Protein AF-A0A6B0T595-F1 (afdb_monomer_lite)

Foldseek 3Di:
DALVVLQVPWDWDAQADQKIWTWHHDPPQWIKIFIDRNPRTQFIDIDHPCLLAVVVDDPVVVQLVVLQVRCVSNVHDSVSRSRRSVVVSVVSSCVVPDDDDDDDDAPDFPFGWDWDFFDDADADADPLVVLLVVLLVVLVVLLVQLFFAEEQAAPPSCNLLSNQVSLVVDPFFEEEADADLLLVLVLCPDPSHDNQADELDDQFAFPDNQCNVCVSVVHQRPPDNDGQGLWNLNVDPPPDPLNLQQVVVCLFQNNVVSCVLSVVVCDCRRWPNDPPDPDPDDPHTHRSSVVVLVCLVVGRHYYYYPLCFLVVSCLPGLFYEYEPCQDFAKRKDWFDLVQLVVLLVLLCVQLVPPVDLLNQVSVLLSVLSVQVSVVLVVQDDKLQVTDQRAGDQGVQLVVPVVDDLLQSLLLSLLVVQVVLLLCCSLCVVPDPCSRYRNGPLLSLQSNCVNPNSHNNQSSQLSSQLDDDDQAQSPPRDSPQDQPDPDDPPDPDPSNPSVRGWTAHPVPRDTPRPDTSGDPPRAGWLKHKMWDGDDPPDPPDGITIMIMTGDDLSSGHQRSNYYYYPDLADQVLVCLNNVHPGYHYHNPRHHDFLAAFEEEQNDQDEPCLCVDPDPVCNNVVVLVLVQLLQVLVQVLQPPQDPPAAQEEEEEAPVCVVVCSHDADPSYDYDYQVRCFPAADQSHQEYAYAHWYFDDLVVLLSSLSSSQGPHPFDQWDFAPDPPPDPPPDDFDQKDWASEDPVVSMTIITGDGGTDGSSSSRRCSSIQSSVSSRVCSNVRSPHPHYGYYYHSYSDRHPDHHNHYHHSVVSSVLSVDAQQPLADPLLVVLLVVVLCCQVPPDPDPVLPVQWDDDNWKIKHFLVSSQVVCVVPPHNDDSVSSVVSVVLCVQLPQWDWDPPDDTIIIMGTPVSSVLVVLLRVLSSVDDPSLVVVLVVLRDPRNRYPVSSVVSSVSSVD

Structure (mmCIF, N/CA/C/O backbone):
data_AF-A0A6B0T595-F1
#
_entry.id   AF-A0A6B0T595-F1
#
loop_
_atom_site.group_PDB
_atom_site.id
_atom_site.type_symbol
_atom_site.label_atom_id
_atom_site.label_alt_id
_atom_site.label_comp_id
_atom_site.label_asym_id
_atom_site.label_entity_id
_atom_site.label_seq_id
_atom_site.pdbx_PDB_ins_code
_atom_site.Cartn_x
_atom_site.Cartn_y
_atom_site.Cartn_z
_atom_site.occupancy
_atom_site.B_iso_or_equiv
_atom_site.auth_seq_id
_atom_site.auth_comp_id
_atom_site.auth_asym_id
_atom_site.auth_atom_id
_atom_site.pdbx_PDB_model_num
ATOM 1 N N . MET A 1 1 ? -25.347 29.745 12.164 1.00 51.00 1 MET A N 1
ATOM 2 C CA . MET A 1 1 ? -25.761 29.968 10.752 1.00 51.00 1 MET A CA 1
ATOM 3 C C . MET A 1 1 ? -25.065 31.209 10.193 1.00 51.00 1 MET A C 1
ATOM 5 O O . MET A 1 1 ? -25.137 32.244 10.839 1.00 51.00 1 MET A O 1
ATOM 9 N N . THR A 1 2 ? -24.388 31.135 9.039 1.00 48.22 2 THR A N 1
ATOM 10 C CA . THR A 1 2 ? -23.777 32.312 8.370 1.00 48.22 2 THR A CA 1
ATOM 11 C C . THR A 1 2 ? -24.829 33.069 7.542 1.00 48.22 2 THR A C 1
ATOM 13 O O . THR A 1 2 ? -25.918 32.545 7.323 1.00 48.22 2 THR A O 1
ATOM 16 N N . VAL A 1 3 ? -24.529 34.269 7.026 1.00 51.59 3 VAL A N 1
ATOM 17 C CA . VAL A 1 3 ? -25.402 34.987 6.061 1.00 51.59 3 VAL A CA 1
ATOM 18 C C . VAL A 1 3 ? -25.776 34.094 4.861 1.00 51.59 3 VAL A C 1
ATOM 20 O O . VAL A 1 3 ? -26.894 34.148 4.356 1.00 51.59 3 VAL A O 1
ATOM 23 N N . GLN A 1 4 ? -24.886 33.178 4.454 1.00 51.94 4 GLN A N 1
ATOM 24 C CA . GLN A 1 4 ? -25.178 32.177 3.418 1.00 51.94 4 GLN A CA 1
ATOM 25 C C . GLN A 1 4 ? -26.262 31.160 3.821 1.00 51.94 4 GLN A C 1
ATOM 27 O O . GLN A 1 4 ? -26.927 30.617 2.942 1.00 51.94 4 GLN A O 1
ATOM 32 N N . SER A 1 5 ? -26.471 30.901 5.116 1.00 55.91 5 SER A N 1
ATOM 33 C CA . SER A 1 5 ? -27.521 29.992 5.594 1.00 55.91 5 SER A CA 1
ATOM 34 C C . SER A 1 5 ? -28.921 30.574 5.367 1.00 55.91 5 SER A C 1
ATOM 36 O O . SER A 1 5 ? -29.772 29.869 4.837 1.00 55.91 5 SER A O 1
ATOM 38 N N . PHE A 1 6 ? -29.130 31.865 5.652 1.00 57.22 6 PHE A N 1
ATOM 39 C CA . PHE A 1 6 ? -30.407 32.552 5.393 1.00 57.22 6 PHE A CA 1
ATOM 40 C C . PHE A 1 6 ? -30.661 32.824 3.902 1.00 57.22 6 PHE A C 1
ATOM 42 O O . PHE A 1 6 ? -31.807 33.002 3.501 1.00 57.22 6 PHE A O 1
ATOM 49 N N . LYS A 1 7 ? -29.615 32.819 3.055 1.00 57.31 7 LYS A N 1
ATOM 50 C CA . LYS A 1 7 ? -29.792 32.831 1.589 1.00 57.31 7 LYS A CA 1
ATOM 51 C C . LYS A 1 7 ? -30.386 31.519 1.076 1.00 57.31 7 LYS A C 1
ATOM 53 O O . LYS A 1 7 ? -31.097 31.530 0.079 1.00 57.31 7 LYS A O 1
ATOM 58 N N . LYS A 1 8 ? -30.040 30.394 1.711 1.00 52.75 8 LYS A N 1
ATOM 59 C CA . LYS A 1 8 ? -30.459 29.057 1.270 1.00 52.75 8 LYS A CA 1
ATOM 60 C C . LYS A 1 8 ? -31.790 28.628 1.894 1.00 52.75 8 LYS A C 1
ATOM 62 O O . LYS A 1 8 ? -32.553 27.940 1.228 1.00 52.75 8 LYS A O 1
ATOM 67 N N . TYR A 1 9 ? -32.065 29.062 3.125 1.00 60.66 9 TYR A N 1
ATOM 68 C CA . TYR A 1 9 ? -33.283 28.736 3.867 1.00 60.66 9 TYR A CA 1
ATOM 69 C C . TYR A 1 9 ? -33.770 29.980 4.636 1.00 60.66 9 TYR A C 1
ATOM 71 O O . TYR A 1 9 ? -33.203 30.288 5.690 1.00 60.66 9 TYR A O 1
ATOM 79 N N . PRO A 1 10 ? -34.754 30.743 4.117 1.00 75.56 10 PRO A N 1
ATOM 80 C CA . PRO A 1 10 ? -35.392 31.800 4.895 1.00 75.56 10 PRO A CA 1
ATOM 81 C C . PRO A 1 10 ? -36.123 31.174 6.087 1.00 75.56 10 PRO A C 1
ATOM 83 O O . PRO A 1 10 ? -36.713 30.103 5.958 1.00 75.56 10 PRO A O 1
ATOM 86 N N . TYR A 1 11 ? -36.053 31.821 7.246 1.00 80.38 11 TYR A N 1
ATOM 87 C CA . TYR A 1 11 ? -36.735 31.350 8.449 1.00 80.38 11 TYR A CA 1
ATOM 88 C C . TYR A 1 11 ? -38.027 32.124 8.654 1.00 80.38 11 TYR A C 1
ATOM 90 O O . TYR A 1 11 ? -37.981 33.350 8.643 1.00 80.38 11 TYR A O 1
ATOM 98 N N . GLU A 1 12 ? -39.142 31.432 8.863 1.00 88.25 12 GLU A N 1
ATOM 99 C CA . GLU A 1 12 ? -40.448 32.033 9.123 1.00 88.25 12 GLU A CA 1
ATOM 100 C C . GLU A 1 12 ? -40.947 31.640 10.517 1.00 88.25 12 GLU A C 1
ATOM 102 O O . GLU A 1 12 ? -40.890 30.470 10.888 1.00 88.25 12 GLU A O 1
ATOM 107 N N . CYS A 1 13 ? -41.432 32.616 11.282 1.00 86.44 13 CYS A N 1
ATOM 108 C CA . CYS A 1 13 ? -41.999 32.422 12.615 1.00 86.44 13 CYS A CA 1
ATOM 109 C C . CYS A 1 13 ? -43.312 33.200 12.752 1.00 86.44 13 CYS A C 1
ATOM 111 O O . CYS A 1 13 ? -43.397 34.361 12.346 1.00 86.44 13 CYS A O 1
ATOM 113 N N . GLU A 1 14 ? -44.337 32.583 13.335 1.00 88.38 14 GLU A N 1
ATOM 114 C CA . GLU A 1 14 ? -45.603 33.255 13.633 1.00 88.38 14 GLU A CA 1
ATOM 115 C C . GLU A 1 14 ? -45.449 34.203 14.835 1.00 88.38 14 GLU A C 1
ATOM 117 O O . GLU A 1 14 ? -44.957 33.818 15.893 1.00 88.38 14 GLU A O 1
ATOM 122 N N . ILE A 1 15 ? -45.896 35.455 14.688 1.00 87.62 15 ILE A N 1
ATOM 123 C CA . ILE A 1 15 ? -45.865 36.457 15.765 1.00 87.62 15 ILE A CA 1
ATOM 124 C C . ILE A 1 15 ? -47.198 36.473 16.512 1.00 87.62 15 ILE A C 1
ATOM 126 O O . ILE A 1 15 ? -47.230 36.314 17.731 1.00 87.62 15 ILE A O 1
ATOM 130 N N . ALA A 1 16 ? -48.295 36.743 15.797 1.00 83.81 16 ALA A N 1
ATOM 131 C CA . ALA A 1 16 ? -49.631 36.871 16.376 1.00 83.81 16 ALA A CA 1
ATOM 132 C C . ALA A 1 16 ? -50.710 36.901 15.285 1.00 83.81 16 ALA A C 1
ATOM 134 O O . ALA A 1 16 ? -50.650 37.715 14.363 1.00 83.81 16 ALA A O 1
ATOM 135 N N . GLY A 1 17 ? -51.758 36.087 15.436 1.00 85.69 17 GLY A N 1
ATOM 136 C CA . GLY A 1 17 ? -52.891 36.081 14.508 1.00 85.69 17 GLY A CA 1
ATOM 137 C C . GLY A 1 17 ? -52.472 35.673 13.096 1.00 85.69 17 GLY A C 1
ATOM 138 O O . GLY A 1 17 ? -52.005 34.561 12.901 1.00 85.69 17 GLY A O 1
ATOM 139 N N . ASP A 1 18 ? -52.662 36.564 12.123 1.00 88.50 18 ASP A N 1
ATOM 140 C CA . ASP A 1 18 ? -52.257 36.377 10.725 1.00 88.50 18 ASP A CA 1
ATOM 141 C C . ASP A 1 18 ? -50.871 36.969 10.406 1.00 88.50 18 ASP A C 1
ATOM 143 O O . ASP A 1 18 ? -50.536 37.113 9.233 1.00 88.50 18 ASP A O 1
ATOM 147 N N . LEU A 1 19 ? -50.078 37.338 11.422 1.00 90.62 19 LEU A N 1
ATOM 148 C CA . LEU A 1 19 ? -48.755 37.939 11.245 1.00 90.62 19 LEU A CA 1
ATOM 149 C C . LEU A 1 19 ? -47.623 36.920 11.380 1.00 90.62 19 LEU A C 1
ATOM 151 O O . LEU A 1 19 ? -47.498 36.277 12.427 1.00 90.62 19 LEU A O 1
ATOM 155 N N . SER A 1 20 ? -46.737 36.874 10.385 1.00 91.62 20 SER A N 1
ATOM 156 C CA . SER A 1 20 ? -45.489 36.103 10.425 1.00 91.62 20 SER A CA 1
ATOM 157 C C . SER A 1 20 ? -44.264 36.977 10.147 1.00 91.62 20 SER A C 1
ATOM 159 O O . SER A 1 20 ? -44.332 38.016 9.486 1.00 91.62 20 SER A O 1
ATOM 161 N N . LEU A 1 21 ? -43.125 36.580 10.708 1.00 90.56 21 LEU A N 1
ATOM 162 C CA . LEU A 1 21 ? -41.826 37.209 10.525 1.00 90.56 21 LEU A CA 1
ATOM 163 C C . LEU A 1 21 ? -40.929 36.289 9.719 1.00 90.56 21 LEU A C 1
ATOM 165 O O . LEU A 1 21 ? -40.647 35.176 10.151 1.00 90.56 21 LEU A O 1
ATOM 169 N N . VAL A 1 22 ? -40.419 36.789 8.602 1.00 89.38 22 VAL A N 1
ATOM 170 C CA . VAL A 1 22 ? -39.466 36.074 7.762 1.00 89.38 22 VAL A CA 1
ATOM 171 C C . VAL A 1 22 ? -38.094 36.728 7.867 1.00 89.38 22 VAL A C 1
ATOM 173 O O . VAL A 1 22 ? -37.942 37.917 7.590 1.00 89.38 22 VAL A O 1
ATOM 176 N N . VAL A 1 23 ? -37.079 35.946 8.226 1.00 85.81 23 VAL A N 1
ATOM 177 C CA . VAL A 1 23 ? -35.669 36.347 8.203 1.00 85.81 23 VAL A CA 1
ATOM 178 C C . VAL A 1 23 ? -34.999 35.726 6.986 1.00 85.81 23 VAL A C 1
ATOM 180 O O . VAL A 1 23 ? -34.885 34.505 6.871 1.00 85.81 23 VAL A O 1
ATOM 183 N N . SER A 1 24 ? -34.530 36.567 6.071 1.00 84.50 24 SER A N 1
ATOM 184 C CA . SER A 1 24 ? -33.809 36.157 4.861 1.00 84.50 24 SER A CA 1
ATOM 185 C C . SER A 1 24 ? -32.484 36.913 4.735 1.00 84.50 24 SER A C 1
ATOM 187 O O . SER A 1 24 ? -32.229 37.842 5.494 1.00 84.50 24 SER A O 1
ATOM 189 N N . ALA A 1 25 ? -31.604 36.523 3.811 1.00 79.81 25 ALA A N 1
ATOM 190 C CA . ALA A 1 25 ? -30.371 37.271 3.543 1.00 79.81 25 ALA A CA 1
ATOM 191 C C . ALA A 1 25 ? -30.395 37.912 2.156 1.00 79.81 25 ALA A C 1
ATOM 193 O O . ALA A 1 25 ? -30.759 37.271 1.167 1.00 79.81 25 ALA A O 1
ATOM 194 N N . LYS A 1 26 ? -29.934 39.164 2.076 1.00 72.12 26 LYS A N 1
ATOM 195 C CA . LYS A 1 26 ? -29.730 39.866 0.804 1.00 72.12 26 LYS A CA 1
ATOM 196 C C . LYS A 1 26 ? -28.305 39.644 0.301 1.00 72.12 26 LYS A C 1
ATOM 198 O O . LYS A 1 26 ? -27.451 39.103 1.001 1.00 72.12 26 LYS A O 1
ATOM 203 N N . ASN A 1 27 ? -28.045 39.980 -0.963 1.00 54.00 27 ASN A N 1
ATOM 204 C CA . ASN A 1 27 ? -26.836 39.526 -1.644 1.00 54.00 27 ASN A CA 1
ATOM 205 C C . ASN A 1 27 ? -25.503 40.001 -1.037 1.00 54.00 27 ASN A C 1
ATOM 207 O O . ASN A 1 27 ? -24.529 39.261 -1.191 1.00 54.00 27 ASN A O 1
ATOM 211 N N . ASP A 1 28 ? -25.507 41.075 -0.243 1.00 52.75 28 ASP A N 1
ATOM 212 C CA . ASP A 1 28 ? -24.316 41.718 0.315 1.00 52.75 28 ASP A CA 1
ATOM 213 C C . ASP A 1 28 ? -24.390 41.858 1.847 1.00 52.75 28 ASP A C 1
ATOM 215 O O . ASP A 1 28 ? -24.692 42.917 2.373 1.00 52.75 28 ASP A O 1
ATOM 219 N N . ALA A 1 29 ? -24.084 40.769 2.554 1.00 51.56 29 ALA A N 1
ATOM 220 C CA . ALA A 1 29 ? -23.838 40.705 4.002 1.00 51.56 29 ALA A CA 1
ATOM 221 C C . ALA A 1 29 ? -24.995 41.031 4.974 1.00 51.56 29 ALA A C 1
ATOM 223 O O . ALA A 1 29 ? -24.894 40.580 6.104 1.00 51.56 29 ALA A O 1
ATOM 224 N N . ASP A 1 30 ? -26.098 41.663 4.571 1.00 68.00 30 ASP A N 1
ATOM 225 C CA . ASP A 1 30 ? -27.187 42.025 5.499 1.00 68.00 30 ASP A CA 1
ATOM 226 C C . ASP A 1 30 ? -28.324 40.983 5.594 1.00 68.00 30 ASP A C 1
ATOM 228 O O . ASP A 1 30 ? -28.695 40.321 4.612 1.00 68.00 30 ASP A O 1
ATOM 232 N N . CYS A 1 31 ? -28.919 40.865 6.788 1.00 78.50 31 CYS A N 1
ATOM 233 C CA . CYS A 1 31 ? -30.159 40.121 7.025 1.00 78.50 31 CYS A CA 1
ATOM 234 C C . CYS A 1 31 ? -31.374 41.027 6.771 1.00 78.50 31 CYS A C 1
ATOM 236 O O . CYS A 1 31 ? -31.369 42.208 7.106 1.00 78.50 31 CYS A O 1
ATOM 238 N N . VAL A 1 32 ? -32.449 40.477 6.216 1.00 86.56 32 VAL A N 1
ATOM 239 C CA . VAL A 1 32 ? -33.714 41.176 5.973 1.00 86.56 32 VAL A CA 1
ATOM 240 C C . VAL A 1 32 ? -34.798 40.536 6.826 1.00 86.56 32 VAL A C 1
ATOM 242 O O . VAL A 1 32 ? -35.112 39.360 6.654 1.00 86.56 32 VAL A O 1
ATOM 245 N N . LEU A 1 33 ? -35.363 41.326 7.734 1.00 90.38 33 LEU A N 1
ATOM 246 C CA . LEU A 1 33 ? -36.571 41.015 8.488 1.00 90.38 33 LEU A CA 1
ATOM 247 C C . LEU A 1 33 ? -37.775 41.520 7.707 1.00 90.38 33 LEU A C 1
ATOM 249 O O . LEU A 1 33 ? -37.932 42.726 7.538 1.00 90.38 33 LEU A O 1
ATOM 253 N N . SER A 1 34 ? -38.634 40.621 7.256 1.00 92.31 34 SER A N 1
ATOM 254 C CA . SER A 1 34 ? -39.864 40.952 6.545 1.00 92.31 34 SER A CA 1
ATOM 255 C C . SER A 1 34 ? -41.062 40.501 7.372 1.00 92.31 34 SER A C 1
ATOM 257 O O . SER A 1 34 ? -41.147 39.344 7.766 1.00 92.31 34 SER A O 1
ATOM 259 N N . LEU A 1 35 ? -41.977 41.421 7.659 1.00 92.38 35 LEU A N 1
ATOM 260 C CA . LEU A 1 35 ? -43.228 41.143 8.352 1.00 92.38 35 LEU A CA 1
ATOM 261 C C . LEU A 1 35 ? -44.324 40.919 7.310 1.00 92.38 35 LEU A C 1
ATOM 263 O O . LEU A 1 35 ? -44.534 41.775 6.444 1.00 92.38 35 LEU A O 1
ATOM 267 N N . TYR A 1 36 ? -45.029 39.803 7.419 1.00 93.56 36 TYR A N 1
ATOM 268 C CA . TYR A 1 36 ? -46.137 39.421 6.555 1.00 93.56 36 TYR A CA 1
ATOM 269 C C . TYR A 1 36 ? -47.452 39.440 7.325 1.00 93.56 36 TYR A C 1
ATOM 271 O O . TYR A 1 36 ? -47.473 39.225 8.536 1.00 93.56 36 TYR A O 1
ATOM 279 N N . LYS A 1 37 ? -48.545 39.722 6.613 1.00 91.75 37 LYS A N 1
ATOM 280 C CA . LYS A 1 37 ? -49.920 39.561 7.079 1.00 91.75 37 LYS A CA 1
ATOM 281 C C . LYS A 1 37 ? -50.666 38.670 6.086 1.00 91.75 37 LYS A C 1
ATOM 283 O O . LYS A 1 37 ? -51.013 39.118 4.991 1.00 91.75 37 LYS A O 1
ATOM 288 N N . GLY A 1 38 ? -50.867 37.402 6.437 1.00 90.38 38 GLY A N 1
ATOM 289 C CA . GLY A 1 38 ? -51.130 36.357 5.446 1.00 90.38 38 GLY A CA 1
ATOM 290 C C . GLY A 1 38 ? -49.965 36.273 4.453 1.00 90.38 38 GLY A C 1
ATOM 291 O O . GLY A 1 38 ? -48.812 36.287 4.864 1.00 90.38 38 GLY A O 1
ATOM 292 N N . ASP A 1 39 ? -50.253 36.280 3.151 1.00 90.06 39 ASP A N 1
ATOM 293 C CA . ASP A 1 39 ? -49.220 36.220 2.102 1.00 90.06 39 ASP A CA 1
ATOM 294 C C . ASP A 1 39 ? -48.690 37.609 1.670 1.00 90.06 39 ASP A C 1
ATOM 296 O O . ASP A 1 39 ? -47.846 37.711 0.775 1.00 90.06 39 ASP A O 1
ATOM 300 N N . GLU A 1 40 ? -49.193 38.707 2.254 1.00 90.75 40 GLU A N 1
ATOM 301 C CA . GLU A 1 40 ? -48.798 40.074 1.887 1.00 90.75 40 GLU A CA 1
ATOM 302 C C . GLU A 1 40 ? -47.696 40.603 2.814 1.00 90.75 40 GLU A C 1
ATOM 304 O O . GLU A 1 40 ? -47.880 40.711 4.026 1.00 90.75 40 GLU A O 1
ATOM 309 N N . MET A 1 41 ? -46.549 40.985 2.244 1.00 93.56 41 MET A N 1
ATOM 310 C CA . MET A 1 41 ? -45.473 41.642 2.990 1.00 93.56 41 MET A CA 1
ATOM 311 C C . MET A 1 41 ? -45.892 43.071 3.360 1.00 93.56 41 MET A C 1
ATOM 313 O O . MET A 1 41 ? -46.027 43.930 2.488 1.00 93.56 41 MET A O 1
ATOM 317 N N . VAL A 1 42 ? -46.052 43.341 4.654 1.00 94.25 42 VAL A N 1
ATOM 318 C CA . VAL A 1 42 ? -46.541 44.629 5.176 1.00 94.25 42 VAL A CA 1
ATOM 319 C C . VAL A 1 42 ? -45.427 45.544 5.686 1.00 94.25 42 VAL A C 1
ATOM 321 O O . VAL A 1 42 ? -45.600 46.761 5.709 1.00 94.25 42 VAL A O 1
ATOM 324 N N . ALA A 1 43 ? -44.269 44.997 6.065 1.00 93.38 43 ALA A N 1
ATOM 325 C CA . ALA A 1 43 ? -43.085 45.783 6.412 1.00 93.38 43 ALA A CA 1
ATOM 326 C C . ALA A 1 43 ? -41.798 44.994 6.157 1.00 93.38 43 ALA A C 1
ATOM 328 O O . ALA A 1 43 ? -41.801 43.767 6.141 1.00 93.38 43 ALA A O 1
ATOM 329 N N . THR A 1 44 ? -40.680 45.695 5.975 1.00 92.75 44 THR A N 1
ATOM 330 C CA . THR A 1 44 ? -39.368 45.055 5.861 1.00 92.75 44 THR A CA 1
ATOM 331 C C . THR A 1 44 ? -38.270 45.949 6.418 1.00 92.75 44 THR A C 1
ATOM 333 O O . THR A 1 44 ? -38.344 47.174 6.307 1.00 92.75 44 THR A O 1
ATOM 336 N N . ARG A 1 45 ? -37.234 45.340 6.992 1.00 90.69 45 ARG A N 1
ATOM 337 C CA . ARG A 1 45 ? -36.103 46.038 7.594 1.00 90.69 45 ARG A CA 1
ATOM 338 C C . ARG A 1 45 ? -34.809 45.264 7.391 1.00 90.69 45 ARG A C 1
ATOM 340 O O . ARG A 1 45 ? -34.746 44.071 7.660 1.00 90.69 45 ARG A O 1
ATOM 347 N N . GLU A 1 46 ? -33.786 45.954 6.906 1.00 87.75 46 GLU A N 1
ATOM 348 C CA . GLU A 1 46 ? -32.426 45.417 6.835 1.00 87.75 46 GLU A CA 1
ATOM 349 C C . GLU A 1 46 ? -31.762 45.559 8.209 1.00 87.75 46 GLU A C 1
ATOM 351 O O . GLU A 1 46 ? -31.913 46.586 8.876 1.00 87.75 46 GLU A O 1
ATOM 356 N N . CYS A 1 47 ? -31.091 44.503 8.652 1.00 83.12 47 CYS A N 1
ATOM 357 C CA . CYS A 1 47 ? -30.439 44.393 9.947 1.00 83.12 47 CYS A CA 1
ATOM 358 C C . CYS A 1 47 ? -29.070 43.739 9.787 1.00 83.12 47 CYS A C 1
ATOM 360 O O . CYS A 1 47 ? -28.893 42.814 8.989 1.00 83.12 47 CYS A O 1
ATOM 362 N N . ASP A 1 48 ? -28.124 44.206 10.594 1.00 79.38 48 ASP A N 1
ATOM 363 C CA . ASP A 1 48 ? -26.792 43.622 10.674 1.00 79.38 48 ASP A CA 1
ATOM 364 C C . ASP A 1 48 ? -26.893 42.162 11.171 1.00 79.38 48 ASP A C 1
ATOM 366 O O . ASP A 1 48 ? -27.632 41.895 12.125 1.00 79.38 48 ASP A O 1
ATOM 370 N N . PRO A 1 49 ? -26.194 41.188 10.561 1.00 73.56 49 PRO A N 1
ATOM 371 C CA . PRO A 1 49 ? -26.172 39.809 11.042 1.00 73.56 49 PRO A CA 1
ATOM 372 C C . PRO A 1 49 ? -25.734 39.639 12.500 1.00 73.56 49 PRO A C 1
ATOM 374 O O . PRO A 1 49 ? -26.126 38.634 13.108 1.00 73.56 49 PRO A O 1
ATOM 377 N N . GLU A 1 50 ? -24.935 40.567 13.039 1.00 75.94 50 GLU A N 1
ATOM 378 C CA . GLU A 1 50 ? -24.508 40.595 14.446 1.00 75.94 50 GLU A CA 1
ATOM 379 C C . GLU A 1 50 ? -25.683 40.832 15.406 1.00 75.94 50 GLU A C 1
ATOM 381 O O . GLU A 1 50 ? -25.633 40.409 16.560 1.00 75.94 50 GLU A O 1
ATOM 386 N N . PHE A 1 51 ? -26.791 41.414 14.927 1.00 79.00 51 PHE A N 1
ATOM 387 C CA . PHE A 1 51 ? -28.027 41.570 15.704 1.00 79.00 51 PHE A CA 1
ATOM 388 C C . PHE A 1 51 ? -28.612 40.221 16.159 1.00 79.00 51 PHE A C 1
ATOM 390 O O . PHE A 1 51 ? -29.288 40.124 17.182 1.00 79.00 51 PHE A O 1
ATOM 397 N N . PHE A 1 52 ? -28.348 39.158 15.397 1.00 75.25 52 PHE A N 1
ATOM 398 C CA . PHE A 1 52 ? -28.785 37.797 15.710 1.00 75.25 52 PHE A CA 1
ATOM 399 C C . PHE A 1 52 ? -27.659 36.944 16.304 1.00 75.25 52 PHE A C 1
ATOM 401 O O . PHE A 1 52 ? -27.747 35.716 16.268 1.00 75.25 52 PHE A O 1
ATOM 408 N N . ASP A 1 53 ? -26.561 37.552 16.745 1.00 71.25 53 ASP A N 1
ATOM 409 C CA . ASP A 1 53 ? -25.483 36.835 17.416 1.00 71.25 53 ASP A CA 1
ATOM 410 C C . ASP A 1 53 ? -25.838 36.644 18.905 1.00 71.25 53 ASP A C 1
ATOM 412 O O . ASP A 1 53 ? -26.054 37.632 19.607 1.00 71.25 53 ASP A O 1
ATOM 416 N N . PRO A 1 54 ? -25.949 35.401 19.411 1.00 63.31 54 PRO A N 1
ATOM 417 C CA . PRO A 1 54 ? -26.214 35.169 20.830 1.00 63.31 54 PRO A CA 1
ATOM 418 C C . PRO A 1 54 ? -25.098 35.703 21.750 1.00 63.31 54 PRO A C 1
ATOM 420 O O . PRO A 1 54 ? -25.373 35.979 22.920 1.00 63.31 54 PRO A O 1
ATOM 423 N N . ASP A 1 55 ? -23.876 35.899 21.237 1.00 60.91 55 ASP A N 1
ATOM 424 C CA . ASP A 1 55 ? -22.709 36.319 22.023 1.00 60.91 55 ASP A CA 1
ATOM 425 C C . ASP A 1 55 ? -22.606 37.848 22.206 1.00 60.91 55 ASP A C 1
ATOM 427 O O . ASP A 1 55 ? -21.914 38.313 23.116 1.00 60.91 55 ASP A O 1
ATOM 431 N N . THR A 1 56 ? -23.309 38.658 21.400 1.00 61.69 56 THR A N 1
ATOM 432 C CA . THR A 1 56 ? -23.285 40.136 21.511 1.00 61.69 56 THR A CA 1
ATOM 433 C C . THR A 1 56 ? -24.180 40.679 22.637 1.00 61.69 56 THR A C 1
ATOM 435 O O . THR A 1 56 ? -24.103 41.862 22.979 1.00 61.69 56 THR A O 1
ATOM 438 N N . GLY A 1 57 ? -24.945 39.805 23.300 1.00 55.50 57 GLY A N 1
ATOM 439 C CA . GLY A 1 57 ? -25.763 40.114 24.473 1.00 55.50 57 GLY A CA 1
ATOM 440 C C . GLY A 1 57 ? -27.176 40.617 24.144 1.00 55.50 57 GLY A C 1
ATOM 441 O O . GLY A 1 57 ? -27.431 41.267 23.135 1.00 55.50 57 GLY A O 1
ATOM 442 N N . PHE A 1 58 ? -28.127 40.316 25.035 1.00 65.88 58 PHE A N 1
ATOM 443 C CA . PHE A 1 58 ? -29.547 40.657 24.877 1.00 65.88 58 PHE A CA 1
ATOM 444 C C . PHE A 1 58 ? -29.815 42.163 25.039 1.00 65.88 58 PHE A C 1
ATOM 446 O O . PHE A 1 58 ? -30.154 42.627 26.133 1.00 65.88 58 PHE A O 1
ATOM 453 N N . ASP A 1 59 ? -29.758 42.934 23.952 1.00 78.19 59 ASP A N 1
ATOM 454 C CA . ASP A 1 59 ? -30.273 44.306 23.962 1.00 78.19 59 ASP A CA 1
ATOM 455 C C . ASP A 1 59 ? -31.788 44.326 23.701 1.00 78.19 59 ASP A C 1
ATOM 457 O O . ASP A 1 59 ? -32.284 44.566 22.595 1.00 78.19 59 ASP A O 1
ATOM 461 N N . ARG A 1 60 ? -32.559 44.087 24.770 1.00 78.50 60 ARG A N 1
ATOM 462 C CA . ARG A 1 60 ? -34.029 44.183 24.737 1.00 78.50 60 ARG A CA 1
ATOM 463 C C . ARG A 1 60 ? -34.522 45.549 24.248 1.00 78.50 60 ARG A C 1
ATOM 465 O O . ARG A 1 60 ? -35.625 45.615 23.710 1.00 78.50 60 ARG A O 1
ATOM 472 N N . GLN A 1 61 ? -33.755 46.629 24.429 1.00 82.19 61 GLN A N 1
ATOM 473 C CA . GLN A 1 61 ? -34.163 47.955 23.962 1.00 82.19 61 GLN A CA 1
ATOM 474 C C . GLN A 1 61 ? -34.071 48.050 22.439 1.00 82.19 61 GLN A C 1
ATOM 476 O O . GLN A 1 61 ? -34.980 48.606 21.825 1.00 82.19 61 GLN A O 1
ATOM 481 N N . GLN A 1 62 ? -33.045 47.457 21.824 1.00 84.00 62 GLN A N 1
ATOM 482 C CA . GLN A 1 62 ? -32.926 47.398 20.365 1.00 84.00 62 GLN A CA 1
ATOM 483 C C . GLN A 1 62 ? -34.000 46.514 19.727 1.00 84.00 62 GLN A C 1
ATOM 485 O O . GLN A 1 62 ? -34.637 46.948 18.769 1.00 84.00 62 GLN A O 1
ATOM 490 N N . ILE A 1 63 ? -34.273 45.328 20.286 1.00 86.00 63 ILE A N 1
ATOM 491 C CA . ILE A 1 63 ? -35.350 44.444 19.794 1.00 86.00 63 ILE A CA 1
ATOM 492 C C . ILE A 1 63 ? -36.704 45.158 19.873 1.00 86.00 63 ILE A C 1
ATOM 494 O O . ILE A 1 63 ? -37.475 45.157 18.914 1.00 86.00 63 ILE A O 1
ATOM 498 N N . HIS A 1 64 ? -36.979 45.832 20.991 1.00 86.06 64 HIS A N 1
ATOM 499 C CA . HIS A 1 64 ? -38.220 46.576 21.173 1.00 86.06 64 HIS A CA 1
ATOM 500 C C . HIS A 1 64 ? -38.309 47.805 20.250 1.00 86.06 64 HIS A C 1
ATOM 502 O O . HIS A 1 64 ? -39.390 48.131 19.755 1.00 86.06 64 HIS A O 1
ATOM 508 N N . ALA A 1 65 ? -37.198 48.503 19.997 1.00 88.56 65 ALA A N 1
ATOM 509 C CA . ALA A 1 65 ? -37.154 49.616 19.050 1.00 88.56 65 ALA A CA 1
ATOM 510 C C . ALA A 1 65 ? -37.422 49.142 17.613 1.00 88.56 65 ALA A C 1
ATOM 512 O O . ALA A 1 65 ? -38.211 49.764 16.903 1.00 88.56 65 ALA A O 1
ATOM 513 N N . LEU A 1 66 ? -36.833 48.010 17.223 1.00 90.38 66 LEU A N 1
ATOM 514 C CA . LEU A 1 66 ? -37.013 47.393 15.912 1.00 90.38 66 LEU A CA 1
ATOM 515 C C . LEU A 1 66 ? -38.446 46.886 15.703 1.00 90.38 66 LEU A C 1
ATOM 517 O O . LEU A 1 66 ? -39.056 47.166 14.673 1.00 90.38 66 LEU A O 1
ATOM 521 N N . GLY A 1 67 ? -39.020 46.209 16.703 1.00 90.12 67 GLY A N 1
ATOM 522 C CA . GLY A 1 67 ? -40.416 45.767 16.664 1.00 90.12 67 GLY A CA 1
ATOM 523 C C . GLY A 1 67 ? -41.394 46.940 16.552 1.00 90.12 67 GLY A C 1
ATOM 524 O O . GLY A 1 67 ? -42.358 46.878 15.791 1.00 90.12 67 GLY A O 1
ATOM 525 N N . LYS A 1 68 ? -41.108 48.053 17.241 1.00 90.50 68 LYS A N 1
ATOM 526 C CA . LYS A 1 68 ? -41.884 49.297 17.136 1.00 90.50 68 LYS A CA 1
ATOM 527 C C . LYS A 1 68 ? -41.764 49.945 15.753 1.00 90.50 68 LYS A C 1
ATOM 529 O O . LYS A 1 68 ? -42.768 50.419 15.226 1.00 90.50 68 LYS A O 1
ATOM 534 N N . GLU A 1 69 ? -40.572 49.945 15.157 1.00 91.06 69 GLU A N 1
ATOM 535 C CA . GLU A 1 69 ? -40.355 50.435 13.790 1.00 91.06 69 GLU A CA 1
ATOM 536 C C . GLU A 1 69 ? -41.169 49.613 12.780 1.00 91.06 69 GLU A C 1
ATOM 538 O O . GLU A 1 69 ? -41.943 50.182 12.010 1.00 91.06 69 GLU A O 1
ATOM 543 N N . LEU A 1 70 ? -41.083 48.280 12.846 1.00 90.38 70 LEU A N 1
ATOM 544 C CA . LEU A 1 70 ? -41.842 47.379 11.973 1.00 90.38 70 LEU A CA 1
ATOM 545 C C . LEU A 1 70 ? -43.358 47.534 12.152 1.00 90.38 70 LEU A C 1
ATOM 547 O O . LEU A 1 70 ? -44.086 47.575 11.160 1.00 90.38 70 LEU A O 1
ATOM 551 N N . ALA A 1 71 ? -43.836 47.690 13.390 1.00 89.88 71 ALA A N 1
ATOM 552 C CA . ALA A 1 71 ? -45.250 47.930 13.674 1.00 89.88 71 ALA A CA 1
ATOM 553 C C . ALA A 1 71 ? -45.760 49.232 13.047 1.00 89.88 71 ALA A C 1
ATOM 555 O O . ALA A 1 71 ? -46.823 49.251 12.423 1.00 89.88 71 ALA A O 1
ATOM 556 N N . GLN A 1 72 ? -44.979 50.310 13.156 1.00 91.94 72 GLN A N 1
ATOM 557 C CA . GLN A 1 72 ? -45.314 51.595 12.547 1.00 91.94 72 GLN A CA 1
ATOM 558 C C . GLN A 1 72 ? -45.287 51.527 11.019 1.00 91.94 72 GLN A C 1
ATOM 560 O O . GLN A 1 72 ? -46.198 52.054 10.381 1.00 91.94 72 GLN A O 1
ATOM 565 N N . SER A 1 73 ? -44.295 50.849 10.432 1.00 90.12 73 SER A N 1
ATOM 566 C CA . SER A 1 73 ? -44.219 50.636 8.982 1.00 90.12 73 SER A CA 1
ATOM 567 C C . SER A 1 73 ? -45.395 49.817 8.446 1.00 90.12 73 SER A C 1
ATOM 569 O O . SER A 1 73 ? -45.902 50.134 7.374 1.00 90.12 73 SER A O 1
ATOM 571 N N . ALA A 1 74 ? -45.8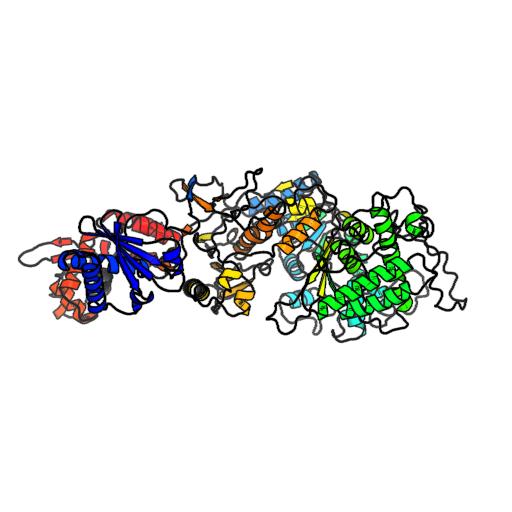63 48.822 9.203 1.00 87.94 74 ALA A N 1
ATOM 572 C CA . ALA A 1 74 ? -46.987 47.970 8.822 1.00 87.94 74 ALA A CA 1
ATOM 573 C C . ALA A 1 74 ? -48.371 48.563 9.160 1.00 87.94 74 ALA A C 1
ATOM 575 O O . ALA A 1 74 ? -49.393 48.006 8.760 1.00 87.94 74 ALA A O 1
ATOM 576 N N . GLY A 1 75 ? -48.438 49.669 9.914 1.00 90.25 75 GLY A N 1
ATOM 577 C CA . GLY A 1 75 ? -49.701 50.249 10.387 1.00 90.25 75 GLY A CA 1
ATOM 578 C C . GLY A 1 75 ? -50.441 49.376 11.413 1.00 90.25 75 GLY A C 1
ATOM 579 O O . GLY A 1 75 ? -51.671 49.402 11.469 1.00 90.25 75 GLY A O 1
ATOM 580 N N . ILE A 1 76 ? -49.705 48.592 12.206 1.00 87.88 76 ILE A N 1
ATOM 581 C CA . ILE A 1 76 ? -50.230 47.638 13.194 1.00 87.88 76 ILE A CA 1
ATOM 582 C C . ILE A 1 76 ? -49.998 48.187 14.611 1.00 87.88 76 ILE A C 1
ATOM 584 O O . ILE A 1 76 ? -49.041 48.919 14.861 1.00 87.88 76 ILE A O 1
ATOM 588 N N . GLY A 1 77 ? -50.891 47.864 15.553 1.00 87.44 77 GLY A N 1
ATOM 589 C CA . GLY A 1 77 ? -50.737 48.263 16.954 1.00 87.44 77 GLY A CA 1
ATOM 590 C C . GLY A 1 77 ? -49.449 47.704 17.568 1.00 87.44 77 GLY A C 1
ATOM 591 O O . GLY A 1 77 ? -49.188 46.508 17.468 1.00 87.44 77 GLY A O 1
ATOM 592 N N . GLU A 1 78 ? -48.657 48.562 18.220 1.00 87.38 78 GLU A N 1
ATOM 593 C CA . GLU A 1 78 ? -47.346 48.193 18.782 1.00 87.38 78 GLU A CA 1
ATOM 594 C C . GLU A 1 78 ? -47.443 47.011 19.765 1.00 87.38 78 GLU A C 1
ATOM 596 O O . GLU A 1 78 ? -46.628 46.094 19.700 1.00 87.38 78 GLU A O 1
ATOM 601 N N . GLU A 1 79 ? -48.473 46.987 20.619 1.00 81.94 79 GLU A N 1
ATOM 602 C CA . GLU A 1 79 ? -48.703 45.899 21.585 1.00 81.94 79 GLU A CA 1
ATOM 603 C C . GLU A 1 79 ? -48.906 44.537 20.904 1.00 81.94 79 GLU A C 1
ATOM 605 O O . GLU A 1 79 ? -48.433 43.527 21.412 1.00 81.94 79 GLU A O 1
ATOM 610 N N . THR A 1 80 ? -49.536 44.504 19.724 1.00 77.25 80 THR A N 1
ATOM 611 C CA . THR A 1 80 ? -49.820 43.263 18.983 1.00 77.25 80 THR A CA 1
ATOM 612 C C . THR A 1 80 ? -48.557 42.610 18.425 1.00 77.25 80 THR A C 1
ATOM 614 O O . THR A 1 80 ? -48.492 41.390 18.327 1.00 77.25 80 THR A O 1
ATOM 617 N N . ILE A 1 81 ? -47.551 43.407 18.056 1.00 81.00 81 ILE A N 1
ATOM 618 C CA . ILE A 1 81 ? -46.298 42.894 17.486 1.00 81.00 81 ILE A CA 1
ATOM 619 C C . ILE A 1 81 ? -45.289 42.587 18.584 1.00 81.00 81 ILE A C 1
ATOM 621 O O . ILE A 1 81 ? -44.631 41.557 18.525 1.00 81.00 81 ILE A O 1
ATOM 625 N N . LEU A 1 82 ? -45.155 43.446 19.595 1.00 82.19 82 LEU A N 1
ATOM 626 C CA . LEU A 1 82 ? -44.059 43.346 20.563 1.00 82.19 82 LEU A CA 1
ATOM 627 C C . LEU A 1 82 ? -44.097 42.071 21.421 1.00 82.19 82 LEU A C 1
ATOM 629 O O . LEU A 1 82 ? -43.028 41.571 21.785 1.00 82.19 82 LEU A O 1
ATOM 633 N N . GLU A 1 83 ? -45.293 41.542 21.706 1.00 73.44 83 GLU A N 1
ATOM 634 C CA . GLU A 1 83 ? -45.478 40.326 22.507 1.00 73.44 83 GLU A CA 1
ATOM 635 C C . GLU A 1 83 ? -44.930 39.077 21.790 1.00 73.44 83 GLU A C 1
ATOM 637 O O . GLU A 1 83 ? -44.198 38.300 22.401 1.00 73.44 83 GLU A O 1
ATOM 642 N N . GLY A 1 84 ? -45.177 38.933 20.481 1.00 78.25 84 GLY A N 1
ATOM 643 C CA . GLY A 1 84 ? -44.661 37.812 19.681 1.00 78.25 84 GLY A CA 1
ATOM 644 C C . GLY A 1 84 ? -43.292 38.069 19.038 1.00 78.25 84 GLY A C 1
ATOM 645 O O . GLY A 1 84 ? -42.483 37.155 18.915 1.00 78.25 84 GLY A O 1
ATOM 646 N N . PHE A 1 85 ? -42.971 39.318 18.685 1.00 85.06 85 PHE A N 1
ATOM 647 C CA . PHE A 1 85 ? -41.741 39.676 17.966 1.00 85.06 85 PHE A CA 1
ATOM 648 C C . PHE A 1 85 ? -40.490 39.398 18.797 1.00 85.06 85 PHE A C 1
ATOM 650 O O . PHE A 1 85 ? -39.509 38.869 18.284 1.00 85.06 85 PHE A O 1
ATOM 657 N N . SER A 1 86 ? -40.527 39.698 20.098 1.00 82.50 86 SER A N 1
ATOM 658 C CA . SER A 1 86 ? -39.402 39.390 20.987 1.00 82.50 86 SER A CA 1
ATOM 659 C C . SER A 1 86 ? -39.166 37.879 21.097 1.00 82.50 86 SER A C 1
ATOM 661 O O . SER A 1 86 ? -38.016 37.453 21.154 1.00 82.50 86 SER A O 1
ATOM 663 N N . GLY A 1 87 ? -40.240 37.079 21.088 1.00 80.12 87 GLY A N 1
ATOM 664 C CA . GLY A 1 87 ? -40.177 35.616 21.069 1.00 80.12 87 GLY A CA 1
ATOM 665 C C . GLY A 1 87 ? -39.637 35.069 19.748 1.00 80.12 87 GLY A C 1
ATOM 666 O O . GLY A 1 87 ? -38.742 34.233 19.767 1.00 80.12 87 GLY A O 1
ATOM 667 N N . ALA A 1 88 ? -40.086 35.610 18.614 1.00 82.56 88 ALA A N 1
ATOM 668 C CA . ALA A 1 88 ? -39.605 35.225 17.288 1.00 82.56 88 ALA A CA 1
ATOM 669 C C . ALA A 1 88 ? -38.108 35.528 17.105 1.00 82.56 88 ALA A C 1
ATOM 671 O O . ALA A 1 88 ? -37.351 34.685 16.629 1.00 82.56 88 ALA A O 1
ATOM 672 N N . ILE A 1 89 ? -37.641 36.706 17.541 1.00 83.19 89 ILE A N 1
ATOM 673 C CA . ILE A 1 89 ? -36.207 37.039 17.526 1.00 83.19 89 ILE A CA 1
ATOM 674 C C . ILE A 1 89 ? -35.424 36.114 18.467 1.00 83.19 89 ILE A C 1
ATOM 676 O O . ILE A 1 89 ? -34.337 35.664 18.101 1.00 83.19 89 ILE A O 1
ATOM 680 N N . PHE A 1 90 ? -35.986 35.778 19.634 1.00 76.50 90 PHE A N 1
ATOM 681 C CA . PHE A 1 90 ? -35.385 34.812 20.555 1.00 76.50 90 PHE A CA 1
ATOM 682 C C . PHE A 1 90 ? -35.265 33.429 19.916 1.00 76.50 90 PHE A C 1
ATOM 684 O O . PHE A 1 90 ? -34.236 32.789 20.066 1.00 76.50 90 PHE A O 1
ATOM 691 N N . GLU A 1 91 ? -36.273 32.977 19.176 1.00 76.00 91 GLU A N 1
ATOM 692 C CA . GLU A 1 91 ? -36.260 31.692 18.478 1.00 76.00 91 GLU A CA 1
ATOM 693 C C . GLU A 1 91 ? -35.212 31.669 17.352 1.00 76.00 91 GLU A C 1
ATOM 695 O O . GLU A 1 91 ? -34.418 30.733 17.264 1.00 76.00 91 GLU A O 1
ATOM 700 N N . VAL A 1 92 ? -35.108 32.749 16.567 1.00 73.75 92 VAL A N 1
ATOM 701 C CA . VAL A 1 92 ? -34.062 32.920 15.537 1.00 73.75 92 VAL A CA 1
ATOM 702 C C . VAL A 1 92 ? -32.659 32.881 16.161 1.00 73.75 92 VAL A C 1
ATOM 704 O O . VAL A 1 92 ? -31.744 32.257 15.616 1.00 73.75 92 VAL A O 1
ATOM 707 N N . GLN A 1 93 ? -32.474 33.540 17.309 1.00 71.06 93 GLN A N 1
ATOM 708 C CA . GLN A 1 93 ? -31.211 33.553 18.053 1.00 71.06 93 GLN A CA 1
ATOM 709 C C . GLN A 1 93 ? -30.932 32.205 18.740 1.00 71.06 93 GLN A C 1
ATOM 711 O O . GLN A 1 93 ? -29.795 31.736 18.726 1.00 71.06 93 GLN A O 1
ATOM 716 N N . ALA A 1 94 ? -31.955 31.531 19.272 1.00 63.84 94 ALA A N 1
ATOM 717 C CA . ALA A 1 94 ? -31.852 30.217 19.904 1.00 63.84 94 ALA A CA 1
ATOM 718 C C . ALA A 1 94 ? -31.463 29.139 18.888 1.00 63.84 94 ALA A C 1
ATOM 720 O O . ALA A 1 94 ? -30.570 28.342 19.164 1.00 63.84 94 ALA A O 1
ATOM 721 N N . MET A 1 95 ? -32.015 29.185 17.673 1.00 61.66 95 MET A N 1
ATOM 722 C CA . MET A 1 95 ? -31.581 28.323 16.569 1.00 61.66 95 MET A CA 1
ATOM 723 C C . MET A 1 95 ? -30.149 28.608 16.094 1.00 61.66 95 MET A C 1
ATOM 725 O O . MET A 1 95 ? -29.504 27.746 15.493 1.00 61.66 95 MET A O 1
ATOM 729 N N . ARG A 1 96 ? -29.608 29.802 16.370 1.00 60.25 96 ARG A N 1
ATOM 730 C CA . ARG A 1 96 ? -28.172 30.078 16.215 1.00 60.25 96 ARG A CA 1
ATOM 731 C C . ARG A 1 96 ? -27.332 29.591 17.403 1.00 60.25 96 ARG A C 1
ATOM 733 O O . ARG A 1 96 ? -26.147 29.344 17.185 1.00 60.25 96 ARG A O 1
ATOM 740 N N . GLY A 1 97 ? -27.920 29.467 18.597 1.00 46.75 97 GLY A N 1
ATOM 741 C CA . GLY A 1 97 ? -27.217 29.334 19.876 1.00 46.75 97 GLY A CA 1
ATOM 742 C C . GLY A 1 97 ? -27.228 27.962 20.567 1.00 46.75 97 GLY A C 1
ATOM 743 O O . GLY A 1 97 ? -26.244 27.675 21.236 1.00 46.75 97 GLY A O 1
ATOM 744 N N . PHE A 1 98 ? -28.246 27.096 20.439 1.00 36.69 98 PHE A N 1
ATOM 745 C CA . PHE A 1 98 ? -28.244 25.772 21.100 1.00 36.69 98 PHE A CA 1
ATOM 746 C C . PHE A 1 98 ? -29.154 24.724 20.419 1.00 36.69 98 PHE A C 1
ATOM 748 O O . PHE A 1 98 ? -30.266 25.062 20.012 1.00 36.69 98 PHE A O 1
ATOM 755 N N . PRO A 1 99 ? -28.735 23.439 20.360 1.00 44.22 99 PRO A N 1
ATOM 756 C CA . PRO A 1 99 ? -29.626 22.310 20.102 1.00 44.22 99 PRO A CA 1
ATOM 757 C C . PRO A 1 99 ? -30.477 22.049 21.358 1.00 44.22 99 PRO A C 1
ATOM 759 O O . PRO A 1 99 ? -29.944 21.916 22.459 1.00 44.22 99 PRO A O 1
ATOM 762 N N . GLY A 1 100 ? -31.802 22.005 21.220 1.00 25.58 100 GLY A N 1
ATOM 763 C CA . GLY A 1 100 ? -32.745 21.771 22.321 1.00 25.58 100 GLY A CA 1
ATOM 764 C C . GLY A 1 100 ? -33.851 20.771 21.946 1.00 25.58 100 GLY A C 1
ATOM 765 O O . GLY A 1 100 ? -34.042 20.513 20.764 1.00 25.58 100 GLY A O 1
ATOM 766 N N . PRO A 1 101 ? -34.550 20.169 22.927 1.00 31.02 101 PRO A N 1
ATOM 767 C CA . PRO A 1 101 ? -34.687 18.710 23.029 1.00 31.02 101 PRO A CA 1
ATOM 768 C C . PRO A 1 101 ? -36.089 18.127 22.737 1.00 31.02 101 PRO A C 1
ATOM 770 O O . PRO A 1 101 ? -37.092 18.832 22.783 1.00 31.02 101 PRO A O 1
ATOM 773 N N . ARG A 1 102 ? -36.111 16.782 22.626 1.00 26.73 102 ARG A N 1
ATOM 774 C CA . ARG A 1 102 ? -37.233 15.802 22.635 1.00 26.73 102 ARG A CA 1
ATOM 775 C C . ARG A 1 102 ? -37.823 15.364 21.289 1.00 26.73 102 ARG A C 1
ATOM 777 O O . ARG A 1 102 ? -38.919 15.758 20.917 1.00 26.73 102 ARG A O 1
ATOM 784 N N . LEU A 1 103 ? -37.141 14.415 20.653 1.00 24.83 103 LEU A N 1
ATOM 785 C CA . LEU A 1 103 ? -37.495 12.984 20.533 1.00 24.83 103 LEU A CA 1
ATOM 786 C C . LEU A 1 103 ? -36.636 12.419 19.394 1.00 24.83 103 LEU A C 1
ATOM 788 O O . LEU A 1 103 ? -36.575 13.016 18.324 1.00 24.83 103 LEU A O 1
ATOM 792 N N . ALA A 1 104 ? -35.951 11.301 19.642 1.00 31.81 104 ALA A N 1
ATOM 793 C CA . ALA A 1 104 ? -35.210 10.559 18.624 1.00 31.81 104 ALA A CA 1
ATOM 794 C C . ALA A 1 104 ? -36.089 10.366 17.370 1.00 31.81 104 ALA A C 1
ATOM 796 O O . ALA A 1 104 ? -37.241 9.944 17.484 1.00 31.81 104 ALA A O 1
ATOM 797 N N . PRO A 1 105 ? -35.567 10.738 16.193 1.00 28.89 105 PRO A N 1
ATOM 798 C CA . PRO A 1 105 ? -34.630 9.862 15.508 1.00 28.89 105 PRO A CA 1
ATOM 799 C C . PRO A 1 105 ? -33.333 10.583 15.130 1.00 28.89 105 PRO A C 1
ATOM 801 O O . PRO A 1 105 ? -33.331 11.776 14.855 1.00 28.89 105 PRO A O 1
ATOM 804 N N . ILE A 1 106 ? -32.239 9.820 15.162 1.00 33.34 106 ILE A N 1
ATOM 805 C CA . ILE A 1 106 ? -31.000 9.970 14.384 1.00 33.34 106 ILE A CA 1
ATOM 806 C C . ILE A 1 106 ? -30.797 11.382 13.807 1.00 33.34 106 ILE A C 1
ATOM 808 O O . ILE A 1 106 ? -31.365 11.751 12.782 1.00 33.34 106 ILE A O 1
ATOM 812 N N . ILE A 1 107 ? -29.956 12.131 14.520 1.00 32.88 107 ILE A N 1
ATOM 813 C CA . ILE A 1 107 ? -29.403 13.449 14.203 1.00 32.88 107 ILE A CA 1
ATOM 814 C C . ILE A 1 107 ? -29.265 13.649 12.687 1.00 32.88 107 ILE A C 1
ATOM 816 O O . ILE A 1 107 ? -28.666 12.830 11.990 1.00 32.88 107 ILE A O 1
ATOM 820 N N . GLU A 1 108 ? -29.807 14.770 12.200 1.00 31.53 108 GLU A N 1
ATOM 821 C CA . GLU A 1 108 ? -29.691 15.262 10.826 1.00 31.53 108 GLU A CA 1
ATOM 822 C C . GLU A 1 108 ? -28.215 15.423 10.426 1.00 31.53 108 GLU A C 1
ATOM 824 O O . GLU A 1 108 ? -27.590 16.480 10.544 1.00 31.53 108 GLU A O 1
ATOM 829 N N . HIS A 1 109 ? -27.629 14.334 9.946 1.00 37.16 109 HIS A N 1
ATOM 830 C CA . HIS A 1 109 ? -26.321 14.319 9.325 1.00 37.16 109 HIS A CA 1
ATOM 831 C C . HIS A 1 109 ? -26.467 14.728 7.858 1.00 37.16 109 HIS A C 1
ATOM 833 O O . HIS A 1 109 ? -27.422 14.364 7.177 1.00 37.16 109 HIS A O 1
ATOM 839 N N . LYS A 1 110 ? -25.469 15.443 7.326 1.00 42.09 110 LYS A N 1
ATOM 840 C CA . LYS A 1 110 ? -25.384 15.772 5.890 1.00 42.09 110 LYS A CA 1
ATOM 841 C C . LYS A 1 110 ? -25.379 14.538 4.963 1.00 42.09 110 LYS A C 1
ATOM 843 O O . LYS A 1 110 ? -25.498 14.729 3.761 1.00 42.09 110 LYS A O 1
ATOM 848 N N . HIS A 1 111 ? -25.282 13.334 5.533 1.00 48.16 111 HIS A N 1
ATOM 849 C CA . HIS A 1 111 ? -25.603 12.038 4.938 1.00 48.16 111 HIS A CA 1
ATOM 850 C C . HIS A 1 111 ? -26.317 11.199 6.018 1.00 48.16 111 HIS A C 1
ATOM 852 O O . HIS A 1 111 ? -25.671 10.874 7.017 1.00 48.16 111 HIS A O 1
ATOM 858 N N . PRO A 1 112 ? -27.625 10.909 5.914 1.00 56.06 112 PRO A N 1
ATOM 859 C CA . PRO A 1 112 ? -28.356 10.217 6.972 1.00 56.06 112 PRO A CA 1
ATOM 860 C C . PRO A 1 112 ? -27.878 8.765 7.093 1.00 56.06 112 PRO A C 1
ATOM 862 O O . PRO A 1 112 ? -27.931 8.000 6.131 1.00 56.06 112 PRO A O 1
ATOM 865 N N . VAL A 1 113 ? -27.424 8.377 8.286 1.00 69.81 113 VAL A N 1
ATOM 866 C CA . VAL A 1 113 ? -27.263 6.961 8.636 1.00 69.81 113 VAL A CA 1
ATOM 867 C C . VAL A 1 113 ? -28.663 6.364 8.679 1.00 69.81 113 VAL A C 1
ATOM 869 O O . VAL A 1 113 ? -29.518 6.831 9.430 1.00 69.81 113 VAL A O 1
ATOM 872 N N . ALA A 1 114 ? -28.919 5.367 7.841 1.00 82.56 114 ALA A N 1
ATOM 873 C CA . ALA A 1 114 ? -30.224 4.731 7.750 1.00 82.56 114 ALA A CA 1
ATOM 874 C C . ALA A 1 114 ? -30.200 3.391 8.486 1.00 82.56 114 ALA A C 1
ATOM 876 O O . ALA A 1 114 ? -29.243 2.627 8.356 1.00 82.56 114 ALA A O 1
ATOM 877 N N . SER A 1 115 ? -31.268 3.093 9.225 1.00 84.88 115 SER A N 1
ATOM 878 C CA . SER A 1 115 ? -31.497 1.742 9.739 1.00 84.88 115 SER A CA 1
ATOM 879 C C . SER A 1 115 ? -31.721 0.776 8.570 1.00 84.88 115 SER A C 1
ATOM 881 O O . SER A 1 115 ? -32.359 1.116 7.567 1.00 84.88 115 SER A O 1
ATOM 883 N N . CYS A 1 116 ? -31.173 -0.427 8.683 1.00 86.75 116 CYS A N 1
ATOM 884 C CA . CYS A 1 116 ? -31.375 -1.532 7.754 1.00 86.75 116 CYS A CA 1
ATOM 885 C C . CYS A 1 116 ? -31.450 -2.853 8.536 1.00 86.75 116 CYS A C 1
ATOM 887 O O . CYS A 1 116 ? -31.140 -2.869 9.719 1.00 86.75 116 CYS A O 1
ATOM 889 N N . PRO A 1 117 ? -31.821 -3.987 7.921 1.00 88.81 117 PRO A N 1
ATOM 890 C CA . PRO A 1 117 ? -31.636 -5.285 8.569 1.00 88.81 117 PRO A CA 1
ATOM 891 C C . PRO A 1 117 ? -30.159 -5.504 8.911 1.00 88.81 117 PRO A C 1
ATOM 893 O O . PRO A 1 117 ? -29.298 -5.148 8.090 1.00 88.81 117 PRO A O 1
ATOM 896 N N . ALA A 1 118 ? -29.876 -6.090 10.078 1.00 84.56 118 ALA A N 1
ATOM 897 C CA . ALA A 1 118 ? -28.516 -6.474 10.436 1.00 84.56 118 ALA A CA 1
ATOM 898 C C . ALA A 1 118 ? -27.938 -7.374 9.327 1.00 84.56 118 ALA A C 1
ATOM 900 O O . ALA A 1 118 ? -28.638 -8.269 8.828 1.00 84.56 118 ALA A O 1
ATOM 901 N N . PRO A 1 119 ? -26.709 -7.119 8.842 1.00 82.50 119 PRO A N 1
ATOM 902 C CA . PRO A 1 119 ? -26.061 -8.083 7.971 1.00 82.50 119 PRO A CA 1
ATOM 903 C C . PRO A 1 119 ? -25.931 -9.411 8.725 1.00 82.50 119 PRO A C 1
ATOM 905 O O . PRO A 1 119 ? -25.579 -9.430 9.893 1.00 82.50 119 PRO A O 1
ATOM 908 N N . GLY A 1 120 ? -26.239 -10.531 8.077 1.00 74.88 120 GLY A N 1
ATOM 909 C CA . GLY A 1 120 ? -25.901 -11.827 8.655 1.00 74.88 120 GLY A CA 1
ATOM 910 C C . GLY A 1 120 ? -24.391 -12.013 8.567 1.00 74.88 120 GLY A C 1
ATOM 911 O O . GLY A 1 120 ? -23.840 -11.911 7.471 1.00 74.88 120 GLY A O 1
ATOM 912 N N . TRP A 1 121 ? -23.728 -12.286 9.684 1.00 72.94 121 TRP A N 1
ATOM 913 C CA . TRP A 1 121 ? -22.347 -12.757 9.688 1.00 72.94 121 TRP A CA 1
ATOM 914 C C . TRP A 1 121 ? -22.193 -13.904 10.676 1.00 72.94 121 TRP A C 1
ATOM 916 O O . TRP A 1 121 ? -22.910 -13.997 11.671 1.00 72.94 121 TRP A O 1
ATOM 926 N N . THR A 1 122 ? -21.251 -14.785 10.369 1.00 75.06 122 THR A N 1
ATOM 927 C CA . THR A 1 122 ? -20.838 -15.863 11.263 1.00 75.06 122 THR A CA 1
ATOM 928 C C . THR A 1 122 ? -19.393 -15.573 11.620 1.00 75.06 122 THR A C 1
ATOM 930 O O . THR A 1 122 ? -18.584 -15.352 10.721 1.00 75.06 122 THR A O 1
ATOM 933 N N . VAL A 1 123 ? -19.107 -15.491 12.914 1.00 79.81 123 VAL A N 1
ATOM 934 C CA . VAL A 1 123 ? -17.740 -15.476 13.433 1.00 79.81 123 VAL A CA 1
ATOM 935 C C . VAL A 1 123 ? -17.484 -16.818 14.092 1.00 79.81 123 VAL A C 1
ATOM 937 O O . VAL A 1 123 ? -18.367 -17.352 14.768 1.00 79.81 123 VAL A O 1
ATOM 940 N N . THR A 1 124 ? -16.298 -17.364 13.865 1.00 81.12 124 THR A N 1
ATOM 941 C CA . THR A 1 124 ? -15.875 -18.626 14.467 1.00 81.12 124 THR A CA 1
ATOM 942 C C . THR A 1 124 ? -14.837 -18.323 15.548 1.00 81.12 124 THR A C 1
ATOM 944 O O . THR A 1 124 ? -13.894 -17.573 15.279 1.00 81.12 124 THR A O 1
ATOM 947 N N . PRO A 1 125 ? -14.973 -18.876 16.767 1.00 81.06 125 PRO A N 1
ATOM 948 C CA . PRO A 1 125 ? -13.913 -18.800 17.764 1.00 81.06 125 PRO A CA 1
ATOM 949 C C . PRO A 1 125 ? -12.627 -19.424 17.217 1.00 81.06 125 PRO A C 1
ATOM 951 O O . PRO A 1 125 ? -12.676 -20.483 16.588 1.00 81.06 125 PRO A O 1
ATOM 954 N N . LEU A 1 126 ? -11.479 -18.795 17.468 1.00 82.44 126 LEU A N 1
ATOM 955 C CA . LEU A 1 126 ? -10.198 -19.374 17.077 1.00 82.44 126 LEU A CA 1
ATOM 956 C C . LEU A 1 126 ? -9.786 -20.467 18.064 1.00 82.44 126 LEU A C 1
ATOM 958 O O . LEU A 1 126 ? -9.544 -20.191 19.236 1.00 82.44 126 LEU A O 1
ATOM 962 N N . ASP A 1 127 ? -9.628 -21.690 17.565 1.00 86.69 127 ASP A N 1
ATOM 963 C CA . ASP A 1 127 ? -8.746 -22.682 18.178 1.00 86.69 127 ASP A CA 1
ATOM 964 C C . ASP A 1 127 ? -7.431 -22.703 17.384 1.00 86.69 127 ASP A C 1
ATOM 966 O O . ASP A 1 127 ? -7.414 -23.243 16.273 1.00 86.69 127 ASP A O 1
ATOM 970 N N . PRO A 1 128 ? -6.339 -22.102 17.903 1.00 83.25 128 PRO A N 1
ATOM 971 C CA . PRO A 1 128 ? -5.094 -21.967 17.155 1.00 83.25 128 PRO A CA 1
ATOM 972 C C . PRO A 1 128 ? -4.544 -23.306 16.667 1.00 83.25 128 PRO A C 1
ATOM 974 O O . PRO A 1 128 ? -4.099 -23.391 15.531 1.00 83.25 128 PRO A O 1
ATOM 977 N N . ALA A 1 129 ? -4.624 -24.363 17.483 1.00 86.12 129 ALA A N 1
ATOM 978 C CA . ALA A 1 129 ? -4.074 -25.668 17.123 1.00 86.12 129 ALA A CA 1
ATOM 979 C C . ALA A 1 129 ? -4.818 -26.280 15.928 1.00 86.12 129 ALA A C 1
ATOM 981 O O . ALA A 1 129 ? -4.194 -26.631 14.930 1.00 86.12 129 ALA A O 1
ATOM 982 N N . THR A 1 130 ? -6.153 -26.328 15.997 1.00 88.75 130 THR A N 1
ATOM 983 C CA . THR A 1 130 ? -6.984 -26.812 14.885 1.00 88.75 130 THR A CA 1
ATOM 984 C C . THR A 1 130 ? -6.796 -25.949 13.636 1.00 88.75 130 THR A C 1
ATOM 986 O O . THR A 1 130 ? -6.704 -26.480 12.532 1.00 88.75 130 THR A O 1
ATOM 989 N N . LYS A 1 131 ? -6.697 -24.621 13.791 1.00 88.19 131 LYS A N 1
ATOM 990 C CA . LYS A 1 131 ? -6.515 -23.712 12.654 1.00 88.19 131 LYS A CA 1
ATOM 991 C C . LYS A 1 131 ? -5.148 -23.876 11.989 1.00 88.19 131 LYS A C 1
ATOM 993 O O . LYS A 1 131 ? -5.061 -23.806 10.769 1.00 88.19 131 LYS A O 1
ATOM 998 N N . TRP A 1 132 ? -4.086 -24.107 12.757 1.00 89.06 132 TRP A N 1
ATOM 999 C CA . TRP A 1 132 ? -2.758 -24.364 12.199 1.00 89.06 132 TRP A CA 1
ATOM 1000 C C . TRP A 1 132 ? -2.695 -25.700 11.462 1.00 89.06 132 TRP A C 1
ATOM 1002 O O . TRP A 1 132 ? -2.135 -25.737 10.373 1.00 89.06 132 TRP A O 1
ATOM 1012 N N . GLU A 1 133 ? -3.317 -26.758 11.994 1.00 89.56 133 GLU A N 1
ATOM 1013 C CA . GLU A 1 133 ? -3.440 -28.047 11.293 1.00 89.56 133 GLU A CA 1
ATOM 1014 C C . GLU A 1 133 ? -4.238 -27.912 9.984 1.00 89.56 133 GLU A C 1
ATOM 1016 O O . GLU A 1 133 ? -3.855 -28.472 8.958 1.00 89.56 133 GLU A O 1
ATOM 1021 N N . GLU A 1 134 ? -5.324 -27.131 9.993 1.00 92.25 134 GLU A N 1
ATOM 1022 C CA . GLU A 1 134 ? -6.103 -26.802 8.793 1.00 92.25 134 GLU A CA 1
ATOM 1023 C C . GLU A 1 134 ? -5.256 -26.051 7.755 1.00 92.25 134 GLU A C 1
ATOM 1025 O O . GLU A 1 134 ? -5.270 -26.419 6.583 1.00 92.25 134 GLU A O 1
ATOM 1030 N N . LEU A 1 135 ? -4.509 -25.021 8.171 1.00 91.62 135 LEU A N 1
ATOM 1031 C CA . LEU A 1 135 ? -3.649 -24.232 7.282 1.00 91.62 135 LEU A CA 1
ATOM 1032 C C . LEU A 1 135 ? -2.501 -25.063 6.699 1.00 91.62 135 LEU A C 1
ATOM 1034 O O . LEU A 1 135 ? -2.166 -24.900 5.529 1.00 91.62 135 LEU A O 1
ATOM 1038 N N . GLU A 1 136 ? -1.913 -25.962 7.489 1.00 91.12 136 GLU A N 1
ATOM 1039 C CA . GLU A 1 136 ? -0.898 -26.896 6.996 1.00 91.12 136 GLU A CA 1
ATOM 1040 C C . GLU A 1 136 ? -1.496 -27.864 5.961 1.00 91.12 136 GLU A C 1
ATOM 1042 O O . GLU A 1 136 ? -0.920 -28.032 4.891 1.00 91.12 136 GLU A O 1
ATOM 1047 N N . SER A 1 137 ? -2.689 -28.420 6.205 1.00 92.56 137 SER A N 1
ATOM 1048 C CA . SER A 1 137 ? -3.382 -29.276 5.225 1.00 92.56 137 SER A CA 1
ATOM 1049 C C . SER A 1 137 ? -3.804 -28.519 3.961 1.00 92.56 137 SER A C 1
ATOM 1051 O O . SER A 1 137 ? -3.813 -29.096 2.876 1.00 92.56 137 SER A O 1
ATOM 1053 N N . ARG A 1 138 ? -4.168 -27.237 4.083 1.00 93.69 138 ARG A N 1
ATOM 1054 C CA . ARG A 1 138 ? -4.546 -26.380 2.950 1.00 93.69 138 ARG A CA 1
ATOM 1055 C C . ARG A 1 138 ? -3.384 -26.174 1.983 1.00 93.69 138 ARG A C 1
ATOM 1057 O O . ARG A 1 138 ? -3.611 -26.019 0.788 1.00 93.69 138 ARG A O 1
ATOM 1064 N N . PHE A 1 139 ? -2.151 -26.172 2.487 1.00 93.94 139 PHE A N 1
ATOM 1065 C CA . PHE A 1 139 ? -0.964 -26.076 1.644 1.00 93.94 139 PHE A CA 1
ATOM 1066 C C . PHE A 1 139 ? -0.877 -27.250 0.661 1.00 93.94 139 PHE A C 1
ATOM 1068 O O . PHE A 1 139 ? -0.691 -27.025 -0.531 1.00 93.94 139 PHE A O 1
ATOM 1075 N N . ASP A 1 140 ? -1.100 -28.480 1.134 1.00 91.44 140 ASP A N 1
ATOM 1076 C CA . ASP A 1 140 ? -1.119 -29.673 0.277 1.00 91.44 140 ASP A CA 1
ATOM 1077 C C . ASP A 1 140 ? -2.250 -29.599 -0.765 1.00 91.44 140 ASP A C 1
ATOM 1079 O O . ASP A 1 140 ? -2.041 -29.884 -1.944 1.00 91.44 140 ASP A O 1
ATOM 1083 N N . ASP A 1 141 ? -3.439 -29.139 -0.358 1.00 92.75 141 ASP A N 1
ATOM 1084 C CA . ASP A 1 141 ? -4.569 -28.951 -1.275 1.00 92.75 141 ASP A CA 1
ATOM 1085 C C . ASP A 1 141 ? -4.284 -27.897 -2.360 1.00 92.75 141 ASP A C 1
ATOM 1087 O O . ASP A 1 141 ? -4.801 -28.004 -3.476 1.00 92.75 141 ASP A O 1
ATOM 1091 N N . TRP A 1 142 ? -3.508 -26.858 -2.038 1.00 94.25 142 TRP A N 1
ATOM 1092 C CA . TRP A 1 142 ? -3.089 -25.828 -2.989 1.00 94.25 142 TRP A CA 1
ATOM 1093 C C . TRP A 1 142 ? -2.122 -26.395 -4.036 1.00 94.25 142 TRP A C 1
ATOM 1095 O O . TRP A 1 142 ? -2.341 -26.185 -5.234 1.00 94.25 142 TRP A O 1
ATOM 1105 N N . LEU A 1 143 ? -1.124 -27.179 -3.608 1.00 91.44 143 LEU A N 1
ATOM 1106 C CA . LEU A 1 143 ? -0.184 -27.855 -4.512 1.00 91.44 143 LEU A CA 1
ATOM 1107 C C . LEU A 1 143 ? -0.912 -28.724 -5.552 1.00 91.44 143 LEU A C 1
ATOM 1109 O O . LEU A 1 143 ? -0.525 -28.762 -6.720 1.00 91.44 143 LEU A O 1
ATOM 1113 N N . ASP A 1 144 ? -2.009 -29.374 -5.156 1.00 90.06 144 ASP A N 1
ATOM 1114 C CA . ASP A 1 144 ? -2.818 -30.213 -6.045 1.00 90.06 144 ASP A CA 1
ATOM 1115 C C . ASP A 1 144 ? -3.647 -29.417 -7.077 1.00 90.06 144 ASP A C 1
ATOM 1117 O O . ASP A 1 144 ? -3.995 -29.952 -8.139 1.00 90.06 144 ASP A O 1
ATOM 1121 N N . ARG A 1 145 ? -4.006 -28.156 -6.792 1.00 88.62 145 ARG A N 1
ATOM 1122 C CA . ARG A 1 145 ? -4.846 -27.324 -7.682 1.00 88.62 145 ARG A CA 1
ATOM 1123 C C . ARG A 1 145 ? -4.068 -26.705 -8.823 1.00 88.62 145 ARG A C 1
ATOM 1125 O O . ARG A 1 145 ? -4.617 -26.604 -9.921 1.00 88.62 145 ARG A O 1
ATOM 1132 N N . ASN A 1 146 ? -2.814 -26.332 -8.568 1.00 84.56 146 ASN A N 1
ATOM 1133 C CA . ASN A 1 146 ? -1.928 -25.729 -9.559 1.00 84.56 146 ASN A CA 1
ATOM 1134 C C . ASN A 1 146 ? -2.516 -24.426 -10.156 1.00 84.56 146 ASN A C 1
ATOM 1136 O O . ASN A 1 146 ? -2.545 -24.243 -11.377 1.00 84.56 146 ASN A O 1
ATOM 1140 N N . ASP A 1 147 ? -3.032 -23.553 -9.282 1.00 89.62 147 ASP A N 1
ATOM 1141 C CA . ASP A 1 147 ? -3.679 -22.270 -9.585 1.00 89.62 147 ASP A CA 1
ATOM 1142 C C . ASP A 1 147 ? -3.107 -21.151 -8.687 1.00 89.62 147 ASP A C 1
ATOM 1144 O O . ASP A 1 147 ? -2.591 -21.409 -7.597 1.00 89.62 147 ASP A O 1
ATOM 1148 N N . LEU A 1 148 ? -3.262 -19.887 -9.111 1.00 94.12 148 LEU A N 1
ATOM 1149 C CA . LEU A 1 148 ? -2.958 -18.734 -8.255 1.00 94.12 148 LEU A CA 1
ATOM 1150 C C . LEU A 1 148 ? -3.952 -18.692 -7.095 1.00 94.12 148 LEU A C 1
ATOM 1152 O O . LEU A 1 148 ? -5.160 -18.532 -7.315 1.00 94.12 148 LEU A O 1
ATOM 1156 N N . GLU A 1 149 ? -3.435 -18.769 -5.873 1.00 94.38 149 GLU A N 1
ATOM 1157 C CA . GLU A 1 149 ? -4.247 -18.845 -4.662 1.00 94.38 149 GLU A CA 1
ATOM 1158 C C . GLU A 1 149 ? -3.954 -17.694 -3.698 1.00 94.38 149 GLU A C 1
ATOM 1160 O O . GLU A 1 149 ? -2.815 -17.252 -3.539 1.00 94.38 149 GLU A O 1
ATOM 1165 N N . ILE A 1 150 ? -5.008 -17.194 -3.055 1.00 92.50 150 ILE A N 1
ATOM 1166 C CA . ILE A 1 150 ? -4.943 -16.204 -1.984 1.00 92.50 150 ILE A CA 1
ATOM 1167 C C . ILE A 1 150 ? -5.509 -16.817 -0.706 1.00 92.50 150 ILE A C 1
ATOM 1169 O O . ILE A 1 150 ? -6.643 -17.299 -0.696 1.00 92.50 150 ILE A O 1
ATOM 1173 N N . TRP A 1 151 ? -4.761 -16.706 0.391 1.00 92.00 151 TRP A N 1
ATOM 1174 C CA . TRP A 1 151 ? -5.279 -16.960 1.735 1.00 92.00 151 TRP A CA 1
ATOM 1175 C C . TRP A 1 151 ? -5.662 -15.635 2.400 1.00 92.00 151 TRP A C 1
ATOM 1177 O O . TRP A 1 151 ? -4.800 -14.851 2.810 1.00 92.00 151 TRP A O 1
ATOM 1187 N N . GLU A 1 152 ? -6.969 -15.384 2.489 1.00 85.88 152 GLU A N 1
ATOM 1188 C CA . GLU A 1 152 ? -7.564 -14.182 3.084 1.00 85.88 152 GLU A CA 1
ATOM 1189 C C . GLU A 1 152 ? -7.800 -14.308 4.604 1.00 85.88 152 GLU A C 1
ATOM 1191 O O . GLU A 1 152 ? -8.448 -13.428 5.169 1.00 85.88 152 GLU A O 1
ATOM 1196 N N . ASP A 1 153 ? -7.282 -15.349 5.284 1.00 85.62 153 ASP A N 1
ATOM 1197 C CA . ASP A 1 153 ? -7.500 -15.508 6.732 1.00 85.62 153 ASP A CA 1
ATOM 1198 C C . ASP A 1 153 ? -7.069 -14.250 7.501 1.00 85.62 153 ASP A C 1
ATOM 1200 O O . ASP A 1 153 ? -6.105 -13.574 7.129 1.00 85.62 153 ASP A O 1
ATOM 1204 N N . ASP A 1 154 ? -7.726 -13.967 8.627 1.00 78.31 154 ASP A N 1
ATOM 1205 C CA . ASP A 1 154 ? -7.411 -12.788 9.436 1.00 78.31 154 ASP A CA 1
ATOM 1206 C C . ASP A 1 154 ? -5.920 -12.771 9.856 1.00 78.31 154 ASP A C 1
ATOM 1208 O O . ASP A 1 154 ? -5.336 -13.822 10.163 1.00 78.31 154 ASP A O 1
ATOM 1212 N N . PRO A 1 155 ? -5.240 -11.609 9.874 1.00 76.44 155 PRO A N 1
ATOM 1213 C CA . PRO A 1 155 ? -3.855 -11.541 10.321 1.00 76.44 155 PRO A CA 1
ATOM 1214 C C . PRO A 1 155 ? -3.707 -12.017 11.772 1.00 76.44 155 PRO A C 1
ATOM 1216 O O . PRO A 1 155 ? -4.456 -11.636 12.666 1.00 76.44 155 PRO A O 1
ATOM 1219 N N . GLY A 1 156 ? -2.680 -12.828 12.033 1.00 75.25 156 GLY A N 1
ATOM 1220 C CA . GLY A 1 156 ? -2.456 -13.450 13.350 1.00 75.25 156 GLY A CA 1
ATOM 1221 C C . GLY A 1 156 ? -2.963 -14.883 13.456 1.00 75.25 156 GLY A C 1
ATOM 1222 O O . GLY A 1 156 ? -2.700 -15.543 14.448 1.00 75.25 156 GLY A O 1
ATOM 1223 N N . THR A 1 157 ? -3.589 -15.412 12.412 1.00 81.50 157 THR A N 1
ATOM 1224 C CA . THR A 1 157 ? -3.973 -16.831 12.324 1.00 81.50 157 THR A CA 1
ATOM 1225 C C . THR A 1 157 ? -2.807 -17.809 12.196 1.00 81.50 157 THR A C 1
ATOM 1227 O O . THR A 1 157 ? -3.014 -19.004 12.356 1.00 81.50 157 THR A O 1
ATOM 1230 N N . GLY A 1 158 ? -1.587 -17.331 11.935 1.00 83.75 158 GLY A N 1
ATOM 1231 C CA . GLY A 1 158 ? -0.409 -18.185 11.750 1.00 83.75 158 GLY A CA 1
ATOM 1232 C C . GLY A 1 158 ? -0.151 -18.619 10.304 1.00 83.75 158 GLY A C 1
ATOM 1233 O O . GLY A 1 158 ? 0.666 -19.506 10.104 1.00 83.75 158 GLY A O 1
ATOM 1234 N N . LYS A 1 159 ? -0.788 -17.988 9.300 1.00 88.69 159 LYS A N 1
ATOM 1235 C CA . LYS A 1 159 ? -0.604 -18.301 7.865 1.00 88.69 159 LYS A CA 1
ATOM 1236 C C . LYS A 1 159 ? 0.860 -18.465 7.454 1.00 88.69 159 LYS A C 1
ATOM 1238 O O . LYS A 1 159 ? 1.213 -19.503 6.910 1.00 88.69 159 LYS A O 1
ATOM 1243 N N . THR A 1 160 ? 1.699 -17.467 7.736 1.00 90.12 160 THR A N 1
ATOM 1244 C CA . THR A 1 160 ? 3.124 -17.463 7.372 1.00 90.12 160 THR A CA 1
ATOM 1245 C C . THR A 1 160 ? 3.859 -18.660 7.977 1.00 90.12 160 THR A C 1
ATOM 1247 O O . THR A 1 160 ? 4.526 -19.404 7.261 1.00 90.12 160 THR A O 1
ATOM 1250 N N . THR A 1 161 ? 3.680 -18.901 9.279 1.00 89.56 161 THR A N 1
ATOM 1251 C CA . THR A 1 161 ? 4.325 -20.001 10.006 1.00 89.56 161 THR A CA 1
ATOM 1252 C C . THR A 1 161 ? 3.814 -21.374 9.554 1.00 89.56 161 THR A C 1
ATOM 1254 O O . THR A 1 161 ? 4.618 -22.272 9.319 1.00 89.56 161 THR A O 1
ATOM 1257 N N . SER A 1 162 ? 2.499 -21.548 9.387 1.00 91.75 162 SER A N 1
ATOM 1258 C CA . SER A 1 162 ? 1.893 -22.803 8.916 1.00 91.75 162 SER A CA 1
ATOM 1259 C C . SER A 1 162 ? 2.292 -23.126 7.477 1.00 91.75 162 SER A C 1
ATOM 1261 O O . SER A 1 162 ? 2.696 -24.251 7.203 1.00 91.75 162 SER A O 1
ATOM 1263 N N . ALA A 1 163 ? 2.272 -22.142 6.572 1.00 92.94 163 ALA A N 1
ATOM 1264 C CA . ALA A 1 163 ? 2.722 -22.334 5.194 1.00 92.94 163 ALA A CA 1
ATOM 1265 C C . ALA A 1 163 ? 4.211 -22.711 5.138 1.00 92.94 163 ALA A C 1
ATOM 1267 O O . ALA A 1 163 ? 4.588 -23.616 4.404 1.00 92.94 163 ALA A O 1
ATOM 1268 N N . ALA A 1 164 ? 5.058 -22.076 5.956 1.00 92.62 164 ALA A N 1
ATOM 1269 C CA . ALA A 1 164 ? 6.483 -22.396 6.016 1.00 92.62 164 ALA A CA 1
ATOM 1270 C C . ALA A 1 164 ? 6.774 -23.800 6.576 1.00 92.62 164 ALA A C 1
ATOM 1272 O O . ALA A 1 164 ? 7.687 -24.476 6.091 1.00 92.62 164 ALA A O 1
ATOM 1273 N N . LYS A 1 165 ? 6.006 -24.245 7.580 1.00 91.94 165 LYS A N 1
ATOM 1274 C CA . LYS A 1 165 ? 6.081 -25.610 8.125 1.00 91.94 165 LYS A CA 1
ATOM 1275 C C . LYS A 1 165 ? 5.622 -26.649 7.113 1.00 91.94 165 LYS A C 1
ATOM 1277 O O . LYS A 1 165 ? 6.325 -27.636 6.912 1.00 91.94 165 LYS A O 1
ATOM 1282 N N . ALA A 1 166 ? 4.480 -26.419 6.471 1.00 92.38 166 ALA A N 1
ATOM 1283 C CA . ALA A 1 166 ? 3.961 -27.308 5.440 1.00 92.38 166 ALA A CA 1
ATOM 1284 C C . ALA A 1 166 ? 4.937 -27.416 4.260 1.00 92.38 166 ALA A C 1
ATOM 1286 O O . ALA A 1 166 ? 5.301 -28.523 3.874 1.00 92.38 166 ALA A O 1
ATOM 1287 N N . ALA A 1 167 ? 5.474 -26.284 3.795 1.00 91.62 167 ALA A N 1
ATOM 1288 C CA . ALA A 1 167 ? 6.524 -26.232 2.781 1.00 91.62 167 ALA A CA 1
ATOM 1289 C C . ALA A 1 167 ? 7.751 -27.079 3.155 1.00 91.62 167 ALA A C 1
ATOM 1291 O O . ALA A 1 167 ? 8.177 -27.907 2.361 1.00 91.62 167 ALA A O 1
ATOM 1292 N N . SER A 1 168 ? 8.273 -26.946 4.379 1.00 89.94 168 SER A N 1
ATOM 1293 C CA . SER A 1 168 ? 9.444 -27.717 4.835 1.00 89.94 168 SER A CA 1
ATOM 1294 C C . SER A 1 168 ? 9.180 -29.220 4.987 1.00 89.94 168 SER A C 1
ATOM 1296 O O . SER A 1 168 ? 10.108 -30.024 4.894 1.00 89.94 168 SER A O 1
ATOM 1298 N N . ASN A 1 169 ? 7.923 -29.608 5.218 1.00 89.44 169 ASN A N 1
ATOM 1299 C CA . ASN A 1 169 ? 7.504 -31.009 5.245 1.00 89.44 169 ASN A CA 1
ATOM 1300 C C . ASN A 1 169 ? 7.220 -31.575 3.845 1.00 89.44 169 ASN A C 1
ATOM 1302 O O . ASN A 1 169 ? 7.092 -32.794 3.705 1.00 89.44 169 ASN A O 1
ATOM 1306 N N . SER A 1 170 ? 7.108 -30.713 2.834 1.00 87.44 170 SER A N 1
ATOM 1307 C CA . SER A 1 170 ? 6.936 -31.105 1.440 1.00 87.44 170 SER A CA 1
ATOM 1308 C C . SER A 1 170 ? 8.286 -31.442 0.796 1.00 87.44 170 SER A C 1
ATOM 1310 O O . SER A 1 170 ? 9.335 -30.970 1.227 1.00 87.44 170 SER A O 1
ATOM 1312 N N . ASP A 1 171 ? 8.267 -32.252 -0.264 1.00 89.25 171 ASP A N 1
ATOM 1313 C CA . ASP A 1 171 ? 9.466 -32.517 -1.076 1.00 89.25 171 ASP A CA 1
ATOM 1314 C C . ASP A 1 171 ? 9.756 -31.372 -2.077 1.00 89.25 171 ASP A C 1
ATOM 1316 O O . ASP A 1 171 ? 10.681 -31.487 -2.885 1.00 89.25 171 ASP A O 1
ATOM 1320 N N . HIS A 1 172 ? 8.972 -30.285 -2.041 1.00 91.50 172 HIS A N 1
ATOM 1321 C CA . HIS A 1 172 ? 9.039 -29.194 -3.005 1.00 91.50 172 HIS A CA 1
ATOM 1322 C C . HIS A 1 172 ? 10.056 -28.123 -2.625 1.00 91.50 172 HIS A C 1
ATOM 1324 O O . HIS A 1 172 ? 10.188 -27.746 -1.461 1.00 91.50 172 HIS A O 1
ATOM 1330 N N . SER A 1 173 ? 10.750 -27.576 -3.624 1.00 94.62 173 SER A N 1
ATOM 1331 C CA . SER A 1 173 ? 11.590 -26.399 -3.407 1.00 94.62 173 SER A CA 1
ATOM 1332 C C . SER A 1 173 ? 10.728 -25.136 -3.303 1.00 94.62 173 SER A C 1
ATOM 1334 O O . SER A 1 173 ? 9.851 -24.895 -4.130 1.00 94.62 173 SER A O 1
ATOM 1336 N N . VAL A 1 174 ? 10.971 -24.306 -2.285 1.00 95.94 174 VAL A N 1
ATOM 1337 C CA . VAL A 1 174 ? 10.133 -23.141 -1.966 1.00 95.94 174 VAL A CA 1
ATOM 1338 C C . VAL A 1 174 ? 10.946 -21.855 -1.841 1.00 95.94 174 VAL A C 1
ATOM 1340 O O . VAL A 1 174 ? 11.991 -21.816 -1.184 1.00 95.94 174 VAL A O 1
ATOM 1343 N N . VAL A 1 175 ? 10.407 -20.769 -2.402 1.00 96.62 175 VAL A N 1
ATOM 1344 C CA . VAL A 1 175 ? 10.856 -19.396 -2.138 1.00 96.62 175 VAL A CA 1
ATOM 1345 C C . VAL A 1 175 ? 9.772 -18.613 -1.414 1.00 96.62 175 VAL A C 1
ATOM 1347 O O . VAL A 1 175 ? 8.653 -18.462 -1.902 1.00 96.62 175 VAL A O 1
ATOM 1350 N N . PHE A 1 176 ? 10.140 -18.047 -0.272 1.00 96.19 176 PHE A N 1
ATOM 1351 C CA . PHE A 1 176 ? 9.311 -17.156 0.523 1.00 96.19 176 PHE A CA 1
ATOM 1352 C C . PHE A 1 176 ? 9.720 -15.697 0.283 1.00 96.19 176 PHE A C 1
ATOM 1354 O O . PHE A 1 176 ? 10.878 -15.327 0.492 1.00 96.19 176 PHE A O 1
ATOM 1361 N N . TYR A 1 177 ? 8.783 -14.846 -0.132 1.00 94.69 177 TYR A N 1
ATOM 1362 C CA . TYR A 1 177 ? 9.017 -13.428 -0.402 1.00 94.69 177 TYR A CA 1
ATOM 1363 C C . TYR A 1 177 ? 8.343 -12.557 0.658 1.00 94.69 177 TYR A C 1
ATOM 1365 O O . TYR A 1 177 ? 7.120 -12.506 0.748 1.00 94.69 177 TYR A O 1
ATOM 1373 N N . LEU A 1 178 ? 9.148 -11.810 1.410 1.00 91.81 178 LEU A N 1
ATOM 1374 C CA . LEU A 1 178 ? 8.708 -10.900 2.468 1.00 91.81 178 LEU A CA 1
ATOM 1375 C C . LEU A 1 178 ? 8.960 -9.428 2.086 1.00 91.81 178 LEU A C 1
ATOM 1377 O O . LEU A 1 178 ? 9.807 -9.144 1.234 1.00 91.81 178 LEU A O 1
ATOM 1381 N N . PRO A 1 179 ? 8.292 -8.447 2.716 1.00 86.81 179 PRO A N 1
ATOM 1382 C CA . PRO A 1 179 ? 8.440 -7.040 2.330 1.00 86.81 179 PRO A CA 1
ATOM 1383 C C . PRO A 1 179 ? 9.864 -6.491 2.502 1.00 86.81 179 PRO A C 1
ATOM 1385 O O . PRO A 1 179 ? 10.361 -5.737 1.663 1.00 86.81 179 PRO A O 1
ATOM 1388 N N . THR A 1 180 ? 10.546 -6.863 3.592 1.00 87.69 180 THR A N 1
ATOM 1389 C CA . THR A 1 180 ? 11.868 -6.321 3.936 1.00 87.69 180 THR A CA 1
ATOM 1390 C C . THR A 1 180 ? 12.822 -7.377 4.492 1.00 87.69 180 THR A C 1
ATOM 1392 O O . THR A 1 180 ? 12.415 -8.428 4.987 1.00 87.69 180 THR A O 1
ATOM 1395 N N . HIS A 1 181 ? 14.127 -7.074 4.479 1.00 90.19 181 HIS A N 1
ATOM 1396 C CA . HIS A 1 181 ? 15.134 -7.940 5.105 1.00 90.19 181 HIS A CA 1
ATOM 1397 C C . HIS A 1 181 ? 14.954 -8.056 6.623 1.00 90.19 181 HIS A C 1
ATOM 1399 O O . HIS A 1 181 ? 15.411 -9.039 7.200 1.00 90.19 181 HIS A O 1
ATOM 1405 N N . ARG A 1 182 ? 14.290 -7.080 7.259 1.00 88.00 182 ARG A N 1
ATOM 1406 C CA . ARG A 1 182 ? 13.890 -7.169 8.664 1.00 88.00 182 ARG A CA 1
ATOM 1407 C C . ARG A 1 182 ? 12.850 -8.269 8.857 1.00 88.00 182 ARG A C 1
ATOM 1409 O O . ARG A 1 182 ? 13.081 -9.135 9.687 1.00 88.00 182 ARG A O 1
ATOM 1416 N N . ASN A 1 183 ? 11.803 -8.300 8.032 1.00 87.44 183 ASN A N 1
ATOM 1417 C CA . ASN A 1 183 ? 10.788 -9.355 8.099 1.00 87.44 183 ASN A CA 1
ATOM 1418 C C . ASN A 1 183 ? 11.386 -10.740 7.817 1.00 87.44 183 ASN A C 1
ATOM 1420 O O . ASN A 1 183 ? 11.048 -11.696 8.498 1.00 87.44 183 ASN A O 1
ATOM 1424 N N . CYS A 1 184 ? 12.339 -10.848 6.880 1.00 91.56 184 CYS A N 1
ATOM 1425 C CA . CYS A 1 184 ? 13.074 -12.103 6.665 1.00 91.56 184 CYS A CA 1
ATOM 1426 C C . CYS A 1 184 ? 13.826 -12.563 7.920 1.00 91.56 184 CYS A C 1
ATOM 1428 O O . CYS A 1 184 ? 13.890 -13.753 8.200 1.00 91.56 184 CYS A O 1
ATOM 1430 N N . GLN A 1 185 ? 14.442 -11.633 8.653 1.00 89.88 185 GLN A N 1
ATOM 1431 C CA . GLN A 1 185 ? 15.187 -11.967 9.863 1.00 89.88 185 GLN A CA 1
ATOM 1432 C C . GLN A 1 185 ? 14.252 -12.334 11.018 1.00 89.88 185 GLN A C 1
ATOM 1434 O O . GLN A 1 185 ? 14.569 -13.263 11.747 1.00 89.88 185 GLN A O 1
ATOM 1439 N N . GLU A 1 186 ? 13.122 -11.635 11.158 1.00 86.75 186 GLU A N 1
ATOM 1440 C CA . GLU A 1 186 ? 12.061 -11.973 12.115 1.00 86.75 186 GLU A CA 1
ATOM 1441 C C . GLU A 1 186 ? 11.537 -13.391 11.842 1.00 86.75 186 GLU A C 1
ATOM 1443 O O . GLU A 1 186 ? 11.570 -14.219 12.743 1.00 86.75 186 GLU A O 1
ATOM 1448 N N . PHE A 1 187 ? 11.218 -13.710 10.583 1.00 90.31 187 PHE A N 1
ATOM 1449 C CA . PHE A 1 187 ? 10.839 -15.057 10.141 1.00 90.31 187 PHE A CA 1
ATOM 1450 C C . PHE A 1 187 ? 11.894 -16.118 10.503 1.00 90.31 187 PHE A C 1
ATOM 1452 O O . PHE A 1 187 ? 11.569 -17.175 11.022 1.00 90.31 187 PHE A O 1
ATOM 1459 N N . LEU A 1 188 ? 13.184 -15.842 10.288 1.00 90.94 188 LEU A N 1
ATOM 1460 C CA . LEU A 1 188 ? 14.274 -16.783 10.599 1.00 90.94 188 LEU A CA 1
ATOM 1461 C C . LEU A 1 188 ? 14.633 -16.899 12.089 1.00 90.94 188 LEU A C 1
ATOM 1463 O O . LEU A 1 188 ? 15.490 -17.722 12.438 1.00 90.94 188 LEU A O 1
ATOM 1467 N N . ASP A 1 189 ? 14.099 -16.016 12.930 1.00 86.56 189 ASP A N 1
ATOM 1468 C CA . ASP A 1 189 ? 14.299 -16.019 14.379 1.00 86.56 189 ASP A CA 1
ATOM 1469 C C . ASP A 1 189 ? 13.067 -16.575 15.126 1.00 86.56 189 ASP A C 1
ATOM 1471 O O . ASP A 1 189 ? 13.150 -16.747 16.342 1.00 86.56 189 ASP A O 1
ATOM 1475 N N . GLU A 1 190 ? 11.961 -16.877 14.432 1.00 84.88 190 GLU A N 1
ATOM 1476 C CA . GLU A 1 190 ? 10.814 -17.599 14.996 1.00 84.88 190 GLU A CA 1
ATOM 1477 C C . GLU A 1 190 ? 11.194 -19.056 15.313 1.00 84.88 190 GLU A C 1
ATOM 1479 O O . GLU A 1 190 ? 11.698 -19.782 14.454 1.00 84.88 190 GLU A O 1
ATOM 1484 N N . ASP A 1 191 ? 10.936 -19.496 16.549 1.00 82.12 191 ASP A N 1
ATOM 1485 C CA . ASP A 1 191 ? 11.297 -20.841 17.027 1.00 82.12 191 ASP A CA 1
ATOM 1486 C C . ASP A 1 191 ? 10.525 -21.947 16.282 1.00 82.12 191 ASP A C 1
ATOM 1488 O O . ASP A 1 191 ? 10.983 -23.088 16.178 1.00 82.12 191 ASP A O 1
ATOM 1492 N N . GLU A 1 192 ? 9.342 -21.615 15.765 1.00 83.75 192 GLU A N 1
ATOM 1493 C CA . GLU A 1 192 ? 8.479 -22.505 15.000 1.00 83.75 192 GLU A CA 1
ATOM 1494 C C . GLU A 1 192 ? 8.910 -22.689 13.539 1.00 83.75 192 GLU A C 1
ATOM 1496 O O . GLU A 1 192 ? 8.410 -23.611 12.885 1.00 83.75 192 GLU A O 1
ATOM 1501 N N . ILE A 1 193 ? 9.798 -21.833 13.023 1.00 87.31 193 ILE A N 1
ATOM 1502 C CA . ILE A 1 193 ? 10.241 -21.873 11.630 1.00 87.31 193 ILE A CA 1
ATOM 1503 C C . ILE A 1 193 ? 11.403 -22.868 11.468 1.00 87.31 193 ILE A C 1
ATOM 1505 O O . ILE A 1 193 ? 12.382 -22.831 12.221 1.00 87.31 193 ILE A O 1
ATOM 1509 N N . PRO A 1 194 ? 11.335 -23.770 10.473 1.00 85.50 194 PRO A N 1
ATOM 1510 C CA . PRO A 1 194 ? 12.422 -24.689 10.158 1.00 85.50 194 PRO A CA 1
ATOM 1511 C C . PRO A 1 194 ? 13.763 -23.980 9.905 1.00 85.50 194 PRO A C 1
ATOM 1513 O O . PRO A 1 194 ? 13.858 -22.956 9.233 1.00 85.50 194 PRO A O 1
ATOM 1516 N N . SER A 1 195 ? 14.841 -24.538 10.460 1.00 86.31 195 SER A N 1
ATOM 1517 C CA . SER A 1 195 ? 16.173 -23.906 10.440 1.00 86.31 195 SER A CA 1
ATOM 1518 C C . SER A 1 195 ? 16.920 -23.965 9.097 1.00 86.31 195 SER A C 1
ATOM 1520 O O . SER A 1 195 ? 18.038 -23.458 9.001 1.00 86.31 195 SER A O 1
ATOM 1522 N N . ASP A 1 196 ? 16.348 -24.610 8.084 1.00 89.06 196 ASP A N 1
ATOM 1523 C CA . ASP A 1 196 ? 16.945 -24.866 6.771 1.00 89.06 196 ASP A CA 1
ATOM 1524 C C . ASP A 1 196 ? 16.648 -23.781 5.721 1.00 89.06 196 ASP A C 1
ATOM 1526 O O . ASP A 1 196 ? 17.208 -23.828 4.626 1.00 89.06 196 ASP A O 1
ATOM 1530 N N . TYR A 1 197 ? 15.851 -22.764 6.063 1.00 93.88 197 TYR A N 1
ATOM 1531 C CA . TYR A 1 197 ? 15.637 -21.601 5.202 1.00 93.88 197 TYR A CA 1
ATOM 1532 C C . TYR A 1 197 ? 16.912 -20.766 5.038 1.00 93.88 197 TYR A C 1
ATOM 1534 O O . TYR A 1 197 ? 17.486 -20.233 5.995 1.00 93.88 197 TYR A O 1
ATOM 1542 N N . TYR A 1 198 ? 17.325 -20.582 3.787 1.00 94.81 198 TYR A N 1
ATOM 1543 C CA . TYR A 1 198 ? 18.448 -19.733 3.418 1.00 94.81 198 TYR A CA 1
ATOM 1544 C C . TYR A 1 198 ? 18.002 -18.289 3.162 1.00 94.81 198 TYR A C 1
ATOM 1546 O O . TYR A 1 198 ? 17.112 -18.033 2.352 1.00 94.81 198 TYR A O 1
ATOM 1554 N N . HIS A 1 199 ? 18.654 -17.314 3.805 1.00 95.12 199 HIS A N 1
ATOM 1555 C CA . HIS A 1 199 ? 18.372 -15.894 3.566 1.00 95.12 199 HIS A CA 1
ATOM 1556 C C . HIS A 1 199 ? 19.091 -15.384 2.317 1.00 95.12 199 HIS A C 1
ATOM 1558 O O . HIS A 1 199 ? 20.281 -15.072 2.383 1.00 95.12 199 HIS A O 1
ATOM 1564 N N . LEU A 1 200 ? 18.366 -15.195 1.213 1.00 95.50 200 LEU A N 1
ATOM 1565 C CA . LEU A 1 200 ? 18.906 -14.507 0.040 1.00 95.50 200 LEU A CA 1
ATOM 1566 C C . LEU A 1 200 ? 18.912 -12.988 0.282 1.00 95.50 200 LEU A C 1
ATOM 1568 O O . LEU A 1 200 ? 17.863 -12.339 0.385 1.00 95.50 200 LEU A O 1
ATOM 1572 N N . LYS A 1 201 ? 20.111 -12.408 0.387 1.00 94.50 201 LYS A N 1
ATOM 1573 C CA . LYS A 1 201 ? 20.345 -11.041 0.875 1.00 94.50 201 LYS A CA 1
ATOM 1574 C C . LYS A 1 201 ? 20.636 -10.043 -0.244 1.00 94.50 201 LYS A C 1
ATOM 1576 O O . LYS A 1 201 ? 21.209 -10.369 -1.282 1.00 94.50 201 LYS A O 1
ATOM 1581 N N . GLY A 1 202 ? 20.283 -8.778 -0.016 1.00 91.81 202 GLY A N 1
ATOM 1582 C CA . GLY A 1 202 ? 20.725 -7.648 -0.839 1.00 91.81 202 GLY A CA 1
ATOM 1583 C C . GLY A 1 202 ? 22.231 -7.395 -0.720 1.00 91.81 202 GLY A C 1
ATOM 1584 O O . GLY A 1 202 ? 22.834 -7.696 0.309 1.00 91.81 202 GLY A O 1
ATOM 1585 N N . ALA A 1 203 ? 22.832 -6.787 -1.743 1.00 90.94 203 ALA A N 1
ATOM 1586 C CA . ALA A 1 203 ? 24.274 -6.531 -1.812 1.00 90.94 203 ALA A CA 1
ATOM 1587 C C . ALA A 1 203 ? 24.812 -5.681 -0.643 1.00 90.94 203 ALA A C 1
ATOM 1589 O O . ALA A 1 203 ? 25.889 -5.960 -0.121 1.00 90.94 203 ALA A O 1
ATOM 1590 N N . GLY A 1 204 ? 24.042 -4.694 -0.180 1.00 91.19 204 GLY A N 1
ATOM 1591 C CA . GLY A 1 204 ? 24.397 -3.856 0.973 1.00 91.19 204 GLY A CA 1
ATOM 1592 C C . GLY A 1 204 ? 23.976 -4.408 2.341 1.00 91.19 204 GLY A C 1
ATOM 1593 O O . GLY A 1 204 ? 24.058 -3.688 3.337 1.00 91.19 204 GLY A O 1
ATOM 1594 N N . GLN A 1 205 ? 23.448 -5.635 2.429 1.00 94.31 205 GLN A N 1
ATOM 1595 C CA . GLN A 1 205 ? 23.071 -6.213 3.724 1.00 94.31 205 GLN A CA 1
ATOM 1596 C C . GLN A 1 205 ? 24.277 -6.826 4.443 1.00 94.31 205 GLN A C 1
ATOM 1598 O O . GLN A 1 205 ? 25.178 -7.327 3.774 1.00 94.31 205 GLN A O 1
ATOM 1603 N N . PRO A 1 206 ? 24.289 -6.839 5.791 1.00 93.81 206 PRO A N 1
ATOM 1604 C CA . PRO A 1 206 ? 25.305 -7.540 6.560 1.00 93.81 206 PRO A CA 1
ATOM 1605 C C . PRO A 1 206 ? 25.441 -9.011 6.166 1.00 93.81 206 PRO A C 1
ATOM 1607 O O . PRO A 1 206 ? 24.466 -9.777 6.143 1.00 93.81 206 PRO A O 1
ATOM 1610 N N . ARG A 1 207 ? 26.686 -9.418 5.934 1.00 90.44 207 ARG A N 1
ATOM 1611 C CA . ARG A 1 207 ? 27.063 -10.781 5.570 1.00 90.44 207 ARG A CA 1
ATOM 1612 C C . ARG A 1 207 ? 26.693 -11.785 6.657 1.00 90.44 207 ARG A C 1
ATOM 1614 O O . ARG A 1 207 ? 25.991 -12.762 6.398 1.00 90.44 207 ARG A O 1
ATOM 1621 N N . HIS A 1 208 ? 27.110 -11.523 7.891 1.00 90.62 208 HIS A N 1
ATOM 1622 C CA . HIS A 1 208 ? 26.924 -12.438 9.018 1.00 90.62 208 HIS A CA 1
ATOM 1623 C C . HIS A 1 208 ? 25.514 -12.342 9.623 1.00 90.62 208 HIS A C 1
ATOM 1625 O O . HIS A 1 208 ? 24.968 -11.246 9.767 1.00 90.62 208 HIS A O 1
ATOM 1631 N N . LYS A 1 209 ? 24.924 -13.486 10.016 1.00 89.06 209 LYS A N 1
ATOM 1632 C CA . LYS A 1 209 ? 23.583 -13.542 10.643 1.00 89.06 209 LYS A CA 1
ATOM 1633 C C . LYS A 1 209 ? 23.526 -12.706 11.929 1.00 89.06 209 LYS A C 1
ATOM 1635 O O . LYS A 1 209 ? 22.587 -11.941 12.109 1.00 89.06 209 LYS A O 1
ATOM 1640 N N . CYS A 1 210 ? 24.558 -12.767 12.774 1.00 90.38 210 CYS A N 1
ATOM 1641 C CA . CYS A 1 210 ? 24.643 -11.970 14.003 1.00 90.38 210 CYS A CA 1
ATOM 1642 C C . CYS A 1 210 ? 24.654 -10.453 13.733 1.00 90.38 210 CYS A C 1
ATOM 1644 O O . CYS A 1 210 ? 24.001 -9.702 14.454 1.00 90.38 210 CYS A O 1
ATOM 1646 N N . CYS A 1 211 ? 25.322 -9.994 12.670 1.00 92.75 211 CYS A N 1
ATOM 1647 C CA . CYS A 1 211 ? 25.306 -8.590 12.252 1.00 92.75 211 CYS A CA 1
ATOM 1648 C C . CYS A 1 211 ? 23.946 -8.169 11.691 1.00 92.75 211 CYS A C 1
ATOM 1650 O O . CYS A 1 211 ? 23.491 -7.057 11.947 1.00 92.75 211 CYS A O 1
ATOM 1652 N N . MET A 1 212 ? 23.285 -9.054 10.940 1.00 90.31 212 MET A N 1
ATOM 1653 C CA . MET A 1 212 ? 21.942 -8.799 10.417 1.00 90.31 212 MET A CA 1
ATOM 1654 C C . MET A 1 212 ? 20.930 -8.665 11.560 1.00 90.31 212 MET A C 1
ATOM 1656 O O . MET A 1 212 ? 20.183 -7.691 11.602 1.00 90.31 212 MET A O 1
ATOM 1660 N N . ARG A 1 213 ? 20.978 -9.574 12.540 1.00 88.50 213 ARG A N 1
ATOM 1661 C CA . ARG A 1 213 ? 20.151 -9.517 13.752 1.00 88.50 213 ARG A CA 1
ATOM 1662 C C . ARG A 1 213 ? 20.422 -8.259 14.577 1.00 88.50 213 ARG A C 1
ATOM 1664 O O . ARG A 1 213 ? 19.482 -7.603 15.008 1.00 88.50 213 ARG A O 1
ATOM 1671 N N . ALA A 1 214 ? 21.688 -7.874 14.740 1.00 88.06 214 ALA A N 1
ATOM 1672 C CA . ALA A 1 214 ? 22.057 -6.634 15.421 1.00 88.06 214 ALA A CA 1
ATOM 1673 C C . ALA A 1 214 ? 21.489 -5.394 14.705 1.00 88.06 214 ALA A C 1
ATOM 1675 O O . ALA A 1 214 ? 20.867 -4.551 15.346 1.00 88.06 214 ALA A O 1
ATOM 1676 N N . LYS A 1 215 ? 21.607 -5.336 13.369 1.00 87.88 215 LYS A N 1
ATOM 1677 C CA . LYS A 1 215 ? 21.038 -4.266 12.534 1.00 87.88 215 LYS A CA 1
ATOM 1678 C C . LYS A 1 215 ? 19.513 -4.184 12.649 1.00 87.88 215 LYS A C 1
ATOM 1680 O O . LYS A 1 215 ? 18.983 -3.082 12.720 1.00 87.88 215 LYS A O 1
ATOM 1685 N N . VAL A 1 216 ? 18.816 -5.321 12.669 1.00 84.44 216 VAL A N 1
ATOM 1686 C CA . VAL A 1 216 ? 17.351 -5.377 12.833 1.00 84.44 216 VAL A CA 1
ATOM 1687 C C . VAL A 1 216 ? 16.918 -4.917 14.224 1.00 84.44 216 VAL A C 1
ATOM 1689 O O . VAL A 1 216 ? 15.951 -4.172 14.341 1.00 84.44 216 VAL A O 1
ATOM 1692 N N . ASN A 1 217 ? 17.670 -5.299 15.254 1.00 80.88 217 ASN A N 1
ATOM 1693 C CA . ASN A 1 217 ? 17.411 -4.925 16.645 1.00 80.88 217 ASN A CA 1
ATOM 1694 C C . ASN A 1 217 ? 17.986 -3.549 17.027 1.00 80.88 217 ASN A C 1
ATOM 1696 O O . ASN A 1 217 ? 18.051 -3.240 18.214 1.00 80.88 217 ASN A O 1
ATOM 1700 N N . GLU A 1 218 ? 18.476 -2.770 16.056 1.00 85.94 218 GLU A N 1
ATOM 1701 C CA . GLU A 1 218 ? 19.119 -1.461 16.265 1.00 85.94 218 GLU A CA 1
ATOM 1702 C C . GLU A 1 218 ? 20.205 -1.477 17.365 1.00 85.94 218 GLU A C 1
ATOM 1704 O O . GLU A 1 218 ? 20.388 -0.527 18.125 1.00 85.94 218 GLU A O 1
ATOM 1709 N N . SER A 1 219 ? 20.951 -2.580 17.451 1.00 87.62 219 SER A N 1
ATOM 1710 C CA . SER A 1 219 ? 21.992 -2.824 18.452 1.00 87.62 219 SER A CA 1
ATOM 1711 C C . SER A 1 219 ? 23.350 -3.066 17.796 1.00 87.62 219 SER A C 1
ATOM 1713 O O . SER A 1 219 ? 23.456 -3.329 16.597 1.00 87.62 219 SER A O 1
ATOM 1715 N N . GLN A 1 220 ? 24.422 -2.964 18.581 1.00 89.12 220 GLN A N 1
ATOM 1716 C CA . GLN A 1 220 ? 25.760 -3.298 18.103 1.00 89.12 220 GLN A CA 1
ATOM 1717 C C . GLN A 1 220 ? 25.942 -4.819 18.077 1.00 89.12 220 GLN A C 1
ATOM 1719 O O . GLN A 1 220 ? 25.551 -5.516 19.015 1.00 89.12 220 GLN A O 1
ATOM 1724 N N . CYS A 1 221 ? 26.555 -5.343 17.013 1.00 92.00 221 CYS A N 1
ATOM 1725 C CA . CYS A 1 221 ? 26.883 -6.761 16.950 1.00 92.00 221 CYS A CA 1
ATOM 1726 C C . CYS A 1 221 ? 27.934 -7.098 18.015 1.00 92.00 221 CYS A C 1
ATOM 1728 O O . CYS A 1 221 ? 28.961 -6.436 18.116 1.00 92.00 221 CYS A O 1
ATOM 1730 N N . SER A 1 222 ? 27.694 -8.148 18.798 1.00 89.75 222 SER A N 1
ATOM 1731 C CA . SER A 1 222 ? 28.629 -8.594 19.836 1.00 89.75 222 SER A CA 1
ATOM 1732 C C . SER A 1 222 ? 29.872 -9.301 19.287 1.00 89.75 222 SER A C 1
ATOM 1734 O O . SER A 1 222 ? 30.830 -9.496 20.028 1.00 89.75 222 SER A O 1
ATOM 1736 N N . GLU A 1 223 ? 29.837 -9.739 18.026 1.00 93.06 223 GLU A N 1
ATOM 1737 C CA . GLU A 1 223 ? 30.897 -10.544 17.401 1.00 93.06 223 GLU A CA 1
ATOM 1738 C C . GLU A 1 223 ? 31.766 -9.751 16.420 1.00 93.06 223 GLU A C 1
ATOM 1740 O O . GLU A 1 223 ? 32.917 -10.120 16.198 1.00 93.06 223 GLU A O 1
ATOM 1745 N N . HIS A 1 224 ? 31.233 -8.668 15.848 1.00 91.62 224 HIS A N 1
ATOM 1746 C CA . HIS A 1 224 ? 31.908 -7.875 14.825 1.00 91.62 224 HIS A CA 1
ATOM 1747 C C . HIS A 1 224 ? 31.757 -6.386 15.141 1.00 91.62 224 HIS A C 1
ATOM 1749 O O . HIS A 1 224 ? 30.638 -5.883 15.236 1.00 91.62 224 HIS A O 1
ATOM 1755 N N . ASP A 1 225 ? 32.883 -5.683 15.269 1.00 85.56 225 ASP A N 1
ATOM 1756 C CA . ASP A 1 225 ? 32.894 -4.240 15.533 1.00 85.56 225 ASP A CA 1
ATOM 1757 C C . ASP A 1 225 ? 32.386 -3.435 14.324 1.00 85.56 225 ASP A C 1
ATOM 1759 O O . ASP A 1 225 ? 31.655 -2.459 14.492 1.00 85.56 225 ASP A O 1
ATOM 1763 N N . GLU A 1 226 ? 32.725 -3.880 13.110 1.00 84.75 226 GLU A N 1
ATOM 1764 C CA . GLU A 1 226 ? 32.277 -3.303 11.841 1.00 84.75 226 GLU A CA 1
ATOM 1765 C C . GLU A 1 226 ? 31.630 -4.407 10.982 1.00 84.75 226 GLU A C 1
ATOM 1767 O O . GLU A 1 226 ? 32.300 -5.375 10.616 1.00 84.75 226 GLU A O 1
ATOM 1772 N N . PRO A 1 227 ? 30.317 -4.334 10.698 1.00 86.94 227 PRO A N 1
ATOM 1773 C CA . PRO A 1 227 ? 29.631 -5.368 9.935 1.00 86.94 227 PRO A CA 1
ATOM 1774 C C . PRO A 1 227 ? 29.971 -5.284 8.440 1.00 86.94 227 PRO A C 1
ATOM 1776 O O . PRO A 1 227 ? 29.590 -4.324 7.778 1.00 86.94 227 PRO A O 1
ATOM 1779 N N . GLU A 1 228 ? 30.611 -6.325 7.903 1.00 90.00 228 GLU A N 1
ATOM 1780 C CA . GLU A 1 228 ? 30.873 -6.471 6.461 1.00 90.00 228 GLU A CA 1
ATOM 1781 C C . GLU A 1 228 ? 29.568 -6.626 5.663 1.00 90.00 228 GLU A C 1
ATOM 1783 O O . GLU A 1 228 ? 28.687 -7.417 6.038 1.00 90.00 228 GLU A O 1
ATOM 1788 N N . ALA A 1 229 ? 29.448 -5.922 4.538 1.00 91.69 229 ALA A N 1
ATOM 1789 C CA . ALA A 1 229 ? 28.355 -6.110 3.591 1.00 91.69 229 ALA A CA 1
ATOM 1790 C C . ALA A 1 229 ? 28.515 -7.402 2.760 1.00 91.69 229 ALA A C 1
ATOM 1792 O O . ALA A 1 229 ? 29.604 -7.952 2.607 1.00 91.69 229 ALA A O 1
ATOM 1793 N N . MET A 1 230 ? 27.419 -7.892 2.169 1.00 91.94 230 MET A N 1
ATOM 1794 C CA . MET A 1 230 ? 27.459 -9.004 1.206 1.00 91.94 230 MET A CA 1
ATOM 1795 C C . MET A 1 230 ? 28.335 -8.667 -0.010 1.00 91.94 230 MET A C 1
ATOM 1797 O O . MET A 1 230 ? 28.994 -9.544 -0.570 1.00 91.94 230 MET A O 1
ATOM 1801 N N . CYS A 1 231 ? 28.339 -7.401 -0.428 1.00 91.69 231 CYS A N 1
ATOM 1802 C CA . CYS A 1 231 ? 29.162 -6.884 -1.507 1.00 91.69 231 CYS A CA 1
ATOM 1803 C C . CYS A 1 231 ? 30.112 -5.794 -0.980 1.00 91.69 231 CYS A C 1
ATOM 1805 O O . CYS A 1 231 ? 29.619 -4.749 -0.541 1.00 91.69 231 CYS A O 1
ATOM 1807 N N . PRO A 1 232 ? 31.445 -5.962 -1.110 1.00 90.44 232 PRO A N 1
ATOM 1808 C CA . PRO A 1 232 ? 32.431 -5.026 -0.556 1.00 90.44 232 PRO A CA 1
ATOM 1809 C C . PRO A 1 232 ? 32.301 -3.572 -1.031 1.00 90.44 232 PRO A C 1
ATOM 1811 O O . PRO A 1 232 ? 32.778 -2.650 -0.376 1.00 90.44 232 PRO A O 1
ATOM 1814 N N . ILE A 1 233 ? 31.626 -3.323 -2.162 1.00 90.81 233 ILE A N 1
ATOM 1815 C CA . ILE A 1 233 ? 31.356 -1.956 -2.634 1.00 90.81 233 ILE A CA 1
ATOM 1816 C C . ILE A 1 233 ? 30.599 -1.106 -1.598 1.00 90.81 233 ILE A C 1
ATOM 1818 O O . ILE A 1 233 ? 30.784 0.111 -1.558 1.00 90.81 233 ILE A O 1
ATOM 1822 N N . TYR A 1 234 ? 29.770 -1.730 -0.756 1.00 92.56 234 TYR A N 1
ATOM 1823 C CA . TYR A 1 234 ? 28.983 -1.037 0.266 1.00 92.56 234 TYR A CA 1
ATOM 1824 C C . TYR A 1 234 ? 29.746 -0.796 1.568 1.00 92.56 234 TYR A C 1
ATOM 1826 O O . TYR A 1 234 ? 29.271 -0.008 2.387 1.00 92.56 234 TYR A O 1
ATOM 1834 N N . ASP A 1 235 ? 30.932 -1.386 1.731 1.00 90.00 235 ASP A N 1
ATOM 1835 C CA . ASP A 1 235 ? 31.822 -1.081 2.854 1.00 90.00 235 ASP A CA 1
ATOM 1836 C C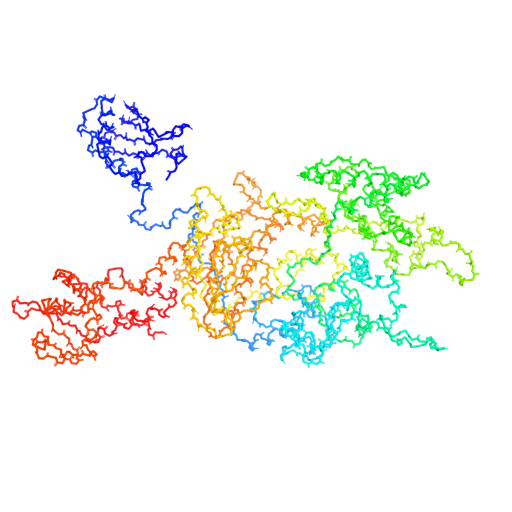 . ASP A 1 235 ? 32.497 0.293 2.665 1.00 90.00 235 ASP A C 1
ATOM 1838 O O . ASP A 1 235 ? 32.954 0.923 3.620 1.00 90.00 235 ASP A O 1
ATOM 1842 N N . PHE A 1 236 ? 32.512 0.824 1.434 1.00 91.00 236 PHE A N 1
ATOM 1843 C CA . PHE A 1 236 ? 32.901 2.211 1.194 1.00 91.00 236 PHE A CA 1
ATOM 1844 C C . PHE A 1 236 ? 31.832 3.196 1.693 1.00 91.00 236 PHE A C 1
ATOM 1846 O O . PHE A 1 236 ? 30.637 2.928 1.548 1.00 91.00 236 PHE A O 1
ATOM 1853 N N . PRO A 1 237 ? 32.220 4.396 2.171 1.00 91.00 237 PRO A N 1
ATOM 1854 C CA . PRO A 1 237 ? 31.272 5.471 2.460 1.00 91.00 237 PRO A CA 1
ATOM 1855 C C . PRO A 1 237 ? 30.411 5.824 1.240 1.00 91.00 237 PRO A C 1
ATOM 1857 O O . PRO A 1 237 ? 30.897 5.774 0.111 1.00 91.00 237 PRO A O 1
ATOM 1860 N N . GLU A 1 238 ? 29.171 6.275 1.455 1.00 90.50 238 GLU A N 1
ATOM 1861 C CA . GLU A 1 238 ? 28.250 6.702 0.378 1.00 90.50 238 GLU A CA 1
ATOM 1862 C C . GLU A 1 238 ? 28.854 7.769 -0.551 1.00 90.50 238 GLU A C 1
ATOM 1864 O O . GLU A 1 238 ? 28.530 7.851 -1.733 1.00 90.50 238 GLU A O 1
ATOM 1869 N N . GLU A 1 239 ? 29.789 8.566 -0.034 1.00 89.50 239 GLU A N 1
ATOM 1870 C CA . GLU A 1 239 ? 30.450 9.635 -0.780 1.00 89.50 239 GLU A CA 1
ATOM 1871 C C . GLU A 1 239 ? 31.604 9.145 -1.673 1.00 89.50 239 GLU A C 1
ATOM 1873 O O . GLU A 1 239 ? 32.165 9.926 -2.447 1.00 89.50 239 GLU A O 1
ATOM 1878 N N . HIS A 1 240 ? 31.972 7.865 -1.572 1.00 90.75 240 HIS A N 1
ATOM 1879 C CA . HIS A 1 240 ? 33.070 7.273 -2.324 1.00 90.75 240 HIS A CA 1
ATOM 1880 C C . HIS A 1 240 ? 32.726 7.163 -3.814 1.00 90.75 240 HIS A C 1
ATOM 1882 O O . HIS A 1 240 ? 31.681 6.633 -4.190 1.00 90.75 240 HIS A O 1
ATOM 1888 N N . GLU A 1 241 ? 33.633 7.624 -4.677 1.00 87.00 241 GLU A N 1
ATOM 1889 C CA . GLU A 1 241 ? 33.406 7.752 -6.124 1.00 87.00 241 GLU A CA 1
ATOM 1890 C C . GLU A 1 241 ? 32.969 6.433 -6.777 1.00 87.00 241 GLU A C 1
ATOM 1892 O O . GLU A 1 241 ? 31.980 6.408 -7.506 1.00 87.00 241 GLU A O 1
ATOM 1897 N N . ILE A 1 242 ? 33.639 5.321 -6.448 1.00 86.50 242 ILE A N 1
ATOM 1898 C CA . ILE A 1 242 ? 33.307 4.002 -7.009 1.00 86.50 242 ILE A CA 1
ATOM 1899 C C . ILE A 1 242 ? 31.929 3.528 -6.530 1.00 86.50 242 ILE A C 1
ATOM 1901 O O . ILE A 1 242 ? 31.176 2.970 -7.323 1.00 86.50 242 ILE A O 1
ATOM 1905 N N . ARG A 1 243 ? 31.572 3.768 -5.258 1.00 90.44 243 ARG A N 1
ATOM 1906 C CA . ARG A 1 243 ? 30.271 3.352 -4.712 1.00 90.44 243 ARG A CA 1
ATOM 1907 C C . ARG A 1 243 ? 29.142 4.151 -5.352 1.00 90.44 243 ARG A C 1
ATOM 1909 O O . ARG A 1 243 ? 28.176 3.553 -5.808 1.00 90.44 243 ARG A O 1
ATOM 1916 N N . ARG A 1 244 ? 29.296 5.474 -5.475 1.00 85.50 244 ARG A N 1
ATOM 1917 C CA . ARG A 1 244 ? 28.327 6.325 -6.184 1.00 85.50 244 ARG A CA 1
ATOM 1918 C C . ARG A 1 244 ? 28.135 5.889 -7.631 1.00 85.50 244 ARG A C 1
ATOM 1920 O O . ARG A 1 244 ? 27.006 5.844 -8.109 1.00 85.50 244 ARG A O 1
ATOM 1927 N N . GLU A 1 245 ? 29.227 5.576 -8.322 1.00 82.31 245 GLU A N 1
ATOM 1928 C CA . GLU A 1 245 ? 29.181 5.135 -9.714 1.00 82.31 245 GLU A CA 1
ATOM 1929 C C . GLU A 1 245 ? 28.551 3.739 -9.855 1.00 82.31 245 GLU A C 1
ATOM 1931 O O . GLU A 1 245 ? 27.774 3.512 -10.784 1.00 82.31 245 GLU A O 1
ATOM 1936 N N . TYR A 1 246 ? 28.823 2.828 -8.914 1.00 86.62 246 TYR A N 1
ATOM 1937 C CA . TYR A 1 246 ? 28.166 1.524 -8.837 1.00 86.62 246 TYR A CA 1
ATOM 1938 C C . TYR A 1 246 ? 26.670 1.659 -8.566 1.00 86.62 246 TYR A C 1
ATOM 1940 O O . TYR A 1 246 ? 25.890 1.188 -9.378 1.00 86.62 246 TYR A O 1
ATOM 1948 N N . GLU A 1 247 ? 26.251 2.341 -7.496 1.00 86.19 247 GLU A N 1
ATOM 1949 C CA . GLU A 1 247 ? 24.831 2.510 -7.151 1.00 86.19 247 GLU A CA 1
ATOM 1950 C C . GLU A 1 247 ? 24.061 3.242 -8.259 1.00 86.19 247 GLU A C 1
ATOM 1952 O O . GLU A 1 247 ? 22.883 2.976 -8.501 1.00 86.19 247 GLU A O 1
ATOM 1957 N N . ARG A 1 248 ? 24.720 4.170 -8.966 1.00 76.62 248 ARG A N 1
ATOM 1958 C CA . ARG A 1 248 ? 24.155 4.807 -10.158 1.00 76.62 248 ARG A CA 1
ATOM 1959 C C . ARG A 1 248 ? 23.890 3.775 -11.244 1.00 76.62 248 ARG A C 1
ATOM 1961 O O . ARG A 1 248 ? 22.786 3.731 -11.770 1.00 76.62 248 ARG A O 1
ATOM 1968 N N . LEU A 1 249 ? 24.891 2.973 -11.585 1.00 75.06 249 LEU A N 1
ATOM 1969 C CA . LEU A 1 249 ? 24.796 1.995 -12.658 1.00 75.06 249 LEU A CA 1
ATOM 1970 C C . LEU A 1 249 ? 23.903 0.798 -12.288 1.00 75.06 249 LEU A C 1
ATOM 1972 O O . LEU A 1 249 ? 23.190 0.272 -13.130 1.00 75.06 249 LEU A O 1
ATOM 1976 N N . GLU A 1 250 ? 23.887 0.381 -11.031 1.00 82.31 250 GLU A N 1
ATOM 1977 C CA . GLU A 1 250 ? 23.027 -0.681 -10.514 1.00 82.31 250 GLU A CA 1
ATOM 1978 C C . GLU A 1 250 ? 21.545 -0.342 -10.704 1.00 82.31 250 GLU A C 1
ATOM 1980 O O . GLU A 1 250 ? 20.785 -1.190 -11.164 1.00 82.31 250 GLU A O 1
ATOM 1985 N N . ARG A 1 251 ? 21.137 0.908 -10.438 1.00 71.00 251 ARG A N 1
ATOM 1986 C CA . ARG A 1 251 ? 19.760 1.382 -10.697 1.00 71.00 251 ARG A CA 1
ATOM 1987 C C . ARG A 1 251 ? 19.364 1.321 -12.173 1.00 71.00 251 ARG A C 1
ATOM 1989 O O . ARG A 1 251 ? 18.186 1.418 -12.499 1.00 71.00 251 ARG A O 1
ATOM 1996 N N . GLU A 1 252 ? 20.351 1.228 -13.052 1.00 65.81 252 GLU A N 1
ATOM 1997 C CA . GLU A 1 252 ? 20.213 1.370 -14.493 1.00 65.81 252 GLU A CA 1
ATOM 1998 C C . GLU A 1 252 ? 20.263 0.019 -15.217 1.00 65.81 252 GLU A C 1
ATOM 2000 O O . GLU A 1 252 ? 19.426 -0.250 -16.072 1.00 65.81 252 GLU A O 1
ATOM 2005 N N . VAL A 1 253 ? 21.214 -0.846 -14.853 1.00 66.75 253 VAL A N 1
ATOM 2006 C CA . VAL A 1 253 ? 21.444 -2.146 -15.509 1.00 66.75 253 VAL A CA 1
ATOM 2007 C C . VAL A 1 253 ? 21.377 -3.343 -14.557 1.00 66.75 253 VAL A C 1
ATOM 2009 O O . VAL A 1 253 ? 21.619 -4.474 -14.974 1.00 66.75 253 VAL A O 1
ATOM 2012 N N . GLY A 1 254 ? 21.059 -3.118 -13.281 1.00 74.50 254 GLY A N 1
ATOM 2013 C CA . GLY A 1 254 ? 21.099 -4.136 -12.234 1.00 74.50 254 GLY A CA 1
ATOM 2014 C C . GLY A 1 254 ? 22.508 -4.380 -11.687 1.00 74.50 254 GLY A C 1
ATOM 2015 O O . GLY A 1 254 ? 23.519 -4.067 -12.322 1.00 74.50 254 GLY A O 1
ATOM 2016 N N . GLY A 1 255 ? 22.587 -4.962 -10.488 1.00 79.06 255 GLY A N 1
ATOM 2017 C CA . GLY A 1 255 ? 23.849 -5.093 -9.755 1.00 79.06 255 GLY A CA 1
ATOM 2018 C C . GLY A 1 255 ? 24.904 -5.931 -10.483 1.00 79.06 255 GLY A C 1
ATOM 2019 O O . GLY A 1 255 ? 26.060 -5.522 -10.569 1.00 79.06 255 GLY A O 1
ATOM 2020 N N . ILE A 1 256 ? 24.531 -7.067 -11.086 1.00 77.06 256 ILE A N 1
ATOM 2021 C CA . ILE A 1 256 ? 25.491 -7.969 -11.755 1.00 77.06 256 ILE A CA 1
ATOM 2022 C C . ILE A 1 256 ? 26.129 -7.291 -12.970 1.00 77.06 256 ILE A C 1
ATOM 2024 O O . ILE A 1 256 ? 27.354 -7.303 -13.122 1.00 77.06 256 ILE A O 1
ATOM 2028 N N . GLN A 1 257 ? 25.316 -6.674 -13.832 1.00 72.25 257 GLN A N 1
ATOM 2029 C CA . GLN A 1 257 ? 25.845 -5.954 -14.985 1.00 72.25 257 GLN A CA 1
ATOM 2030 C C . GLN A 1 257 ? 26.666 -4.751 -14.526 1.00 72.25 257 GLN A C 1
ATOM 2032 O O . GLN A 1 257 ? 27.728 -4.500 -15.091 1.00 72.25 257 GLN A O 1
ATOM 2037 N N . ALA A 1 258 ? 26.254 -4.070 -13.452 1.00 79.25 258 ALA A N 1
ATOM 2038 C CA . ALA A 1 258 ? 27.025 -2.964 -12.914 1.00 79.25 258 ALA A CA 1
ATOM 2039 C C . ALA A 1 258 ? 28.436 -3.382 -12.466 1.00 79.25 258 ALA A C 1
ATOM 2041 O O . ALA A 1 258 ? 29.403 -2.674 -12.753 1.00 79.25 258 ALA A O 1
ATOM 2042 N N . HIS A 1 259 ? 28.581 -4.564 -11.858 1.00 79.06 259 HIS A N 1
ATOM 2043 C CA . HIS A 1 259 ? 29.894 -5.121 -11.531 1.00 79.06 259 HIS A CA 1
ATOM 2044 C C . HIS A 1 259 ? 30.751 -5.397 -12.772 1.00 79.06 259 HIS A C 1
ATOM 2046 O O . HIS A 1 259 ? 31.939 -5.070 -12.775 1.00 79.06 259 HIS A O 1
ATOM 2052 N N . ARG A 1 260 ? 30.161 -6.001 -13.817 1.00 75.19 260 ARG A N 1
ATOM 2053 C CA . ARG A 1 260 ? 30.862 -6.326 -15.074 1.00 75.19 260 ARG A CA 1
ATOM 2054 C C . ARG A 1 260 ? 31.352 -5.065 -15.775 1.00 75.19 260 ARG A C 1
ATOM 2056 O O . ARG A 1 260 ? 32.506 -4.988 -16.163 1.00 75.19 260 ARG A O 1
ATOM 2063 N N . GLU A 1 261 ? 30.485 -4.070 -15.897 1.00 71.00 261 GLU A N 1
ATOM 2064 C CA . GLU A 1 261 ? 30.775 -2.816 -16.596 1.00 71.00 261 GLU A CA 1
ATOM 2065 C C . GLU A 1 261 ? 31.815 -1.948 -15.875 1.00 71.00 261 GLU A C 1
ATOM 2067 O O . GLU A 1 261 ? 32.565 -1.214 -16.513 1.00 71.00 261 GLU A O 1
ATOM 2072 N N . LEU A 1 262 ? 31.871 -2.014 -14.542 1.00 76.75 262 LEU A N 1
ATOM 2073 C CA . LEU A 1 262 ? 32.864 -1.296 -13.737 1.00 76.75 262 LEU A CA 1
ATOM 2074 C C . LEU A 1 262 ? 34.139 -2.111 -13.479 1.00 76.75 262 LEU A C 1
ATOM 2076 O O . LEU A 1 262 ? 35.022 -1.645 -12.753 1.00 76.75 262 LEU A O 1
ATOM 2080 N N . ASN A 1 263 ? 34.242 -3.311 -14.067 1.00 78.69 263 ASN A N 1
ATOM 2081 C CA . ASN A 1 263 ? 35.317 -4.277 -13.831 1.00 78.69 263 ASN A CA 1
ATOM 2082 C C . ASN A 1 263 ? 35.610 -4.451 -12.335 1.00 78.69 263 ASN A C 1
ATOM 2084 O O . ASN A 1 263 ? 36.763 -4.485 -11.901 1.00 78.69 263 ASN A O 1
ATOM 2088 N N . LEU A 1 264 ? 34.549 -4.515 -11.526 1.00 81.56 264 LEU A N 1
ATOM 2089 C CA . LEU A 1 264 ? 34.668 -4.605 -10.076 1.00 81.56 264 LEU A CA 1
ATOM 2090 C C . LEU A 1 264 ? 35.326 -5.918 -9.643 1.00 81.56 264 LEU A C 1
ATOM 2092 O O . LEU A 1 264 ? 36.104 -5.917 -8.699 1.00 81.56 264 LEU A O 1
ATOM 2096 N N . PHE A 1 265 ? 35.107 -7.004 -10.389 1.00 73.81 265 PHE A N 1
ATOM 2097 C CA . PHE A 1 265 ? 35.729 -8.311 -10.139 1.00 73.81 265 PHE A CA 1
ATOM 2098 C C . PHE A 1 265 ? 37.250 -8.327 -10.290 1.00 73.81 265 PHE A C 1
ATOM 2100 O O . PHE A 1 265 ? 37.901 -9.223 -9.769 1.00 73.81 265 PHE A O 1
ATOM 2107 N N . GLU A 1 266 ? 37.816 -7.359 -11.009 1.00 71.31 266 GLU A N 1
ATOM 2108 C CA . GLU A 1 266 ? 39.263 -7.246 -11.209 1.00 71.31 266 GLU A CA 1
ATOM 2109 C C . GLU A 1 266 ? 39.924 -6.359 -10.144 1.00 71.31 266 GLU A C 1
ATOM 2111 O O . GLU A 1 266 ? 41.127 -6.108 -10.204 1.00 71.31 266 GLU A O 1
ATOM 2116 N N . LYS A 1 267 ? 39.148 -5.820 -9.193 1.00 79.44 267 LYS A N 1
ATOM 2117 C CA . LYS A 1 267 ? 39.667 -4.976 -8.118 1.00 79.44 267 LYS A CA 1
ATOM 2118 C C . LYS A 1 267 ? 40.076 -5.832 -6.927 1.00 79.44 267 LYS A C 1
ATOM 2120 O O . LYS A 1 267 ? 39.243 -6.532 -6.364 1.00 79.44 267 LYS A O 1
ATOM 2125 N N . ASP A 1 268 ? 41.310 -5.640 -6.469 1.00 74.31 268 ASP A N 1
ATOM 2126 C CA . ASP A 1 268 ? 41.923 -6.374 -5.350 1.00 74.31 268 ASP A CA 1
ATOM 2127 C C . ASP A 1 268 ? 41.123 -6.344 -4.030 1.00 74.31 268 ASP A C 1
ATOM 2129 O O . ASP A 1 268 ? 41.351 -7.172 -3.157 1.00 74.31 268 ASP A O 1
ATOM 2133 N N . TRP A 1 269 ? 40.205 -5.386 -3.857 1.00 79.38 269 TRP A N 1
ATOM 2134 C CA . TRP A 1 269 ? 39.364 -5.246 -2.662 1.00 79.38 269 TRP A CA 1
ATOM 2135 C C . TRP A 1 269 ? 37.975 -5.896 -2.788 1.00 79.38 269 TRP A C 1
ATOM 2137 O O . TRP A 1 269 ? 37.272 -6.011 -1.790 1.00 79.38 269 TRP A O 1
ATOM 2147 N N . HIS A 1 270 ? 37.540 -6.284 -3.991 1.00 72.75 270 HIS A N 1
ATOM 2148 C CA . HIS A 1 270 ? 36.170 -6.760 -4.244 1.00 72.75 270 HIS A CA 1
ATOM 2149 C C . HIS A 1 270 ? 36.020 -8.294 -4.125 1.00 72.75 270 HIS A C 1
ATOM 2151 O O . HIS A 1 270 ? 34.918 -8.851 -4.175 1.00 72.75 270 HIS A O 1
ATOM 2157 N N . GLY A 1 271 ? 37.145 -8.972 -3.959 1.00 59.94 271 GLY A N 1
ATOM 2158 C CA . GLY A 1 271 ? 37.331 -10.409 -3.824 1.00 59.94 271 GLY A CA 1
ATOM 2159 C C . GLY A 1 271 ? 38.832 -10.655 -3.927 1.00 59.94 271 GLY A C 1
ATOM 2160 O O . GLY A 1 271 ? 39.513 -9.879 -4.600 1.00 59.94 271 GLY A O 1
ATOM 2161 N N . ASP A 1 272 ? 39.371 -11.657 -3.229 1.00 50.31 272 ASP A N 1
ATOM 2162 C CA . ASP A 1 272 ? 40.807 -11.940 -3.292 1.00 50.31 272 ASP A CA 1
ATOM 2163 C C . ASP A 1 272 ? 41.220 -12.087 -4.761 1.00 50.31 272 ASP A C 1
ATOM 2165 O O . ASP A 1 272 ? 40.777 -13.004 -5.454 1.00 50.31 272 ASP A O 1
ATOM 2169 N N . ALA A 1 273 ? 42.053 -11.163 -5.246 1.00 42.41 273 ALA A N 1
ATOM 2170 C CA . ALA A 1 273 ? 42.691 -11.272 -6.544 1.00 42.41 273 ALA A CA 1
ATOM 2171 C C . ALA A 1 273 ? 43.554 -12.540 -6.536 1.00 42.41 273 ALA A C 1
ATOM 2173 O O . ALA A 1 273 ? 44.703 -12.530 -6.092 1.00 42.41 273 ALA A O 1
ATOM 2174 N N . VAL A 1 274 ? 42.994 -13.665 -6.978 1.00 43.47 274 VAL A N 1
ATOM 2175 C CA . VAL A 1 274 ? 43.745 -14.910 -7.095 1.00 43.47 274 VAL A CA 1
ATOM 2176 C C . VAL A 1 274 ? 44.771 -14.727 -8.204 1.00 43.47 274 VAL A C 1
ATOM 2178 O O . VAL A 1 274 ? 44.436 -14.519 -9.373 1.00 43.47 274 VAL A O 1
ATOM 2181 N N . GLU A 1 275 ? 46.050 -14.806 -7.824 1.00 43.88 275 GLU A N 1
ATOM 2182 C CA . GLU A 1 275 ? 47.141 -15.131 -8.736 1.00 43.88 275 GLU A CA 1
ATOM 2183 C C . GLU A 1 275 ? 46.661 -16.247 -9.663 1.00 43.88 275 GLU A C 1
ATOM 2185 O O . GLU A 1 275 ? 46.413 -17.353 -9.192 1.00 43.88 275 GLU A O 1
ATOM 2190 N N . LYS A 1 276 ? 46.503 -15.939 -10.959 1.00 39.91 276 LYS A N 1
ATOM 2191 C CA . LYS A 1 276 ? 46.088 -16.867 -12.021 1.00 39.91 276 LYS A CA 1
ATOM 2192 C C . LYS A 1 276 ? 46.625 -18.277 -11.757 1.00 39.91 276 LYS A C 1
ATOM 2194 O O . LYS A 1 276 ? 47.779 -18.569 -12.083 1.00 39.91 276 LYS A O 1
ATOM 2199 N N . SER A 1 277 ? 45.800 -19.150 -11.181 1.00 41.59 277 SER A N 1
ATOM 2200 C CA . SER A 1 277 ? 46.156 -20.556 -11.072 1.00 41.59 277 SER A CA 1
ATOM 2201 C C . SER A 1 277 ? 46.235 -21.074 -12.509 1.00 41.59 277 SER A C 1
ATOM 2203 O O . SER A 1 277 ? 45.331 -20.845 -13.309 1.00 41.59 277 SER A O 1
ATOM 2205 N N . GLN A 1 278 ? 47.353 -21.699 -12.880 1.00 47.72 278 GLN A N 1
ATOM 2206 C CA . GLN A 1 278 ? 47.601 -22.218 -14.235 1.00 47.72 278 GLN A CA 1
ATOM 2207 C C . GLN A 1 278 ? 46.716 -23.430 -14.594 1.00 47.72 278 GLN A C 1
ATOM 2209 O O . GLN A 1 278 ? 47.025 -24.167 -15.530 1.00 47.72 278 GLN A O 1
ATOM 2214 N N . THR A 1 279 ? 45.644 -23.666 -13.843 1.00 47.72 279 THR A N 1
ATOM 2215 C CA . THR A 1 279 ? 44.715 -24.779 -14.004 1.00 47.72 279 THR A CA 1
ATOM 2216 C C . THR A 1 279 ? 43.302 -24.213 -14.105 1.00 47.72 279 THR A C 1
ATOM 2218 O O . THR A 1 279 ? 42.820 -23.588 -13.164 1.00 47.72 279 THR A O 1
ATOM 2221 N N . ASP A 1 280 ? 42.678 -24.413 -15.265 1.00 44.94 280 ASP A N 1
ATOM 2222 C CA . ASP A 1 280 ? 41.428 -23.805 -15.752 1.00 44.94 280 ASP A CA 1
ATOM 2223 C C . ASP A 1 280 ? 40.144 -24.082 -14.926 1.00 44.94 280 ASP A C 1
ATOM 2225 O O . ASP A 1 280 ? 39.054 -23.865 -15.445 1.00 44.94 280 ASP A O 1
ATOM 2229 N N . GLU A 1 281 ? 40.196 -24.549 -13.671 1.00 44.06 281 GLU A N 1
ATOM 2230 C CA . GLU A 1 281 ? 38.994 -25.138 -13.040 1.00 44.06 281 GLU A CA 1
ATOM 2231 C C . GLU A 1 281 ? 38.538 -24.636 -11.658 1.00 44.06 281 GLU A C 1
ATOM 2233 O O . GLU A 1 281 ? 37.474 -25.066 -11.230 1.00 44.06 281 GLU A O 1
ATOM 2238 N N . GLU A 1 282 ? 39.173 -23.670 -10.982 1.00 40.66 282 GLU A N 1
ATOM 2239 C CA . GLU A 1 282 ? 38.593 -23.140 -9.723 1.00 40.66 282 GLU A CA 1
ATOM 2240 C C . GLU A 1 282 ? 38.705 -21.610 -9.585 1.00 40.66 282 GLU A C 1
ATOM 2242 O O . GLU A 1 282 ? 39.756 -21.054 -9.266 1.00 40.66 282 GLU A O 1
ATOM 2247 N N . LEU A 1 283 ? 37.575 -20.921 -9.798 1.00 40.34 283 LEU A N 1
ATOM 2248 C CA . LEU A 1 283 ? 37.341 -19.512 -9.452 1.00 40.34 283 LEU A CA 1
ATOM 2249 C C . LEU A 1 283 ? 37.208 -19.363 -7.924 1.00 40.34 283 LEU A C 1
ATOM 2251 O O . LEU A 1 283 ? 36.102 -19.272 -7.393 1.00 40.34 283 LEU A O 1
ATOM 2255 N N . VAL A 1 284 ? 38.329 -19.354 -7.206 1.00 40.41 284 VAL A N 1
ATOM 2256 C CA . VAL A 1 284 ? 38.378 -18.975 -5.783 1.00 40.41 284 VAL A CA 1
ATOM 2257 C C . VAL A 1 284 ? 38.400 -17.438 -5.695 1.00 40.41 284 VAL A C 1
ATOM 2259 O O . VAL A 1 284 ? 39.162 -16.812 -6.420 1.00 40.41 284 VAL A O 1
ATOM 2262 N N . GLY A 1 285 ? 37.550 -16.824 -4.856 1.00 52.03 285 GLY A N 1
ATOM 2263 C CA . GLY A 1 285 ? 37.543 -15.366 -4.601 1.00 52.03 285 GLY A CA 1
ATOM 2264 C C . GLY A 1 285 ? 36.329 -14.566 -5.110 1.00 52.03 285 GLY A C 1
ATOM 2265 O O . GLY A 1 285 ? 36.471 -13.392 -5.445 1.00 52.03 285 GLY A O 1
ATOM 2266 N N . LYS A 1 286 ? 35.129 -15.158 -5.200 1.00 65.62 286 LYS A N 1
ATOM 2267 C CA . LYS A 1 286 ? 33.918 -14.443 -5.646 1.00 65.62 286 LYS A CA 1
ATOM 2268 C C . LYS A 1 286 ? 33.359 -13.505 -4.562 1.00 65.62 286 LYS A C 1
ATOM 2270 O O . LYS A 1 286 ? 33.392 -13.810 -3.373 1.00 65.62 286 LYS A O 1
ATOM 2275 N N . CYS A 1 287 ? 32.809 -12.368 -4.995 1.00 82.38 287 CYS A N 1
ATOM 2276 C CA . CYS A 1 287 ? 31.965 -11.495 -4.174 1.00 82.38 287 CYS A CA 1
ATOM 2277 C C . CYS A 1 287 ? 30.859 -12.330 -3.500 1.00 82.38 287 CYS A C 1
ATOM 2279 O O . CYS A 1 287 ? 30.128 -13.033 -4.199 1.00 82.38 287 CYS A O 1
ATOM 2281 N N . LYS A 1 288 ? 30.709 -12.243 -2.171 1.00 86.94 288 LYS A N 1
ATOM 2282 C CA . LYS A 1 288 ? 29.757 -13.078 -1.408 1.00 86.94 288 LYS A CA 1
ATOM 2283 C C . LYS A 1 288 ? 28.303 -12.853 -1.824 1.00 86.94 288 LYS A C 1
ATOM 2285 O O . LYS A 1 288 ? 27.511 -13.788 -1.820 1.00 86.94 288 LYS A O 1
ATOM 2290 N N . TRP A 1 289 ? 27.969 -11.637 -2.255 1.00 89.50 289 TRP A N 1
ATOM 2291 C CA . TRP A 1 289 ? 26.674 -11.322 -2.859 1.00 89.50 289 TRP A CA 1
ATOM 2292 C C . TRP A 1 289 ? 26.403 -12.074 -4.170 1.00 89.50 289 TRP A C 1
ATOM 2294 O O . TRP A 1 289 ? 25.243 -12.316 -4.480 1.00 89.50 289 TRP A O 1
ATOM 2304 N N . LEU A 1 290 ? 27.429 -12.447 -4.939 1.00 85.38 290 LEU A N 1
ATOM 2305 C CA . LEU A 1 290 ? 27.247 -13.272 -6.137 1.00 85.38 290 LEU A CA 1
ATOM 2306 C C . LEU A 1 290 ? 27.282 -14.761 -5.838 1.00 85.38 290 LEU A C 1
ATOM 2308 O O . LEU A 1 290 ? 26.542 -15.518 -6.451 1.00 85.38 290 LEU A O 1
ATOM 2312 N N . GLU A 1 291 ? 28.122 -15.166 -4.891 1.00 87.25 291 GLU A N 1
ATOM 2313 C CA . GLU A 1 291 ? 28.246 -16.562 -4.476 1.00 87.25 291 GLU A CA 1
ATOM 2314 C C . GLU A 1 291 ? 26.912 -17.133 -3.986 1.00 87.25 291 GLU A C 1
ATOM 2316 O O . GLU A 1 291 ? 26.579 -18.251 -4.353 1.00 87.25 291 GLU A O 1
ATOM 2321 N N . GLN A 1 292 ? 26.094 -16.348 -3.273 1.00 90.62 292 GLN A N 1
ATOM 2322 C CA . GLN A 1 292 ? 24.748 -16.792 -2.875 1.00 90.62 292 GLN A CA 1
ATOM 2323 C C . GLN A 1 292 ? 23.845 -17.162 -4.064 1.00 90.62 292 GLN A C 1
ATOM 2325 O O . GLN A 1 292 ? 22.968 -17.998 -3.899 1.00 90.62 292 GLN A O 1
ATOM 2330 N N . PHE A 1 293 ? 24.036 -16.571 -5.253 1.00 88.69 293 PHE A N 1
ATOM 2331 C CA . PHE A 1 293 ? 23.257 -16.944 -6.439 1.00 88.69 293 PHE A CA 1
ATOM 2332 C C . PHE A 1 293 ? 23.746 -18.265 -7.039 1.00 88.69 293 PHE A C 1
ATOM 2334 O O . PHE A 1 293 ? 22.926 -19.039 -7.508 1.00 88.69 293 PHE A O 1
ATOM 2341 N N . ASP A 1 294 ? 25.052 -18.550 -6.966 1.00 86.31 294 ASP A N 1
ATOM 2342 C CA . ASP A 1 294 ? 25.610 -19.857 -7.348 1.00 86.31 294 ASP A CA 1
ATOM 2343 C C . ASP A 1 294 ? 25.193 -20.969 -6.356 1.00 86.31 294 ASP A C 1
ATOM 2345 O O . ASP A 1 294 ? 25.242 -22.157 -6.678 1.00 86.31 294 ASP A O 1
ATOM 2349 N N . GLU A 1 295 ? 24.832 -20.603 -5.122 1.00 89.00 295 GLU A N 1
ATOM 2350 C CA . GLU A 1 295 ? 24.355 -21.533 -4.093 1.00 89.00 295 GLU A CA 1
ATOM 2351 C C . GLU A 1 295 ? 22.883 -21.934 -4.284 1.00 89.00 295 GLU A C 1
ATOM 2353 O O . GLU A 1 295 ? 22.505 -22.998 -3.791 1.00 89.00 295 GLU A O 1
ATOM 2358 N N . LEU A 1 296 ? 22.078 -21.138 -5.009 1.00 90.56 296 LEU A N 1
ATOM 2359 C CA . LEU A 1 296 ? 20.630 -21.350 -5.164 1.00 90.56 296 LEU A CA 1
ATOM 2360 C C . LEU A 1 296 ? 20.282 -22.741 -5.703 1.00 90.56 296 LEU A C 1
ATOM 2362 O O . LEU A 1 296 ? 19.405 -23.384 -5.134 1.00 90.56 296 LEU A O 1
ATOM 2366 N N . ASP A 1 297 ? 21.035 -23.257 -6.679 1.00 86.62 297 ASP A N 1
ATOM 2367 C CA . ASP A 1 297 ? 20.828 -24.584 -7.289 1.00 86.62 297 ASP A CA 1
ATOM 2368 C C . ASP A 1 297 ? 20.864 -25.755 -6.284 1.00 86.62 297 ASP A C 1
ATOM 2370 O O . ASP A 1 297 ? 20.495 -26.886 -6.604 1.00 86.62 297 ASP A O 1
ATOM 2374 N N . ARG A 1 298 ? 21.400 -25.532 -5.077 1.00 89.69 298 ARG A N 1
ATOM 2375 C CA . ARG A 1 298 ? 21.559 -26.557 -4.030 1.00 89.69 298 ARG A CA 1
ATOM 2376 C C . ARG A 1 298 ? 20.611 -26.366 -2.855 1.00 89.69 298 ARG A C 1
ATOM 2378 O O . ARG A 1 298 ? 20.671 -27.155 -1.910 1.00 89.69 298 ARG A O 1
ATOM 2385 N N . LEU A 1 299 ? 19.813 -25.306 -2.870 1.00 93.25 299 LEU A N 1
ATOM 2386 C CA . LEU A 1 299 ? 18.932 -24.936 -1.775 1.00 93.25 299 LEU A CA 1
ATOM 2387 C C . LEU A 1 299 ? 17.506 -25.376 -2.090 1.00 93.25 299 LEU A C 1
ATOM 2389 O O . LEU A 1 299 ? 17.034 -25.236 -3.210 1.00 93.25 299 LEU A O 1
ATOM 2393 N N . SER A 1 300 ? 16.821 -25.898 -1.076 1.00 94.00 300 SER A N 1
ATOM 2394 C CA . SER A 1 300 ? 15.413 -26.293 -1.185 1.00 94.00 300 SER A CA 1
ATOM 2395 C C . SER A 1 300 ? 14.488 -25.224 -0.606 1.00 94.00 300 SER A C 1
ATOM 2397 O O . SER A 1 300 ? 13.392 -25.044 -1.110 1.00 94.00 300 SER A O 1
ATOM 2399 N N . HIS A 1 301 ? 14.943 -24.457 0.390 1.00 95.88 301 HIS A N 1
ATOM 2400 C CA . HIS A 1 301 ? 14.141 -23.433 1.058 1.00 95.88 301 HIS A CA 1
ATOM 2401 C C . HIS A 1 301 ? 14.887 -22.102 1.074 1.00 95.88 301 HIS A C 1
ATOM 2403 O O . HIS A 1 301 ? 15.973 -21.983 1.650 1.00 95.88 301 HIS A O 1
ATOM 2409 N N . VAL A 1 302 ? 14.305 -21.085 0.445 1.00 96.69 302 VAL A N 1
ATOM 2410 C CA . VAL A 1 302 ? 14.869 -19.734 0.379 1.00 96.69 302 VAL A CA 1
ATOM 2411 C C . VAL A 1 302 ? 13.865 -18.740 0.939 1.00 96.69 302 VAL A C 1
ATOM 2413 O O . VAL A 1 302 ? 12.683 -18.790 0.629 1.00 96.69 302 VAL A O 1
ATOM 2416 N N . VAL A 1 303 ? 14.341 -17.791 1.740 1.00 96.50 303 VAL A N 1
ATOM 2417 C CA . VAL A 1 303 ? 13.574 -16.615 2.157 1.00 96.50 303 VAL A CA 1
ATOM 2418 C C . VAL A 1 303 ? 14.256 -15.355 1.644 1.00 96.50 303 VAL A C 1
ATOM 2420 O O . VAL A 1 303 ? 15.478 -15.190 1.740 1.00 96.50 303 VAL A O 1
ATOM 2423 N N . THR A 1 304 ? 13.479 -14.448 1.064 1.00 95.56 304 THR A N 1
ATOM 2424 C CA . THR A 1 304 ? 13.995 -13.240 0.432 1.00 95.56 304 THR A CA 1
ATOM 2425 C C . THR A 1 304 ? 12.992 -12.091 0.442 1.00 95.56 304 THR A C 1
ATOM 2427 O O . THR A 1 304 ? 11.914 -12.190 1.019 1.00 95.56 304 THR A O 1
ATOM 2430 N N . VAL A 1 305 ? 13.368 -10.962 -0.161 1.00 93.06 305 VAL A N 1
ATOM 2431 C CA . VAL A 1 305 ? 12.541 -9.753 -0.213 1.00 93.06 305 VAL A CA 1
ATOM 2432 C C . VAL A 1 305 ? 11.775 -9.610 -1.525 1.00 93.06 305 VAL A C 1
ATOM 2434 O O . VAL A 1 305 ? 12.240 -10.064 -2.569 1.00 93.06 305 VAL A O 1
ATOM 2437 N N . HIS A 1 306 ? 10.662 -8.869 -1.515 1.00 89.94 306 HIS A N 1
ATOM 2438 C CA . HIS A 1 306 ? 9.873 -8.549 -2.719 1.00 89.94 306 HIS A CA 1
ATOM 2439 C C . HIS A 1 306 ? 10.688 -7.912 -3.852 1.00 89.94 306 HIS A C 1
ATOM 2441 O O . HIS A 1 306 ? 10.334 -8.054 -5.016 1.00 89.94 306 HIS A O 1
ATOM 2447 N N . ALA A 1 307 ? 11.797 -7.229 -3.547 1.00 85.25 307 ALA A N 1
ATOM 2448 C CA . ALA A 1 307 ? 12.678 -6.658 -4.570 1.00 85.25 307 ALA A CA 1
ATOM 2449 C C . ALA A 1 307 ? 13.299 -7.719 -5.504 1.00 85.25 307 ALA A C 1
ATOM 2451 O O . ALA A 1 307 ? 13.699 -7.381 -6.619 1.00 85.25 307 ALA A O 1
ATOM 2452 N N . TYR A 1 308 ? 13.354 -8.982 -5.063 1.00 88.12 308 TYR A N 1
ATOM 2453 C CA . TYR A 1 308 ? 13.785 -10.130 -5.859 1.00 88.12 308 TYR A CA 1
ATOM 2454 C C . TYR A 1 308 ? 12.627 -10.870 -6.550 1.00 88.12 308 TYR A C 1
ATOM 2456 O O . TYR A 1 308 ? 12.874 -11.870 -7.222 1.00 88.12 308 TYR A O 1
ATOM 2464 N N . LEU A 1 309 ? 11.382 -10.380 -6.455 1.00 87.25 309 LEU A N 1
ATOM 2465 C CA . LEU A 1 309 ? 10.298 -10.851 -7.322 1.00 87.25 309 LEU A CA 1
ATOM 2466 C C . LEU A 1 309 ? 10.684 -10.605 -8.786 1.00 87.25 309 LEU A C 1
ATOM 2468 O O . LEU A 1 309 ? 11.016 -9.476 -9.172 1.00 87.25 309 LEU A O 1
ATOM 2472 N N . GLY A 1 310 ? 10.656 -11.674 -9.581 1.00 76.81 310 GLY A N 1
ATOM 2473 C CA . GLY A 1 310 ? 11.083 -11.653 -10.979 1.00 76.81 310 GLY A CA 1
ATOM 2474 C C . GLY A 1 310 ? 12.576 -11.804 -11.214 1.00 76.81 310 GLY A C 1
ATOM 2475 O O . GLY A 1 310 ? 13.060 -11.517 -12.312 1.00 76.81 310 GLY A O 1
ATOM 2476 N N . LEU A 1 311 ? 13.337 -12.197 -10.191 1.00 83.69 311 LEU A N 1
ATOM 2477 C CA . LEU A 1 311 ? 14.690 -12.681 -10.401 1.00 83.69 311 LEU A CA 1
ATOM 2478 C C . LEU A 1 311 ? 14.606 -14.081 -11.017 1.00 83.69 311 LEU A C 1
ATOM 2480 O O . LEU A 1 311 ? 14.371 -15.034 -10.288 1.00 83.69 311 LEU A O 1
ATOM 2484 N N . GLY A 1 312 ? 14.869 -14.200 -12.321 1.00 80.56 312 GLY A N 1
ATOM 2485 C CA . GLY A 1 312 ? 14.666 -15.456 -13.059 1.00 80.56 312 GLY A CA 1
ATOM 2486 C C . GLY A 1 312 ? 15.440 -16.681 -12.551 1.00 80.56 312 GLY A C 1
ATOM 2487 O O . GLY A 1 312 ? 15.088 -17.801 -12.882 1.00 80.56 312 GLY A O 1
ATOM 2488 N N . LEU A 1 313 ? 16.465 -16.493 -11.710 1.00 83.12 313 LEU A N 1
ATOM 2489 C CA . LEU A 1 313 ? 17.143 -17.598 -11.012 1.00 83.12 313 LEU A CA 1
ATOM 2490 C C . LEU A 1 313 ? 16.253 -18.288 -9.967 1.00 83.12 313 LEU A C 1
ATOM 2492 O O . LEU A 1 313 ? 16.538 -19.405 -9.561 1.00 83.12 313 LEU A O 1
ATOM 2496 N N . LEU A 1 314 ? 15.215 -17.606 -9.486 1.00 88.44 314 LEU A N 1
ATOM 2497 C CA . LEU A 1 314 ? 14.271 -18.154 -8.518 1.00 88.44 314 LEU A CA 1
ATOM 2498 C C . LEU A 1 314 ? 13.111 -18.883 -9.199 1.00 88.44 314 LEU A C 1
ATOM 2500 O O . LEU A 1 314 ? 12.408 -19.611 -8.513 1.00 88.44 314 LEU A O 1
ATOM 2504 N N . ASP A 1 315 ? 12.929 -18.727 -10.513 1.00 85.62 315 ASP A N 1
ATOM 2505 C CA . ASP A 1 315 ? 11.837 -19.357 -11.272 1.00 85.62 315 ASP A CA 1
ATOM 2506 C C . ASP A 1 315 ? 11.991 -20.889 -11.362 1.00 85.62 315 ASP A C 1
ATOM 2508 O O . ASP A 1 315 ? 11.062 -21.583 -11.763 1.00 85.62 315 ASP A O 1
ATOM 2512 N N . GLU A 1 316 ? 13.164 -21.428 -11.006 1.00 87.38 316 GLU A N 1
ATOM 2513 C CA . GLU A 1 316 ? 13.419 -22.873 -10.936 1.00 87.38 316 GLU A CA 1
ATOM 2514 C C . GLU A 1 316 ? 12.844 -23.531 -9.671 1.00 87.38 316 GLU A C 1
ATOM 2516 O O . GLU A 1 316 ? 12.813 -24.760 -9.578 1.00 87.38 316 GLU A O 1
ATOM 2521 N N . PHE A 1 317 ? 12.399 -22.737 -8.692 1.00 93.19 317 PHE A N 1
ATOM 2522 C CA . PHE A 1 317 ? 11.748 -23.261 -7.497 1.00 93.19 317 PHE A CA 1
ATOM 2523 C C . PHE A 1 317 ? 10.309 -23.681 -7.804 1.00 93.19 317 PHE A C 1
ATOM 2525 O O . PHE A 1 317 ? 9.609 -23.054 -8.595 1.00 93.19 317 PHE A O 1
ATOM 2532 N N . GLU A 1 318 ? 9.856 -24.759 -7.171 1.00 94.31 318 GLU A N 1
ATOM 2533 C CA . GLU A 1 318 ? 8.542 -25.335 -7.456 1.00 94.31 318 GLU A CA 1
ATOM 2534 C C . GLU A 1 318 ? 7.402 -24.525 -6.834 1.00 94.31 318 GLU A C 1
ATOM 2536 O O . GLU A 1 318 ? 6.322 -24.481 -7.414 1.00 94.31 318 GLU A O 1
ATOM 2541 N N . CYS A 1 319 ? 7.644 -23.846 -5.709 1.00 95.25 319 CYS A N 1
ATOM 2542 C CA . CYS A 1 319 ? 6.634 -23.075 -4.986 1.00 95.25 319 CYS A CA 1
ATOM 2543 C C . CYS A 1 319 ? 7.105 -21.650 -4.680 1.00 95.25 319 CYS A C 1
ATOM 2545 O O . CYS A 1 319 ? 8.204 -21.428 -4.164 1.00 95.25 319 CYS A O 1
ATOM 2547 N N . HIS A 1 320 ? 6.218 -20.678 -4.884 1.00 95.94 320 HIS A N 1
ATOM 2548 C CA . HIS A 1 320 ? 6.462 -19.273 -4.579 1.00 95.94 320 HIS A CA 1
ATOM 2549 C C . HIS A 1 320 ? 5.409 -18.747 -3.610 1.00 95.94 320 HIS A C 1
ATOM 2551 O O . HIS A 1 320 ? 4.246 -18.571 -3.965 1.00 95.94 320 HIS A O 1
ATOM 2557 N N . ILE A 1 321 ? 5.822 -18.448 -2.383 1.00 95.88 321 ILE A N 1
ATOM 2558 C CA . ILE A 1 321 ? 4.938 -17.912 -1.349 1.00 95.88 321 ILE A CA 1
ATOM 2559 C C . ILE A 1 321 ? 5.260 -16.435 -1.174 1.00 95.88 321 ILE A C 1
ATOM 2561 O O . ILE A 1 321 ? 6.366 -16.071 -0.778 1.00 95.88 321 ILE A O 1
ATOM 2565 N N . ILE A 1 322 ? 4.309 -15.565 -1.490 1.00 94.00 322 ILE A N 1
ATOM 2566 C CA . ILE A 1 322 ? 4.479 -14.118 -1.404 1.00 94.00 322 ILE A CA 1
ATOM 2567 C C . ILE A 1 322 ? 3.618 -13.600 -0.261 1.00 94.00 322 ILE A C 1
ATOM 2569 O O . ILE A 1 322 ? 2.391 -13.615 -0.339 1.00 94.00 322 ILE A O 1
ATOM 2573 N N . ASP A 1 323 ? 4.273 -13.104 0.778 1.00 90.94 323 ASP A N 1
ATOM 2574 C CA . ASP A 1 323 ? 3.616 -12.612 1.981 1.00 90.94 323 ASP A CA 1
ATOM 2575 C C . ASP A 1 323 ? 3.568 -11.081 2.005 1.00 90.94 323 ASP A C 1
ATOM 2577 O O . ASP A 1 323 ? 4.532 -10.404 1.630 1.00 90.94 323 ASP A O 1
ATOM 2581 N N . ASP A 1 324 ? 2.418 -10.544 2.414 1.00 82.75 324 ASP A N 1
ATOM 2582 C CA . ASP A 1 324 ? 2.132 -9.115 2.567 1.00 82.75 324 ASP A CA 1
ATOM 2583 C C . ASP A 1 324 ? 2.502 -8.285 1.317 1.00 82.75 324 ASP A C 1
ATOM 2585 O O . ASP A 1 324 ? 3.175 -7.255 1.396 1.00 82.75 324 ASP A O 1
ATOM 2589 N N . LEU A 1 325 ? 2.100 -8.727 0.113 1.00 83.88 325 LEU A N 1
ATOM 2590 C CA . LEU A 1 325 ? 2.338 -7.982 -1.137 1.00 83.88 325 LEU A CA 1
ATOM 2591 C C . LEU A 1 325 ? 1.435 -6.738 -1.225 1.00 83.88 325 LEU A C 1
ATOM 2593 O O . LEU A 1 325 ? 0.351 -6.767 -1.806 1.00 83.88 325 LEU A O 1
ATOM 2597 N N . GLN A 1 326 ? 1.893 -5.630 -0.643 1.00 69.75 326 GLN A N 1
ATOM 2598 C CA . GLN A 1 326 ? 1.115 -4.387 -0.492 1.00 69.75 326 GLN A CA 1
ATOM 2599 C C . GLN A 1 326 ? 1.137 -3.480 -1.723 1.00 69.75 326 GLN A C 1
ATOM 2601 O O . GLN A 1 326 ? 0.170 -2.767 -2.017 1.00 69.75 326 GLN A O 1
ATOM 2606 N N . ASN A 1 327 ? 2.288 -3.444 -2.392 1.00 72.88 327 ASN A N 1
ATOM 2607 C CA . ASN A 1 327 ? 2.547 -2.586 -3.533 1.00 72.88 327 ASN A CA 1
ATOM 2608 C C . ASN A 1 327 ? 2.823 -3.449 -4.746 1.00 72.88 327 ASN A C 1
ATOM 2610 O O . ASN A 1 327 ? 3.478 -4.486 -4.664 1.00 72.88 327 ASN A O 1
ATOM 2614 N N . GLU A 1 328 ? 2.338 -2.987 -5.889 1.00 84.06 328 GLU A N 1
ATOM 2615 C CA . GLU A 1 328 ? 2.533 -3.716 -7.126 1.00 84.06 328 GLU A CA 1
ATOM 2616 C C . GLU A 1 328 ? 4.021 -3.640 -7.490 1.00 84.06 328 GLU A C 1
ATOM 2618 O O . GLU A 1 328 ? 4.574 -2.528 -7.548 1.00 84.06 328 GLU A O 1
ATOM 2623 N N . PRO A 1 329 ? 4.680 -4.788 -7.729 1.00 84.12 329 PRO A N 1
ATOM 2624 C CA . PRO A 1 329 ? 6.098 -4.812 -8.036 1.00 84.12 329 PRO A CA 1
ATOM 2625 C C . PRO A 1 329 ? 6.321 -3.978 -9.297 1.00 84.12 329 PRO A C 1
ATOM 2627 O O . PRO A 1 329 ? 5.765 -4.244 -10.367 1.00 84.12 329 PRO A O 1
ATOM 2630 N N . SER A 1 330 ? 7.072 -2.889 -9.145 1.00 85.12 330 SER A N 1
ATOM 2631 C CA . SER A 1 330 ? 7.216 -1.886 -10.191 1.00 85.12 330 SER A CA 1
ATOM 2632 C C . SER A 1 330 ? 8.580 -1.217 -10.166 1.00 85.12 330 SER A C 1
ATOM 2634 O O . SER A 1 330 ? 9.233 -1.105 -9.132 1.00 85.12 330 SER A O 1
ATOM 2636 N N . ILE A 1 331 ? 9.009 -0.793 -11.348 1.00 84.56 331 ILE A N 1
ATOM 2637 C CA . ILE A 1 331 ? 10.211 -0.009 -11.580 1.00 84.56 331 ILE A CA 1
ATOM 2638 C C . ILE A 1 331 ? 9.778 1.453 -11.611 1.00 84.56 331 ILE A C 1
ATOM 2640 O O . ILE A 1 331 ? 8.999 1.862 -12.476 1.00 84.56 331 ILE A O 1
ATOM 2644 N N . GLU A 1 332 ? 10.279 2.243 -10.667 1.00 87.62 332 GLU A N 1
ATOM 2645 C CA . GLU A 1 332 ? 10.006 3.675 -10.577 1.00 87.62 332 GLU A CA 1
ATOM 2646 C C . GLU A 1 332 ? 11.262 4.495 -10.849 1.00 87.62 332 GLU A C 1
ATOM 2648 O O . GLU A 1 332 ? 12.364 4.154 -10.416 1.00 87.62 332 GLU A O 1
ATOM 2653 N N . ARG A 1 333 ? 11.097 5.612 -11.562 1.00 86.25 333 ARG A N 1
ATOM 2654 C CA . ARG A 1 333 ? 12.205 6.494 -11.919 1.00 86.25 333 ARG A CA 1
ATOM 2655 C C . ARG A 1 333 ? 11.801 7.960 -11.845 1.00 86.25 333 ARG A C 1
ATOM 2657 O O . ARG A 1 333 ? 10.830 8.380 -12.468 1.00 86.25 333 ARG A O 1
ATOM 2664 N N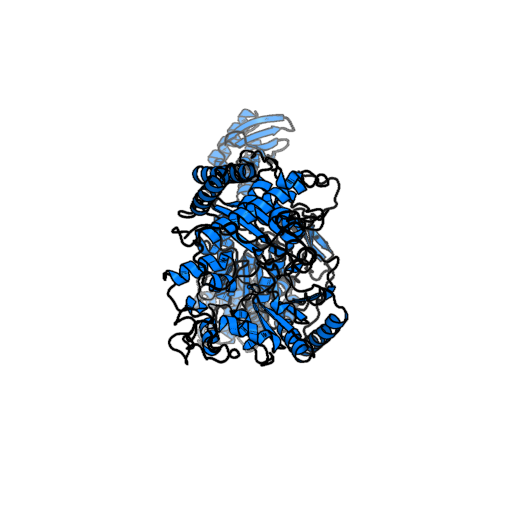 . GLN A 1 334 ? 12.617 8.748 -11.148 1.00 89.81 334 GLN A N 1
ATOM 2665 C CA . GLN A 1 334 ? 12.530 10.208 -11.124 1.00 89.81 334 GLN A CA 1
ATOM 2666 C C . GLN A 1 334 ? 13.584 10.820 -12.048 1.00 89.81 334 GLN A C 1
ATOM 2668 O O . GLN A 1 334 ? 14.790 10.720 -11.809 1.00 89.81 334 GLN A O 1
ATOM 2673 N N . VAL A 1 335 ? 13.134 11.485 -13.107 1.00 89.38 335 VAL A N 1
ATOM 2674 C CA . VAL A 1 335 ? 13.995 12.137 -14.097 1.00 89.38 335 VAL A CA 1
ATOM 2675 C C . VAL A 1 335 ? 14.016 13.640 -13.838 1.00 89.38 335 VAL A C 1
ATOM 2677 O O . VAL A 1 335 ? 13.020 14.342 -14.007 1.00 89.38 335 VAL A O 1
ATOM 2680 N N . ARG A 1 336 ? 15.167 14.131 -13.375 1.00 87.94 336 ARG A N 1
ATOM 2681 C CA . ARG A 1 336 ? 15.404 15.538 -13.032 1.00 87.94 336 ARG A CA 1
ATOM 2682 C C . ARG A 1 336 ? 15.762 16.353 -14.284 1.00 87.94 336 ARG A C 1
ATOM 2684 O O . ARG A 1 336 ? 16.226 15.760 -15.255 1.00 87.94 336 ARG A O 1
ATOM 2691 N N . PRO A 1 337 ? 15.651 17.696 -14.244 1.00 88.12 337 PRO A N 1
ATOM 2692 C CA . PRO A 1 337 ? 16.053 18.553 -15.362 1.00 88.12 337 PRO A CA 1
ATOM 2693 C C . PRO A 1 337 ? 17.476 18.273 -15.873 1.00 88.12 337 PRO A C 1
ATOM 2695 O O . PRO A 1 337 ? 17.665 18.115 -17.068 1.00 88.12 337 PRO A O 1
ATOM 2698 N N . SER A 1 338 ? 18.450 18.084 -14.974 1.00 85.31 338 SER A N 1
ATOM 2699 C CA . SER A 1 338 ? 19.837 17.765 -15.353 1.00 85.31 338 SER A CA 1
ATOM 2700 C C . SER A 1 338 ? 19.975 16.431 -16.093 1.00 85.31 338 SER A C 1
ATOM 2702 O O . SER A 1 338 ? 20.835 16.293 -16.949 1.00 85.31 338 SER A O 1
ATOM 2704 N N . HIS A 1 339 ? 19.120 15.445 -15.794 1.00 87.56 339 HIS A N 1
ATOM 2705 C CA . HIS A 1 339 ? 19.107 14.186 -16.542 1.00 87.56 339 HIS A CA 1
ATOM 2706 C C . HIS A 1 339 ? 18.576 14.404 -17.966 1.00 87.56 339 HIS A C 1
ATOM 2708 O O . HIS A 1 339 ? 19.076 13.791 -18.902 1.00 87.56 339 HIS A O 1
ATOM 2714 N N . LEU A 1 340 ? 17.564 15.267 -18.139 1.00 89.50 340 LEU A N 1
ATOM 2715 C CA . LEU A 1 340 ? 17.017 15.592 -19.460 1.00 89.50 340 LEU A CA 1
ATOM 2716 C C . LEU A 1 340 ? 17.983 16.412 -20.308 1.00 89.50 340 LEU A C 1
ATOM 2718 O O . LEU A 1 340 ? 18.042 16.172 -21.509 1.00 89.50 340 LEU A O 1
ATOM 2722 N N . GLU A 1 341 ? 18.740 17.330 -19.707 1.00 89.50 341 GLU A N 1
ATOM 2723 C CA . GLU A 1 341 ? 19.779 18.104 -20.395 1.00 89.50 341 GLU A CA 1
ATOM 2724 C C . GLU A 1 341 ? 20.803 17.155 -21.038 1.00 89.50 341 GLU A C 1
ATOM 2726 O O . GLU A 1 341 ? 21.022 17.189 -22.249 1.00 89.50 341 GLU A O 1
ATOM 2731 N N . GLU A 1 342 ? 21.333 16.207 -20.263 1.00 88.00 342 GLU A N 1
ATOM 2732 C CA . GLU A 1 342 ? 22.312 15.239 -20.763 1.00 88.00 342 GLU A CA 1
ATOM 2733 C C . GLU A 1 342 ? 21.727 14.275 -21.810 1.00 88.00 342 GLU A C 1
ATOM 2735 O O . GLU A 1 342 ? 22.359 13.989 -22.831 1.00 88.00 342 GLU A O 1
ATOM 2740 N N . VAL A 1 343 ? 20.490 13.805 -21.608 1.00 91.00 343 VAL A N 1
ATOM 2741 C CA . VAL A 1 343 ? 19.767 13.002 -22.612 1.00 91.00 343 VAL A CA 1
ATOM 2742 C C . VAL A 1 343 ? 19.597 13.797 -23.903 1.00 91.00 343 VAL A C 1
ATOM 2744 O O . VAL A 1 343 ? 19.822 13.263 -24.987 1.00 91.00 343 VAL A O 1
ATOM 2747 N N . SER A 1 344 ? 19.253 15.079 -23.799 1.00 92.12 344 SER A N 1
ATOM 2748 C CA . SER A 1 344 ? 19.063 15.970 -24.941 1.00 92.12 344 SER A CA 1
ATOM 2749 C C . SER A 1 344 ? 20.363 16.185 -25.713 1.00 92.12 344 SER A C 1
ATOM 2751 O O . SER A 1 344 ? 20.348 16.175 -26.943 1.00 92.12 344 SER A O 1
ATOM 2753 N N . GLU A 1 345 ? 21.504 16.315 -25.033 1.00 90.50 345 GLU A N 1
ATOM 2754 C CA . GLU A 1 345 ? 22.811 16.406 -25.692 1.00 90.50 345 GLU A CA 1
ATOM 2755 C C . GLU A 1 345 ? 23.140 15.154 -26.516 1.00 90.50 345 GLU A C 1
ATOM 2757 O O . GLU A 1 345 ? 23.593 15.269 -27.661 1.00 90.50 345 GLU A O 1
ATOM 2762 N N . ILE A 1 346 ? 22.880 13.965 -25.963 1.00 90.62 346 ILE A N 1
ATOM 2763 C CA . ILE A 1 346 ? 23.107 12.685 -26.649 1.00 90.62 346 ILE A CA 1
ATOM 2764 C C . ILE A 1 346 ? 22.164 12.549 -27.842 1.00 90.62 346 ILE A C 1
ATOM 2766 O O . ILE A 1 346 ? 22.614 12.271 -28.953 1.00 90.62 346 ILE A O 1
ATOM 2770 N N . LEU A 1 347 ? 20.868 12.806 -27.646 1.00 93.88 347 LEU A N 1
ATOM 2771 C CA . LEU A 1 347 ? 19.875 12.734 -28.717 1.00 93.88 347 LEU A CA 1
ATOM 2772 C C . LEU A 1 347 ? 20.192 13.723 -29.846 1.00 93.88 347 LEU A C 1
ATOM 2774 O O . LEU A 1 347 ? 20.129 13.344 -31.008 1.00 93.88 347 LEU A O 1
ATOM 2778 N N . ASN A 1 348 ? 20.625 14.946 -29.532 1.00 94.31 348 ASN A N 1
ATOM 2779 C CA . ASN A 1 348 ? 21.066 15.931 -30.525 1.00 94.31 348 ASN A CA 1
ATOM 2780 C C . ASN A 1 348 ? 22.327 15.468 -31.280 1.00 94.31 348 ASN A C 1
ATOM 2782 O O . ASN A 1 348 ? 22.465 15.695 -32.482 1.00 94.31 348 ASN A O 1
ATOM 2786 N N . SER A 1 349 ? 23.263 14.806 -30.594 1.00 91.25 349 SER A N 1
ATOM 2787 C CA . SER A 1 349 ? 24.436 14.204 -31.239 1.00 91.25 349 SER A CA 1
ATOM 2788 C C . SER A 1 349 ? 24.029 13.106 -32.227 1.00 91.25 349 SER A C 1
ATOM 2790 O O . SER A 1 349 ? 24.478 13.117 -33.373 1.00 91.25 349 SER A O 1
ATOM 2792 N N . LEU A 1 350 ? 23.127 12.210 -31.815 1.00 91.31 350 LEU A N 1
ATOM 2793 C CA . LEU A 1 350 ? 22.595 11.134 -32.655 1.00 91.31 350 LEU A CA 1
ATOM 2794 C C . LEU A 1 350 ? 21.728 11.662 -33.809 1.00 91.31 350 LEU A C 1
ATOM 2796 O O . LEU A 1 350 ? 21.776 11.126 -34.914 1.00 91.31 350 LEU A O 1
ATOM 2800 N N . ALA A 1 351 ? 20.977 12.741 -33.588 1.00 91.81 351 ALA A N 1
ATOM 2801 C CA . ALA A 1 351 ? 20.169 13.403 -34.608 1.00 91.81 351 ALA A CA 1
ATOM 2802 C C . ALA A 1 351 ? 21.030 14.054 -35.702 1.00 91.81 351 ALA A C 1
ATOM 2804 O O . ALA A 1 351 ? 20.662 14.026 -36.876 1.00 91.81 351 ALA A O 1
ATOM 2805 N N . LYS A 1 352 ? 22.207 14.594 -35.353 1.00 92.25 352 LYS A N 1
ATOM 2806 C CA . LYS A 1 352 ? 23.149 15.202 -36.313 1.00 92.25 352 LYS A CA 1
ATOM 2807 C C . LYS A 1 352 ? 23.820 14.198 -37.245 1.00 92.25 352 LYS A C 1
ATOM 2809 O O . LYS A 1 352 ? 24.386 14.617 -38.261 1.00 92.25 352 LYS A O 1
ATOM 2814 N N . ASP A 1 353 ? 23.759 12.903 -36.947 1.00 87.75 353 ASP A N 1
ATOM 2815 C CA . ASP A 1 353 ? 24.214 11.875 -37.875 1.00 87.75 353 ASP A CA 1
ATOM 2816 C C . ASP A 1 353 ? 23.231 11.730 -39.046 1.00 87.75 353 ASP A C 1
ATOM 2818 O O . ASP A 1 353 ? 22.351 10.873 -39.071 1.00 87.75 353 ASP A O 1
ATOM 2822 N N . THR A 1 354 ? 23.408 12.582 -40.057 1.00 79.25 354 THR A N 1
ATOM 2823 C CA . THR A 1 354 ? 22.598 12.579 -41.288 1.00 79.25 354 THR A CA 1
ATOM 2824 C C . THR A 1 354 ? 22.660 11.270 -42.085 1.00 79.25 354 THR A C 1
ATOM 2826 O O . THR A 1 354 ? 21.860 11.090 -43.004 1.00 79.25 354 THR A O 1
ATOM 2829 N N . GLN A 1 355 ? 23.601 10.367 -41.778 1.00 81.81 355 GLN A N 1
ATOM 2830 C CA . GLN A 1 355 ? 23.671 9.044 -42.402 1.00 81.81 355 GLN A CA 1
ATOM 2831 C C . GLN A 1 355 ? 22.791 8.020 -41.677 1.00 81.81 355 GLN A C 1
ATOM 2833 O O . GLN A 1 355 ? 22.401 7.017 -42.280 1.00 81.81 355 GLN A O 1
ATOM 2838 N N . SER A 1 356 ? 22.437 8.280 -40.416 1.00 83.81 356 SER A N 1
ATOM 2839 C CA . SER A 1 356 ? 21.555 7.419 -39.642 1.00 83.81 356 SER A CA 1
ATOM 2840 C C . SER A 1 356 ? 20.111 7.537 -40.136 1.00 83.81 356 SER A C 1
ATOM 2842 O O . SER A 1 356 ? 19.533 8.628 -40.124 1.00 83.81 356 SER A O 1
ATOM 2844 N N . PRO A 1 357 ? 19.451 6.420 -40.501 1.00 84.12 357 PRO A N 1
ATOM 2845 C CA . PRO A 1 357 ? 18.040 6.446 -40.868 1.00 84.12 357 PRO A CA 1
ATOM 2846 C C . PRO A 1 357 ? 17.134 6.835 -39.690 1.00 84.12 357 PRO A C 1
ATOM 2848 O O . PRO A 1 357 ? 15.980 7.169 -39.926 1.00 84.12 357 PRO A O 1
ATOM 2851 N N . LEU A 1 358 ? 17.636 6.790 -38.449 1.00 89.75 358 LEU A N 1
ATOM 2852 C CA . LEU A 1 358 ? 16.911 7.139 -37.222 1.00 89.75 358 LEU A CA 1
ATOM 2853 C C . LEU A 1 358 ? 17.069 8.614 -36.823 1.00 89.75 358 LEU A C 1
ATOM 2855 O O . LEU A 1 358 ? 16.437 9.037 -35.862 1.00 89.75 358 LEU A O 1
ATOM 2859 N N . SER A 1 359 ? 17.876 9.402 -37.544 1.00 89.75 359 SER A N 1
ATOM 2860 C CA . SER A 1 359 ? 18.093 10.830 -37.259 1.00 89.75 359 SER A CA 1
ATOM 2861 C C . SER A 1 359 ? 16.786 11.616 -37.011 1.00 89.75 359 SER A C 1
ATOM 2863 O O . SER A 1 359 ? 16.713 12.297 -35.986 1.00 89.75 359 SER A O 1
ATOM 2865 N N . PRO A 1 360 ? 15.706 11.452 -37.811 1.00 90.06 360 PRO A N 1
ATOM 2866 C CA . PRO A 1 360 ? 14.429 12.130 -37.548 1.00 90.06 360 PRO A CA 1
ATOM 2867 C C . PRO A 1 360 ? 13.763 11.731 -36.222 1.00 90.06 360 PRO A C 1
ATOM 2869 O O . PRO A 1 360 ? 13.103 12.549 -35.587 1.00 90.06 360 PRO A O 1
ATOM 2872 N N . VAL A 1 361 ? 13.945 10.481 -35.787 1.00 91.88 361 VAL A N 1
ATOM 2873 C CA . VAL A 1 361 ? 13.403 9.969 -34.519 1.00 91.88 361 VAL A CA 1
ATOM 2874 C C . VAL A 1 361 ? 14.146 10.584 -33.335 1.00 91.88 361 VAL A C 1
ATOM 2876 O O . VAL A 1 361 ? 13.519 11.014 -32.369 1.00 91.88 361 VAL A O 1
ATOM 2879 N N . TYR A 1 362 ? 15.476 10.663 -33.414 1.00 94.62 362 TYR A N 1
ATOM 2880 C CA . TYR A 1 362 ? 16.281 11.305 -32.375 1.00 94.62 362 TYR A CA 1
ATOM 2881 C C . TYR A 1 362 ? 16.013 12.804 -32.279 1.00 94.62 362 TYR A C 1
ATOM 2883 O O . TYR A 1 362 ? 15.932 13.317 -31.169 1.00 94.62 362 TYR A O 1
ATOM 2891 N N . GLU A 1 363 ? 15.818 13.485 -33.410 1.00 93.19 363 GLU A N 1
ATOM 2892 C CA . GLU A 1 363 ? 15.448 14.904 -33.440 1.00 93.19 363 GLU A CA 1
ATOM 2893 C C . GLU A 1 363 ? 14.101 15.145 -32.742 1.00 93.19 363 GLU A C 1
ATOM 2895 O O . GLU A 1 363 ? 13.991 16.034 -31.902 1.00 93.19 363 GLU A O 1
ATOM 2900 N N . ALA A 1 364 ? 13.095 14.308 -33.017 1.00 92.25 364 ALA A N 1
ATOM 2901 C CA . ALA A 1 364 ? 11.803 14.370 -32.338 1.00 92.25 364 ALA A CA 1
ATOM 2902 C C . ALA A 1 364 ? 11.944 14.167 -30.815 1.00 92.25 364 ALA A C 1
ATOM 2904 O O . ALA A 1 364 ? 11.448 14.964 -30.018 1.00 92.25 364 ALA A O 1
ATOM 2905 N N . LEU A 1 365 ? 12.669 13.130 -30.386 1.00 94.06 365 LEU A N 1
ATOM 2906 C CA . LEU A 1 365 ? 12.885 12.862 -28.960 1.00 94.06 365 LEU A CA 1
ATOM 2907 C C . LEU A 1 365 ? 13.702 13.973 -28.275 1.00 94.06 365 LEU A C 1
ATOM 2909 O O . LEU A 1 365 ? 13.412 14.327 -27.134 1.00 94.06 365 LEU A O 1
ATOM 2913 N N . TYR A 1 366 ? 14.682 14.558 -28.968 1.00 94.62 366 TYR A N 1
ATOM 2914 C CA . TYR A 1 366 ? 15.448 15.715 -28.499 1.00 94.62 366 TYR A CA 1
ATOM 2915 C C . TYR A 1 366 ? 14.549 16.938 -28.264 1.00 94.62 366 TYR A C 1
ATOM 2917 O O . TYR A 1 366 ? 14.628 17.573 -27.207 1.00 94.62 366 TYR A O 1
ATOM 2925 N N . GLN A 1 367 ? 13.664 17.245 -29.217 1.00 92.94 367 GLN A N 1
ATOM 2926 C CA . GLN A 1 367 ? 12.697 18.337 -29.089 1.00 92.94 367 GLN A CA 1
ATOM 2927 C C . GLN A 1 367 ? 11.765 18.109 -27.896 1.00 92.94 367 GLN A C 1
ATOM 2929 O O . GLN A 1 367 ? 11.606 19.010 -27.074 1.00 92.94 367 GLN A O 1
ATOM 2934 N N . LEU A 1 368 ? 11.245 16.886 -27.730 1.00 93.44 368 LEU A N 1
ATOM 2935 C CA . LEU A 1 368 ? 10.410 16.529 -26.582 1.00 93.44 368 LEU A CA 1
ATOM 2936 C C . LEU A 1 368 ? 11.138 16.731 -25.246 1.00 93.44 368 LEU A C 1
ATOM 2938 O O . LEU A 1 368 ? 10.591 17.335 -24.326 1.00 93.44 368 LEU A O 1
ATOM 2942 N N . ALA A 1 369 ? 12.369 16.227 -25.127 1.00 93.88 369 ALA A N 1
ATOM 2943 C CA . ALA A 1 369 ? 13.155 16.353 -23.902 1.00 93.88 369 ALA A CA 1
ATOM 2944 C C . ALA A 1 369 ? 13.403 17.830 -23.544 1.00 93.88 369 ALA A C 1
ATOM 2946 O O . ALA A 1 369 ? 13.222 18.220 -22.389 1.00 93.88 369 ALA A O 1
ATOM 2947 N N . THR A 1 370 ? 13.702 18.657 -24.550 1.00 92.06 370 THR A N 1
ATOM 2948 C CA . THR A 1 370 ? 13.878 20.110 -24.405 1.00 92.06 370 THR A CA 1
ATOM 2949 C C . THR A 1 370 ? 12.574 20.805 -23.985 1.00 92.06 370 THR A C 1
ATOM 2951 O O . THR A 1 370 ? 12.583 21.704 -23.145 1.00 92.06 370 THR A O 1
ATOM 2954 N N . GLU A 1 371 ? 11.423 20.406 -24.534 1.00 90.44 371 GLU A N 1
ATOM 2955 C CA . GLU A 1 371 ? 10.117 20.946 -24.133 1.00 90.44 371 GLU A CA 1
ATOM 2956 C C . GLU A 1 371 ? 9.753 20.592 -22.686 1.00 90.44 371 GLU A C 1
ATOM 2958 O O . GLU A 1 371 ? 9.304 21.459 -21.933 1.00 90.44 371 GLU A O 1
ATOM 2963 N N . ILE A 1 372 ? 9.996 19.348 -22.264 1.00 91.31 372 ILE A N 1
ATOM 2964 C CA . ILE A 1 372 ? 9.784 18.919 -20.875 1.00 91.31 372 ILE A CA 1
ATOM 2965 C C . ILE A 1 372 ? 10.684 19.722 -19.925 1.00 91.31 372 ILE A C 1
ATOM 2967 O O . ILE A 1 372 ? 10.219 20.211 -18.891 1.00 91.31 372 ILE A O 1
ATOM 2971 N N . GLU A 1 373 ? 11.956 19.901 -20.282 1.00 88.75 373 GLU A N 1
ATOM 2972 C CA . GLU A 1 373 ? 12.902 20.708 -19.511 1.00 88.75 373 GLU A CA 1
ATOM 2973 C C . GLU A 1 373 ? 12.421 22.163 -19.368 1.00 88.75 373 GLU A C 1
ATOM 2975 O O . GLU A 1 373 ? 12.373 22.704 -18.258 1.00 88.75 373 GLU A O 1
ATOM 2980 N N . ASN A 1 374 ? 11.974 22.780 -20.465 1.00 85.25 374 ASN A N 1
ATOM 2981 C CA . ASN A 1 374 ? 11.413 24.132 -20.453 1.00 85.25 374 ASN A CA 1
ATOM 2982 C C . ASN A 1 374 ? 10.174 24.237 -19.547 1.00 85.25 374 ASN A C 1
ATOM 2984 O O . ASN A 1 374 ? 10.015 25.223 -18.821 1.00 85.25 374 ASN A O 1
ATOM 2988 N N . THR A 1 375 ? 9.323 23.213 -19.525 1.00 85.56 375 THR A N 1
ATOM 2989 C CA . THR A 1 375 ? 8.144 23.150 -18.648 1.00 85.56 375 THR A CA 1
ATOM 2990 C C . THR A 1 375 ? 8.535 23.077 -17.168 1.00 85.56 375 THR A C 1
ATOM 2992 O O . THR A 1 375 ? 7.896 23.704 -16.316 1.00 85.56 375 THR A O 1
ATOM 2995 N N . PHE A 1 376 ? 9.655 22.428 -16.825 1.00 84.25 376 PHE A N 1
ATOM 2996 C CA . PHE A 1 376 ? 10.188 22.482 -15.459 1.00 84.25 376 PHE A CA 1
ATOM 2997 C C . PHE A 1 376 ? 10.595 23.892 -15.030 1.00 84.25 376 PHE A C 1
ATOM 2999 O O . PHE A 1 376 ? 10.367 24.254 -13.870 1.00 84.25 376 PHE A O 1
ATOM 3006 N N . VAL A 1 377 ? 11.148 24.695 -15.946 1.00 77.12 377 VAL A N 1
ATOM 3007 C CA . VAL A 1 377 ? 11.499 26.103 -15.691 1.00 77.12 377 VAL A CA 1
ATOM 3008 C C . VAL A 1 377 ? 10.245 26.944 -15.451 1.00 77.12 377 VAL A C 1
ATOM 3010 O O . VAL A 1 377 ? 10.236 27.790 -14.555 1.00 77.12 377 VAL A O 1
ATOM 3013 N N . GLN A 1 378 ? 9.172 26.683 -16.201 1.00 73.81 378 GLN A N 1
ATOM 3014 C CA . GLN A 1 378 ? 7.907 27.418 -16.100 1.00 73.81 378 GLN A CA 1
ATOM 3015 C C . GLN A 1 378 ? 7.088 27.071 -14.842 1.00 73.81 378 GLN A C 1
ATOM 3017 O O . GLN A 1 378 ? 6.196 27.834 -14.477 1.00 73.81 378 GLN A O 1
ATOM 3022 N N . ARG A 1 379 ? 7.431 25.982 -14.132 1.00 67.31 379 ARG A N 1
ATOM 3023 C CA . ARG A 1 379 ? 6.795 25.530 -12.873 1.00 67.31 379 ARG A CA 1
ATOM 3024 C C . ARG A 1 379 ? 5.267 25.396 -12.967 1.00 67.31 379 ARG A C 1
ATOM 3026 O O . ARG A 1 379 ? 4.545 25.808 -12.062 1.00 67.31 379 ARG A O 1
ATOM 3033 N N . GLY A 1 380 ? 4.789 24.785 -14.045 1.00 67.38 380 GLY A N 1
ATOM 3034 C CA . GLY A 1 380 ? 3.386 24.418 -14.224 1.00 67.38 380 GLY A CA 1
ATOM 3035 C C . GLY A 1 380 ? 3.174 23.642 -15.521 1.00 67.38 380 GLY A C 1
ATOM 3036 O O . GLY A 1 380 ? 4.065 23.619 -16.364 1.00 67.38 380 GLY A O 1
ATOM 3037 N N . GLY A 1 381 ? 1.998 23.032 -15.663 1.00 74.62 381 GLY A N 1
ATOM 3038 C CA . GLY A 1 381 ? 1.611 22.233 -16.828 1.00 74.62 381 GLY A CA 1
ATOM 3039 C C . GLY A 1 381 ? 1.586 20.726 -16.561 1.00 74.62 381 GLY A C 1
ATOM 3040 O O . GLY A 1 381 ? 1.906 20.241 -15.478 1.00 74.62 381 GLY A O 1
ATOM 3041 N N . SER A 1 382 ? 1.154 19.983 -17.564 1.00 84.25 382 SER A N 1
ATOM 3042 C CA . SER A 1 382 ? 1.128 18.527 -17.636 1.00 84.25 382 SER A CA 1
ATOM 3043 C C . SER A 1 382 ? 1.772 18.080 -18.949 1.00 84.25 382 SER A C 1
ATOM 3045 O O . SER A 1 382 ? 2.007 18.898 -19.835 1.00 84.25 382 SER A O 1
ATOM 3047 N N . LEU A 1 383 ? 2.058 16.782 -19.109 1.00 85.94 383 LEU A N 1
ATOM 3048 C CA . LEU A 1 383 ? 2.548 16.280 -20.402 1.00 85.94 383 LEU A CA 1
ATOM 3049 C C . LEU A 1 383 ? 1.549 16.572 -21.533 1.00 85.94 383 LEU A C 1
ATOM 3051 O O . LEU A 1 383 ? 1.968 16.926 -22.625 1.00 85.94 383 LEU A O 1
ATOM 3055 N N . GLY A 1 384 ? 0.243 16.522 -21.258 1.00 81.19 384 GLY A N 1
ATOM 3056 C CA . GLY A 1 384 ? -0.789 16.832 -22.251 1.00 81.19 384 GLY A CA 1
ATOM 3057 C C . GLY A 1 384 ? -0.828 18.297 -22.705 1.00 81.19 384 GLY A C 1
ATOM 3058 O O . GLY A 1 384 ? -1.505 18.599 -23.682 1.00 81.19 384 GLY A O 1
ATOM 3059 N N . ASP A 1 385 ? -0.113 19.201 -22.026 1.00 83.69 385 ASP A N 1
ATOM 3060 C CA . ASP A 1 385 ? -0.012 20.615 -22.413 1.00 83.69 385 ASP A CA 1
ATOM 3061 C C . ASP A 1 385 ? 1.181 20.897 -23.348 1.00 83.69 385 ASP A C 1
ATOM 3063 O O . ASP A 1 385 ? 1.328 22.021 -23.836 1.00 83.69 385 ASP A O 1
ATOM 3067 N N . LEU A 1 386 ? 2.053 19.907 -23.578 1.00 86.50 386 LEU A N 1
ATOM 3068 C CA . LEU A 1 386 ? 3.220 20.041 -24.454 1.00 86.50 386 LEU A CA 1
ATOM 3069 C C . LEU A 1 386 ? 2.815 20.035 -25.930 1.00 86.50 386 LEU A C 1
ATOM 3071 O O . LEU A 1 386 ? 1.744 19.551 -26.301 1.00 86.50 386 LEU A O 1
ATOM 3075 N N . SER A 1 387 ? 3.676 20.584 -26.793 1.00 81.81 387 SER A N 1
ATOM 3076 C CA . SER A 1 387 ? 3.368 20.600 -28.219 1.00 81.81 387 SER A CA 1
ATOM 3077 C C . SER A 1 387 ? 3.519 19.189 -28.794 1.00 81.81 387 SER A C 1
ATOM 3079 O O . SER A 1 387 ? 4.490 18.496 -28.486 1.00 81.81 387 SER A O 1
ATOM 3081 N N . PRO A 1 388 ? 2.589 18.739 -29.655 1.00 76.38 388 PRO A N 1
ATOM 3082 C CA . PRO A 1 388 ? 2.710 17.430 -30.270 1.00 76.38 388 PRO A CA 1
ATOM 3083 C C . PRO A 1 388 ? 3.974 17.370 -31.132 1.00 76.38 388 PRO A C 1
ATOM 3085 O O . PRO A 1 388 ? 4.162 18.179 -32.044 1.00 76.38 388 PRO A O 1
ATOM 3088 N N . VAL A 1 389 ? 4.842 16.401 -30.852 1.00 70.31 389 VAL A N 1
ATOM 3089 C CA . VAL A 1 389 ? 6.103 16.232 -31.576 1.00 70.31 389 VAL A CA 1
ATOM 3090 C C . VAL A 1 389 ? 5.870 15.412 -32.837 1.00 70.31 389 VAL A C 1
ATOM 3092 O O . VAL A 1 389 ? 5.543 14.233 -32.757 1.00 70.31 389 VAL A O 1
ATOM 3095 N N . SER A 1 390 ? 6.081 16.022 -34.005 1.00 74.75 390 SER A N 1
ATOM 3096 C CA . SER A 1 390 ? 5.905 15.352 -35.297 1.00 74.75 390 SER A CA 1
ATOM 3097 C C . SER A 1 390 ? 6.908 14.212 -35.476 1.00 74.75 390 SER A C 1
ATOM 3099 O O . SER A 1 390 ? 8.103 14.443 -35.659 1.00 74.75 390 SER A O 1
ATOM 3101 N N . PHE A 1 391 ? 6.407 12.979 -35.498 1.00 79.12 391 PHE A N 1
ATOM 3102 C CA . PHE A 1 391 ? 7.226 11.783 -35.656 1.00 79.12 391 PHE A CA 1
ATOM 3103 C C . PHE A 1 391 ? 7.275 11.304 -37.115 1.00 79.12 391 PHE A C 1
ATOM 3105 O O . PHE A 1 391 ? 6.279 10.829 -37.666 1.00 79.12 391 PHE A O 1
ATOM 3112 N N . GLU A 1 392 ? 8.441 11.387 -37.763 1.00 81.19 392 GLU A N 1
ATOM 3113 C CA . GLU A 1 392 ? 8.632 10.808 -39.097 1.00 81.19 392 GLU A CA 1
ATOM 3114 C C . GLU A 1 392 ? 9.093 9.349 -39.009 1.00 81.19 392 GLU A C 1
ATOM 3116 O O . GLU A 1 392 ? 10.193 9.054 -38.546 1.00 81.19 392 GLU A O 1
ATOM 3121 N N . ILE A 1 393 ? 8.275 8.419 -39.518 1.00 82.62 393 ILE A N 1
ATOM 3122 C CA . ILE A 1 393 ? 8.637 6.994 -39.540 1.00 82.62 393 ILE A CA 1
ATOM 3123 C C . ILE A 1 393 ? 9.844 6.791 -40.471 1.00 82.62 393 ILE A C 1
ATOM 3125 O O . ILE A 1 393 ? 9.716 7.047 -41.676 1.00 82.62 393 ILE A O 1
ATOM 3129 N N . PRO A 1 394 ? 10.981 6.280 -39.976 1.00 82.25 394 PRO A N 1
ATOM 3130 C CA . PRO A 1 394 ? 12.190 6.098 -40.763 1.00 82.25 394 PRO A CA 1
ATOM 3131 C C . PRO A 1 394 ? 12.068 4.924 -41.753 1.00 82.25 394 PRO A C 1
ATOM 3133 O O . PRO A 1 394 ? 11.295 3.990 -41.519 1.00 82.25 394 PRO A O 1
ATOM 3136 N N . PRO A 1 395 ? 12.856 4.898 -42.849 1.00 77.81 395 PRO A N 1
ATOM 3137 C CA . PRO A 1 395 ? 12.797 3.826 -43.845 1.00 77.81 395 PRO A CA 1
ATOM 3138 C C . PRO A 1 395 ? 12.989 2.422 -43.268 1.00 77.81 395 PRO A C 1
ATOM 3140 O O . PRO A 1 395 ? 12.372 1.488 -43.766 1.00 77.81 395 PRO A O 1
ATOM 3143 N N . ILE A 1 396 ? 13.808 2.272 -42.220 1.00 72.38 396 ILE A N 1
ATOM 3144 C CA . ILE A 1 396 ? 14.048 0.982 -41.556 1.00 72.38 396 ILE A CA 1
ATOM 3145 C C . ILE A 1 396 ? 12.752 0.377 -40.996 1.00 72.38 396 ILE A C 1
ATOM 3147 O O . ILE A 1 396 ? 12.493 -0.797 -41.225 1.00 72.38 396 ILE A O 1
ATOM 3151 N N . ALA A 1 397 ? 11.873 1.197 -40.414 1.00 75.12 397 ALA A N 1
ATOM 3152 C CA . ALA A 1 397 ? 10.564 0.764 -39.926 1.00 75.12 397 ALA A CA 1
ATOM 3153 C C . ALA A 1 397 ? 9.525 0.596 -41.054 1.00 75.12 397 ALA A C 1
ATOM 3155 O O . ALA A 1 397 ? 8.590 -0.193 -40.928 1.00 75.12 397 ALA A O 1
ATOM 3156 N N . ARG A 1 398 ? 9.691 1.296 -42.190 1.00 73.12 398 ARG A N 1
ATOM 3157 C CA . ARG A 1 398 ? 8.800 1.176 -43.365 1.00 73.12 398 ARG A CA 1
ATOM 3158 C C . ARG A 1 398 ? 9.042 -0.077 -44.208 1.00 73.12 398 ARG A C 1
ATOM 3160 O O . ARG A 1 398 ? 8.179 -0.423 -45.008 1.00 73.12 398 ARG A O 1
ATOM 3167 N N . ARG A 1 399 ? 10.191 -0.751 -44.061 1.00 68.69 399 ARG A N 1
ATOM 3168 C CA . ARG A 1 399 ? 10.531 -1.970 -44.828 1.00 68.69 399 ARG A CA 1
ATOM 3169 C C . ARG A 1 399 ? 9.533 -3.113 -44.614 1.00 68.69 399 ARG A C 1
ATOM 3171 O O . ARG A 1 399 ? 9.435 -3.995 -45.462 1.00 68.69 399 ARG A O 1
ATOM 3178 N N . HIS A 1 400 ? 8.767 -3.070 -43.529 1.00 68.12 400 HIS A N 1
ATOM 3179 C CA . HIS A 1 400 ? 7.736 -4.048 -43.212 1.00 68.12 400 HIS A CA 1
ATOM 3180 C C . HIS A 1 400 ? 6.349 -3.477 -43.552 1.00 68.12 400 HIS A C 1
ATOM 3182 O O . HIS A 1 400 ? 5.611 -3.016 -42.683 1.00 68.12 400 HIS A O 1
ATOM 3188 N N . GLU A 1 401 ? 5.991 -3.502 -44.843 1.00 59.84 401 GLU A N 1
ATOM 3189 C CA . GLU A 1 401 ? 4.720 -2.964 -45.375 1.00 59.84 401 GLU A CA 1
ATOM 3190 C C . GLU A 1 401 ? 3.459 -3.608 -44.761 1.00 59.84 401 GLU A C 1
ATOM 3192 O O . GLU A 1 401 ? 2.365 -3.062 -44.877 1.00 59.84 401 GLU A O 1
ATOM 3197 N N . SER A 1 402 ? 3.595 -4.754 -44.086 1.00 69.00 402 SER A N 1
ATOM 3198 C CA . SER A 1 402 ? 2.507 -5.429 -43.369 1.00 69.00 402 SER A CA 1
ATOM 3199 C C . SER A 1 402 ? 2.172 -4.807 -42.008 1.00 69.00 402 SER A C 1
ATOM 3201 O O . SER A 1 402 ? 1.172 -5.188 -41.398 1.00 69.00 402 SER A O 1
ATOM 3203 N N . PHE A 1 403 ? 2.991 -3.882 -41.498 1.00 77.06 403 PHE A N 1
ATOM 3204 C CA . PHE A 1 403 ? 2.762 -3.245 -40.203 1.00 77.06 403 PHE A CA 1
ATOM 3205 C C . PHE A 1 403 ? 1.763 -2.094 -40.330 1.00 77.06 403 PHE A C 1
ATOM 3207 O O . PHE A 1 403 ? 1.831 -1.291 -41.260 1.00 77.06 403 PHE A O 1
ATOM 3214 N N . ASN A 1 404 ? 0.851 -1.984 -39.361 1.00 85.75 404 ASN A N 1
ATOM 3215 C CA . ASN A 1 404 ? 0.058 -0.768 -39.207 1.00 85.75 404 ASN A CA 1
ATOM 3216 C C . ASN A 1 404 ? 0.952 0.394 -38.727 1.00 85.75 404 ASN A C 1
ATOM 3218 O O . ASN A 1 404 ? 2.091 0.186 -38.303 1.00 85.75 404 ASN A O 1
ATOM 3222 N N . HIS A 1 405 ? 0.430 1.618 -38.802 1.00 86.81 405 HIS A N 1
ATOM 3223 C CA . HIS A 1 405 ? 1.172 2.827 -38.444 1.00 86.81 405 HIS A CA 1
ATOM 3224 C C . HIS A 1 405 ? 1.760 2.759 -37.024 1.00 86.81 405 HIS A C 1
ATOM 3226 O O . HIS A 1 405 ? 2.966 2.926 -36.863 1.00 86.81 405 HIS A O 1
ATOM 3232 N N . ASP A 1 406 ? 0.950 2.406 -36.021 1.00 87.56 406 ASP A N 1
ATOM 3233 C CA . ASP A 1 406 ? 1.386 2.258 -34.625 1.00 87.56 406 ASP A CA 1
ATOM 3234 C C . ASP A 1 406 ? 2.567 1.301 -34.466 1.00 87.56 406 ASP A C 1
ATOM 3236 O O . ASP A 1 406 ? 3.515 1.589 -33.738 1.00 87.56 406 ASP A O 1
ATOM 3240 N N . ARG A 1 407 ? 2.548 0.168 -35.171 1.00 88.31 407 ARG A N 1
ATOM 3241 C CA . ARG A 1 407 ? 3.642 -0.799 -35.120 1.00 88.31 407 ARG A CA 1
ATOM 3242 C C . ARG A 1 407 ? 4.898 -0.267 -35.811 1.00 88.31 407 ARG A C 1
ATOM 3244 O O . ARG A 1 407 ? 5.994 -0.486 -35.316 1.00 88.31 407 ARG A O 1
ATOM 3251 N N . GLN A 1 408 ? 4.773 0.473 -36.908 1.00 89.81 408 GLN A N 1
ATOM 3252 C CA . GLN A 1 408 ? 5.931 1.124 -37.532 1.00 89.81 408 GLN A CA 1
ATOM 3253 C C . GLN A 1 408 ? 6.555 2.186 -36.612 1.00 89.81 408 GLN A C 1
ATOM 3255 O O . GLN A 1 408 ? 7.778 2.297 -36.543 1.00 89.81 408 GLN A O 1
ATOM 3260 N N . VAL A 1 409 ? 5.732 2.939 -35.877 1.00 91.19 409 VAL A N 1
ATOM 3261 C CA . VAL A 1 409 ? 6.209 3.897 -34.869 1.00 91.19 409 VAL A CA 1
ATOM 3262 C C . VAL A 1 409 ? 6.900 3.170 -33.716 1.00 91.19 409 VAL A C 1
ATOM 3264 O O . VAL A 1 409 ? 8.023 3.522 -33.365 1.00 91.19 409 VAL A O 1
ATOM 3267 N N . ALA A 1 410 ? 6.284 2.118 -33.171 1.00 92.19 410 ALA A N 1
ATOM 3268 C CA . ALA A 1 410 ? 6.873 1.310 -32.104 1.00 92.19 410 ALA A CA 1
ATOM 3269 C C . ALA A 1 410 ? 8.238 0.728 -32.503 1.00 92.19 410 ALA A C 1
ATOM 3271 O O . ALA A 1 410 ? 9.184 0.776 -31.721 1.00 92.19 410 ALA A O 1
ATOM 3272 N N . GLU A 1 411 ? 8.357 0.233 -33.736 1.00 91.25 411 GLU A N 1
ATOM 3273 C CA . GLU A 1 411 ? 9.599 -0.326 -34.271 1.00 91.25 411 GLU A CA 1
ATOM 3274 C C . GLU A 1 411 ? 10.686 0.752 -34.363 1.00 91.25 411 GLU A C 1
ATOM 3276 O O . GLU A 1 411 ? 11.817 0.553 -33.925 1.00 91.25 411 GLU A O 1
ATOM 3281 N N . ALA A 1 412 ? 10.338 1.936 -34.871 1.00 91.81 412 ALA A N 1
ATOM 3282 C CA . ALA A 1 412 ? 11.256 3.067 -34.951 1.00 91.81 412 ALA A CA 1
ATOM 3283 C C . ALA A 1 412 ? 11.761 3.518 -33.568 1.00 91.81 412 ALA A C 1
ATOM 3285 O O . ALA A 1 412 ? 12.951 3.795 -33.405 1.00 91.81 412 ALA A O 1
ATOM 3286 N N . LEU A 1 413 ? 10.873 3.562 -32.570 1.00 93.12 413 LEU A N 1
ATOM 3287 C CA . LEU A 1 413 ? 11.216 3.899 -31.188 1.00 93.12 413 LEU A CA 1
ATOM 3288 C C . LEU A 1 413 ? 12.086 2.820 -30.528 1.00 93.12 413 LEU A C 1
ATOM 3290 O O . LEU A 1 413 ? 13.034 3.164 -29.824 1.00 93.12 413 LEU A O 1
ATOM 3294 N N . ALA A 1 414 ? 11.822 1.535 -30.783 1.00 90.81 414 ALA A N 1
ATOM 3295 C CA . ALA A 1 414 ? 12.659 0.433 -30.307 1.00 90.81 414 ALA A CA 1
ATOM 3296 C C . ALA A 1 414 ? 14.091 0.543 -30.861 1.00 90.81 414 ALA A C 1
ATOM 3298 O O . ALA A 1 414 ? 15.069 0.453 -30.115 1.00 90.81 414 ALA A O 1
ATOM 3299 N N . TRP A 1 415 ? 14.234 0.839 -32.155 1.00 89.81 415 TRP A N 1
ATOM 3300 C CA . TRP A 1 415 ? 15.544 1.079 -32.765 1.00 89.81 415 TRP A CA 1
ATOM 3301 C C . TRP A 1 415 ? 16.254 2.304 -32.187 1.00 89.81 415 TRP A C 1
ATOM 3303 O O . TRP A 1 415 ? 17.461 2.251 -31.944 1.00 89.81 415 TRP A O 1
ATOM 3313 N N . ALA A 1 416 ? 15.523 3.390 -31.928 1.00 91.19 416 ALA A N 1
ATOM 3314 C CA . ALA A 1 416 ? 16.082 4.579 -31.292 1.00 91.19 416 ALA A CA 1
ATOM 3315 C C . ALA A 1 416 ? 16.551 4.297 -29.856 1.00 91.19 416 ALA A C 1
ATOM 3317 O O . ALA A 1 416 ? 17.668 4.664 -29.495 1.00 91.19 416 ALA A O 1
ATOM 3318 N N . LYS A 1 417 ? 15.761 3.561 -29.062 1.00 91.00 417 LYS A N 1
ATOM 3319 C CA . LYS A 1 417 ? 16.169 3.058 -27.738 1.00 91.00 417 LYS A CA 1
ATOM 3320 C C . LYS A 1 417 ? 17.474 2.264 -27.832 1.00 91.00 417 LYS A C 1
ATOM 3322 O O . LYS A 1 417 ? 18.381 2.471 -27.029 1.00 91.00 417 LYS A O 1
ATOM 3327 N N . ARG A 1 418 ? 17.602 1.393 -28.839 1.00 85.69 418 ARG A N 1
ATOM 3328 C CA . ARG A 1 418 ? 18.796 0.555 -29.041 1.00 85.69 418 ARG A CA 1
ATOM 3329 C C . ARG A 1 418 ? 20.027 1.386 -29.379 1.00 85.69 418 ARG A C 1
ATOM 3331 O O . ARG A 1 418 ? 21.093 1.145 -28.819 1.00 85.69 418 ARG A O 1
ATOM 3338 N N . GLY A 1 419 ? 19.897 2.345 -30.294 1.00 86.94 419 GLY A N 1
ATOM 3339 C CA . GLY A 1 419 ? 21.011 3.212 -30.673 1.00 86.94 419 GLY A CA 1
ATOM 3340 C C . GLY A 1 419 ? 21.429 4.163 -29.551 1.00 86.94 419 GLY A C 1
ATOM 3341 O O . GLY A 1 419 ? 22.626 4.329 -29.337 1.00 86.94 419 GLY A O 1
ATOM 3342 N N . TYR A 1 420 ? 20.474 4.682 -28.771 1.00 88.31 420 TYR A N 1
ATOM 3343 C CA . TYR A 1 420 ? 20.759 5.438 -27.548 1.00 88.31 420 TYR A CA 1
ATOM 3344 C C . TYR A 1 420 ? 21.588 4.615 -26.554 1.00 88.31 420 TYR A C 1
ATOM 3346 O O . TYR A 1 420 ? 22.658 5.052 -26.143 1.00 88.31 420 TYR A O 1
ATOM 3354 N N . LEU A 1 421 ? 21.151 3.388 -26.238 1.00 82.00 421 LEU A N 1
ATOM 3355 C CA . LEU A 1 421 ? 21.890 2.478 -25.356 1.00 82.00 421 LEU A CA 1
ATOM 3356 C C . LEU A 1 421 ? 23.315 2.217 -25.869 1.00 82.00 421 LEU A C 1
ATOM 3358 O O . LEU A 1 421 ? 24.269 2.299 -25.098 1.00 82.00 421 LEU A O 1
ATOM 3362 N N . LYS A 1 422 ? 23.484 1.946 -27.173 1.00 79.81 422 LYS A N 1
ATOM 3363 C CA . LYS A 1 422 ? 24.814 1.746 -27.776 1.00 79.81 422 LYS A CA 1
ATOM 3364 C C . LYS A 1 422 ? 25.722 2.965 -27.601 1.00 79.81 422 LYS A C 1
ATOM 3366 O O . LYS A 1 422 ? 26.899 2.778 -27.308 1.00 79.81 422 LYS A O 1
ATOM 3371 N N . ASP A 1 423 ? 25.199 4.180 -27.765 1.00 83.31 423 ASP A N 1
ATOM 3372 C CA . ASP A 1 423 ? 25.981 5.408 -27.583 1.00 83.31 423 ASP A CA 1
ATOM 3373 C C . ASP A 1 423 ? 26.380 5.612 -26.116 1.00 83.31 423 ASP A C 1
ATOM 3375 O O . ASP A 1 423 ? 27.556 5.841 -25.825 1.00 83.31 423 ASP A O 1
ATOM 3379 N N . VAL A 1 424 ? 25.428 5.429 -25.190 1.00 79.38 424 VAL A N 1
ATOM 3380 C CA . VAL A 1 424 ? 25.655 5.571 -23.744 1.00 79.38 424 VAL A CA 1
ATOM 3381 C C . VAL A 1 424 ? 26.749 4.622 -23.252 1.00 79.38 424 VAL A C 1
ATOM 3383 O O . VAL A 1 424 ? 27.677 5.054 -22.566 1.00 79.38 424 VAL A O 1
ATOM 3386 N N . PHE A 1 425 ? 26.689 3.339 -23.623 1.00 73.56 425 PHE A N 1
ATOM 3387 C CA . PHE A 1 425 ? 27.722 2.374 -23.234 1.00 73.56 425 PHE A CA 1
ATOM 3388 C C . PHE A 1 425 ? 29.024 2.553 -24.024 1.00 73.56 425 PHE A C 1
ATOM 3390 O O . PHE A 1 425 ? 30.107 2.423 -23.456 1.00 73.56 425 PHE A O 1
ATOM 3397 N N . GLY A 1 426 ? 28.942 2.891 -25.313 1.00 71.88 426 GLY A N 1
ATOM 3398 C CA . GLY A 1 426 ? 30.104 3.038 -26.190 1.00 71.88 426 GLY A CA 1
ATOM 3399 C C . GLY A 1 426 ? 31.001 4.229 -25.851 1.00 71.88 426 GLY A C 1
ATOM 3400 O O . GLY A 1 426 ? 32.221 4.140 -25.966 1.00 71.88 426 GLY A O 1
ATOM 3401 N N . ASN A 1 427 ? 30.419 5.336 -25.389 1.00 69.19 427 ASN A N 1
ATOM 3402 C CA . ASN A 1 427 ? 31.147 6.575 -25.111 1.00 69.19 427 ASN A CA 1
ATOM 3403 C C . ASN A 1 427 ? 31.501 6.780 -23.630 1.00 69.19 427 ASN A C 1
ATOM 3405 O O . ASN A 1 427 ? 32.091 7.811 -23.277 1.00 69.19 427 ASN A O 1
ATOM 3409 N N . ARG A 1 428 ? 31.181 5.809 -22.766 1.00 64.19 428 ARG A N 1
ATOM 3410 C CA . ARG A 1 428 ? 31.322 5.905 -21.307 1.00 64.19 428 ARG A CA 1
ATOM 3411 C C . ARG A 1 428 ? 32.740 6.257 -20.843 1.00 64.19 428 ARG A C 1
ATOM 3413 O O . ARG A 1 428 ? 32.897 7.038 -19.911 1.00 64.19 428 ARG A O 1
ATOM 3420 N N . ASN A 1 429 ? 33.765 5.761 -21.537 1.00 56.66 429 ASN A N 1
ATOM 3421 C CA . ASN A 1 429 ? 35.172 5.988 -21.181 1.00 56.66 429 ASN A CA 1
ATOM 3422 C C . ASN A 1 429 ? 35.697 7.397 -21.529 1.00 56.66 429 ASN A C 1
ATOM 3424 O O . ASN A 1 429 ? 36.788 7.758 -21.096 1.00 56.66 429 ASN A O 1
ATOM 3428 N N . ASN A 1 430 ? 34.950 8.201 -22.300 1.00 56.06 430 ASN A N 1
ATOM 3429 C CA . ASN A 1 430 ? 35.449 9.455 -22.882 1.00 56.06 430 ASN A CA 1
ATOM 3430 C C . ASN A 1 430 ? 34.880 10.749 -22.258 1.00 56.06 430 ASN A C 1
ATOM 3432 O O . ASN A 1 430 ? 35.346 11.831 -22.622 1.00 56.06 430 ASN A O 1
ATOM 3436 N N . LYS A 1 431 ? 33.897 10.699 -21.341 1.00 54.78 431 LYS A N 1
ATOM 3437 C CA . LYS A 1 431 ? 33.357 11.902 -20.658 1.00 54.78 431 LYS A CA 1
ATOM 3438 C C . LYS A 1 431 ? 32.990 11.628 -19.187 1.00 54.78 431 LYS A C 1
ATOM 3440 O O . LYS A 1 431 ? 32.898 10.482 -18.768 1.00 54.78 431 LYS A O 1
ATOM 3445 N N . ASN A 1 432 ? 32.733 12.682 -18.408 1.00 55.50 432 ASN A N 1
ATOM 3446 C CA . ASN A 1 432 ? 32.081 12.580 -17.094 1.00 55.50 432 ASN A CA 1
ATOM 3447 C C . ASN A 1 432 ? 30.581 12.277 -17.290 1.00 55.50 432 ASN A C 1
ATOM 3449 O O . ASN A 1 432 ? 29.754 13.178 -17.232 1.00 55.50 432 ASN A O 1
ATOM 3453 N N . TRP A 1 433 ? 30.225 11.015 -17.547 1.00 59.03 433 TRP A N 1
ATOM 3454 C CA . TRP A 1 433 ? 28.841 10.538 -17.761 1.00 59.03 433 TRP A CA 1
ATOM 3455 C C . TRP A 1 433 ? 28.036 10.371 -16.453 1.00 59.03 433 TRP A C 1
ATOM 3457 O O . TRP A 1 433 ? 27.172 9.501 -16.351 1.00 59.03 433 TRP A O 1
ATOM 3467 N N . GLY A 1 434 ? 28.340 11.167 -15.425 1.00 57.25 434 GLY A N 1
ATOM 3468 C CA . GLY A 1 434 ? 27.880 10.947 -14.051 1.00 57.25 434 GLY A CA 1
ATOM 3469 C C . GLY A 1 434 ? 26.370 11.087 -13.816 1.00 57.25 434 GLY A C 1
ATOM 3470 O O . GLY A 1 434 ? 25.904 10.646 -12.765 1.00 57.25 434 GLY A O 1
ATOM 3471 N N . HIS A 1 435 ? 25.588 11.658 -14.743 1.00 65.69 435 HIS A N 1
ATOM 3472 C CA . HIS A 1 435 ? 24.142 11.850 -14.552 1.00 65.69 435 HIS A CA 1
ATOM 3473 C C . HIS A 1 435 ? 23.258 11.341 -15.704 1.00 65.69 435 HIS A C 1
ATOM 3475 O O . HIS A 1 435 ? 22.042 11.547 -15.660 1.00 65.69 435 HIS A O 1
ATOM 3481 N N . VAL A 1 436 ? 23.828 10.617 -16.677 1.00 75.50 436 VAL A N 1
ATOM 3482 C CA . VAL A 1 436 ? 23.100 10.186 -17.877 1.00 75.50 436 VAL A CA 1
ATOM 3483 C C . VAL A 1 436 ? 22.249 8.951 -17.559 1.00 75.50 436 VAL A C 1
ATOM 3485 O O . VAL A 1 436 ? 22.809 7.925 -17.155 1.00 75.50 436 VAL A O 1
ATOM 3488 N N . PRO A 1 437 ? 20.920 9.000 -17.761 1.00 80.50 437 PRO A N 1
ATOM 3489 C CA . PRO A 1 437 ? 20.062 7.821 -17.813 1.00 80.50 437 PRO A CA 1
ATOM 3490 C C . PRO A 1 437 ? 20.551 6.755 -18.791 1.00 80.50 437 PRO A C 1
ATOM 3492 O O . PRO A 1 437 ? 20.879 7.069 -19.924 1.00 80.50 437 PRO A O 1
ATOM 3495 N N . THR A 1 438 ? 20.540 5.478 -18.423 1.00 76.50 438 THR A N 1
ATOM 3496 C CA . THR A 1 438 ? 20.840 4.417 -19.404 1.00 76.50 438 THR A CA 1
ATOM 3497 C C . THR A 1 438 ? 19.608 4.006 -20.199 1.00 76.50 438 THR A C 1
ATOM 3499 O O . THR A 1 438 ? 19.728 3.611 -21.351 1.00 76.50 438 THR A O 1
ATOM 3502 N N . SER A 1 439 ? 18.411 4.146 -19.626 1.00 83.94 439 SER A N 1
ATOM 3503 C CA . SER A 1 439 ? 17.154 3.866 -20.319 1.00 83.94 439 SER A CA 1
ATOM 3504 C C . SER A 1 439 ? 16.537 5.136 -20.905 1.00 83.94 439 SER A C 1
ATOM 3506 O O . SER A 1 439 ? 16.561 6.193 -20.279 1.00 83.94 439 SER A O 1
ATOM 3508 N N . LEU A 1 440 ? 15.917 4.999 -22.081 1.00 90.38 440 LEU A N 1
ATOM 3509 C CA . LEU A 1 440 ? 15.113 6.033 -22.740 1.00 90.38 440 LEU A CA 1
ATOM 3510 C C . LEU A 1 440 ? 13.603 5.877 -22.462 1.00 90.38 440 LEU A C 1
ATOM 3512 O O . LEU A 1 440 ? 12.801 6.682 -22.932 1.00 90.38 440 LEU A O 1
ATOM 3516 N N . ASP A 1 441 ? 13.192 4.856 -21.701 1.00 93.38 441 ASP A N 1
ATOM 3517 C CA . ASP A 1 441 ? 11.788 4.429 -21.572 1.00 93.38 441 ASP A CA 1
ATOM 3518 C C . ASP A 1 441 ? 10.871 5.520 -21.009 1.00 93.38 441 ASP A C 1
ATOM 3520 O O . ASP A 1 441 ? 9.729 5.666 -21.449 1.00 93.38 441 ASP A O 1
ATOM 3524 N N . PHE A 1 442 ? 11.386 6.349 -20.097 1.00 93.56 442 PHE A N 1
ATOM 3525 C CA . PHE A 1 442 ? 10.645 7.488 -19.554 1.00 93.56 442 PHE A CA 1
ATOM 3526 C C . PHE A 1 442 ? 10.259 8.502 -20.640 1.00 93.56 442 PHE A C 1
ATOM 3528 O O . PHE A 1 442 ? 9.167 9.065 -20.590 1.00 93.56 442 PHE A O 1
ATOM 3535 N N . LEU A 1 443 ? 11.135 8.726 -21.625 1.00 94.44 443 LEU A N 1
ATOM 3536 C CA . LEU A 1 443 ? 10.920 9.693 -22.698 1.00 94.44 443 LEU A CA 1
ATOM 3537 C C . LEU A 1 443 ? 10.015 9.103 -23.778 1.00 94.44 443 LEU A C 1
ATOM 3539 O O . LEU A 1 443 ? 9.154 9.804 -24.299 1.00 94.44 443 LEU A O 1
ATOM 3543 N N . LEU A 1 444 ? 10.161 7.803 -24.060 1.00 94.81 444 LEU A N 1
ATOM 3544 C CA . LEU A 1 444 ? 9.250 7.075 -24.945 1.00 94.81 444 LEU A CA 1
ATOM 3545 C C . LEU A 1 444 ? 7.818 7.113 -24.408 1.00 94.81 444 LEU A C 1
ATOM 3547 O O . LEU A 1 444 ? 6.883 7.409 -25.149 1.00 94.81 444 LEU A O 1
ATOM 3551 N N . MET A 1 445 ? 7.644 6.851 -23.110 1.00 95.00 445 MET A N 1
ATOM 3552 C CA . MET A 1 445 ? 6.328 6.909 -22.483 1.00 95.00 445 MET A CA 1
ATOM 3553 C C . MET A 1 445 ? 5.794 8.343 -22.442 1.00 95.00 445 MET A C 1
ATOM 3555 O O . MET A 1 445 ? 4.625 8.548 -22.750 1.00 95.00 445 MET A O 1
ATOM 3559 N N . ALA A 1 446 ? 6.641 9.340 -22.156 1.00 94.38 446 ALA A N 1
ATOM 3560 C CA . ALA A 1 446 ? 6.242 10.743 -22.242 1.00 94.38 446 ALA A CA 1
ATOM 3561 C C . ALA A 1 446 ? 5.758 11.115 -23.655 1.00 94.38 446 ALA A C 1
ATOM 3563 O O . ALA A 1 446 ? 4.725 11.763 -23.778 1.00 94.38 446 ALA A O 1
ATOM 3564 N N . ALA A 1 447 ? 6.420 10.640 -24.716 1.00 93.50 447 ALA A N 1
ATOM 3565 C CA . ALA A 1 447 ? 5.975 10.859 -26.095 1.00 93.50 447 ALA A CA 1
ATOM 3566 C C . ALA A 1 447 ? 4.572 10.283 -26.352 1.00 93.50 447 ALA A C 1
ATOM 3568 O O . ALA A 1 447 ? 3.757 10.921 -27.016 1.00 93.50 447 ALA A O 1
ATOM 3569 N N . GLY A 1 448 ? 4.276 9.110 -25.780 1.00 92.62 448 GLY A N 1
ATOM 3570 C CA . GLY A 1 448 ? 2.947 8.498 -25.834 1.00 92.62 448 GLY A CA 1
ATOM 3571 C C . GLY A 1 448 ? 1.861 9.261 -25.062 1.00 92.62 448 GLY A C 1
ATOM 3572 O O . GLY A 1 448 ? 0.687 9.128 -25.394 1.00 92.62 448 GLY A O 1
ATOM 3573 N N . GLU A 1 449 ? 2.226 10.046 -24.043 1.00 91.00 449 GLU A N 1
ATOM 3574 C CA . GLU A 1 449 ? 1.295 10.872 -23.253 1.00 91.00 449 GLU A CA 1
ATOM 3575 C C . GLU A 1 449 ? 0.988 12.235 -23.909 1.00 91.00 449 GLU A C 1
ATOM 3577 O O . GLU A 1 449 ? -0.075 12.793 -23.658 1.00 91.00 449 GLU A O 1
ATOM 3582 N N . VAL A 1 450 ? 1.887 12.764 -24.752 1.00 88.81 450 VAL A N 1
ATOM 3583 C CA . VAL A 1 450 ? 1.713 14.047 -25.476 1.00 88.81 450 VAL A CA 1
ATOM 3584 C C . VAL A 1 450 ? 0.849 13.896 -26.747 1.00 88.81 450 VAL A C 1
ATOM 3586 O O . VAL A 1 450 ? 0.297 14.875 -27.239 1.00 88.81 450 VAL A O 1
ATOM 3589 N N . ASP A 1 451 ? 0.709 12.673 -27.277 1.00 70.56 451 ASP A N 1
ATOM 3590 C CA . ASP A 1 451 ? -0.114 12.318 -28.453 1.00 70.56 451 ASP A CA 1
ATOM 3591 C C . ASP A 1 451 ? 0.196 13.134 -29.735 1.00 70.56 451 ASP A C 1
ATOM 3593 O O . ASP A 1 451 ? -0.665 13.758 -30.356 1.00 70.56 451 ASP A O 1
ATOM 3597 N N . GLY A 1 452 ? 1.472 13.131 -30.151 1.00 69.12 452 GLY A N 1
ATOM 3598 C CA . GLY A 1 452 ? 1.984 13.825 -31.352 1.00 69.12 452 GLY A CA 1
ATOM 3599 C C . GLY A 1 452 ? 2.233 12.965 -32.590 1.00 69.12 452 GLY A C 1
ATOM 3600 O O . GLY A 1 452 ? 3.011 13.339 -33.462 1.00 69.12 452 GLY A O 1
ATOM 3601 N N . GLY A 1 453 ? 1.585 11.806 -32.685 1.00 77.94 453 GLY A N 1
ATOM 3602 C CA . GLY A 1 453 ? 1.908 10.775 -33.683 1.00 77.94 453 GLY A CA 1
ATOM 3603 C C . GLY A 1 453 ? 2.664 9.581 -33.095 1.00 77.94 453 GLY A C 1
ATOM 3604 O O . GLY A 1 453 ? 2.983 8.637 -33.813 1.00 77.94 453 GLY A O 1
ATOM 3605 N N . VAL A 1 454 ? 2.899 9.591 -31.780 1.00 90.12 454 VAL A N 1
ATOM 3606 C CA . VAL A 1 454 ? 3.257 8.412 -30.988 1.00 90.12 454 VAL A CA 1
ATOM 3607 C C . VAL A 1 454 ? 2.077 8.086 -30.082 1.00 90.12 454 VAL A C 1
ATOM 3609 O O . VAL A 1 454 ? 1.789 8.827 -29.149 1.00 90.12 454 VAL A O 1
ATOM 3612 N N . THR A 1 455 ? 1.395 6.972 -30.341 1.00 91.69 455 THR A N 1
ATOM 3613 C CA . THR A 1 455 ? 0.319 6.505 -29.459 1.00 91.69 455 THR A CA 1
ATOM 3614 C C . THR A 1 455 ? 0.905 5.875 -28.191 1.00 91.69 455 THR A C 1
ATOM 3616 O O . THR A 1 455 ? 2.007 5.313 -28.213 1.00 91.69 455 THR A O 1
ATOM 3619 N N . LYS A 1 456 ? 0.148 5.868 -27.080 1.00 92.25 456 LYS A N 1
ATOM 3620 C CA . LYS A 1 456 ? 0.535 5.119 -25.864 1.00 92.25 456 LYS A CA 1
ATOM 3621 C C . LYS A 1 456 ? 0.842 3.649 -26.167 1.00 92.25 456 LYS A C 1
ATOM 3623 O O . LYS A 1 456 ? 1.763 3.084 -25.585 1.00 92.25 456 LYS A O 1
ATOM 3628 N N . SER A 1 457 ? 0.091 3.028 -27.082 1.00 91.94 457 SER A N 1
ATOM 3629 C CA . SER A 1 457 ? 0.318 1.630 -27.467 1.00 91.94 457 SER A CA 1
ATOM 3630 C C . SER A 1 457 ? 1.667 1.449 -28.162 1.00 91.94 457 SER A C 1
ATOM 3632 O O . SER A 1 457 ? 2.419 0.540 -27.804 1.00 91.94 457 SER A O 1
ATOM 3634 N N . ALA A 1 458 ? 2.014 2.339 -29.098 1.00 92.06 458 ALA A N 1
ATOM 3635 C CA . ALA A 1 458 ? 3.297 2.292 -29.788 1.00 92.06 458 ALA A CA 1
ATOM 3636 C C . ALA A 1 458 ? 4.477 2.482 -28.819 1.00 92.06 458 ALA A C 1
ATOM 3638 O O . ALA A 1 458 ? 5.425 1.694 -28.843 1.00 92.06 458 ALA A O 1
ATOM 3639 N N . ALA A 1 459 ? 4.382 3.463 -27.914 1.00 94.00 459 ALA A N 1
ATOM 3640 C CA . ALA A 1 459 ? 5.380 3.692 -26.870 1.00 94.00 459 ALA A CA 1
ATOM 3641 C C . ALA A 1 459 ? 5.558 2.461 -25.963 1.00 94.00 459 ALA A C 1
ATOM 3643 O O . ALA A 1 459 ? 6.676 1.990 -25.763 1.00 94.00 459 ALA A O 1
ATOM 3644 N N . ARG A 1 460 ? 4.457 1.880 -25.469 1.00 94.38 460 ARG A N 1
ATOM 3645 C CA . ARG A 1 460 ? 4.487 0.695 -24.595 1.00 94.38 460 ARG A CA 1
ATOM 3646 C C . ARG A 1 460 ? 5.074 -0.541 -25.281 1.00 94.38 460 ARG A C 1
ATOM 3648 O O . ARG A 1 460 ? 5.803 -1.287 -24.632 1.00 94.38 460 ARG A O 1
ATOM 3655 N N . ARG A 1 461 ? 4.811 -0.758 -26.577 1.00 92.81 461 ARG A N 1
ATOM 3656 C CA . ARG A 1 461 ? 5.452 -1.845 -27.349 1.00 92.81 461 ARG A CA 1
ATOM 3657 C C . ARG A 1 461 ? 6.950 -1.616 -27.527 1.00 92.81 461 ARG A C 1
ATOM 3659 O O . ARG A 1 461 ? 7.731 -2.550 -27.381 1.00 92.81 461 ARG A O 1
ATOM 3666 N N . ALA A 1 462 ? 7.361 -0.379 -27.805 1.00 92.62 462 ALA A N 1
ATOM 3667 C CA . ALA A 1 462 ? 8.776 -0.039 -27.928 1.00 92.62 462 ALA A CA 1
ATOM 3668 C C . ALA A 1 462 ? 9.537 -0.282 -26.614 1.00 92.62 462 ALA A C 1
ATOM 3670 O O . ALA A 1 462 ? 10.623 -0.858 -26.631 1.00 92.62 462 ALA A O 1
ATOM 3671 N N . ILE A 1 463 ? 8.940 0.080 -25.474 1.00 92.44 463 ILE A N 1
ATOM 3672 C CA . ILE A 1 463 ? 9.510 -0.169 -24.140 1.00 92.44 463 ILE A CA 1
ATOM 3673 C C . ILE A 1 463 ? 9.689 -1.676 -23.893 1.00 92.44 463 ILE A C 1
ATOM 3675 O O . ILE A 1 463 ? 10.748 -2.087 -23.422 1.00 92.44 463 ILE A O 1
ATOM 3679 N N . ALA A 1 464 ? 8.704 -2.498 -24.275 1.00 88.75 464 ALA A N 1
ATOM 3680 C CA . ALA A 1 464 ? 8.721 -3.953 -24.084 1.00 88.75 464 ALA A CA 1
ATOM 3681 C C . ALA A 1 464 ? 9.663 -4.732 -25.027 1.00 88.75 464 ALA A C 1
ATOM 3683 O O . ALA A 1 464 ? 9.948 -5.895 -24.751 1.00 88.75 464 ALA A O 1
ATOM 3684 N N . SER A 1 465 ? 10.125 -4.117 -26.122 1.00 83.81 465 SER A N 1
ATOM 3685 C CA . SER A 1 465 ? 10.816 -4.794 -27.234 1.00 83.81 465 SER A CA 1
ATOM 3686 C C . SER A 1 465 ? 12.107 -5.537 -26.860 1.00 83.81 465 SER A C 1
ATOM 3688 O O . SER A 1 465 ? 12.350 -6.622 -27.377 1.00 83.81 465 SER A O 1
ATOM 3690 N N . PHE A 1 466 ? 12.941 -4.981 -25.975 1.00 71.25 466 PHE A N 1
ATOM 3691 C CA . PHE A 1 466 ? 14.138 -5.649 -25.450 1.00 71.25 466 PHE A CA 1
ATOM 3692 C C . PHE A 1 466 ? 14.627 -4.979 -24.153 1.00 71.25 466 PHE A C 1
ATOM 3694 O O . PHE A 1 466 ? 14.488 -3.764 -23.971 1.00 71.25 466 PHE A O 1
ATOM 3701 N N . ARG A 1 467 ? 15.215 -5.781 -23.251 1.00 62.31 467 ARG A N 1
ATOM 3702 C CA . ARG A 1 467 ? 15.711 -5.344 -21.928 1.00 62.31 467 ARG A CA 1
ATOM 3703 C C . ARG A 1 467 ? 17.181 -4.910 -21.926 1.00 62.31 467 ARG A C 1
ATOM 3705 O O . ARG A 1 467 ? 17.609 -4.214 -21.012 1.00 62.31 467 ARG A O 1
ATOM 3712 N N . GLY A 1 468 ? 17.948 -5.289 -22.949 1.00 62.81 468 GLY A N 1
ATOM 3713 C CA . GLY A 1 468 ? 19.380 -5.014 -23.034 1.00 62.81 468 GLY A CA 1
ATOM 3714 C C . GLY A 1 468 ? 19.994 -5.430 -24.371 1.00 62.81 468 GLY A C 1
ATOM 3715 O O . GLY A 1 468 ? 19.294 -5.759 -25.325 1.00 62.81 468 GLY A O 1
ATOM 3716 N N . LEU A 1 469 ? 21.324 -5.400 -24.455 1.00 57.69 469 LEU A N 1
ATOM 3717 C CA . LEU A 1 469 ? 22.068 -5.768 -25.669 1.00 57.69 469 LEU A CA 1
ATOM 3718 C C . LEU A 1 469 ? 22.352 -7.278 -25.792 1.00 57.69 469 LEU A C 1
ATOM 3720 O O . LEU A 1 469 ? 22.991 -7.683 -26.762 1.00 57.69 469 LEU A O 1
ATOM 3724 N N . THR A 1 470 ? 21.929 -8.087 -24.820 1.00 59.56 470 THR A N 1
ATOM 3725 C CA . THR A 1 470 ? 22.344 -9.492 -24.666 1.00 59.56 470 THR A CA 1
ATOM 3726 C C . THR A 1 470 ? 21.341 -10.507 -25.199 1.00 59.56 470 THR A C 1
ATOM 3728 O O . THR A 1 470 ? 21.765 -11.559 -25.665 1.00 59.56 470 THR A O 1
ATOM 3731 N N . ASP A 1 471 ? 20.048 -10.182 -25.195 1.00 71.06 471 ASP A N 1
ATOM 3732 C CA . ASP A 1 471 ? 18.990 -11.160 -25.465 1.00 71.06 471 ASP A CA 1
ATOM 3733 C C . ASP A 1 471 ? 18.391 -10.952 -26.851 1.00 71.06 471 ASP A C 1
ATOM 3735 O O . ASP A 1 471 ? 18.193 -9.819 -27.309 1.00 71.06 471 ASP A O 1
ATOM 3739 N N . CYS A 1 472 ? 18.090 -12.052 -27.539 1.00 75.69 472 CYS A N 1
ATOM 3740 C CA . CYS A 1 472 ? 17.447 -11.997 -28.839 1.00 75.69 472 CYS A CA 1
ATOM 3741 C C . CYS A 1 472 ? 16.031 -11.407 -28.711 1.00 75.69 472 CYS A C 1
ATOM 3743 O O . CYS A 1 472 ? 15.185 -12.010 -28.054 1.00 75.69 472 CYS A O 1
ATOM 3745 N N . PRO A 1 473 ? 15.694 -10.314 -29.421 1.00 75.19 473 PRO A N 1
ATOM 3746 C CA . PRO A 1 473 ? 14.369 -9.689 -29.325 1.00 75.19 473 PRO A CA 1
ATOM 3747 C C . PRO A 1 473 ? 13.241 -10.557 -29.909 1.00 75.19 473 PRO A C 1
ATOM 3749 O O . PRO A 1 473 ? 12.065 -10.285 -29.693 1.00 75.19 473 PRO A O 1
ATOM 3752 N N . ARG A 1 474 ? 13.585 -11.610 -30.664 1.00 78.62 474 ARG A N 1
ATOM 3753 C CA . ARG A 1 474 ? 12.616 -12.520 -31.282 1.00 78.62 474 ARG A CA 1
ATOM 3754 C C . ARG A 1 474 ? 12.317 -13.762 -30.448 1.00 78.62 474 ARG A C 1
ATOM 3756 O O . ARG A 1 474 ? 11.169 -14.188 -30.431 1.00 78.62 474 ARG A O 1
ATOM 3763 N N . CYS A 1 475 ? 13.330 -14.378 -29.840 1.00 77.38 475 CYS A N 1
ATOM 3764 C CA . CYS A 1 475 ? 13.167 -15.642 -29.107 1.00 77.38 475 CYS A CA 1
ATOM 3765 C C . CYS A 1 475 ? 13.555 -15.565 -27.628 1.00 77.38 475 CYS A C 1
ATOM 3767 O O . CYS A 1 475 ? 13.422 -16.562 -26.936 1.00 77.38 475 CYS A O 1
ATOM 3769 N N . GLY A 1 476 ? 14.035 -14.417 -27.144 1.00 71.06 476 GLY A N 1
ATOM 3770 C CA . GLY A 1 476 ? 14.436 -14.223 -25.748 1.00 71.06 476 GLY A CA 1
ATOM 3771 C C . GLY A 1 476 ? 15.780 -14.849 -25.370 1.00 71.06 476 GLY A C 1
ATOM 3772 O O . GLY A 1 476 ? 16.315 -14.513 -24.323 1.00 71.06 476 GLY A O 1
ATOM 3773 N N . GLU A 1 477 ? 16.362 -15.699 -26.220 1.00 72.00 477 GLU A N 1
ATOM 3774 C CA . GLU A 1 477 ? 17.615 -16.389 -25.909 1.00 72.00 477 GLU A CA 1
ATOM 3775 C C . GLU A 1 477 ? 18.800 -15.433 -25.742 1.00 72.00 477 GLU A C 1
ATOM 3777 O O . GLU A 1 477 ? 19.054 -14.569 -26.590 1.00 72.00 477 GLU A O 1
ATOM 3782 N N . SER A 1 478 ? 19.569 -15.653 -24.675 1.00 58.28 478 SER A N 1
ATOM 3783 C CA . SER A 1 478 ? 20.773 -14.887 -24.308 1.00 58.28 478 SER A CA 1
ATOM 3784 C C . SER A 1 478 ? 21.969 -15.154 -25.241 1.00 58.28 478 SER A C 1
ATOM 3786 O O . SER A 1 478 ? 23.001 -14.478 -25.186 1.00 58.28 478 SER A O 1
ATOM 3788 N N . ALA A 1 479 ? 21.831 -16.117 -26.158 1.00 50.09 479 ALA A N 1
ATOM 3789 C CA . ALA A 1 479 ? 22.824 -16.489 -27.157 1.00 50.09 479 ALA A CA 1
ATOM 3790 C C . ALA A 1 479 ? 22.743 -15.614 -28.423 1.00 50.09 479 ALA A C 1
ATOM 3792 O O . ALA A 1 479 ? 22.580 -16.102 -29.548 1.00 50.09 479 ALA A O 1
ATOM 3793 N N . ILE A 1 480 ? 22.910 -14.299 -28.271 1.00 52.59 480 ILE A N 1
ATOM 3794 C CA . ILE A 1 480 ? 23.367 -13.494 -29.402 1.00 52.59 480 ILE A CA 1
ATOM 3795 C C . ILE A 1 480 ? 24.881 -13.694 -29.524 1.00 52.59 480 ILE A C 1
ATOM 3797 O O . ILE A 1 480 ? 25.679 -13.053 -28.838 1.00 52.59 480 ILE A O 1
ATOM 3801 N N . THR A 1 481 ? 25.298 -14.597 -30.412 1.00 46.47 481 THR A N 1
ATOM 3802 C CA . THR A 1 481 ? 26.717 -14.784 -30.728 1.00 46.47 481 THR A CA 1
ATOM 3803 C C . THR A 1 481 ? 27.294 -13.471 -31.251 1.00 46.47 481 THR A C 1
ATOM 3805 O O . THR A 1 481 ? 26.931 -13.028 -32.340 1.00 46.47 481 THR A O 1
ATOM 3808 N N . ARG A 1 482 ? 28.220 -12.857 -30.501 1.00 45.69 482 ARG A N 1
ATOM 3809 C CA . ARG A 1 482 ? 29.166 -11.901 -31.088 1.00 45.69 482 ARG A CA 1
ATOM 3810 C C . ARG A 1 482 ? 30.015 -12.696 -32.084 1.00 45.69 482 ARG A C 1
ATOM 3812 O O . ARG A 1 482 ? 30.629 -13.673 -31.656 1.00 45.69 482 ARG A O 1
ATOM 3819 N N . PRO A 1 483 ? 30.065 -12.330 -33.374 1.00 40.16 483 PRO A N 1
ATOM 3820 C CA . PRO A 1 483 ? 31.007 -12.932 -34.310 1.00 40.16 483 PRO A CA 1
ATOM 3821 C C . PRO A 1 483 ? 32.413 -12.918 -33.704 1.00 40.16 483 PRO A C 1
ATOM 3823 O O . PRO A 1 483 ? 32.861 -11.861 -33.260 1.00 40.16 483 PRO A O 1
ATOM 3826 N N . ASP A 1 484 ? 33.030 -14.101 -33.625 1.00 38.88 484 ASP A N 1
ATOM 3827 C CA . ASP A 1 484 ? 34.335 -14.418 -33.028 1.00 38.88 484 ASP A CA 1
ATOM 3828 C C . ASP A 1 484 ? 35.200 -13.204 -32.652 1.00 38.88 484 ASP A C 1
ATOM 3830 O O . ASP A 1 484 ? 35.777 -12.521 -33.509 1.00 38.88 484 ASP A O 1
ATOM 3834 N N . ARG A 1 485 ? 35.381 -12.988 -31.342 1.00 39.66 485 ARG A N 1
ATOM 3835 C CA . ARG A 1 485 ? 36.524 -12.225 -30.830 1.00 39.66 485 ARG A CA 1
ATOM 3836 C C . ARG A 1 485 ? 37.788 -12.995 -31.214 1.00 39.66 485 ARG A C 1
ATOM 3838 O O . ARG A 1 485 ? 38.197 -13.916 -30.515 1.00 39.66 485 ARG A O 1
ATOM 3845 N N . SER A 1 486 ? 38.411 -12.625 -32.329 1.00 33.72 486 SER A N 1
ATOM 3846 C CA . SER A 1 486 ? 39.798 -13.023 -32.575 1.00 33.72 486 SER A CA 1
ATOM 3847 C C . SER A 1 486 ? 40.683 -12.514 -31.417 1.00 33.72 486 SER A C 1
ATOM 3849 O O . SER A 1 486 ? 40.345 -11.487 -30.821 1.00 33.72 486 SER A O 1
ATOM 3851 N N . PRO A 1 487 ? 41.779 -13.215 -31.064 1.00 34.94 487 PRO A N 1
ATOM 3852 C CA . PRO A 1 487 ? 42.593 -12.907 -29.885 1.00 34.94 487 PRO A CA 1
ATOM 3853 C C . PRO A 1 487 ? 43.146 -11.466 -29.876 1.00 34.94 487 PRO A C 1
ATOM 3855 O O . PRO A 1 487 ? 43.248 -10.860 -30.944 1.00 34.94 487 PRO A O 1
ATOM 3858 N N . PRO A 1 488 ? 43.574 -10.936 -28.710 1.00 38.19 488 PRO A N 1
ATOM 3859 C CA . PRO A 1 488 ? 43.862 -9.511 -28.467 1.00 38.19 488 PRO A CA 1
ATOM 3860 C C . PRO A 1 488 ? 45.044 -8.891 -29.238 1.00 38.19 488 PRO A C 1
ATOM 3862 O O . PRO A 1 488 ? 45.414 -7.756 -28.962 1.00 38.19 488 PRO A O 1
ATOM 3865 N N . ASP A 1 489 ? 45.651 -9.592 -30.196 1.00 39.09 489 ASP A N 1
ATOM 3866 C CA . ASP A 1 489 ? 46.914 -9.174 -30.820 1.00 39.09 489 ASP A CA 1
ATOM 3867 C C . ASP A 1 489 ? 46.744 -8.307 -32.080 1.00 39.09 489 ASP A C 1
ATOM 3869 O O . ASP A 1 489 ? 47.728 -7.961 -32.736 1.00 39.09 489 ASP A O 1
ATOM 3873 N N . SER A 1 490 ? 45.519 -7.917 -32.443 1.00 39.28 490 SER A N 1
ATOM 3874 C CA . SER A 1 490 ? 45.307 -6.915 -33.491 1.00 39.28 490 SER A CA 1
ATOM 3875 C C . SER A 1 490 ? 44.945 -5.570 -32.873 1.00 39.28 490 SER A C 1
ATOM 3877 O O . SER A 1 490 ? 43.836 -5.413 -32.368 1.00 39.28 490 SER A O 1
ATOM 3879 N N . GLU A 1 491 ? 45.861 -4.604 -32.977 1.00 39.47 491 GLU A N 1
ATOM 3880 C CA . GLU A 1 491 ? 45.634 -3.169 -32.772 1.00 39.47 491 GLU A CA 1
ATOM 3881 C C . GLU A 1 491 ? 44.497 -2.673 -33.691 1.00 39.47 491 GLU A C 1
ATOM 3883 O O . GLU A 1 491 ? 44.718 -2.088 -34.753 1.00 39.47 491 GLU A O 1
ATOM 3888 N N . ARG A 1 492 ? 43.245 -2.936 -33.315 1.00 35.81 492 ARG A N 1
ATOM 3889 C CA . ARG A 1 492 ? 42.097 -2.160 -33.774 1.00 35.81 492 ARG A CA 1
ATOM 3890 C C . ARG A 1 492 ? 41.881 -1.067 -32.745 1.00 35.81 492 ARG A C 1
ATOM 3892 O O . ARG A 1 492 ? 41.762 -1.348 -31.562 1.00 35.81 492 ARG A O 1
ATOM 3899 N N . SER A 1 493 ? 41.850 0.177 -33.210 1.00 35.69 493 SER A N 1
ATOM 3900 C CA . SER A 1 493 ? 41.407 1.310 -32.407 1.00 35.69 493 SER A CA 1
ATOM 3901 C C . SER A 1 493 ? 40.041 0.995 -31.797 1.00 35.69 493 SER A C 1
ATOM 3903 O O . SER A 1 493 ? 39.123 0.670 -32.552 1.00 35.69 493 SER A O 1
ATOM 3905 N N . ASP A 1 494 ? 39.901 1.156 -30.483 1.00 35.94 494 ASP A N 1
ATOM 3906 C CA . ASP A 1 494 ? 38.672 1.001 -29.680 1.00 35.94 494 ASP A CA 1
ATOM 3907 C C . ASP A 1 494 ? 37.519 1.967 -30.069 1.00 35.94 494 ASP A C 1
ATOM 3909 O O . ASP A 1 494 ? 36.663 2.300 -29.257 1.00 35.94 494 ASP A O 1
ATOM 3913 N N . ILE A 1 495 ? 37.498 2.469 -31.308 1.00 36.81 495 ILE A N 1
ATOM 3914 C CA . ILE A 1 495 ? 36.598 3.516 -31.813 1.00 36.81 495 ILE A CA 1
ATOM 3915 C C . ILE A 1 495 ? 35.580 2.952 -32.827 1.00 36.81 495 ILE A C 1
ATOM 3917 O O . ILE A 1 495 ? 34.649 3.650 -33.219 1.00 36.81 495 ILE A O 1
ATOM 3921 N N . ASP A 1 496 ? 35.688 1.681 -33.232 1.00 34.97 496 ASP A N 1
ATOM 3922 C CA . ASP A 1 496 ? 34.733 1.075 -34.173 1.00 34.97 496 ASP A CA 1
ATOM 3923 C C . ASP A 1 496 ? 33.489 0.543 -33.430 1.00 34.97 496 ASP A C 1
ATOM 3925 O O . ASP A 1 496 ? 33.316 -0.654 -33.201 1.00 34.97 496 ASP A O 1
ATOM 3929 N N . LEU A 1 497 ? 32.617 1.470 -33.011 1.00 39.94 497 LEU A N 1
ATOM 3930 C CA . LEU A 1 497 ? 31.318 1.201 -32.370 1.00 39.94 497 LEU A CA 1
ATOM 3931 C C . LEU A 1 497 ? 30.276 0.583 -33.326 1.00 39.94 497 LEU A C 1
ATOM 3933 O O . LEU A 1 497 ? 29.160 0.268 -32.906 1.00 39.94 497 LEU A O 1
ATOM 3937 N N . SER A 1 498 ? 30.639 0.309 -34.585 1.00 41.94 498 SER A N 1
ATOM 3938 C CA . SER A 1 498 ? 29.953 -0.679 -35.424 1.00 41.94 498 SER A CA 1
ATOM 3939 C C . SER A 1 498 ? 30.300 -2.096 -34.952 1.00 41.94 498 SER A C 1
ATOM 3941 O O . SER A 1 498 ? 30.904 -2.885 -35.684 1.00 41.94 498 SER A O 1
ATOM 3943 N N . GLY A 1 499 ? 29.964 -2.406 -33.696 1.00 45.84 499 GLY A N 1
ATOM 3944 C CA . GLY A 1 499 ? 30.107 -3.748 -33.147 1.00 45.84 499 GLY A CA 1
ATOM 3945 C C . GLY A 1 499 ? 29.496 -4.785 -34.100 1.00 45.84 499 GLY A C 1
ATOM 3946 O O . GLY A 1 499 ? 28.554 -4.466 -34.832 1.00 45.84 499 GLY A O 1
ATOM 3947 N N . PRO A 1 500 ? 30.053 -6.003 -34.143 1.00 50.53 500 PRO A N 1
ATOM 3948 C CA . PRO A 1 500 ? 29.699 -6.976 -35.159 1.00 50.53 500 PRO A CA 1
ATOM 3949 C C . PRO A 1 500 ? 28.207 -7.331 -35.080 1.00 50.53 500 PRO A C 1
ATOM 3951 O O . PRO A 1 500 ? 27.639 -7.430 -33.994 1.00 50.53 500 PRO A O 1
ATOM 3954 N N . GLU A 1 501 ? 27.596 -7.470 -36.256 1.00 65.75 501 GLU A N 1
ATOM 3955 C CA . GLU A 1 501 ? 26.173 -7.741 -36.476 1.00 65.75 501 GLU A CA 1
ATOM 3956 C C . GLU A 1 501 ? 25.660 -8.829 -35.524 1.00 65.75 501 GLU A C 1
ATOM 3958 O O . GLU A 1 501 ? 26.186 -9.946 -35.500 1.00 65.75 501 GLU A O 1
ATOM 3963 N N . HIS A 1 502 ? 24.638 -8.503 -34.733 1.00 71.81 502 HIS A N 1
ATOM 3964 C CA . HIS A 1 502 ? 24.046 -9.458 -33.809 1.00 71.81 502 HIS A CA 1
ATOM 3965 C C . HIS A 1 502 ? 23.144 -10.415 -34.588 1.00 71.81 502 HIS A C 1
ATOM 3967 O O . HIS A 1 502 ? 22.166 -10.000 -35.214 1.00 71.81 502 HIS A O 1
ATOM 3973 N N . ARG A 1 503 ? 23.482 -11.705 -34.530 1.00 78.06 503 ARG A N 1
ATOM 3974 C CA . ARG A 1 503 ? 22.647 -12.791 -35.039 1.00 78.06 503 ARG A CA 1
ATOM 3975 C C . ARG A 1 503 ? 22.315 -13.753 -33.919 1.00 78.06 503 ARG A C 1
ATOM 3977 O O . ARG A 1 503 ? 23.197 -14.153 -33.161 1.00 78.06 503 ARG A O 1
ATOM 3984 N N . CYS A 1 504 ? 21.047 -14.126 -33.832 1.00 78.56 504 CYS A N 1
ATOM 3985 C CA . CYS A 1 504 ? 20.623 -15.191 -32.942 1.00 78.56 504 CYS A CA 1
ATOM 3986 C C . CYS A 1 504 ? 20.888 -16.540 -33.612 1.00 78.56 504 CYS A C 1
ATOM 3988 O O . CYS A 1 504 ? 20.366 -16.803 -34.697 1.00 78.56 504 CYS A O 1
ATOM 3990 N N . ALA A 1 505 ? 21.685 -17.388 -32.962 1.00 79.25 505 ALA A N 1
ATOM 3991 C CA . ALA A 1 505 ? 21.983 -18.727 -33.464 1.00 79.25 505 ALA A CA 1
ATOM 3992 C C . ALA A 1 505 ? 20.74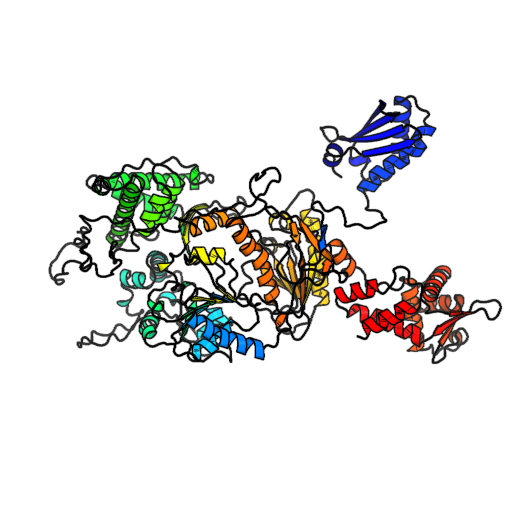2 -19.640 -33.468 1.00 79.25 505 ALA A C 1
ATOM 3994 O O . ALA A 1 505 ? 20.606 -20.471 -34.362 1.00 79.25 505 ALA A O 1
ATOM 3995 N N . GLU A 1 506 ? 19.821 -19.429 -32.522 1.00 83.62 506 GLU A N 1
ATOM 3996 C CA . GLU A 1 506 ? 18.643 -20.278 -32.320 1.00 83.62 506 GLU A CA 1
ATOM 3997 C C . GLU A 1 506 ? 17.519 -19.986 -33.319 1.00 83.62 506 GLU A C 1
ATOM 3999 O O . GLU A 1 506 ? 17.053 -20.871 -34.035 1.00 83.62 506 GLU A O 1
ATOM 4004 N N . CYS A 1 507 ? 17.085 -18.725 -33.417 1.00 84.38 507 CYS A N 1
ATOM 4005 C CA . CYS A 1 507 ? 15.942 -18.360 -34.263 1.00 84.38 507 CYS A CA 1
ATOM 4006 C C . CYS A 1 507 ? 16.326 -17.694 -35.593 1.00 84.38 507 CYS A C 1
ATOM 4008 O O . CYS A 1 507 ? 15.444 -17.344 -36.383 1.00 84.38 507 CYS A O 1
ATOM 4010 N N . GLY A 1 508 ? 17.624 -17.489 -35.839 1.00 84.75 508 GLY A N 1
ATOM 4011 C CA . GLY A 1 508 ? 18.138 -16.860 -37.056 1.00 84.75 508 GLY A CA 1
ATOM 4012 C C . GLY A 1 508 ? 17.844 -15.363 -37.180 1.00 84.75 508 GLY A C 1
ATOM 4013 O O . GLY A 1 508 ? 18.013 -14.827 -38.270 1.00 84.75 508 GLY A O 1
ATOM 4014 N N . TRP A 1 509 ? 17.394 -14.703 -36.105 1.00 86.69 509 TRP A N 1
ATOM 4015 C CA . TRP A 1 509 ? 17.156 -13.257 -36.091 1.00 86.69 509 TRP A CA 1
ATOM 4016 C C . TRP A 1 509 ? 18.437 -12.486 -36.434 1.00 86.69 509 TRP A C 1
ATOM 4018 O O . TRP A 1 509 ? 19.480 -12.748 -35.832 1.00 86.69 509 TRP A O 1
ATOM 4028 N N . ASP A 1 510 ? 18.348 -11.544 -37.371 1.00 82.00 510 ASP A N 1
ATOM 4029 C CA . ASP A 1 510 ? 19.438 -10.675 -37.824 1.00 82.00 510 ASP A CA 1
ATOM 4030 C C . ASP A 1 510 ? 19.081 -9.199 -37.597 1.00 82.00 510 ASP A C 1
ATOM 4032 O O . ASP A 1 510 ? 18.121 -8.686 -38.174 1.00 82.00 510 ASP A O 1
ATOM 4036 N N . GLU A 1 511 ? 19.904 -8.499 -36.811 1.00 80.06 511 GLU A N 1
ATOM 4037 C CA . GLU A 1 511 ? 19.736 -7.078 -36.481 1.00 80.06 511 GLU A CA 1
ATOM 4038 C C . GLU A 1 511 ? 19.525 -6.168 -37.712 1.00 80.06 511 GLU A C 1
ATOM 4040 O O . GLU A 1 511 ? 18.841 -5.156 -37.626 1.00 80.06 511 GLU A O 1
ATOM 4045 N N . ASN A 1 512 ? 20.076 -6.492 -38.882 1.00 77.75 512 ASN A N 1
ATOM 4046 C CA . ASN A 1 512 ? 19.957 -5.636 -40.068 1.00 77.75 512 ASN A CA 1
ATOM 4047 C C . ASN A 1 512 ? 18.699 -5.894 -40.907 1.00 77.75 512 ASN A C 1
ATOM 4049 O O . ASN A 1 512 ? 18.358 -5.079 -41.778 1.00 77.75 512 ASN A O 1
ATOM 4053 N N . GLN A 1 513 ? 18.074 -7.056 -40.729 1.00 78.38 513 GLN A N 1
ATOM 4054 C CA . GLN A 1 513 ? 17.020 -7.550 -41.618 1.00 78.38 513 GLN A CA 1
ATOM 4055 C C . GLN A 1 513 ? 15.687 -7.732 -40.907 1.00 78.38 513 GLN A C 1
ATOM 4057 O O . GLN A 1 513 ? 14.640 -7.546 -41.531 1.00 78.38 513 GLN A O 1
ATOM 4062 N N . ASP A 1 514 ? 15.735 -8.084 -39.628 1.00 84.75 514 ASP A N 1
ATOM 4063 C CA . ASP A 1 514 ? 14.569 -8.454 -38.854 1.00 84.75 514 ASP A CA 1
ATOM 4064 C C . ASP A 1 514 ? 14.129 -7.327 -37.915 1.00 84.75 514 ASP A C 1
ATOM 4066 O O . ASP A 1 514 ? 14.955 -6.557 -37.417 1.00 84.75 514 ASP A O 1
ATOM 4070 N N . PRO A 1 515 ? 12.817 -7.232 -37.643 1.00 86.12 515 PRO A N 1
ATOM 4071 C CA . PRO A 1 515 ? 12.297 -6.231 -36.733 1.00 86.12 515 PRO A CA 1
ATOM 4072 C C . PRO A 1 515 ? 12.701 -6.521 -35.280 1.00 86.12 515 PRO A C 1
ATOM 4074 O O . PRO A 1 515 ? 12.899 -7.679 -34.895 1.00 86.12 515 PRO A O 1
ATOM 4077 N N . LEU A 1 516 ? 12.769 -5.470 -34.462 1.00 84.44 516 LEU A N 1
ATOM 4078 C CA . LEU A 1 516 ? 12.896 -5.575 -33.005 1.00 84.44 516 LEU A CA 1
ATOM 4079 C C . LEU A 1 516 ? 11.565 -5.940 -32.344 1.00 84.44 516 LEU A C 1
ATOM 4081 O O . LEU A 1 516 ? 11.577 -6.527 -31.268 1.00 84.44 516 LEU A O 1
ATOM 4085 N N . ILE A 1 517 ? 10.430 -5.618 -32.975 1.00 85.88 517 ILE A N 1
ATOM 4086 C CA . ILE A 1 517 ? 9.101 -5.983 -32.471 1.00 85.88 517 ILE A CA 1
ATOM 4087 C C . ILE A 1 517 ? 8.369 -6.981 -33.379 1.00 85.88 517 ILE A C 1
ATOM 4089 O O . ILE A 1 517 ? 8.229 -6.832 -34.603 1.00 85.88 517 ILE A O 1
ATOM 4093 N N . THR A 1 518 ? 7.794 -7.999 -32.757 1.00 80.00 518 THR A N 1
ATOM 4094 C CA . THR A 1 518 ? 6.938 -9.004 -33.388 1.00 80.00 518 THR A CA 1
ATOM 4095 C C . THR A 1 518 ? 5.458 -8.611 -33.259 1.00 80.00 518 THR A C 1
ATOM 4097 O O . THR A 1 518 ? 5.113 -7.572 -32.693 1.00 80.00 518 THR A O 1
ATOM 4100 N N . SER A 1 519 ? 4.550 -9.382 -33.876 1.00 72.19 519 SER A N 1
ATOM 4101 C CA . SER A 1 519 ? 3.101 -9.178 -33.673 1.00 72.19 519 SER A CA 1
ATOM 4102 C C . SER A 1 519 ? 2.700 -9.439 -32.228 1.00 72.19 519 SER A C 1
ATOM 4104 O O . SER A 1 519 ? 1.740 -8.842 -31.741 1.00 72.19 519 SER A O 1
ATOM 4106 N N . ASP A 1 520 ? 3.485 -10.291 -31.580 1.00 74.56 520 ASP A N 1
ATOM 4107 C CA . ASP A 1 520 ? 3.243 -10.863 -30.269 1.00 74.56 520 ASP A CA 1
ATOM 4108 C C . ASP A 1 520 ? 4.062 -10.120 -29.202 1.00 74.56 520 ASP A C 1
ATOM 4110 O O . ASP A 1 520 ? 4.023 -10.482 -28.037 1.00 74.56 520 ASP A O 1
ATOM 4114 N N . THR A 1 521 ? 4.799 -9.060 -29.575 1.00 81.12 521 THR A N 1
ATOM 4115 C CA . THR A 1 521 ? 5.455 -8.186 -28.600 1.00 81.12 521 THR A CA 1
ATOM 4116 C C . THR A 1 521 ? 4.392 -7.502 -27.756 1.00 81.12 521 THR A C 1
ATOM 4118 O O . THR A 1 521 ? 3.631 -6.654 -28.252 1.00 81.12 521 THR A O 1
ATOM 4121 N N . ASP A 1 522 ? 4.387 -7.865 -26.479 1.00 86.25 522 ASP A N 1
ATOM 4122 C CA . ASP A 1 522 ? 3.513 -7.300 -25.469 1.00 86.25 522 ASP A CA 1
ATOM 4123 C C . ASP A 1 522 ? 3.698 -5.792 -25.317 1.00 86.25 522 ASP A C 1
ATOM 4125 O O . ASP A 1 522 ? 4.668 -5.174 -25.760 1.00 86.25 522 ASP A O 1
ATOM 4129 N N . GLN A 1 523 ? 2.718 -5.167 -24.681 1.00 91.88 523 GLN A N 1
ATOM 4130 C CA . GLN A 1 523 ? 2.807 -3.770 -24.294 1.00 91.88 523 GLN A CA 1
ATOM 4131 C C . GLN A 1 523 ? 3.322 -3.679 -22.862 1.00 91.88 523 GLN A C 1
ATOM 4133 O O . GLN A 1 523 ? 2.748 -4.276 -21.954 1.00 91.88 523 GLN A O 1
ATOM 4138 N N . ALA A 1 524 ? 4.367 -2.880 -22.643 1.00 92.06 524 ALA A N 1
ATOM 4139 C CA . ALA A 1 524 ? 4.830 -2.583 -21.297 1.00 92.06 524 ALA A CA 1
ATOM 4140 C C . ALA A 1 524 ? 3.711 -1.921 -20.480 1.00 92.06 524 ALA A C 1
ATOM 4142 O O . ALA A 1 524 ? 3.025 -1.003 -20.943 1.00 92.06 524 ALA A O 1
ATOM 4143 N N . ARG A 1 525 ? 3.554 -2.359 -19.232 1.00 94.62 525 ARG A N 1
ATOM 4144 C CA . ARG A 1 525 ? 2.598 -1.800 -18.272 1.00 94.62 525 ARG A CA 1
ATOM 4145 C C . ARG A 1 525 ? 3.170 -0.535 -17.636 1.00 94.62 525 ARG A C 1
ATOM 4147 O O . ARG A 1 525 ? 3.533 -0.536 -16.466 1.00 94.62 525 ARG A O 1
ATOM 4154 N N . ALA A 1 526 ? 3.317 0.521 -18.437 1.00 94.62 526 ALA A N 1
ATOM 4155 C CA . ALA A 1 526 ? 4.035 1.737 -18.056 1.00 94.62 526 ALA A CA 1
ATOM 4156 C C . ALA A 1 526 ? 3.222 3.028 -18.241 1.00 94.62 526 ALA A C 1
ATOM 4158 O O . ALA A 1 526 ? 2.265 3.087 -19.029 1.00 94.62 526 ALA A O 1
ATOM 4159 N N . THR A 1 527 ? 3.629 4.069 -17.512 1.00 95.06 527 THR A N 1
ATOM 4160 C CA . THR A 1 527 ? 3.111 5.442 -17.597 1.00 95.06 527 THR A CA 1
ATOM 4161 C C . THR A 1 527 ? 4.175 6.463 -17.168 1.00 95.06 527 THR A C 1
ATOM 4163 O O . THR A 1 527 ? 5.142 6.123 -16.479 1.00 95.06 527 THR A O 1
ATOM 4166 N N . ALA A 1 528 ? 4.005 7.719 -17.582 1.00 94.50 528 ALA A N 1
ATOM 4167 C CA . ALA A 1 528 ? 4.865 8.830 -17.192 1.00 94.50 528 ALA A CA 1
ATOM 4168 C C . ALA A 1 528 ? 4.041 10.098 -16.921 1.00 94.50 528 ALA A C 1
ATOM 4170 O O . ALA A 1 528 ? 2.990 10.299 -17.524 1.00 94.50 528 ALA A O 1
ATOM 4171 N N . TRP A 1 529 ? 4.496 10.957 -16.006 1.00 93.56 529 TRP A N 1
ATOM 4172 C CA . TRP A 1 529 ? 3.840 12.237 -15.716 1.00 93.56 529 TRP A CA 1
ATOM 4173 C C . TRP A 1 529 ? 4.801 13.264 -15.116 1.00 93.56 529 TRP A C 1
ATOM 4175 O O . TRP A 1 529 ? 5.791 12.915 -14.475 1.00 93.56 529 TRP A O 1
ATOM 4185 N N . LEU A 1 530 ? 4.491 14.551 -15.288 1.00 91.25 530 LEU A N 1
ATOM 4186 C CA . LEU A 1 530 ? 5.216 15.625 -14.610 1.00 91.25 530 LEU A CA 1
ATOM 4187 C C . LEU A 1 530 ? 4.746 15.726 -13.160 1.00 91.25 530 LEU A C 1
ATOM 4189 O O . LEU A 1 530 ? 3.551 15.850 -12.887 1.00 91.25 530 LEU A O 1
ATOM 4193 N N . GLN A 1 531 ? 5.696 15.691 -12.234 1.00 88.19 531 GLN A N 1
ATOM 4194 C CA . GLN A 1 531 ? 5.465 15.956 -10.826 1.00 88.19 531 GLN A CA 1
ATOM 4195 C C . GLN A 1 531 ? 6.041 17.330 -10.491 1.00 88.19 531 GLN A C 1
ATOM 4197 O O . GLN A 1 531 ? 7.245 17.571 -10.609 1.00 88.19 531 GLN A O 1
ATOM 4202 N N . HIS A 1 532 ? 5.168 18.230 -10.051 1.00 83.12 532 HIS A N 1
ATOM 4203 C CA . HIS A 1 532 ? 5.553 19.538 -9.541 1.00 83.12 532 HIS A CA 1
ATOM 4204 C C . HIS A 1 532 ? 5.545 19.517 -8.006 1.00 83.12 532 HIS A C 1
ATOM 4206 O O . HIS A 1 532 ? 4.713 18.824 -7.412 1.00 83.12 532 HIS A O 1
ATOM 4212 N N . PRO A 1 533 ? 6.480 20.222 -7.351 1.00 71.50 533 PRO A N 1
ATOM 4213 C CA . PRO A 1 533 ? 6.456 20.400 -5.904 1.00 71.50 533 PRO A CA 1
ATOM 4214 C C . PRO A 1 533 ? 5.189 21.153 -5.481 1.00 71.50 533 PRO A C 1
ATOM 4216 O O . PRO A 1 533 ? 4.762 22.080 -6.173 1.00 71.50 533 PRO A O 1
ATOM 4219 N N . ASP A 1 534 ? 4.623 20.792 -4.327 1.00 62.53 534 ASP A N 1
ATOM 4220 C CA . ASP A 1 534 ? 3.585 21.607 -3.695 1.00 62.53 534 ASP A CA 1
ATOM 4221 C C . ASP A 1 534 ? 4.173 23.004 -3.419 1.00 62.53 534 ASP A C 1
ATOM 4223 O O . ASP A 1 534 ? 5.323 23.135 -2.987 1.00 62.53 534 ASP A O 1
ATOM 4227 N N . THR A 1 535 ? 3.399 24.061 -3.686 1.00 51.03 535 THR A N 1
ATOM 4228 C CA . THR A 1 535 ? 3.857 25.467 -3.672 1.00 51.03 535 THR A CA 1
ATOM 4229 C C . THR A 1 535 ? 4.496 25.924 -2.355 1.00 51.03 535 THR A C 1
ATOM 4231 O O . THR A 1 535 ? 5.202 26.931 -2.350 1.00 51.03 535 THR A O 1
ATOM 4234 N N . ASP A 1 536 ? 4.299 25.168 -1.271 1.00 44.72 536 ASP A N 1
ATOM 4235 C CA . ASP A 1 536 ? 4.739 25.497 0.086 1.00 44.72 536 ASP A CA 1
ATOM 4236 C C . ASP A 1 536 ? 5.987 24.716 0.551 1.00 44.72 536 ASP A C 1
ATOM 4238 O O . ASP A 1 536 ? 6.573 25.059 1.578 1.00 44.72 536 ASP A O 1
ATOM 4242 N N . SER A 1 537 ? 6.453 23.697 -0.187 1.00 46.56 537 SER A N 1
ATOM 4243 C CA . SER A 1 537 ? 7.664 22.947 0.188 1.00 46.56 537 SER A CA 1
ATOM 4244 C C . SER A 1 537 ? 8.919 23.591 -0.407 1.00 46.56 537 SER A C 1
ATOM 4246 O O . SER A 1 537 ? 9.238 23.430 -1.587 1.00 46.56 537 SER A O 1
ATOM 4248 N N . SER A 1 538 ? 9.654 24.339 0.416 1.00 39.47 538 SER A N 1
ATOM 4249 C CA . SER A 1 538 ? 10.910 24.988 0.034 1.00 39.47 538 SER A CA 1
ATOM 4250 C C . SER A 1 538 ? 12.027 23.958 -0.193 1.00 39.47 538 SER A C 1
ATOM 4252 O O . SER A 1 538 ? 12.823 23.694 0.705 1.00 39.47 538 SER A O 1
ATOM 4254 N N . GLY A 1 539 ? 12.110 23.365 -1.387 1.00 51.53 539 GLY A N 1
ATOM 4255 C CA . GLY A 1 539 ? 13.290 22.579 -1.779 1.00 51.53 539 GLY A CA 1
ATOM 4256 C C . GLY A 1 539 ? 13.097 21.548 -2.887 1.00 51.53 539 GLY A C 1
ATOM 4257 O O . GLY A 1 539 ? 14.065 21.207 -3.567 1.00 51.53 539 GLY A O 1
ATOM 4258 N N . THR A 1 540 ? 11.880 21.067 -3.122 1.00 58.50 540 THR A N 1
ATOM 4259 C CA . THR A 1 540 ? 11.610 20.064 -4.161 1.00 58.50 540 THR A CA 1
ATOM 4260 C C . THR A 1 540 ? 11.546 20.735 -5.537 1.00 58.50 540 THR A C 1
ATOM 4262 O O . THR A 1 540 ? 10.904 21.765 -5.720 1.00 58.50 540 THR A O 1
ATOM 4265 N N . ARG A 1 541 ? 12.290 20.207 -6.517 1.00 74.81 541 ARG A N 1
ATOM 4266 C CA . ARG A 1 541 ? 12.253 20.660 -7.922 1.00 74.81 541 ARG A CA 1
ATOM 4267 C C . ARG A 1 541 ? 11.244 19.813 -8.697 1.00 74.81 541 ARG A C 1
ATOM 4269 O O . ARG A 1 541 ? 11.026 18.667 -8.324 1.00 74.81 541 ARG A O 1
ATOM 4276 N N . SER A 1 542 ? 10.668 20.355 -9.771 1.00 85.88 542 SER A N 1
ATOM 4277 C CA . SER A 1 542 ? 9.858 19.567 -10.710 1.00 85.88 542 SER A CA 1
ATOM 4278 C C . SER A 1 542 ? 10.688 18.428 -11.315 1.00 85.88 542 SER A C 1
ATOM 4280 O O . SER A 1 542 ? 11.882 18.612 -11.573 1.00 85.88 542 SER A O 1
ATOM 4282 N N . TYR A 1 543 ? 10.069 17.276 -11.551 1.00 90.38 543 TYR A N 1
ATOM 4283 C CA . TYR A 1 543 ? 10.691 16.130 -12.217 1.00 90.38 543 TYR A CA 1
ATOM 4284 C C . TYR A 1 543 ? 9.663 15.352 -13.044 1.00 90.38 543 TYR A C 1
ATOM 4286 O O . TYR A 1 543 ? 8.455 15.496 -12.859 1.00 90.38 543 TYR A O 1
ATOM 4294 N N . LEU A 1 544 ? 10.146 14.526 -13.969 1.00 92.62 544 LEU A N 1
ATOM 4295 C CA . LEU A 1 544 ? 9.335 13.595 -14.746 1.00 92.62 544 LEU A CA 1
ATOM 4296 C C . LEU A 1 544 ? 9.373 12.254 -14.020 1.00 92.62 544 LEU A C 1
ATOM 4298 O O . LEU A 1 544 ? 10.439 11.664 -13.847 1.00 92.62 544 LEU A O 1
ATOM 4302 N N . GLN A 1 545 ? 8.217 11.799 -13.563 1.00 93.06 545 GLN A N 1
ATOM 4303 C CA . GLN A 1 545 ? 8.063 10.495 -12.943 1.00 93.06 545 GLN A CA 1
ATOM 4304 C C . GLN A 1 545 ? 7.728 9.469 -14.023 1.00 93.06 545 GLN A C 1
ATOM 4306 O O . GLN A 1 545 ? 6.850 9.694 -14.854 1.00 93.06 545 GLN A O 1
ATOM 4311 N N . PHE A 1 546 ? 8.415 8.336 -13.984 1.00 93.50 546 PHE A N 1
ATOM 4312 C CA . PHE A 1 546 ? 8.126 7.150 -14.777 1.00 93.50 546 PHE A CA 1
ATOM 4313 C C . PHE A 1 546 ? 7.849 5.981 -13.835 1.00 93.50 546 PHE A C 1
ATOM 4315 O O . PHE A 1 546 ? 8.503 5.846 -12.796 1.00 93.50 546 PHE A O 1
ATOM 4322 N N . ARG A 1 547 ? 6.866 5.156 -14.193 1.00 93.19 547 ARG A N 1
ATOM 4323 C CA . ARG A 1 547 ? 6.541 3.917 -13.486 1.00 93.19 547 ARG A CA 1
ATOM 4324 C C . ARG A 1 547 ? 6.204 2.828 -14.496 1.00 93.19 547 ARG A C 1
ATOM 4326 O O . ARG A 1 547 ? 5.470 3.081 -15.450 1.00 93.19 547 ARG A O 1
ATOM 4333 N N . GLN A 1 548 ? 6.718 1.629 -14.256 1.00 92.06 548 GLN A N 1
ATOM 4334 C CA . GLN A 1 548 ? 6.430 0.425 -15.028 1.00 92.06 548 GLN A CA 1
ATOM 4335 C C . GLN A 1 548 ? 6.157 -0.740 -14.076 1.00 92.06 548 GLN A C 1
ATOM 4337 O O . GLN A 1 548 ? 7.015 -1.074 -13.266 1.00 92.06 548 GLN A O 1
ATOM 4342 N N . LEU A 1 549 ? 4.982 -1.367 -14.167 1.00 92.00 549 LEU A N 1
ATOM 4343 C CA . LEU A 1 549 ? 4.720 -2.627 -13.467 1.00 92.00 549 LEU A CA 1
ATOM 4344 C C . LEU A 1 549 ? 5.559 -3.747 -14.087 1.00 92.00 549 LEU A C 1
ATOM 4346 O O . LEU A 1 549 ? 5.766 -3.759 -15.307 1.00 92.00 549 LEU A O 1
ATOM 4350 N N . ARG A 1 550 ? 5.990 -4.700 -13.253 1.00 87.38 550 ARG A N 1
ATOM 4351 C CA . ARG A 1 550 ? 6.563 -5.961 -13.734 1.00 87.38 550 ARG A CA 1
ATOM 4352 C C . ARG A 1 550 ? 5.591 -6.636 -14.702 1.00 87.38 550 ARG A C 1
ATOM 4354 O O . ARG A 1 550 ? 4.365 -6.561 -14.542 1.00 87.38 550 ARG A O 1
ATOM 4361 N N . ARG A 1 551 ? 6.144 -7.247 -15.744 1.00 84.69 551 ARG A N 1
ATOM 4362 C CA . ARG A 1 551 ? 5.353 -8.046 -16.684 1.00 84.69 551 ARG A CA 1
ATOM 4363 C C . ARG A 1 551 ? 4.928 -9.368 -16.020 1.00 84.69 551 ARG A C 1
ATOM 4365 O O . ARG A 1 551 ? 5.607 -9.799 -15.097 1.00 84.69 551 ARG A O 1
ATOM 4372 N N . PRO A 1 552 ? 3.850 -10.029 -16.473 1.00 87.75 552 PRO A N 1
ATOM 4373 C CA . PRO A 1 552 ? 3.474 -11.344 -15.946 1.00 87.75 552 PRO A CA 1
ATOM 4374 C C . PRO A 1 552 ? 4.590 -12.386 -16.062 1.00 87.75 552 PRO A C 1
ATOM 4376 O O . PRO A 1 552 ? 4.793 -13.143 -15.129 1.00 87.75 552 PRO A O 1
ATOM 4379 N N . ASP A 1 553 ? 5.366 -12.363 -17.151 1.00 83.69 553 ASP A N 1
ATOM 4380 C CA . ASP A 1 553 ? 6.542 -13.226 -17.360 1.00 83.69 553 ASP A CA 1
ATOM 4381 C C . ASP A 1 553 ? 7.766 -12.817 -16.514 1.00 83.69 553 ASP A C 1
ATOM 4383 O O . ASP A 1 553 ? 8.822 -13.429 -16.606 1.00 83.69 553 ASP A O 1
ATOM 4387 N N . GLU A 1 554 ? 7.658 -11.734 -15.742 1.00 83.38 554 GLU A N 1
ATOM 4388 C CA . GLU A 1 554 ? 8.624 -11.320 -14.715 1.00 83.38 554 GLU A CA 1
ATOM 4389 C C . GLU A 1 554 ? 8.105 -11.609 -13.309 1.00 83.38 554 GLU A C 1
ATOM 4391 O O . GLU A 1 554 ? 8.689 -11.136 -12.341 1.00 83.38 554 GLU A O 1
ATOM 4396 N N . LEU A 1 555 ? 6.964 -12.268 -13.166 1.00 90.00 555 LEU A N 1
ATOM 4397 C CA . LEU A 1 555 ? 6.459 -12.700 -11.875 1.00 90.00 555 LEU A CA 1
ATOM 4398 C C . LEU A 1 555 ? 6.592 -14.218 -11.793 1.00 90.00 555 LEU A C 1
ATOM 4400 O O . LEU A 1 555 ? 6.637 -14.874 -12.836 1.00 90.00 555 LEU A O 1
ATOM 4404 N N . PRO A 1 556 ? 6.631 -14.774 -10.573 1.00 91.50 556 PRO A N 1
ATOM 4405 C CA . PRO A 1 556 ? 6.501 -16.207 -10.399 1.00 91.50 556 PRO A CA 1
ATOM 4406 C C . PRO A 1 556 ? 5.300 -16.787 -11.167 1.00 91.50 556 PRO A C 1
ATOM 4408 O O . PRO A 1 556 ? 4.266 -16.106 -11.263 1.00 91.50 556 PRO A O 1
ATOM 4411 N N . PRO A 1 557 ? 5.409 -18.020 -11.699 1.00 91.50 557 PRO A N 1
ATOM 4412 C CA . PRO A 1 557 ? 4.315 -18.678 -12.403 1.00 91.50 557 PRO A CA 1
ATOM 4413 C C . PRO A 1 557 ? 3.041 -18.701 -11.544 1.00 91.50 557 PRO A C 1
ATOM 4415 O O . PRO A 1 557 ? 3.102 -19.142 -10.390 1.00 91.50 557 PRO A O 1
ATOM 4418 N N . PRO A 1 558 ? 1.888 -18.228 -12.056 1.00 92.88 558 PRO A N 1
ATOM 4419 C CA . PRO A 1 558 ? 0.665 -18.143 -11.264 1.00 92.88 558 PRO A CA 1
ATOM 4420 C C . PRO A 1 558 ? 0.233 -19.485 -10.666 1.00 92.88 558 PRO A C 1
ATOM 4422 O O . PRO A 1 558 ? -0.192 -19.514 -9.520 1.00 92.88 558 PRO A O 1
ATOM 4425 N N . GLU A 1 559 ? 0.388 -20.580 -11.412 1.00 91.88 559 GLU A N 1
ATOM 4426 C CA . GLU A 1 559 ? 0.061 -21.949 -10.994 1.00 91.88 559 GLU A CA 1
ATOM 4427 C C . GLU A 1 559 ? 0.812 -22.431 -9.744 1.00 91.88 559 GLU A C 1
ATOM 4429 O O . GLU A 1 559 ? 0.313 -23.290 -9.025 1.00 91.88 559 GLU A O 1
ATOM 4434 N N . ASN A 1 560 ? 1.967 -21.827 -9.461 1.00 92.12 560 ASN A N 1
ATOM 4435 C CA . ASN A 1 560 ? 2.862 -22.187 -8.366 1.00 92.12 560 ASN A CA 1
ATOM 4436 C C . ASN A 1 560 ? 2.983 -21.055 -7.337 1.00 92.12 560 ASN A C 1
ATOM 4438 O O . ASN A 1 560 ? 3.927 -21.023 -6.542 1.00 92.12 560 ASN A O 1
ATOM 4442 N N . THR A 1 561 ? 2.057 -20.090 -7.361 1.00 94.88 561 THR A N 1
ATOM 4443 C CA . THR A 1 561 ? 2.112 -18.905 -6.500 1.00 94.88 561 THR A CA 1
ATOM 4444 C C . THR A 1 561 ? 0.999 -18.897 -5.455 1.00 94.88 561 THR A C 1
ATOM 4446 O O . THR A 1 561 ? -0.186 -18.927 -5.784 1.00 94.88 561 THR A O 1
ATOM 4449 N N . LEU A 1 562 ? 1.398 -18.766 -4.188 1.00 95.00 562 LEU A N 1
ATOM 4450 C CA . LEU A 1 562 ? 0.521 -18.553 -3.040 1.00 95.00 562 LEU A CA 1
ATOM 4451 C C . LEU A 1 562 ? 0.714 -17.136 -2.493 1.00 95.00 562 LEU A C 1
ATOM 4453 O O . LEU A 1 562 ? 1.829 -16.722 -2.178 1.00 95.00 562 LEU A O 1
ATOM 4457 N N . LEU A 1 563 ? -0.378 -16.389 -2.353 1.00 92.94 563 LEU A N 1
ATOM 4458 C CA . LEU A 1 563 ? -0.398 -15.045 -1.780 1.00 92.94 563 LEU A CA 1
ATOM 4459 C C . LEU A 1 563 ? -0.942 -15.092 -0.347 1.00 92.94 563 LEU A C 1
ATOM 4461 O O . LEU A 1 563 ? -2.110 -15.421 -0.126 1.00 92.94 563 LEU A O 1
ATOM 4465 N N . LEU A 1 564 ? -0.108 -14.715 0.622 1.00 89.56 564 LEU A N 1
ATOM 4466 C CA . LEU A 1 564 ? -0.474 -14.605 2.035 1.00 89.56 564 LEU A CA 1
ATOM 4467 C C . LEU A 1 564 ? -0.690 -13.144 2.430 1.00 89.56 564 LEU A C 1
ATOM 4469 O O . LEU A 1 564 ? -0.048 -12.240 1.891 1.00 89.56 564 LEU A O 1
ATOM 4473 N N . ASP A 1 565 ? -1.623 -12.915 3.362 1.00 73.31 565 ASP A N 1
ATOM 4474 C CA . ASP A 1 565 ? -1.963 -11.575 3.876 1.00 73.31 565 ASP A CA 1
ATOM 4475 C C . ASP A 1 565 ? -2.218 -10.562 2.739 1.00 73.31 565 ASP A C 1
ATOM 4477 O O . ASP A 1 565 ? -1.914 -9.364 2.812 1.00 73.31 565 ASP A O 1
ATOM 4481 N N . ALA A 1 566 ? -2.798 -11.080 1.654 1.00 59.12 566 ALA A N 1
ATOM 4482 C CA . ALA A 1 566 ? -2.959 -10.397 0.389 1.00 59.12 566 ALA A CA 1
ATOM 4483 C C . ALA A 1 566 ? -3.917 -9.214 0.562 1.00 59.12 566 ALA A C 1
ATOM 4485 O O . ALA A 1 566 ? -5.141 -9.351 0.593 1.00 59.12 566 ALA A O 1
ATOM 4486 N N . THR A 1 567 ? -3.354 -8.019 0.728 1.00 61.75 567 THR A N 1
ATOM 4487 C CA . THR A 1 567 ? -4.178 -6.833 0.957 1.00 61.75 567 THR A CA 1
ATOM 4488 C C . THR A 1 567 ? -4.912 -6.385 -0.311 1.00 61.75 567 THR A C 1
ATOM 4490 O O . THR A 1 567 ? -6.111 -6.139 -0.214 1.00 61.75 567 THR A O 1
ATOM 4493 N N . PRO A 1 568 ? -4.280 -6.330 -1.498 1.00 64.38 568 PRO A N 1
ATOM 4494 C CA . PRO A 1 568 ? -4.966 -6.009 -2.741 1.00 64.38 568 PRO A CA 1
ATOM 4495 C C . PRO A 1 568 ? -6.215 -6.824 -3.057 1.00 64.38 568 PRO A C 1
ATOM 4497 O O . PRO A 1 568 ? -6.306 -8.010 -2.755 1.00 64.38 568 PRO A O 1
ATOM 4500 N N . THR A 1 569 ? -7.175 -6.194 -3.740 1.00 73.75 569 THR A N 1
ATOM 4501 C CA . THR A 1 569 ? -8.350 -6.904 -4.253 1.00 73.75 569 THR A CA 1
ATOM 4502 C C . THR A 1 569 ? -7.940 -7.999 -5.230 1.00 73.75 569 THR A C 1
ATOM 4504 O O . THR A 1 569 ? -7.006 -7.858 -6.020 1.00 73.75 569 THR A O 1
ATOM 4507 N N . VAL A 1 570 ? -8.726 -9.069 -5.245 1.00 84.06 570 VAL A N 1
ATOM 4508 C CA . VAL A 1 570 ? -8.617 -10.185 -6.192 1.00 84.06 570 VAL A CA 1
ATOM 4509 C C . VAL A 1 570 ? -8.476 -9.707 -7.641 1.00 84.06 570 VAL A C 1
ATOM 4511 O O . VAL A 1 570 ? -7.698 -10.261 -8.413 1.00 84.06 570 VAL A O 1
ATOM 4514 N N . ALA A 1 571 ? -9.187 -8.642 -8.020 1.00 84.00 571 ALA A N 1
ATOM 4515 C CA . ALA A 1 571 ? -9.094 -8.057 -9.353 1.00 84.00 571 ALA A CA 1
ATOM 4516 C C . ALA A 1 571 ? -7.708 -7.476 -9.670 1.00 84.00 571 ALA A C 1
ATOM 4518 O O . ALA A 1 571 ? -7.227 -7.619 -10.796 1.00 84.00 571 ALA A O 1
ATOM 4519 N N . MET A 1 572 ? -7.036 -6.866 -8.687 1.00 86.69 572 MET A N 1
ATOM 4520 C CA . MET A 1 572 ? -5.667 -6.396 -8.871 1.00 86.69 572 MET A CA 1
ATOM 4521 C C . MET A 1 572 ? -4.737 -7.571 -9.185 1.00 86.69 572 MET A C 1
ATOM 4523 O O . MET A 1 572 ? -3.995 -7.498 -10.163 1.00 86.69 572 MET A O 1
ATOM 4527 N N . TYR A 1 573 ? -4.818 -8.668 -8.424 1.00 89.19 573 TYR A N 1
ATOM 4528 C CA . TYR A 1 573 ? -3.994 -9.859 -8.653 1.00 89.19 573 TYR A CA 1
ATOM 4529 C C . TYR A 1 573 ? -4.297 -10.544 -9.985 1.00 89.19 573 TYR A C 1
ATOM 4531 O O . TYR A 1 573 ? -3.363 -10.846 -10.727 1.00 89.19 573 TYR A O 1
ATOM 4539 N N . LYS A 1 574 ? -5.579 -10.668 -10.359 1.00 90.50 574 LYS A N 1
ATOM 4540 C CA . LYS A 1 574 ? -5.995 -11.148 -11.691 1.00 90.50 574 LYS A CA 1
ATOM 4541 C C . LYS A 1 574 ? -5.301 -10.384 -12.809 1.00 90.50 574 LYS A C 1
ATOM 4543 O O . LYS A 1 574 ? -4.814 -10.963 -13.776 1.00 90.50 574 LYS A O 1
ATOM 4548 N N . HIS A 1 575 ? -5.242 -9.062 -12.695 1.00 90.44 575 HIS A N 1
ATOM 4549 C CA . HIS A 1 575 ? -4.615 -8.238 -13.718 1.00 90.44 575 HIS A CA 1
ATOM 4550 C C . HIS A 1 575 ? -3.089 -8.236 -13.642 1.00 90.44 575 HIS A C 1
ATOM 4552 O O . HIS A 1 575 ? -2.452 -8.256 -14.698 1.00 90.44 575 HIS A O 1
ATOM 4558 N N . LEU A 1 576 ? -2.517 -8.268 -12.436 1.00 90.69 576 LEU A N 1
ATOM 4559 C CA . LEU A 1 576 ? -1.077 -8.310 -12.200 1.00 90.69 576 LEU A CA 1
ATOM 4560 C C . LEU A 1 576 ? -0.457 -9.601 -12.758 1.00 90.69 576 LEU A C 1
ATOM 4562 O O . LEU A 1 576 ? 0.438 -9.507 -13.595 1.00 90.69 576 LEU A O 1
ATOM 4566 N N . PHE A 1 577 ? -0.997 -10.767 -12.401 1.00 91.19 577 PHE A N 1
ATOM 4567 C CA . PHE A 1 577 ? -0.537 -12.084 -12.870 1.00 91.19 577 PHE A CA 1
ATOM 4568 C C . PHE A 1 577 ? -1.118 -12.503 -14.230 1.00 91.19 577 PHE A C 1
ATOM 4570 O O . PHE A 1 577 ? -0.732 -13.521 -14.783 1.00 91.19 577 PHE A O 1
ATOM 4577 N N . ASP A 1 578 ? -2.030 -11.704 -14.792 1.00 91.12 578 ASP A N 1
ATOM 4578 C CA . ASP A 1 578 ? -2.705 -11.984 -16.067 1.00 91.12 578 ASP A CA 1
ATOM 4579 C C . ASP A 1 578 ? -3.493 -13.306 -16.109 1.00 91.12 578 ASP A C 1
ATOM 4581 O O . ASP A 1 578 ? -3.549 -14.001 -17.122 1.00 91.12 578 ASP A O 1
ATOM 4585 N N . VAL A 1 579 ? -4.162 -13.622 -15.000 1.00 92.06 579 VAL A N 1
ATOM 4586 C CA . VAL A 1 579 ? -5.008 -14.810 -14.856 1.00 92.06 579 VAL A CA 1
ATOM 4587 C C . VAL A 1 579 ? -6.493 -14.468 -14.954 1.00 92.06 579 VAL A C 1
ATOM 4589 O O . VAL A 1 579 ? -6.933 -13.344 -14.698 1.00 92.06 579 VAL A O 1
ATOM 4592 N N . LYS A 1 580 ? -7.299 -15.460 -15.348 1.00 88.88 580 LYS A N 1
ATOM 4593 C CA . LYS A 1 580 ? -8.760 -15.307 -15.462 1.00 88.88 580 LYS A CA 1
ATOM 4594 C C . LYS A 1 580 ? -9.452 -15.369 -14.109 1.00 88.88 580 LYS A C 1
ATOM 4596 O O . LYS A 1 580 ? -10.401 -14.618 -13.869 1.00 88.88 580 LYS A O 1
ATOM 4601 N N . ASP A 1 581 ? -8.989 -16.276 -13.260 1.00 88.75 581 ASP A N 1
ATOM 4602 C CA . ASP A 1 581 ? -9.522 -16.463 -11.924 1.00 88.75 581 ASP A CA 1
ATOM 4603 C C . ASP A 1 581 ? -8.405 -16.580 -10.892 1.00 88.75 581 ASP A C 1
ATOM 4605 O O . ASP A 1 581 ? -7.251 -16.779 -11.259 1.00 88.75 581 ASP A O 1
ATOM 4609 N N . VAL A 1 582 ? -8.766 -16.374 -9.630 1.00 90.31 582 VAL A N 1
ATOM 4610 C CA . VAL A 1 582 ? -7.875 -16.525 -8.478 1.00 90.31 582 VAL A CA 1
ATOM 4611 C C . VAL A 1 582 ? -8.659 -17.258 -7.414 1.00 90.31 582 VAL A C 1
ATOM 4613 O O . VAL A 1 582 ? -9.745 -16.802 -7.030 1.00 90.31 582 VAL A O 1
ATOM 4616 N N . HIS A 1 583 ? -8.119 -18.387 -6.970 1.00 91.31 583 HIS A N 1
ATOM 4617 C CA . HIS A 1 583 ? -8.727 -19.152 -5.898 1.00 91.31 583 HIS A CA 1
ATOM 4618 C C . HIS A 1 583 ? -8.547 -18.406 -4.575 1.00 91.31 583 HIS A C 1
ATOM 4620 O O . HIS A 1 583 ? -7.510 -17.791 -4.333 1.00 91.31 583 HIS A O 1
ATOM 4626 N N . GLN A 1 584 ? -9.584 -18.405 -3.745 1.00 90.62 584 GLN A N 1
ATOM 4627 C CA . GLN A 1 584 ? -9.591 -17.709 -2.461 1.00 90.62 584 GLN A CA 1
ATOM 4628 C C . GLN A 1 584 ? -9.984 -18.687 -1.369 1.00 90.62 584 GLN A C 1
ATOM 4630 O O . GLN A 1 584 ? -11.027 -19.336 -1.462 1.00 90.62 584 GLN A O 1
ATOM 4635 N N . GLU A 1 585 ? -9.181 -18.723 -0.315 1.00 89.94 585 GLU A N 1
ATOM 4636 C CA . GLU A 1 585 ? -9.460 -19.447 0.920 1.00 89.94 585 GLU A CA 1
ATOM 4637 C C . GLU A 1 585 ? -9.348 -18.527 2.129 1.00 89.94 585 GLU A C 1
ATOM 4639 O O . GLU A 1 585 ? -8.866 -17.402 2.025 1.00 89.94 585 GLU A O 1
ATOM 4644 N N . GLY A 1 586 ? -9.815 -18.992 3.289 1.00 84.25 586 GLY A N 1
ATOM 4645 C CA . GLY A 1 586 ? -9.688 -18.221 4.524 1.00 84.25 586 GLY A CA 1
ATOM 4646 C C . GLY A 1 586 ? -10.641 -17.031 4.635 1.00 84.25 586 GLY A C 1
ATOM 4647 O O . GLY A 1 586 ? -10.448 -16.183 5.491 1.00 84.25 586 GLY A O 1
ATOM 4648 N N . THR A 1 587 ? -11.702 -16.963 3.825 1.00 83.69 587 THR A N 1
ATOM 4649 C CA . THR A 1 587 ? -12.694 -15.870 3.886 1.00 83.69 587 THR A CA 1
ATOM 4650 C C . THR A 1 587 ? -13.600 -15.928 5.126 1.00 83.69 587 THR A C 1
ATOM 4652 O O . THR A 1 587 ? -14.474 -15.077 5.309 1.00 83.69 587 THR A O 1
ATOM 4655 N N . GLU A 1 588 ? -13.478 -16.983 5.935 1.00 79.56 588 GLU A N 1
ATOM 4656 C CA . GLU A 1 588 ? -14.207 -17.125 7.192 1.00 79.56 588 GLU A CA 1
ATOM 4657 C C . GLU A 1 588 ? -13.667 -16.146 8.232 1.00 79.56 588 GLU A C 1
ATOM 4659 O O . GLU A 1 588 ? -12.459 -16.010 8.409 1.00 79.56 588 GLU A O 1
ATOM 4664 N N . ARG A 1 589 ? -14.573 -15.477 8.946 1.00 77.25 589 ARG A N 1
ATOM 4665 C CA . ARG A 1 589 ? -14.194 -14.471 9.938 1.00 77.25 589 ARG A CA 1
ATOM 4666 C C . ARG A 1 589 ? -13.964 -15.100 11.289 1.00 77.25 589 ARG A C 1
ATOM 4668 O O . ARG A 1 589 ? -14.794 -15.879 11.769 1.00 77.25 589 ARG A O 1
ATOM 4675 N N . ILE A 1 590 ? -12.892 -14.676 11.934 1.00 81.06 590 ILE A N 1
ATOM 4676 C CA . ILE A 1 590 ? -12.559 -15.128 13.271 1.00 81.06 590 ILE A CA 1
ATOM 4677 C C . ILE A 1 590 ? -13.064 -14.115 14.293 1.00 81.06 590 ILE A C 1
ATOM 4679 O O . ILE A 1 590 ? -13.052 -12.902 14.077 1.00 81.06 590 ILE A O 1
ATOM 4683 N N . GLU A 1 591 ? -13.560 -14.623 15.417 1.00 82.44 591 GLU A N 1
ATOM 4684 C CA . GLU A 1 591 ? -13.941 -13.780 16.543 1.00 82.44 591 GLU A CA 1
ATOM 4685 C C . GLU A 1 591 ? -12.698 -13.074 17.108 1.00 82.44 591 GLU A C 1
ATOM 4687 O O . GLU A 1 591 ? -11.780 -13.705 17.629 1.00 82.44 591 GLU A O 1
ATOM 4692 N N . SER A 1 592 ? -12.650 -11.747 16.981 1.00 83.69 592 SER A N 1
ATOM 4693 C CA . SER A 1 592 ? -11.589 -10.931 17.567 1.00 83.69 592 SER A CA 1
ATOM 4694 C C . SER A 1 592 ? -11.849 -10.706 19.055 1.00 83.69 592 SER A C 1
ATOM 4696 O O . SER A 1 592 ? -12.943 -10.261 19.408 1.00 83.69 592 SER A O 1
ATOM 4698 N N . ASN A 1 593 ? -10.837 -10.879 19.911 1.00 87.88 593 ASN A N 1
ATOM 4699 C CA . ASN A 1 593 ? -10.905 -10.464 21.315 1.00 87.88 593 ASN A CA 1
ATOM 4700 C C . ASN A 1 593 ? -10.713 -8.937 21.426 1.00 87.88 593 ASN A C 1
ATOM 4702 O O . ASN A 1 593 ? -9.700 -8.440 21.921 1.00 87.88 593 ASN A O 1
ATOM 4706 N N . ALA A 1 594 ? -11.653 -8.173 20.860 1.00 90.25 594 ALA A N 1
ATOM 4707 C CA . ALA A 1 594 ? -11.602 -6.71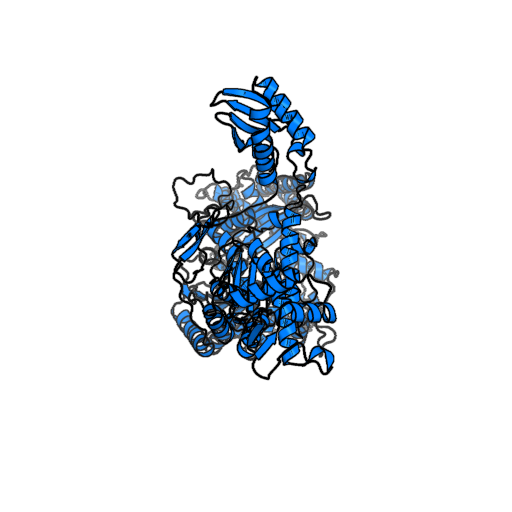7 20.829 1.00 90.25 594 ALA A CA 1
ATOM 4708 C C . ALA A 1 594 ? -12.978 -6.043 20.888 1.00 90.25 594 ALA A C 1
ATOM 4710 O O . ALA A 1 594 ? -13.949 -6.477 20.267 1.00 90.25 594 ALA A O 1
ATOM 4711 N N . ASN A 1 595 ? -13.028 -4.901 21.570 1.00 90.62 595 ASN A N 1
ATOM 4712 C CA . ASN A 1 595 ? -14.154 -3.981 21.570 1.00 90.62 595 ASN A CA 1
ATOM 4713 C C . ASN A 1 595 ? -13.968 -2.936 20.468 1.00 90.62 595 ASN A C 1
ATOM 4715 O O . ASN A 1 595 ? -13.244 -1.954 20.636 1.00 90.62 595 ASN A O 1
ATOM 4719 N N . ILE A 1 596 ? -14.645 -3.126 19.334 1.00 92.94 596 ILE A N 1
ATOM 4720 C CA . ILE A 1 596 ? -14.537 -2.217 18.190 1.00 92.94 596 ILE A CA 1
ATOM 4721 C C . ILE A 1 596 ? -15.647 -1.164 18.251 1.00 92.94 596 ILE A C 1
ATOM 4723 O O . ILE A 1 596 ? -16.826 -1.460 18.043 1.00 92.94 596 ILE A O 1
ATOM 4727 N N . THR A 1 597 ? -15.269 0.087 18.510 1.00 92.94 597 THR A N 1
ATOM 4728 C CA . THR A 1 597 ? -16.166 1.249 18.511 1.00 92.94 597 THR A CA 1
ATOM 4729 C C . THR A 1 597 ? -15.935 2.100 17.269 1.00 92.94 597 THR A C 1
ATOM 4731 O O . THR A 1 597 ? -14.831 2.592 17.050 1.00 92.94 597 THR A O 1
ATOM 4734 N N . GLN A 1 598 ? -16.976 2.341 16.472 1.00 93.88 598 GLN A N 1
ATOM 4735 C CA . GLN A 1 598 ? -16.893 3.151 15.257 1.00 93.88 598 GLN A CA 1
ATOM 4736 C C . GLN A 1 598 ? -17.829 4.358 15.290 1.00 93.88 598 GLN A C 1
ATOM 4738 O O . GLN A 1 598 ? -19.009 4.245 15.628 1.00 93.88 598 GLN A O 1
ATOM 4743 N N . ILE A 1 599 ? -17.308 5.524 14.892 1.00 91.44 599 ILE A N 1
ATOM 4744 C CA . ILE A 1 599 ? -18.130 6.728 14.739 1.00 91.44 599 ILE A CA 1
ATOM 4745 C C . ILE A 1 599 ? -18.802 6.778 13.360 1.00 91.44 599 ILE A C 1
ATOM 4747 O O . ILE A 1 599 ? -18.191 6.440 12.349 1.00 91.44 599 ILE A O 1
ATOM 4751 N N . VAL A 1 600 ? -20.030 7.286 13.285 1.00 88.31 600 VAL A N 1
ATOM 4752 C CA . VAL A 1 600 ? -20.802 7.379 12.030 1.00 88.31 600 VAL A CA 1
ATOM 4753 C C . VAL A 1 600 ? -20.833 8.789 11.424 1.00 88.31 600 VAL A C 1
ATOM 4755 O O . VAL A 1 600 ? -21.147 8.964 10.246 1.00 88.31 600 VAL A O 1
ATOM 4758 N N . ASP A 1 601 ? -20.457 9.811 12.196 1.00 81.00 601 ASP A N 1
ATOM 4759 C CA . ASP A 1 601 ? -20.605 11.234 11.853 1.00 81.00 601 ASP A CA 1
ATOM 4760 C C . ASP A 1 601 ? -19.291 11.932 11.439 1.00 81.00 601 ASP A C 1
ATOM 4762 O O . ASP A 1 601 ? -19.252 13.151 11.241 1.00 81.00 601 ASP A O 1
ATOM 4766 N N . GLY A 1 602 ? -18.204 11.171 11.266 1.00 68.88 602 GLY A N 1
ATOM 4767 C CA . GLY A 1 602 ? -16.879 11.694 10.927 1.00 68.88 602 GLY A CA 1
ATOM 4768 C C . GLY A 1 602 ? -16.285 11.123 9.638 1.00 68.88 602 GLY A C 1
ATOM 4769 O O . GLY A 1 602 ? -15.690 10.054 9.656 1.00 68.88 602 GLY A O 1
ATOM 4770 N N . GLN A 1 603 ? -16.334 11.869 8.525 1.00 67.19 603 GLN A N 1
ATOM 4771 C CA . GLN A 1 603 ? -15.398 11.658 7.404 1.00 67.19 603 GLN A CA 1
ATOM 4772 C C . GLN A 1 603 ? -14.135 12.472 7.640 1.00 67.19 603 GLN A C 1
ATOM 4774 O O . GLN A 1 603 ? -13.998 13.591 7.141 1.00 67.19 603 GLN A O 1
ATOM 4779 N N . TYR A 1 604 ? -13.220 11.929 8.436 1.00 77.50 604 TYR A N 1
ATOM 4780 C CA . TYR A 1 604 ? -11.934 12.566 8.680 1.00 77.50 604 TYR A CA 1
ATOM 4781 C C . TYR A 1 604 ? -10.914 12.042 7.659 1.00 77.50 604 TYR A C 1
ATOM 4783 O O . TYR A 1 604 ? -10.274 11.025 7.850 1.00 77.50 604 TYR A O 1
ATOM 4791 N N . HIS A 1 605 ? -10.774 12.705 6.515 1.00 74.69 605 HIS A N 1
ATOM 4792 C CA . HIS A 1 605 ? -9.657 12.467 5.587 1.00 74.69 605 HIS A CA 1
ATOM 4793 C C . HIS A 1 605 ? -8.603 13.578 5.711 1.00 74.69 605 HIS A C 1
ATOM 4795 O O . HIS A 1 605 ? -8.886 14.632 6.291 1.00 74.69 605 HIS A O 1
ATOM 4801 N N . ARG A 1 606 ? -7.413 13.403 5.109 1.00 78.44 606 ARG A N 1
ATOM 4802 C CA . ARG A 1 606 ? -6.306 14.395 5.104 1.00 78.44 606 ARG A CA 1
ATOM 4803 C C . ARG A 1 606 ? -6.804 15.835 4.940 1.00 78.44 606 ARG A C 1
ATOM 4805 O O . ARG A 1 606 ? -6.564 16.679 5.792 1.00 78.44 606 ARG A O 1
ATOM 4812 N N . GLY A 1 607 ? -7.566 16.094 3.875 1.00 72.56 607 GLY A N 1
ATOM 4813 C CA . GLY A 1 607 ? -8.107 17.423 3.558 1.00 72.56 607 GLY A CA 1
ATOM 4814 C C . GLY A 1 607 ? -9.074 18.018 4.591 1.00 72.56 607 GLY A C 1
ATOM 4815 O O . GLY A 1 607 ? -9.275 19.223 4.586 1.00 72.56 607 GLY A O 1
ATOM 4816 N N . THR A 1 608 ? -9.649 17.209 5.484 1.00 77.88 608 THR A N 1
ATOM 4817 C CA . THR A 1 608 ? -10.519 17.672 6.584 1.00 77.88 608 THR A CA 1
ATOM 4818 C C . THR A 1 608 ? -9.789 17.789 7.923 1.00 77.88 608 THR A C 1
ATOM 4820 O O . THR A 1 608 ? -10.135 18.665 8.717 1.00 77.88 608 THR A O 1
ATOM 4823 N N . ILE A 1 609 ? -8.793 16.937 8.188 1.00 80.12 609 ILE A N 1
ATOM 4824 C CA . ILE A 1 609 ? -7.977 16.977 9.413 1.00 80.12 609 ILE A CA 1
ATOM 4825 C C . ILE A 1 609 ? -6.958 18.113 9.318 1.00 80.12 609 ILE A C 1
ATOM 4827 O O . ILE A 1 609 ? -6.889 18.961 10.208 1.00 80.12 609 ILE A O 1
ATOM 4831 N N . CYS A 1 610 ? -6.225 18.177 8.206 1.00 77.81 610 CYS A N 1
ATOM 4832 C CA . CYS A 1 610 ? -5.169 19.157 7.960 1.00 77.81 610 CYS A CA 1
ATOM 4833 C C . CYS A 1 610 ? -5.709 20.507 7.460 1.00 77.81 610 CYS A C 1
ATOM 4835 O O . CYS A 1 610 ? -4.936 21.392 7.109 1.00 77.81 610 CYS A O 1
ATOM 4837 N N . GLN A 1 611 ? -7.034 20.692 7.396 1.00 73.69 611 GLN A N 1
ATOM 4838 C CA . GLN A 1 611 ? -7.611 21.948 6.925 1.00 73.69 611 GLN A CA 1
ATOM 4839 C C . GLN A 1 611 ? -7.296 23.086 7.905 1.00 73.69 611 GLN A C 1
ATOM 4841 O O . GLN A 1 611 ? -7.654 23.035 9.089 1.00 73.69 611 GLN A O 1
ATOM 4846 N N . THR A 1 612 ? -6.659 24.135 7.399 1.00 65.25 612 THR A N 1
ATOM 4847 C CA . THR A 1 612 ? -6.431 25.411 8.085 1.00 65.25 612 THR A CA 1
ATOM 4848 C C . THR A 1 612 ? -7.456 26.430 7.584 1.00 65.25 612 THR A C 1
ATOM 4850 O O . THR A 1 612 ? -7.136 27.387 6.888 1.00 65.25 612 THR A O 1
ATOM 4853 N N . ASP A 1 613 ? -8.741 26.197 7.876 1.00 65.62 613 ASP A N 1
ATOM 4854 C CA . ASP A 1 613 ? -9.796 27.126 7.468 1.00 65.62 613 ASP A CA 1
ATOM 4855 C C . ASP A 1 613 ? -9.909 28.327 8.419 1.00 65.62 613 ASP A C 1
ATOM 4857 O O . ASP A 1 613 ? -9.792 28.204 9.639 1.00 65.62 613 ASP A O 1
ATOM 4861 N N . THR A 1 614 ? -10.193 29.507 7.860 1.00 52.62 614 THR A N 1
ATOM 4862 C CA . THR A 1 614 ? -10.410 30.749 8.627 1.00 52.62 614 THR A CA 1
ATOM 4863 C C . THR A 1 614 ? -11.611 30.657 9.570 1.00 52.62 614 THR A C 1
ATOM 4865 O O . THR A 1 614 ? -11.637 31.324 10.598 1.00 52.62 614 THR A O 1
ATOM 4868 N N . ALA A 1 615 ? -12.580 29.788 9.262 1.00 58.12 615 ALA A N 1
ATOM 4869 C CA . ALA A 1 615 ? -13.736 29.505 10.112 1.00 58.12 615 ALA A CA 1
ATOM 4870 C C . ALA A 1 615 ? -13.412 28.598 11.320 1.00 58.12 615 ALA A C 1
ATOM 4872 O O . ALA A 1 615 ? -14.298 28.323 12.131 1.00 58.12 615 ALA A O 1
ATOM 4873 N N . GLY A 1 616 ? -12.175 28.100 11.443 1.00 68.44 616 GLY A N 1
ATOM 4874 C CA . GLY A 1 616 ? -11.717 27.301 12.580 1.00 68.44 616 GLY A CA 1
ATOM 4875 C C . GLY A 1 616 ? -12.397 25.935 12.727 1.00 68.44 616 GLY A C 1
ATOM 4876 O O . GLY A 1 616 ? -12.280 25.312 13.785 1.00 68.44 616 GLY A O 1
ATOM 4877 N N . ARG A 1 617 ? -13.100 25.435 11.701 1.00 71.12 617 ARG A N 1
ATOM 4878 C CA . ARG A 1 617 ? -13.781 24.130 11.750 1.00 71.12 617 ARG A CA 1
ATOM 4879 C C . ARG A 1 617 ? -12.778 22.991 11.828 1.00 71.12 617 ARG A C 1
ATOM 4881 O O . ARG A 1 617 ? -12.996 22.055 12.595 1.00 71.12 617 ARG A O 1
ATOM 4888 N N . GLY A 1 618 ? -11.661 23.101 11.104 1.00 75.50 618 GLY A N 1
ATOM 4889 C CA . GLY A 1 618 ? -10.550 22.155 11.223 1.00 75.50 618 GLY A CA 1
ATOM 4890 C C . GLY A 1 618 ? -9.990 22.126 12.647 1.00 75.50 618 GLY A C 1
ATOM 4891 O O . GLY A 1 618 ? -9.812 21.055 13.219 1.00 75.50 618 GLY A O 1
ATOM 4892 N N . LYS A 1 619 ? -9.817 23.301 13.271 1.00 81.38 619 LYS A N 1
ATOM 4893 C CA . LYS A 1 619 ? -9.320 23.423 14.651 1.00 81.38 619 LYS A CA 1
ATOM 4894 C C . LYS A 1 619 ? -10.266 22.781 15.670 1.00 81.38 619 LYS A C 1
ATOM 4896 O O . LYS A 1 619 ? -9.804 21.993 16.484 1.00 81.38 619 LYS A O 1
ATOM 4901 N N . ARG A 1 620 ? -11.574 23.063 15.605 1.00 82.00 620 ARG A N 1
ATOM 4902 C CA . ARG A 1 620 ? -12.571 22.461 16.517 1.00 82.00 620 ARG A CA 1
ATOM 4903 C C . ARG A 1 620 ? -12.623 20.939 16.388 1.00 82.00 620 ARG A C 1
ATOM 4905 O O . ARG A 1 620 ? -12.715 20.243 17.390 1.00 82.00 620 ARG A O 1
ATOM 4912 N N . ARG A 1 621 ? -12.544 20.419 15.159 1.00 84.94 621 ARG A N 1
ATOM 4913 C CA . ARG A 1 621 ? -12.489 18.973 14.904 1.00 84.94 621 ARG A CA 1
ATOM 4914 C C . ARG A 1 621 ? -11.238 18.344 15.519 1.00 84.94 621 ARG A C 1
ATOM 4916 O O . ARG A 1 621 ? -11.362 17.356 16.229 1.00 84.94 621 ARG A O 1
ATOM 4923 N N . ARG A 1 622 ? -10.060 18.934 15.283 1.00 88.88 622 ARG A N 1
ATOM 4924 C CA . ARG A 1 622 ? -8.798 18.461 15.873 1.00 88.88 622 ARG A CA 1
ATOM 4925 C C . ARG A 1 622 ? -8.830 18.498 17.394 1.00 88.88 622 ARG A C 1
ATOM 4927 O O . ARG A 1 622 ? -8.426 17.529 18.008 1.00 88.88 622 ARG A O 1
ATOM 4934 N N . GLN A 1 623 ? -9.377 19.559 17.984 1.00 89.12 623 GLN A N 1
ATOM 4935 C CA . GLN A 1 623 ? -9.529 19.660 19.433 1.00 89.12 623 GLN A CA 1
ATOM 4936 C C . GLN A 1 623 ? -10.392 18.524 19.995 1.00 89.12 623 GLN A C 1
ATOM 4938 O O . GLN A 1 623 ? -9.999 17.896 20.963 1.00 89.12 623 GLN A O 1
ATOM 4943 N N . ARG A 1 624 ? -11.526 18.206 19.359 1.00 89.50 624 ARG A N 1
ATOM 4944 C CA . ARG A 1 624 ? -12.380 17.082 19.777 1.00 89.50 624 ARG A CA 1
ATOM 4945 C C . ARG A 1 624 ? -11.664 15.735 19.701 1.00 89.50 624 ARG A C 1
ATOM 4947 O O . ARG A 1 624 ? -11.853 14.906 20.577 1.00 89.50 624 ARG A O 1
ATOM 4954 N N . ILE A 1 625 ? -10.876 15.513 18.650 1.00 92.12 625 ILE A N 1
ATOM 4955 C CA . ILE A 1 625 ? -10.081 14.288 18.496 1.00 92.12 625 ILE A CA 1
ATOM 4956 C C . ILE A 1 625 ? -8.959 14.245 19.543 1.00 92.12 625 ILE A C 1
ATOM 4958 O O . ILE A 1 625 ? -8.779 13.214 20.170 1.00 92.12 625 ILE A O 1
ATOM 4962 N N . GLN A 1 626 ? -8.263 15.360 19.783 1.00 94.12 626 GLN A N 1
ATOM 4963 C CA . GLN A 1 626 ? -7.232 15.457 20.818 1.00 94.12 626 GLN A CA 1
ATOM 4964 C C . GLN A 1 626 ? -7.805 15.169 22.210 1.00 94.12 626 GLN A C 1
ATOM 4966 O O . GLN A 1 626 ? -7.265 14.339 22.919 1.00 94.12 626 GLN A O 1
ATOM 4971 N N . GLU A 1 627 ? -8.946 15.773 22.557 1.00 92.31 627 GLU A N 1
ATOM 4972 C CA . GLU A 1 627 ? -9.638 15.522 23.830 1.00 92.31 627 GLU A CA 1
ATOM 4973 C C . GLU A 1 627 ? -10.009 14.046 24.028 1.00 92.31 627 GLU A C 1
ATOM 4975 O O . GLU A 1 627 ? -10.134 13.601 25.165 1.00 92.31 627 GLU A O 1
ATOM 4980 N N . PHE A 1 628 ? -10.235 13.303 22.942 1.00 91.94 628 PHE A N 1
ATOM 4981 C CA . PHE A 1 628 ? -10.460 11.863 23.000 1.00 91.94 628 PHE A CA 1
ATOM 4982 C C . PHE A 1 628 ? -9.142 11.100 23.178 1.00 91.94 628 PHE A C 1
ATOM 4984 O O . PHE A 1 628 ? -9.052 10.272 24.074 1.00 91.94 628 PHE A O 1
ATOM 4991 N N . ILE A 1 629 ? -8.118 11.423 22.376 1.00 93.62 629 ILE A N 1
ATOM 4992 C CA . ILE A 1 629 ? -6.779 10.816 22.466 1.00 93.62 629 ILE A CA 1
ATOM 4993 C C . ILE A 1 629 ? -6.219 10.943 23.882 1.00 93.62 629 ILE A C 1
ATOM 4995 O O . ILE A 1 629 ? -5.787 9.941 24.440 1.00 93.62 629 ILE A O 1
ATOM 4999 N N . ASP A 1 630 ? -6.253 12.146 24.458 1.00 91.75 630 ASP A N 1
ATOM 5000 C CA . ASP A 1 630 ? -5.697 12.417 25.786 1.00 91.75 630 ASP A CA 1
ATOM 5001 C C . ASP A 1 630 ? -6.348 11.515 26.843 1.00 91.75 630 ASP A C 1
ATOM 5003 O O . ASP A 1 630 ? -5.650 10.867 27.612 1.00 91.75 630 ASP A O 1
ATOM 5007 N N . ARG A 1 631 ? -7.681 11.389 26.814 1.00 87.19 631 ARG A N 1
ATOM 5008 C CA . ARG A 1 631 ? -8.432 10.565 27.774 1.00 87.19 631 ARG A CA 1
ATOM 5009 C C . ARG A 1 631 ? -8.166 9.074 27.625 1.00 87.19 631 ARG A C 1
ATOM 5011 O O . ARG A 1 631 ? -7.998 8.397 28.627 1.00 87.19 631 ARG A O 1
ATOM 5018 N N . GLU A 1 632 ? -8.150 8.563 26.396 1.00 88.31 632 GLU A N 1
ATOM 5019 C CA . GLU A 1 632 ? -7.851 7.143 26.170 1.00 88.31 632 GLU A CA 1
ATOM 5020 C C . GLU A 1 632 ? -6.412 6.817 26.585 1.00 88.31 632 GLU A C 1
ATOM 5022 O O . GLU A 1 632 ? -6.150 5.768 27.161 1.00 88.31 632 GLU A O 1
ATOM 5027 N N . CYS A 1 633 ? -5.465 7.726 26.344 1.00 89.50 633 CYS A N 1
ATOM 5028 C CA . CYS A 1 633 ? -4.086 7.523 26.778 1.00 89.50 633 CYS A CA 1
ATOM 5029 C C . CYS A 1 633 ? -3.948 7.586 28.307 1.00 89.50 633 CYS A C 1
ATOM 5031 O O . CYS A 1 633 ? -3.170 6.812 28.855 1.00 89.50 633 CYS A O 1
ATOM 5033 N N . GLU A 1 634 ? -4.706 8.447 28.994 1.00 87.00 634 GLU A N 1
ATOM 5034 C CA . GLU A 1 634 ? -4.790 8.470 30.464 1.00 87.00 634 GLU A CA 1
ATOM 5035 C C . GLU A 1 634 ? -5.400 7.169 31.028 1.00 87.00 634 GLU A C 1
ATOM 5037 O O . GLU A 1 634 ? -4.896 6.640 32.014 1.00 87.00 634 GLU A O 1
ATOM 5042 N N . GLU A 1 635 ? -6.450 6.619 30.401 1.00 81.94 635 GLU A N 1
ATOM 5043 C CA . GLU A 1 635 ? -7.130 5.380 30.841 1.00 81.94 635 GLU A CA 1
ATOM 5044 C C . GLU A 1 635 ? -6.218 4.143 30.744 1.00 81.94 635 GLU A C 1
ATOM 5046 O O . GLU A 1 635 ? -6.337 3.221 31.550 1.00 81.94 635 GLU A O 1
ATOM 5051 N N . HIS A 1 636 ? -5.273 4.140 29.800 1.00 82.62 636 HIS A N 1
ATOM 5052 C CA . HIS A 1 636 ? -4.337 3.035 29.587 1.00 82.62 636 HIS A CA 1
ATOM 5053 C C . HIS A 1 636 ? -2.919 3.287 30.132 1.00 82.62 636 HIS A C 1
ATOM 5055 O O . HIS A 1 636 ? -2.035 2.478 29.862 1.00 82.62 636 HIS A O 1
ATOM 5061 N N . GLU A 1 637 ? -2.672 4.369 30.881 1.00 80.75 637 GLU A N 1
ATOM 5062 C CA . GLU A 1 637 ? -1.331 4.701 31.386 1.00 80.75 637 GLU A CA 1
ATOM 5063 C C . GLU A 1 637 ? -0.761 3.605 32.305 1.00 80.75 637 GLU A C 1
ATOM 5065 O O . GLU A 1 637 ? -1.351 3.240 33.323 1.00 80.75 637 GLU A O 1
ATOM 5070 N N . GLY A 1 638 ? 0.431 3.102 31.963 1.00 71.25 638 GLY A N 1
ATOM 5071 C CA . GLY A 1 638 ? 1.150 2.114 32.774 1.00 71.25 638 GLY A CA 1
ATOM 5072 C C . GLY A 1 638 ? 0.666 0.677 32.573 1.00 71.25 638 GLY A C 1
ATOM 5073 O O . GLY A 1 638 ? 0.992 -0.194 33.381 1.00 71.25 638 GLY A O 1
ATOM 5074 N N . ALA A 1 639 ? -0.096 0.416 31.509 1.00 63.50 639 ALA A N 1
ATOM 5075 C CA . ALA A 1 639 ? -0.550 -0.926 31.160 1.00 63.50 639 ALA A CA 1
ATOM 5076 C C . ALA A 1 639 ? 0.572 -1.817 30.590 1.00 63.50 639 ALA A C 1
ATOM 5078 O O . ALA A 1 639 ? 0.430 -3.043 30.568 1.00 63.50 639 ALA A O 1
ATOM 5079 N N . ASN A 1 640 ? 1.676 -1.221 30.138 1.00 64.00 640 ASN A N 1
ATOM 5080 C CA . ASN A 1 640 ? 2.803 -1.909 29.532 1.00 64.00 640 ASN A CA 1
ATOM 5081 C C . ASN A 1 640 ? 4.142 -1.333 30.030 1.00 64.00 640 ASN A C 1
ATOM 5083 O O . ASN A 1 640 ? 4.447 -0.158 29.836 1.00 64.00 640 ASN A O 1
ATOM 5087 N N . GLU A 1 641 ? 4.974 -2.176 30.651 1.00 64.25 641 GLU A N 1
ATOM 5088 C CA . GLU A 1 641 ? 6.332 -1.792 31.073 1.00 64.25 641 GLU A CA 1
ATOM 5089 C C . GLU A 1 641 ? 7.305 -1.698 29.877 1.00 64.25 641 GLU A C 1
ATOM 5091 O O . GLU A 1 641 ? 8.287 -0.958 29.940 1.00 64.25 641 GLU A O 1
ATOM 5096 N N . ASP A 1 642 ? 6.994 -2.384 28.767 1.00 65.50 642 ASP A N 1
ATOM 5097 C CA . ASP A 1 642 ? 7.874 -2.598 27.611 1.00 65.50 642 ASP A CA 1
ATOM 5098 C C . ASP A 1 642 ? 7.222 -2.142 26.280 1.00 65.50 642 ASP A C 1
ATOM 5100 O O . ASP A 1 642 ? 7.053 -2.919 25.333 1.00 65.50 642 ASP A O 1
ATOM 5104 N N . GLY A 1 643 ? 6.821 -0.867 26.180 1.00 70.31 643 GLY A N 1
ATOM 5105 C CA . GLY A 1 643 ? 6.366 -0.242 24.923 1.00 70.31 643 GLY A CA 1
ATOM 5106 C C . GLY A 1 643 ? 5.175 0.711 25.081 1.00 70.31 643 GLY A C 1
ATOM 5107 O O . GLY A 1 643 ? 4.782 1.006 26.204 1.00 70.31 643 GLY A O 1
ATOM 5108 N N . PRO A 1 644 ? 4.592 1.218 23.976 1.00 83.19 644 PRO A N 1
ATOM 5109 C CA . PRO A 1 644 ? 3.406 2.068 24.047 1.00 83.19 644 PRO A CA 1
ATOM 5110 C C . PRO A 1 644 ? 2.176 1.274 24.515 1.00 83.19 644 PRO A C 1
ATOM 5112 O O . PRO A 1 644 ? 1.976 0.124 24.114 1.00 83.19 644 PRO A O 1
ATOM 5115 N N . ASP A 1 645 ? 1.333 1.919 25.319 1.00 88.56 645 ASP A N 1
ATOM 5116 C CA . ASP A 1 645 ? 0.033 1.405 25.761 1.00 88.56 645 ASP A CA 1
ATOM 5117 C C . ASP A 1 645 ? -1.022 1.555 24.652 1.00 88.56 645 ASP A C 1
ATOM 5119 O O . ASP A 1 645 ? -1.893 0.695 24.478 1.00 88.56 645 ASP A O 1
ATOM 5123 N N . VAL A 1 646 ? -0.914 2.639 23.870 1.00 92.88 646 VAL A N 1
ATOM 5124 C CA . VAL A 1 646 ? -1.889 3.040 22.846 1.00 92.88 646 VAL A CA 1
ATOM 5125 C C . VAL A 1 646 ? -1.213 3.264 21.494 1.00 92.88 646 VAL A C 1
ATOM 5127 O O . VAL A 1 646 ? -0.201 3.956 21.383 1.00 92.88 646 VAL A O 1
ATOM 5130 N N . ILE A 1 647 ? -1.811 2.733 20.428 1.00 94.94 647 ILE A N 1
ATOM 5131 C CA . ILE A 1 647 ? -1.391 3.004 19.050 1.00 94.94 647 ILE A CA 1
ATOM 5132 C C . ILE A 1 647 ? -2.343 4.006 18.402 1.00 94.94 647 ILE A C 1
ATOM 5134 O O . ILE A 1 647 ? -3.542 3.766 18.283 1.00 94.94 647 ILE A O 1
ATOM 5138 N N . LEU A 1 648 ? -1.806 5.125 17.930 1.00 95.12 648 LEU A N 1
ATOM 5139 C CA . LEU A 1 648 ? -2.521 6.112 17.129 1.00 95.12 648 LEU A CA 1
ATOM 5140 C C . LEU A 1 648 ? -2.202 5.869 15.657 1.00 95.12 648 LEU A C 1
ATOM 5142 O O . LEU A 1 648 ? -1.040 5.884 15.264 1.00 95.12 648 LEU A O 1
ATOM 5146 N N . VAL A 1 649 ? -3.224 5.691 14.827 1.00 94.31 649 VAL A N 1
ATOM 5147 C CA . VAL A 1 649 ? -3.060 5.513 13.382 1.00 94.31 649 VAL A CA 1
ATOM 5148 C C . VAL A 1 649 ? -3.644 6.712 12.656 1.00 94.31 649 VAL A C 1
ATOM 5150 O O . VAL A 1 649 ? -4.804 7.065 12.864 1.00 94.31 649 VAL A O 1
ATOM 5153 N N . GLY A 1 650 ? -2.878 7.344 11.772 1.00 92.50 650 GLY A N 1
ATOM 5154 C CA . GLY A 1 650 ? -3.381 8.493 11.028 1.00 92.50 650 GLY A CA 1
ATOM 5155 C C . GLY A 1 650 ? -2.538 8.882 9.822 1.00 92.50 650 GLY A C 1
ATOM 5156 O O . GLY A 1 650 ? -1.664 8.162 9.362 1.00 92.50 650 GLY A O 1
ATOM 5157 N N . HIS A 1 651 ? -2.825 10.045 9.246 1.00 89.50 651 HIS A N 1
ATOM 5158 C CA . HIS A 1 651 ? -2.092 10.528 8.075 1.00 89.50 651 HIS A CA 1
ATOM 5159 C C . HIS A 1 651 ? -0.745 11.162 8.473 1.00 89.50 651 HIS A C 1
ATOM 5161 O O . HIS A 1 651 ? -0.739 12.042 9.326 1.00 89.50 651 HIS A O 1
ATOM 5167 N N . GLN A 1 652 ? 0.348 10.862 7.761 1.00 87.88 652 GLN A N 1
ATOM 5168 C CA . GLN A 1 652 ? 1.704 11.403 8.005 1.00 87.88 652 GLN A CA 1
ATOM 5169 C C . GLN A 1 652 ? 1.757 12.921 8.214 1.00 87.88 652 GLN A C 1
ATOM 5171 O O . GLN A 1 652 ? 2.225 13.415 9.236 1.00 87.88 652 GLN A O 1
ATOM 5176 N N . ARG A 1 653 ? 1.166 13.683 7.288 1.00 84.50 653 ARG A N 1
ATOM 5177 C CA . ARG A 1 653 ? 1.035 15.147 7.408 1.00 84.50 653 ARG A CA 1
ATOM 5178 C C . ARG A 1 653 ? 0.399 15.617 8.729 1.00 84.50 653 ARG A C 1
ATOM 5180 O O . ARG A 1 653 ? 0.689 16.721 9.176 1.00 84.50 653 ARG A O 1
ATOM 5187 N N . ALA A 1 654 ? -0.482 14.819 9.343 1.00 86.31 654 ALA A N 1
ATOM 5188 C CA . ALA A 1 654 ? -1.079 15.157 10.633 1.00 86.31 654 ALA A CA 1
ATOM 5189 C C . ALA A 1 654 ? -0.022 15.225 11.749 1.00 86.31 654 ALA A C 1
ATOM 5191 O O . ALA A 1 654 ? -0.025 16.165 12.545 1.00 86.31 654 ALA A O 1
ATOM 5192 N N . ARG A 1 655 ? 0.906 14.263 11.743 1.00 87.38 655 ARG A N 1
ATOM 5193 C CA . ARG A 1 655 ? 2.058 14.188 12.644 1.00 87.38 655 ARG A CA 1
ATOM 5194 C C . ARG A 1 655 ? 3.111 15.244 12.318 1.00 87.38 655 ARG A C 1
ATOM 5196 O O . ARG A 1 655 ? 3.529 15.968 13.214 1.00 87.38 655 ARG A O 1
ATOM 5203 N N . GLU A 1 656 ? 3.514 15.362 11.053 1.00 86.38 656 GLU A N 1
ATOM 5204 C CA . GLU A 1 656 ? 4.582 16.285 10.625 1.00 86.38 656 GLU A CA 1
ATOM 5205 C C . GLU A 1 656 ? 4.251 17.755 10.908 1.00 86.38 656 GLU A C 1
ATOM 5207 O O . GLU A 1 656 ? 5.121 18.519 11.319 1.00 86.38 656 GLU A O 1
ATOM 5212 N N . GLU A 1 657 ? 2.989 18.154 10.727 1.00 84.56 657 GLU A N 1
ATOM 5213 C CA . GLU A 1 657 ? 2.534 19.517 11.026 1.00 84.56 657 GLU A CA 1
ATOM 5214 C C . GLU A 1 657 ? 2.149 19.716 12.505 1.00 84.56 657 GLU A C 1
ATOM 5216 O O . GLU A 1 657 ? 1.706 20.802 12.882 1.00 84.56 657 GLU A O 1
ATOM 5221 N N . GLY A 1 658 ? 2.308 18.692 13.354 1.00 85.38 658 GLY A N 1
ATOM 5222 C CA . GLY A 1 658 ? 2.036 18.777 14.791 1.00 85.38 658 GLY A CA 1
ATOM 5223 C C . GLY A 1 658 ? 0.571 19.078 15.116 1.00 85.38 658 GLY A C 1
ATOM 5224 O O . GLY A 1 658 ? 0.277 19.815 16.057 1.00 85.38 658 GLY A O 1
ATOM 5225 N N . PHE A 1 659 ? -0.365 18.556 14.318 1.00 87.88 659 PHE A N 1
ATOM 5226 C CA . PHE A 1 659 ? -1.795 18.806 14.520 1.00 87.88 659 PHE A CA 1
ATOM 5227 C C . PHE A 1 659 ? -2.367 18.126 15.763 1.00 87.88 659 PHE A C 1
ATOM 5229 O O . PHE A 1 659 ? -3.408 18.572 16.253 1.00 87.88 659 PHE A O 1
ATOM 5236 N N . PHE A 1 660 ? -1.693 17.081 16.236 1.00 91.50 660 PHE A N 1
ATOM 5237 C CA . PHE A 1 660 ? -2.003 16.364 17.462 1.00 91.50 660 PHE A CA 1
ATOM 5238 C C . PHE A 1 660 ? -0.766 16.315 18.354 1.00 91.50 660 PHE A C 1
ATOM 5240 O O . PHE A 1 660 ? 0.359 16.181 17.868 1.00 91.50 660 PHE A O 1
ATOM 5247 N N . GLN A 1 661 ? -0.984 16.431 19.657 1.00 92.62 661 GLN A N 1
ATOM 5248 C CA . GLN A 1 661 ? 0.019 16.130 20.667 1.00 92.62 661 GLN A CA 1
ATOM 5249 C C . GLN A 1 661 ? -0.057 14.631 20.933 1.00 92.62 661 GLN A C 1
ATOM 5251 O O . GLN A 1 661 ? -1.132 14.121 21.235 1.00 92.62 661 GLN A O 1
ATOM 5256 N N . ILE A 1 662 ? 1.058 13.928 20.748 1.00 93.06 662 ILE A N 1
ATOM 5257 C CA . ILE A 1 662 ? 1.137 12.483 20.969 1.00 93.06 662 ILE A CA 1
ATOM 5258 C C . ILE A 1 662 ? 1.589 12.274 22.422 1.00 93.06 662 ILE A C 1
ATOM 5260 O O . ILE A 1 662 ? 2.694 12.724 22.752 1.00 93.06 662 ILE A O 1
ATOM 5264 N N . PRO A 1 663 ? 0.761 11.662 23.291 1.00 92.44 663 PRO A N 1
ATOM 5265 C CA . PRO A 1 663 ? 1.143 11.353 24.669 1.00 92.44 663 PRO A CA 1
ATOM 5266 C C . PRO A 1 663 ? 2.360 10.424 24.746 1.00 92.44 663 PRO A C 1
ATOM 5268 O O . PRO A 1 663 ? 2.661 9.699 23.801 1.00 92.44 663 PRO A O 1
ATOM 5271 N N . SER A 1 664 ? 3.076 10.429 25.873 1.00 89.12 664 SER A N 1
ATOM 5272 C CA . SER A 1 664 ? 4.323 9.659 26.025 1.00 89.12 664 SER A CA 1
ATOM 5273 C C . SER A 1 664 ? 4.131 8.144 26.027 1.00 89.12 664 SER A C 1
ATOM 5275 O O . SER A 1 664 ? 5.066 7.426 25.689 1.00 89.12 664 SER A O 1
ATOM 5277 N N . ASN A 1 665 ? 2.945 7.665 26.402 1.00 90.50 665 ASN A N 1
ATOM 5278 C CA . ASN A 1 665 ? 2.575 6.252 26.366 1.00 90.50 665 ASN A CA 1
ATOM 5279 C C . ASN A 1 665 ? 1.887 5.843 25.051 1.00 90.50 665 ASN A C 1
ATOM 5281 O O . ASN A 1 665 ? 1.388 4.724 24.940 1.00 90.50 665 ASN A O 1
ATOM 5285 N N . ALA A 1 666 ? 1.864 6.729 24.052 1.00 93.12 666 ALA A N 1
ATOM 5286 C CA . ALA A 1 666 ? 1.277 6.464 22.750 1.00 93.12 666 ALA A CA 1
ATOM 5287 C C . ALA A 1 666 ? 2.326 6.494 21.630 1.00 93.12 666 ALA A C 1
ATOM 5289 O O . ALA A 1 666 ? 3.264 7.292 21.641 1.00 93.12 666 ALA A O 1
ATOM 5290 N N . GLU A 1 667 ? 2.133 5.661 20.610 1.00 92.81 667 GLU A N 1
ATOM 5291 C CA . GLU A 1 667 ? 2.926 5.683 19.377 1.00 92.81 667 GLU A CA 1
ATOM 5292 C C . GLU A 1 667 ? 2.052 6.086 18.192 1.00 92.81 667 GLU A C 1
ATOM 5294 O O . GLU A 1 667 ? 0.935 5.598 18.040 1.00 92.81 667 GLU A O 1
ATOM 5299 N N . TRP A 1 668 ? 2.571 6.954 17.321 1.00 93.19 668 TRP A N 1
ATOM 5300 C CA . TRP A 1 668 ? 1.907 7.295 16.067 1.00 93.19 668 TRP A CA 1
ATOM 5301 C C . TRP A 1 668 ? 2.452 6.479 14.898 1.00 93.19 668 TRP A C 1
ATOM 5303 O O . TRP A 1 668 ? 3.644 6.541 14.583 1.00 93.19 668 TRP A O 1
ATOM 5313 N N . ILE A 1 669 ? 1.539 5.825 14.191 1.00 91.31 669 ILE A N 1
ATOM 5314 C CA . ILE A 1 669 ? 1.776 5.052 12.981 1.00 91.31 669 ILE A CA 1
ATOM 5315 C C . ILE A 1 669 ? 1.053 5.722 11.808 1.00 91.31 669 ILE A C 1
ATOM 5317 O O . ILE A 1 669 ? -0.132 6.056 11.890 1.00 91.31 669 ILE A O 1
ATOM 5321 N N . ASP A 1 670 ? 1.761 5.925 10.696 1.00 89.88 670 ASP A N 1
ATOM 5322 C CA . ASP A 1 670 ? 1.136 6.498 9.508 1.00 89.88 670 ASP A CA 1
ATOM 5323 C C . ASP A 1 670 ? 0.416 5.412 8.699 1.00 89.88 670 ASP A C 1
ATOM 5325 O O . ASP A 1 670 ? 0.884 4.274 8.583 1.00 89.88 670 ASP A O 1
ATOM 5329 N N . PHE A 1 671 ? -0.710 5.771 8.080 1.00 87.00 671 PHE A N 1
ATOM 5330 C CA . PHE A 1 671 ? -1.301 4.934 7.036 1.00 87.00 671 PHE A CA 1
ATOM 5331 C C . PHE A 1 671 ? -0.242 4.597 5.977 1.00 87.00 671 PHE A C 1
ATOM 5333 O O . PHE A 1 671 ? 0.553 5.459 5.593 1.00 87.00 671 PHE A O 1
ATOM 5340 N N . TYR A 1 672 ? -0.265 3.358 5.494 1.00 81.19 672 TYR A N 1
ATOM 5341 C CA . TYR A 1 672 ? 0.683 2.763 4.549 1.00 81.19 672 TYR A CA 1
ATOM 5342 C C . TYR A 1 672 ? 2.115 2.556 5.073 1.00 81.19 672 TYR A C 1
ATOM 5344 O O . TYR A 1 672 ? 2.917 1.961 4.359 1.00 81.19 672 TYR A O 1
ATOM 5352 N N . THR A 1 673 ? 2.456 3.003 6.290 1.00 77.50 673 THR A N 1
ATOM 5353 C CA . THR A 1 673 ? 3.781 2.757 6.903 1.00 77.50 673 THR A CA 1
ATOM 5354 C C . THR A 1 673 ? 3.721 1.780 8.074 1.00 77.50 673 THR A C 1
ATOM 5356 O O . THR A 1 673 ? 4.722 1.148 8.392 1.00 77.50 673 THR A O 1
ATOM 5359 N N . GLY A 1 674 ? 2.546 1.616 8.687 1.00 65.12 674 GLY A N 1
ATOM 5360 C CA . GLY A 1 674 ? 2.316 0.706 9.812 1.00 65.12 674 GLY A CA 1
ATOM 5361 C C . GLY A 1 674 ? 2.322 -0.782 9.501 1.00 65.12 674 GLY A C 1
ATOM 5362 O O . GLY A 1 674 ? 2.214 -1.600 10.412 1.00 65.12 674 GLY A O 1
ATOM 5363 N N . ARG A 1 675 ? 2.375 -1.157 8.225 1.00 65.69 675 ARG A N 1
ATOM 5364 C CA . ARG A 1 675 ? 2.267 -2.555 7.814 1.00 65.69 675 ARG A CA 1
ATOM 5365 C C . ARG A 1 675 ? 3.599 -3.282 8.027 1.00 65.69 675 ARG A C 1
ATOM 5367 O O . ARG A 1 675 ? 4.665 -2.698 7.868 1.00 65.69 675 ARG A O 1
ATOM 5374 N N . GLY A 1 676 ? 3.532 -4.545 8.437 1.00 59.50 676 GLY A N 1
ATOM 5375 C CA . GLY A 1 676 ? 4.693 -5.327 8.881 1.00 59.50 676 GLY A CA 1
ATOM 5376 C C . GLY A 1 676 ? 5.205 -4.974 10.286 1.00 59.50 676 GLY A C 1
ATOM 5377 O O . GLY A 1 676 ? 6.201 -5.542 10.720 1.00 59.50 676 GLY A O 1
ATOM 5378 N N . LEU A 1 677 ? 4.548 -4.053 11.007 1.00 69.38 677 LEU A N 1
ATOM 5379 C CA . LEU A 1 677 ? 4.886 -3.690 12.385 1.00 69.38 677 LEU A CA 1
ATOM 5380 C C . LEU A 1 677 ? 3.857 -4.271 13.359 1.00 69.38 677 LEU A C 1
ATOM 5382 O O . LEU A 1 677 ? 2.692 -3.883 13.343 1.00 69.38 677 LEU A O 1
ATOM 5386 N N . ASP A 1 678 ? 4.297 -5.165 14.239 1.00 75.75 678 ASP A N 1
ATOM 5387 C CA . ASP A 1 678 ? 3.452 -5.710 15.303 1.00 75.75 678 ASP A CA 1
ATOM 5388 C C . ASP A 1 678 ? 3.579 -4.902 16.598 1.00 75.75 678 ASP A C 1
ATOM 5390 O O . ASP A 1 678 ? 4.674 -4.497 16.999 1.00 75.75 678 ASP A O 1
ATOM 5394 N N . ARG A 1 679 ? 2.448 -4.687 17.275 1.00 82.12 679 ARG A N 1
ATOM 5395 C CA . ARG A 1 679 ? 2.329 -3.998 18.571 1.00 82.12 679 ARG A CA 1
ATOM 5396 C C . ARG A 1 679 ? 1.460 -4.810 19.529 1.00 82.12 679 ARG A C 1
ATOM 5398 O O . ARG A 1 679 ? 0.486 -4.315 20.082 1.00 82.12 679 ARG A O 1
ATOM 5405 N N . LYS A 1 680 ? 1.836 -6.079 19.720 1.00 82.31 680 LYS A N 1
ATOM 5406 C CA . LYS A 1 680 ? 1.093 -7.084 20.510 1.00 82.31 680 LYS A CA 1
ATOM 5407 C C . LYS A 1 680 ? 0.767 -6.609 21.938 1.00 82.31 680 LYS A C 1
ATOM 5409 O O . LYS A 1 680 ? -0.294 -6.930 22.476 1.00 82.31 680 LYS A O 1
ATOM 5414 N N . ASN A 1 681 ? 1.656 -5.806 22.525 1.00 83.50 681 ASN A N 1
ATOM 5415 C CA . ASN A 1 681 ? 1.537 -5.339 23.907 1.00 83.50 681 ASN A CA 1
ATOM 5416 C C . ASN A 1 681 ? 0.575 -4.151 24.076 1.00 83.50 681 ASN A C 1
ATOM 5418 O O . ASN A 1 681 ? 0.041 -3.971 25.167 1.00 83.50 681 ASN A O 1
ATOM 5422 N N . ALA A 1 682 ? 0.299 -3.381 23.018 1.00 89.25 682 ALA A N 1
ATOM 5423 C CA . ALA A 1 682 ? -0.615 -2.244 23.105 1.00 89.25 682 ALA A CA 1
ATOM 5424 C C . ALA A 1 682 ? -2.029 -2.722 23.460 1.00 89.25 682 ALA A C 1
ATOM 5426 O O . ALA A 1 682 ? -2.509 -3.720 22.914 1.00 89.25 682 ALA A O 1
ATOM 5427 N N . LYS A 1 683 ? -2.697 -2.038 24.389 1.00 91.00 683 LYS A N 1
ATOM 5428 C CA . LYS A 1 683 ? -4.048 -2.386 24.853 1.00 91.00 683 LYS A CA 1
ATOM 5429 C C . LYS A 1 683 ? -5.133 -1.718 24.013 1.00 91.00 683 LYS A C 1
ATOM 5431 O O . LYS A 1 683 ? -6.208 -2.297 23.866 1.00 91.00 683 LYS A O 1
ATOM 5436 N N . ALA A 1 684 ? -4.819 -0.577 23.396 1.00 92.81 684 ALA A N 1
ATOM 5437 C CA . ALA A 1 684 ? -5.755 0.144 22.546 1.00 92.81 684 ALA A CA 1
ATOM 5438 C C . ALA A 1 684 ? -5.165 0.610 21.209 1.00 92.81 684 ALA A C 1
ATOM 5440 O O . ALA A 1 684 ? -3.964 0.866 21.077 1.00 92.81 684 ALA A O 1
ATOM 5441 N N . LEU A 1 685 ? -6.042 0.767 20.216 1.00 95.31 685 LEU A N 1
ATOM 5442 C CA . LEU A 1 685 ? -5.732 1.338 18.910 1.00 95.31 685 LEU A CA 1
ATOM 5443 C C . LEU A 1 685 ? -6.786 2.369 18.495 1.00 95.31 685 LEU A C 1
ATOM 5445 O O . LEU A 1 685 ? -7.983 2.094 18.487 1.00 95.31 685 LEU A O 1
ATOM 5449 N N . ILE A 1 686 ? -6.339 3.559 18.096 1.00 95.69 686 ILE A N 1
ATOM 5450 C CA . ILE A 1 686 ? -7.195 4.667 17.660 1.00 95.69 686 ILE A CA 1
ATOM 5451 C C . ILE A 1 686 ? -6.886 4.985 16.196 1.00 95.69 686 ILE A C 1
ATOM 5453 O O . ILE A 1 686 ? -5.848 5.566 15.881 1.00 95.69 686 ILE A O 1
ATOM 5457 N N . VAL A 1 687 ? -7.808 4.659 15.287 1.00 95.00 687 VAL A N 1
ATOM 5458 C CA . VAL A 1 687 ? -7.727 5.034 13.868 1.00 95.00 687 VAL A CA 1
ATOM 5459 C C . VAL A 1 687 ? -8.343 6.409 13.659 1.00 95.00 687 VAL A C 1
ATOM 5461 O O . VAL A 1 687 ? -9.559 6.591 13.725 1.00 95.00 687 VAL A O 1
ATOM 5464 N N . ILE A 1 688 ? -7.504 7.393 13.357 1.00 93.62 688 ILE A N 1
ATOM 5465 C CA . ILE A 1 688 ? -7.889 8.786 13.156 1.00 93.62 688 ILE A CA 1
ATOM 5466 C C . ILE A 1 688 ? -8.161 9.018 11.672 1.00 93.62 688 ILE A C 1
ATOM 5468 O O . ILE A 1 688 ? -7.289 9.411 10.888 1.00 93.62 688 ILE A O 1
ATOM 5472 N N . GLY A 1 689 ? -9.422 8.823 11.295 1.00 90.94 689 GLY A N 1
ATOM 5473 C CA . GLY A 1 689 ? -9.883 9.071 9.943 1.00 90.94 689 GLY A CA 1
ATOM 5474 C C . GLY A 1 689 ? -9.672 7.914 8.976 1.00 90.94 689 GLY A C 1
ATOM 5475 O O . GLY A 1 689 ? -9.670 6.754 9.367 1.00 90.94 689 GLY A O 1
ATOM 5476 N N . ALA A 1 690 ? -9.569 8.226 7.685 1.00 88.62 690 ALA A N 1
ATOM 5477 C CA . ALA A 1 690 ? -9.367 7.231 6.638 1.00 88.62 690 ALA A CA 1
ATOM 5478 C C . ALA A 1 690 ? -8.247 7.634 5.670 1.00 88.62 690 ALA A C 1
ATOM 5480 O O . ALA A 1 690 ? -8.118 8.828 5.346 1.00 88.62 690 ALA A O 1
ATOM 5481 N N . PRO A 1 691 ? -7.503 6.651 5.130 1.00 86.88 691 PRO A N 1
ATOM 5482 C CA . PRO A 1 691 ? -6.608 6.888 4.013 1.00 86.88 691 PRO A CA 1
ATOM 5483 C C . PRO A 1 691 ? -7.406 7.416 2.821 1.00 86.88 691 PRO A C 1
ATOM 5485 O O . PRO A 1 691 ? -8.558 7.041 2.589 1.00 86.88 691 PRO A O 1
ATOM 5488 N N . TYR A 1 692 ? -6.798 8.306 2.045 1.00 82.12 692 TYR A N 1
ATOM 5489 C CA . TYR A 1 692 ? -7.377 8.739 0.780 1.00 82.12 692 TYR A CA 1
ATOM 5490 C C . TYR A 1 692 ? -6.285 8.711 -0.287 1.00 82.12 692 TYR A C 1
ATOM 5492 O O . TYR A 1 692 ? -5.498 9.662 -0.360 1.00 82.12 692 TYR A O 1
ATOM 5500 N N . PRO A 1 693 ? -6.175 7.615 -1.062 1.00 80.56 693 PRO A N 1
ATOM 5501 C CA . PRO A 1 693 ? -5.167 7.508 -2.109 1.00 80.56 693 PRO A CA 1
ATOM 5502 C C . PRO A 1 693 ? -5.364 8.617 -3.149 1.00 80.56 693 PRO A C 1
ATOM 5504 O O . PRO A 1 693 ? -6.478 9.095 -3.376 1.00 80.56 693 PRO A O 1
ATOM 5507 N N . ASN A 1 694 ? -4.276 9.038 -3.795 1.00 79.62 694 ASN A N 1
ATOM 5508 C CA . ASN A 1 694 ? -4.349 10.024 -4.869 1.00 79.62 694 ASN A CA 1
ATOM 5509 C C . ASN A 1 694 ? -5.167 9.440 -6.045 1.00 79.62 694 ASN A C 1
ATOM 5511 O O . ASN A 1 694 ? -4.721 8.455 -6.639 1.00 79.62 694 ASN A O 1
ATOM 5515 N N . PRO A 1 695 ? -6.311 10.041 -6.439 1.00 81.62 695 PRO A N 1
ATOM 5516 C CA . PRO A 1 695 ? -7.141 9.516 -7.527 1.00 81.62 695 PRO A CA 1
ATOM 5517 C C . PRO A 1 695 ? -6.389 9.366 -8.854 1.00 81.62 695 PRO A C 1
ATOM 5519 O O . PRO A 1 695 ? -6.631 8.422 -9.600 1.00 81.62 695 PRO A O 1
ATOM 5522 N N . GLN A 1 696 ? -5.433 10.257 -9.138 1.00 84.00 696 GLN A N 1
ATOM 5523 C CA . GLN A 1 696 ? -4.608 10.155 -10.344 1.00 84.00 696 GLN A CA 1
ATOM 5524 C C . GLN A 1 696 ? -3.657 8.957 -10.283 1.00 84.00 696 GLN A C 1
ATOM 5526 O O . GLN A 1 696 ? -3.428 8.309 -11.300 1.00 84.00 696 GLN A O 1
ATOM 5531 N N . ALA A 1 697 ? -3.116 8.645 -9.102 1.00 85.38 697 ALA A N 1
ATOM 5532 C CA . ALA A 1 697 ? -2.270 7.470 -8.920 1.00 85.38 697 ALA A CA 1
ATOM 5533 C C . ALA A 1 697 ? -3.077 6.177 -9.112 1.00 85.38 697 ALA A C 1
ATOM 5535 O O . ALA A 1 697 ? -2.599 5.270 -9.787 1.00 85.38 697 ALA A O 1
ATOM 5536 N N . LEU A 1 698 ? -4.318 6.132 -8.609 1.00 86.94 698 LEU A N 1
ATOM 5537 C CA . LEU A 1 698 ? -5.230 5.008 -8.849 1.00 86.94 698 LEU A CA 1
ATOM 5538 C C . LEU A 1 698 ? -5.570 4.847 -10.336 1.00 86.94 698 LEU A C 1
ATOM 5540 O O . LEU A 1 698 ? -5.519 3.733 -10.842 1.00 86.94 698 LEU A O 1
ATOM 5544 N N . SER A 1 699 ? -5.861 5.943 -11.049 1.00 88.00 699 SER A N 1
ATOM 5545 C CA . SER A 1 699 ? -6.123 5.9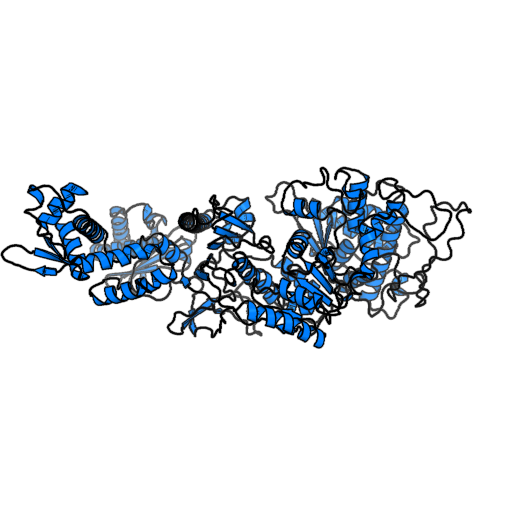06 -12.501 1.00 88.00 699 SER A CA 1
ATOM 5546 C C . SER A 1 699 ? -4.937 5.362 -13.280 1.00 88.00 699 SER A C 1
ATOM 5548 O O . SER A 1 699 ? -5.096 4.458 -14.093 1.00 88.00 699 SER A O 1
ATOM 5550 N N . ARG A 1 700 ? -3.731 5.854 -12.980 1.00 90.38 700 ARG A N 1
ATOM 5551 C CA . ARG A 1 700 ? -2.494 5.363 -13.598 1.00 90.38 700 ARG A CA 1
ATOM 5552 C C . ARG A 1 700 ? -2.264 3.882 -13.311 1.00 90.38 700 ARG A C 1
ATOM 5554 O O . ARG A 1 700 ? -1.885 3.147 -14.216 1.00 90.38 700 ARG A O 1
ATOM 5561 N N . LEU A 1 701 ? -2.508 3.435 -12.079 1.00 90.62 701 LEU A N 1
ATOM 5562 C CA . LEU A 1 701 ? -2.386 2.025 -11.717 1.00 90.62 701 LEU A CA 1
ATOM 5563 C C . LEU A 1 701 ? -3.397 1.153 -12.477 1.00 90.62 701 LEU A C 1
ATOM 5565 O O . LEU A 1 701 ? -3.003 0.154 -13.074 1.00 90.62 701 LEU A O 1
ATOM 5569 N N . ALA A 1 702 ? -4.668 1.558 -12.519 1.00 90.88 702 ALA A N 1
ATOM 5570 C CA . ALA A 1 702 ? -5.712 0.850 -13.257 1.00 90.88 702 ALA A CA 1
ATOM 5571 C C . ALA A 1 702 ? -5.383 0.756 -14.759 1.00 90.88 702 ALA A C 1
ATOM 5573 O O . ALA A 1 702 ? -5.492 -0.317 -15.351 1.00 90.88 702 ALA A O 1
ATOM 5574 N N . GLU A 1 703 ? -4.903 1.846 -15.366 1.00 90.56 703 GLU A N 1
ATOM 5575 C CA . GLU A 1 703 ? -4.438 1.862 -16.759 1.00 90.56 703 GLU A CA 1
ATOM 5576 C C . GLU A 1 703 ? -3.252 0.918 -16.996 1.00 90.56 703 GLU A C 1
ATOM 5578 O O . GLU A 1 703 ? -3.197 0.264 -18.035 1.00 90.56 703 GLU A O 1
ATOM 5583 N N . MET A 1 704 ? -2.295 0.838 -16.062 1.00 93.38 704 MET A N 1
ATOM 5584 C CA . MET A 1 704 ? -1.146 -0.069 -16.176 1.00 93.38 704 MET A CA 1
ATOM 5585 C C . MET A 1 704 ? -1.545 -1.544 -16.015 1.00 93.38 704 MET A C 1
ATOM 5587 O O . MET A 1 704 ? -1.017 -2.396 -16.726 1.00 93.38 704 MET A O 1
ATOM 5591 N N . LEU A 1 705 ? -2.485 -1.861 -15.124 1.00 91.44 705 LEU A N 1
ATOM 5592 C CA . LEU A 1 705 ? -2.978 -3.229 -14.908 1.00 91.44 705 LEU A CA 1
ATOM 5593 C C . LEU A 1 705 ? -3.790 -3.763 -16.102 1.00 91.44 705 LEU A C 1
ATOM 5595 O O . LEU A 1 705 ? -3.808 -4.965 -16.367 1.00 91.44 705 LEU A O 1
ATOM 5599 N N . THR A 1 706 ? -4.444 -2.871 -16.845 1.00 90.62 706 THR A N 1
ATOM 5600 C CA . THR A 1 706 ? -5.369 -3.218 -17.939 1.00 90.62 706 THR A CA 1
ATOM 5601 C C . THR A 1 706 ? -4.783 -3.009 -19.335 1.00 90.62 706 THR A C 1
ATOM 5603 O O . THR A 1 706 ? -5.500 -3.113 -20.330 1.00 90.62 706 THR A O 1
ATOM 5606 N N . VAL A 1 707 ? -3.476 -2.741 -19.453 1.00 90.19 707 VAL A N 1
ATOM 5607 C CA . VAL A 1 707 ? -2.819 -2.549 -20.755 1.00 90.19 707 VAL A CA 1
ATOM 5608 C C . VAL A 1 707 ? -3.105 -3.722 -21.693 1.00 90.19 707 VAL A C 1
ATOM 5610 O O . VAL A 1 707 ? -2.837 -4.874 -21.366 1.00 90.19 707 VAL A O 1
ATOM 5613 N N . GLY A 1 708 ? -3.623 -3.409 -22.885 1.00 80.69 708 GLY A N 1
ATOM 5614 C CA . GLY A 1 708 ? -3.938 -4.404 -23.913 1.00 80.69 708 GLY A CA 1
ATOM 5615 C C . GLY A 1 708 ? -5.233 -5.187 -23.675 1.00 80.69 708 GLY A C 1
ATOM 5616 O O . GLY A 1 708 ? -5.542 -6.068 -24.474 1.00 80.69 708 GLY A O 1
ATOM 5617 N N . LYS A 1 709 ? -5.999 -4.859 -22.628 1.00 84.44 709 LYS A N 1
ATOM 5618 C CA . LYS A 1 709 ? -7.247 -5.533 -22.263 1.00 84.44 709 LYS A CA 1
ATOM 5619 C C . LYS A 1 709 ? -8.441 -4.600 -22.469 1.00 84.44 709 LYS A C 1
ATOM 5621 O O . LYS A 1 709 ? -8.369 -3.411 -22.174 1.00 84.44 709 LYS A O 1
ATOM 5626 N N . ASP A 1 710 ? -9.549 -5.155 -22.951 1.00 80.75 710 ASP A N 1
ATOM 5627 C CA . ASP A 1 710 ? -10.830 -4.448 -23.055 1.00 80.75 710 ASP A CA 1
ATOM 5628 C C . ASP A 1 710 ? -11.580 -4.570 -21.721 1.00 80.75 710 ASP A C 1
ATOM 5630 O O . ASP A 1 710 ? -12.461 -5.412 -21.548 1.00 80.75 710 ASP A O 1
ATOM 5634 N N . ILE A 1 711 ? -11.115 -3.811 -20.725 1.00 80.56 711 ILE A N 1
ATOM 5635 C CA . ILE A 1 711 ? -11.665 -3.805 -19.367 1.00 80.56 711 ILE A CA 1
ATOM 5636 C C . ILE A 1 711 ? -12.236 -2.430 -19.079 1.00 80.56 711 ILE A C 1
ATOM 5638 O O . ILE A 1 711 ? -11.622 -1.397 -19.346 1.00 80.56 711 ILE A O 1
ATOM 5642 N N . ASP A 1 712 ? -13.406 -2.433 -18.460 1.00 76.94 712 ASP A N 1
ATOM 5643 C CA . ASP A 1 712 ? -14.008 -1.216 -17.972 1.00 76.94 712 ASP A CA 1
ATOM 5644 C C . ASP A 1 712 ? -13.286 -0.721 -16.705 1.00 76.94 712 ASP A C 1
ATOM 5646 O O . ASP A 1 712 ? -13.449 -1.274 -15.613 1.00 76.94 712 ASP A O 1
ATOM 5650 N N . LEU A 1 713 ? -12.471 0.328 -16.862 1.00 82.25 713 LEU A N 1
ATOM 5651 C CA . LEU A 1 713 ? -11.689 0.939 -15.778 1.00 82.25 713 LEU A CA 1
ATOM 5652 C C . LEU A 1 713 ? -12.563 1.420 -14.619 1.00 82.25 713 LEU A C 1
ATOM 5654 O O . LEU A 1 713 ? -12.100 1.481 -13.478 1.00 82.25 713 LEU A O 1
ATOM 5658 N N . GLY A 1 714 ? -13.822 1.759 -14.894 1.00 79.50 714 GLY A N 1
ATOM 5659 C CA . GLY A 1 714 ? -14.696 2.323 -13.887 1.00 79.50 714 GLY A CA 1
ATOM 5660 C C . GLY A 1 714 ? -14.478 3.798 -13.609 1.00 79.50 714 GLY A C 1
ATOM 5661 O O . GLY A 1 714 ? -13.817 4.518 -14.357 1.00 79.50 714 GLY A O 1
ATOM 5662 N N . LYS A 1 715 ? -15.099 4.275 -12.528 1.00 77.06 715 LYS A N 1
ATOM 5663 C CA . LYS A 1 715 ? -14.990 5.664 -12.071 1.00 77.06 715 LYS A CA 1
ATOM 5664 C C . LYS A 1 715 ? -15.328 5.771 -10.588 1.00 77.06 715 LYS A C 1
ATOM 5666 O O . LYS A 1 715 ? -16.177 5.039 -10.080 1.00 77.06 715 LYS A O 1
ATOM 5671 N N . VAL A 1 716 ? -14.709 6.741 -9.918 1.00 70.50 716 VAL A N 1
ATOM 5672 C CA . VAL A 1 716 ? -15.136 7.230 -8.602 1.00 70.50 716 VAL A CA 1
ATOM 5673 C C . VAL A 1 716 ? -15.858 8.557 -8.813 1.00 70.50 716 VAL A C 1
ATOM 5675 O O . VAL A 1 716 ? -15.259 9.522 -9.286 1.00 70.50 716 VAL A O 1
ATOM 5678 N N . VAL A 1 717 ? -17.151 8.606 -8.501 1.00 66.50 717 VAL A N 1
ATOM 5679 C CA . VAL A 1 717 ? -17.978 9.799 -8.709 1.00 66.50 717 VAL A CA 1
ATOM 5680 C C . VAL A 1 717 ? -17.824 10.725 -7.503 1.00 66.50 717 VAL A C 1
ATOM 5682 O O . VAL A 1 717 ? -18.036 10.327 -6.354 1.00 66.50 717 VAL A O 1
ATOM 5685 N N . HIS A 1 718 ? -17.394 11.962 -7.751 1.00 60.34 718 HIS A N 1
ATOM 5686 C CA . HIS A 1 718 ? -17.187 12.967 -6.704 1.00 60.34 718 HIS A CA 1
ATOM 5687 C C . HIS A 1 718 ? -18.307 14.010 -6.621 1.00 60.34 718 HIS A C 1
ATOM 5689 O O . HIS A 1 718 ? -18.507 14.540 -5.529 1.00 60.34 718 HIS A O 1
ATOM 5695 N N . ASP A 1 719 ? -19.056 14.225 -7.708 1.00 54.84 719 ASP A N 1
ATOM 5696 C CA . ASP A 1 719 ? -20.218 15.117 -7.773 1.00 54.84 719 ASP A CA 1
ATOM 5697 C C . ASP A 1 719 ? -21.503 14.326 -8.047 1.00 54.84 719 ASP A C 1
ATOM 5699 O O . ASP A 1 719 ? -21.564 13.504 -8.958 1.00 54.84 719 ASP A O 1
ATOM 5703 N N . THR A 1 720 ? -22.553 14.600 -7.271 1.00 47.94 720 THR A N 1
ATOM 5704 C CA . THR A 1 720 ? -23.855 13.908 -7.338 1.00 47.94 720 THR A CA 1
ATOM 5705 C C . THR A 1 720 ? -24.636 14.154 -8.634 1.00 47.94 720 THR A C 1
ATOM 5707 O O . THR A 1 720 ? -25.591 13.429 -8.906 1.00 47.94 720 THR A O 1
ATOM 5710 N N . ASP A 1 721 ? -24.237 15.144 -9.439 1.00 46.66 721 ASP A N 1
ATOM 5711 C CA . ASP A 1 721 ? -24.911 15.512 -10.693 1.00 46.66 721 ASP A CA 1
ATOM 5712 C C . ASP A 1 721 ? -24.426 14.695 -11.909 1.00 46.66 721 ASP A C 1
ATOM 5714 O O . ASP A 1 721 ? -25.062 14.718 -12.966 1.00 46.66 721 ASP A O 1
ATOM 5718 N N . GLU A 1 722 ? -23.338 13.924 -11.778 1.00 49.50 722 GLU A N 1
ATOM 5719 C CA . GLU A 1 722 ? -22.924 12.954 -12.798 1.00 49.50 722 GLU A CA 1
ATOM 5720 C C . GLU A 1 722 ? -23.805 11.697 -12.721 1.00 49.50 722 GLU A C 1
ATOM 5722 O O . GLU A 1 722 ? -23.450 10.681 -12.123 1.00 49.50 722 GLU A O 1
ATOM 5727 N N . GLN A 1 723 ? -24.988 11.755 -13.337 1.00 48.78 723 GLN A N 1
ATOM 5728 C CA . GLN A 1 723 ? -25.831 10.572 -13.500 1.00 48.78 723 GLN A CA 1
ATOM 5729 C C . GLN A 1 723 ? -25.151 9.560 -14.433 1.00 48.78 723 GLN A C 1
ATOM 5731 O O . GLN A 1 723 ? -25.065 9.764 -15.644 1.00 48.78 723 GLN A O 1
ATOM 5736 N N . VAL A 1 724 ? -24.717 8.425 -13.882 1.00 53.88 724 VAL A N 1
ATOM 5737 C CA . VAL A 1 724 ? -24.414 7.222 -14.669 1.00 53.88 724 VAL A CA 1
ATOM 5738 C C . VAL A 1 724 ? -25.748 6.533 -14.955 1.00 53.88 724 VAL A C 1
ATOM 5740 O O . VAL A 1 724 ? -26.235 5.745 -14.151 1.00 53.88 724 VAL A O 1
ATOM 5743 N N . ILE A 1 725 ? -26.373 6.889 -16.079 1.00 53.41 725 ILE A N 1
ATOM 5744 C CA . ILE A 1 725 ? -27.748 6.481 -16.431 1.00 53.41 725 ILE A CA 1
ATOM 5745 C C . ILE A 1 725 ? -27.884 4.950 -16.609 1.00 53.41 725 ILE A C 1
ATOM 5747 O O . ILE A 1 725 ? -28.976 4.415 -16.434 1.00 53.41 725 ILE A O 1
ATOM 5751 N N . ASP A 1 726 ? -26.778 4.232 -16.845 1.00 57.31 726 ASP A N 1
ATOM 5752 C CA . ASP A 1 726 ? -26.809 2.824 -17.273 1.00 57.31 726 ASP A CA 1
ATOM 5753 C C . ASP A 1 726 ? -26.264 1.799 -16.253 1.00 57.31 726 ASP A C 1
ATOM 5755 O O . ASP A 1 726 ? -26.246 0.603 -16.551 1.00 57.31 726 ASP A O 1
ATOM 5759 N N . LYS A 1 727 ? -25.827 2.203 -15.046 1.00 60.56 727 LYS A N 1
ATOM 5760 C CA . LYS A 1 727 ? -25.306 1.263 -14.027 1.00 60.56 727 LYS A CA 1
ATOM 5761 C C . LYS A 1 727 ? -25.937 1.475 -12.655 1.00 60.56 727 LYS A C 1
ATOM 5763 O O . LYS A 1 727 ? -25.913 2.574 -12.109 1.00 60.56 727 LYS A O 1
ATOM 5768 N N . MET A 1 728 ? -26.448 0.394 -12.062 1.00 61.47 728 MET A N 1
ATOM 5769 C CA . MET A 1 728 ? -26.923 0.385 -10.678 1.00 61.47 728 MET A CA 1
ATOM 5770 C C . MET A 1 728 ? -25.713 0.323 -9.737 1.00 61.47 728 MET A C 1
ATOM 5772 O O . MET A 1 728 ? -25.206 -0.752 -9.432 1.00 61.47 728 MET A O 1
ATOM 5776 N N . ILE A 1 729 ? -25.209 1.490 -9.334 1.00 72.00 729 ILE A N 1
ATOM 5777 C CA . ILE A 1 729 ? -24.038 1.609 -8.457 1.00 72.00 729 ILE A CA 1
ATOM 5778 C C . ILE A 1 729 ? -24.521 1.720 -7.004 1.00 72.00 729 ILE A C 1
ATOM 5780 O O . ILE A 1 729 ? -25.380 2.563 -6.728 1.00 72.00 729 ILE A O 1
ATOM 5784 N N . PRO A 1 730 ? -23.993 0.914 -6.062 1.00 71.44 730 PRO A N 1
ATOM 5785 C CA . PRO A 1 730 ? -24.318 1.058 -4.649 1.00 71.44 730 PRO A CA 1
ATOM 5786 C C . PRO A 1 730 ? -23.984 2.468 -4.147 1.00 71.44 730 PRO A C 1
ATOM 5788 O O . PRO A 1 730 ? -22.847 2.926 -4.243 1.00 71.44 730 PRO A O 1
ATOM 5791 N N . THR A 1 731 ? -24.986 3.154 -3.603 1.00 78.69 731 THR A N 1
ATOM 5792 C CA . THR A 1 731 ? -24.836 4.474 -2.964 1.00 78.69 731 THR A CA 1
ATOM 5793 C C . THR A 1 731 ? -24.834 4.385 -1.445 1.00 78.69 731 THR A C 1
ATOM 5795 O O . THR A 1 731 ? -24.611 5.379 -0.770 1.00 78.69 731 THR A O 1
ATOM 5798 N N . HIS A 1 732 ? -25.088 3.198 -0.897 1.00 84.50 732 HIS A N 1
ATOM 5799 C CA . HIS A 1 732 ? -25.111 2.935 0.533 1.00 84.50 732 HIS A CA 1
ATOM 5800 C C . HIS A 1 732 ? -24.320 1.667 0.821 1.00 84.50 732 HIS A C 1
ATOM 5802 O O . HIS A 1 732 ? -24.365 0.712 0.041 1.00 84.50 732 HIS A O 1
ATOM 5808 N N . ARG A 1 733 ? -23.626 1.648 1.958 1.00 86.69 733 ARG A N 1
ATOM 5809 C CA . ARG A 1 733 ? -22.919 0.468 2.456 1.00 86.69 733 ARG A CA 1
ATOM 5810 C C . ARG A 1 733 ? -23.274 0.245 3.920 1.00 86.69 733 ARG A C 1
ATOM 5812 O O . ARG A 1 733 ? -23.336 1.194 4.699 1.00 86.69 733 ARG A O 1
ATOM 5819 N N . ARG A 1 734 ? -23.548 -1.013 4.264 1.00 91.00 734 ARG A N 1
ATOM 5820 C CA . ARG A 1 734 ? -23.897 -1.436 5.624 1.00 91.00 734 ARG A CA 1
ATOM 5821 C C . ARG A 1 734 ? -22.640 -1.520 6.480 1.00 91.00 734 ARG A C 1
ATOM 5823 O O . ARG A 1 734 ? -21.602 -1.958 5.989 1.00 91.00 734 ARG A O 1
ATOM 5830 N N . TYR A 1 735 ? -22.757 -1.130 7.741 1.00 91.31 735 TYR A N 1
ATOM 5831 C CA . TYR A 1 735 ? -21.811 -1.531 8.772 1.00 91.31 735 TYR A CA 1
ATOM 5832 C C . TYR A 1 735 ? -22.081 -2.986 9.142 1.00 91.31 735 TYR A C 1
ATOM 5834 O O . TYR A 1 735 ? -23.235 -3.419 9.146 1.00 91.31 735 TYR A O 1
ATOM 5842 N N . LEU A 1 736 ? -21.032 -3.732 9.478 1.00 90.12 736 LEU A N 1
ATOM 5843 C CA . LEU A 1 736 ? -21.172 -5.052 10.084 1.00 90.12 736 LEU A CA 1
ATOM 5844 C C . LEU A 1 736 ? -21.514 -4.895 11.561 1.00 90.12 736 LEU A C 1
ATOM 5846 O O . LEU A 1 736 ? -20.664 -5.045 12.427 1.00 90.12 736 LEU A O 1
ATOM 5850 N N . TYR A 1 737 ? -22.748 -4.489 11.822 1.00 89.50 737 TYR A N 1
ATOM 5851 C CA . TYR A 1 737 ? -23.234 -4.139 13.145 1.00 89.50 737 TYR A CA 1
ATOM 5852 C C . TYR A 1 737 ? -24.675 -4.616 13.327 1.00 89.50 737 TYR A C 1
ATOM 5854 O O . TYR A 1 737 ? -25.471 -4.568 12.384 1.00 89.50 737 TYR A O 1
ATOM 5862 N N . ASP A 1 738 ? -24.978 -5.052 14.546 1.00 85.31 738 ASP A N 1
ATOM 5863 C CA . ASP A 1 738 ? -26.268 -5.558 15.003 1.00 85.31 738 ASP A CA 1
ATOM 5864 C C . ASP A 1 738 ? -26.502 -4.916 16.367 1.00 85.31 738 ASP A C 1
ATOM 5866 O O . ASP A 1 738 ? -25.646 -4.981 17.253 1.00 85.31 738 ASP A O 1
ATOM 5870 N N . ASP A 1 739 ? -27.638 -4.244 16.504 1.00 80.38 739 ASP A N 1
ATOM 5871 C CA . ASP A 1 739 ? -28.046 -3.586 17.740 1.00 80.38 739 ASP A CA 1
ATOM 5872 C C . ASP A 1 739 ? -28.547 -4.564 18.816 1.00 80.38 739 ASP A C 1
ATOM 5874 O O . ASP A 1 739 ? -28.849 -4.146 19.932 1.00 80.38 739 ASP A O 1
ATOM 5878 N N . GLY A 1 740 ? -28.612 -5.863 18.507 1.00 76.88 740 GLY A N 1
ATOM 5879 C CA . GLY A 1 740 ? -29.152 -6.905 19.378 1.00 76.88 740 GLY A CA 1
ATOM 5880 C C . GLY A 1 740 ? -30.668 -7.079 19.249 1.00 76.88 740 GLY A C 1
ATOM 5881 O O . GLY A 1 740 ? -31.222 -8.033 19.797 1.00 76.88 740 GLY A O 1
ATOM 5882 N N . GLU A 1 741 ? -31.340 -6.208 18.492 1.00 75.50 741 GLU A N 1
ATOM 5883 C CA . GLU A 1 741 ? -32.751 -6.318 18.113 1.00 75.50 741 GLU A CA 1
ATOM 5884 C C . GLU A 1 741 ? -32.914 -6.824 16.665 1.00 75.50 741 GLU A C 1
ATOM 5886 O O . GLU A 1 741 ? -34.036 -6.949 16.163 1.00 75.50 741 GLU A O 1
ATOM 5891 N N . GLY A 1 742 ? -31.802 -7.156 15.996 1.00 79.06 742 GLY A N 1
ATOM 5892 C CA . GLY A 1 742 ? -31.758 -7.620 14.612 1.00 79.06 742 GLY A CA 1
ATOM 5893 C C . GLY A 1 742 ? -31.714 -6.489 13.582 1.00 79.06 742 GLY A C 1
ATOM 5894 O O . GLY A 1 742 ? -31.863 -6.755 12.379 1.00 79.06 742 GLY A O 1
ATOM 5895 N N . ASN A 1 743 ? -31.507 -5.236 14.008 1.00 82.56 743 ASN A N 1
ATOM 5896 C CA . ASN A 1 743 ? -31.284 -4.123 13.092 1.00 82.56 743 ASN A CA 1
ATOM 5897 C C . ASN A 1 743 ? -29.791 -3.804 12.977 1.00 82.56 743 ASN A C 1
ATOM 5899 O O . ASN A 1 743 ? -29.015 -3.883 13.920 1.00 82.56 743 ASN A O 1
ATOM 5903 N N . GLY A 1 744 ? -29.402 -3.385 11.782 1.00 88.50 744 GLY A N 1
ATOM 5904 C CA . GLY A 1 744 ? -28.106 -2.805 11.483 1.00 88.50 744 GLY A CA 1
ATOM 5905 C C . GLY A 1 744 ? -28.251 -1.377 10.974 1.00 88.50 744 GLY A C 1
ATOM 5906 O O . GLY A 1 744 ? -29.341 -0.799 10.914 1.00 88.50 744 GLY A O 1
ATOM 5907 N N . TYR A 1 745 ? -27.125 -0.812 10.552 1.00 89.56 745 TYR A N 1
ATOM 5908 C CA . TYR A 1 745 ? -27.065 0.548 10.030 1.00 89.56 745 TYR A CA 1
ATOM 5909 C C . TYR A 1 745 ? -26.262 0.601 8.735 1.00 89.56 745 TYR A C 1
ATOM 5911 O O . TYR A 1 745 ? -25.337 -0.181 8.512 1.00 89.56 745 TYR A O 1
ATOM 5919 N N . GLN A 1 746 ? -26.599 1.558 7.876 1.00 89.25 746 GLN A N 1
ATOM 5920 C CA . GLN A 1 746 ? -25.879 1.833 6.639 1.00 89.25 746 GLN A CA 1
ATOM 5921 C C . GLN A 1 746 ? -25.607 3.323 6.480 1.00 89.25 746 GLN A C 1
ATOM 5923 O O . GLN A 1 746 ? -26.385 4.166 6.927 1.00 89.25 746 GLN A O 1
ATOM 5928 N N . VAL A 1 747 ? -24.513 3.635 5.796 1.00 86.56 747 VAL A N 1
ATOM 5929 C CA . VAL A 1 747 ? -24.096 5.002 5.489 1.00 86.56 747 VAL A CA 1
ATOM 5930 C C . VAL A 1 747 ? -24.076 5.215 3.984 1.00 86.56 747 VAL A C 1
ATOM 5932 O O . VAL A 1 747 ? -23.772 4.299 3.214 1.00 86.56 747 VAL A O 1
ATOM 5935 N N . GLU A 1 748 ? -24.398 6.434 3.564 1.00 81.19 748 GLU A N 1
ATOM 5936 C CA . GLU A 1 748 ? -24.231 6.853 2.178 1.00 81.19 748 GLU A CA 1
ATOM 5937 C C . GLU A 1 748 ? -22.737 6.899 1.819 1.00 81.19 748 GLU A C 1
ATOM 5939 O O . GLU A 1 748 ? -21.908 7.470 2.537 1.00 81.19 748 GLU A O 1
ATOM 5944 N N . ILE A 1 749 ? -22.386 6.292 0.690 1.00 79.62 749 ILE A N 1
ATOM 5945 C CA . ILE A 1 749 ? -21.031 6.264 0.150 1.00 79.62 749 ILE A CA 1
ATOM 5946 C C . ILE A 1 749 ? -20.997 6.929 -1.221 1.00 79.62 749 ILE A C 1
ATOM 5948 O O . ILE A 1 749 ? -21.972 6.925 -1.973 1.00 79.62 749 ILE A O 1
ATOM 5952 N N . LYS A 1 750 ? -19.831 7.478 -1.571 1.00 77.12 750 LYS A N 1
ATOM 5953 C CA . LYS A 1 750 ? -19.607 7.998 -2.920 1.00 77.12 750 LYS A CA 1
ATOM 5954 C C . LYS A 1 750 ? -19.726 6.846 -3.928 1.00 77.12 750 LYS A C 1
ATOM 5956 O O . LYS A 1 750 ? -19.023 5.848 -3.740 1.00 77.12 750 LYS A O 1
ATOM 5961 N N . PRO A 1 751 ? -20.549 6.977 -4.986 1.00 78.44 751 PRO A N 1
ATOM 5962 C CA . PRO A 1 751 ? -20.673 5.942 -6.000 1.00 78.44 751 PRO A CA 1
ATOM 5963 C C . PRO A 1 751 ? -19.308 5.656 -6.628 1.00 78.44 751 PRO A C 1
ATOM 5965 O O . PRO A 1 751 ? -18.618 6.562 -7.105 1.00 78.44 751 PRO A O 1
ATOM 5968 N N . ARG A 1 752 ? -18.913 4.387 -6.629 1.00 84.62 752 ARG A N 1
ATOM 5969 C CA . ARG A 1 752 ? -17.679 3.911 -7.255 1.00 84.62 752 ARG A CA 1
ATOM 5970 C C . ARG A 1 752 ? -17.919 2.541 -7.870 1.00 84.62 752 ARG A C 1
ATOM 5972 O O . ARG A 1 752 ? -18.707 1.765 -7.339 1.00 84.62 752 ARG A O 1
ATOM 5979 N N . TRP A 1 753 ? -17.276 2.264 -8.996 1.00 83.88 753 TRP A N 1
ATOM 5980 C CA . TRP A 1 753 ? -17.439 1.005 -9.720 1.00 83.88 753 TRP A CA 1
ATOM 5981 C C . TRP A 1 753 ? -16.231 0.735 -10.623 1.00 83.88 753 TRP A C 1
ATOM 5983 O O . TRP A 1 753 ? -15.428 1.643 -10.851 1.00 83.88 753 TRP A O 1
ATOM 5993 N N . GLY A 1 754 ? -16.129 -0.496 -11.134 1.00 85.38 754 GLY A N 1
ATOM 5994 C CA . GLY A 1 754 ? -15.011 -0.972 -11.956 1.00 85.38 754 GLY A CA 1
ATOM 5995 C C . GLY A 1 754 ? -13.702 -1.062 -11.170 1.00 85.38 754 GLY A C 1
ATOM 5996 O O . GLY A 1 754 ? -13.690 -0.868 -9.950 1.00 85.38 754 GLY A O 1
ATOM 5997 N N . LEU A 1 755 ? -12.596 -1.307 -11.876 1.00 87.25 755 LEU A N 1
ATOM 5998 C CA . LEU A 1 755 ? -11.282 -1.510 -11.256 1.00 87.25 755 LEU A CA 1
ATOM 5999 C C . LEU A 1 755 ? -10.858 -0.321 -10.377 1.00 87.25 755 LEU A C 1
ATOM 6001 O O . LEU A 1 755 ? -10.293 -0.506 -9.306 1.00 87.25 755 LEU A O 1
ATOM 6005 N N . LEU A 1 756 ? -11.186 0.913 -10.772 1.00 87.69 756 LEU A N 1
ATOM 6006 C CA . LEU A 1 756 ? -10.931 2.106 -9.959 1.00 87.69 756 LEU A CA 1
ATOM 6007 C C . LEU A 1 756 ? -11.655 2.093 -8.607 1.00 87.69 756 LEU A C 1
ATOM 6009 O O . LEU A 1 756 ? -11.093 2.538 -7.605 1.00 87.69 756 LEU A O 1
ATOM 6013 N N . GLY A 1 757 ? -12.902 1.619 -8.574 1.00 85.25 757 GLY A N 1
ATOM 6014 C CA . GLY A 1 757 ? -13.665 1.490 -7.334 1.00 85.25 757 GLY A CA 1
ATOM 6015 C C . GLY A 1 757 ? -13.069 0.435 -6.406 1.00 85.25 757 GLY A C 1
ATOM 6016 O O . GLY A 1 757 ? -12.944 0.688 -5.209 1.00 85.25 757 GLY A O 1
ATOM 6017 N N . GLU A 1 758 ? -12.648 -0.695 -6.974 1.00 86.00 758 GLU A N 1
ATOM 6018 C CA . GLU A 1 758 ? -12.017 -1.810 -6.259 1.00 86.00 758 GLU A CA 1
ATOM 6019 C C . GLU A 1 758 ? -10.623 -1.445 -5.724 1.00 86.00 758 GLU A C 1
ATOM 6021 O O . GLU A 1 758 ? -10.314 -1.736 -4.572 1.00 86.00 758 GLU A O 1
ATOM 6026 N N . LEU A 1 759 ? -9.798 -0.737 -6.502 1.00 86.88 759 LEU A N 1
ATOM 6027 C CA . LEU A 1 759 ? -8.493 -0.241 -6.044 1.00 86.88 759 LEU A CA 1
ATOM 6028 C C . LEU A 1 759 ? -8.626 0.848 -4.971 1.00 86.88 759 LEU A C 1
ATOM 6030 O O . LEU A 1 759 ? -7.799 0.936 -4.064 1.00 86.88 759 LEU A O 1
ATOM 6034 N N . LEU A 1 760 ? -9.660 1.696 -5.050 1.00 86.44 760 LEU A N 1
ATOM 6035 C CA . LEU A 1 760 ? -9.951 2.640 -3.970 1.00 86.44 760 LEU A CA 1
ATOM 6036 C C . LEU A 1 760 ? -10.330 1.892 -2.689 1.00 86.44 760 LEU A C 1
ATOM 6038 O O . LEU A 1 760 ? -9.934 2.330 -1.614 1.00 86.44 760 LEU A O 1
ATOM 6042 N N . GLU A 1 761 ? -11.099 0.809 -2.809 1.00 84.69 761 GLU A N 1
ATOM 6043 C CA . GLU A 1 761 ? -11.482 -0.021 -1.671 1.00 84.69 761 GLU A CA 1
ATOM 6044 C C . GLU A 1 761 ? -10.282 -0.686 -0.996 1.00 84.69 761 GLU A C 1
ATOM 6046 O O . GLU A 1 761 ? -10.142 -0.621 0.225 1.00 84.69 761 GLU A O 1
ATOM 6051 N N . ASP A 1 762 ? -9.375 -1.239 -1.797 1.00 80.81 762 ASP A N 1
ATOM 6052 C CA . ASP A 1 762 ? -8.109 -1.790 -1.322 1.00 80.81 762 ASP A CA 1
ATOM 6053 C C . ASP A 1 762 ? -7.305 -0.763 -0.506 1.00 80.81 762 ASP A C 1
ATOM 6055 O O . ASP A 1 762 ? -7.040 -0.930 0.688 1.00 80.81 762 ASP A O 1
ATOM 6059 N N . LYS A 1 763 ? -6.972 0.372 -1.126 1.00 84.69 763 LYS A N 1
ATOM 6060 C CA . LYS A 1 763 ? -6.070 1.352 -0.508 1.00 84.69 763 LYS A CA 1
ATOM 6061 C C . LYS A 1 763 ? -6.718 2.141 0.641 1.00 84.69 763 LYS A C 1
ATOM 6063 O O . LYS A 1 763 ? -6.014 2.870 1.331 1.00 84.69 763 LYS A O 1
ATOM 6068 N N . ARG A 1 764 ? -8.036 2.048 0.863 1.00 87.00 764 ARG A N 1
ATOM 6069 C CA . ARG A 1 764 ? -8.741 2.791 1.925 1.00 87.00 764 ARG A CA 1
ATOM 6070 C C . ARG A 1 764 ? -9.338 1.886 2.995 1.00 87.00 764 ARG A C 1
ATOM 6072 O O . ARG A 1 764 ? -9.020 2.069 4.165 1.00 87.00 764 ARG A O 1
ATOM 6079 N N . GLU A 1 765 ? -10.227 0.971 2.630 1.00 87.94 765 GLU A N 1
ATOM 6080 C CA . GLU A 1 765 ? -10.923 0.101 3.578 1.00 87.94 765 GLU A CA 1
ATOM 6081 C C . GLU A 1 765 ? -10.015 -1.024 4.080 1.00 87.94 765 GLU A C 1
ATOM 6083 O O . GLU A 1 765 ? -9.908 -1.217 5.293 1.00 87.94 765 GLU A O 1
ATOM 6088 N N . ARG A 1 766 ? -9.325 -1.730 3.172 1.00 84.44 766 ARG A N 1
ATOM 6089 C CA . ARG A 1 766 ? -8.433 -2.833 3.564 1.00 84.44 766 ARG A CA 1
ATOM 6090 C C . ARG A 1 766 ? -7.188 -2.334 4.304 1.00 84.44 766 ARG A C 1
ATOM 6092 O O . ARG A 1 766 ? -6.712 -3.014 5.203 1.00 84.44 766 ARG A O 1
ATOM 6099 N N . GLU A 1 767 ? -6.730 -1.112 4.025 1.00 85.56 767 GLU A N 1
ATOM 6100 C CA . GLU A 1 767 ? -5.713 -0.427 4.841 1.00 85.56 767 GLU A CA 1
ATOM 6101 C C . GLU A 1 767 ? -6.155 -0.262 6.304 1.00 85.56 767 GLU A C 1
ATOM 6103 O O . GLU A 1 767 ? -5.398 -0.603 7.206 1.00 85.56 767 GLU A O 1
ATOM 6108 N N . ILE A 1 768 ? -7.380 0.216 6.561 1.00 88.75 768 ILE A N 1
ATOM 6109 C CA . ILE A 1 768 ? -7.890 0.346 7.937 1.00 88.75 768 ILE A CA 1
ATOM 6110 C C . ILE A 1 768 ? -7.980 -1.033 8.593 1.00 88.75 768 ILE A C 1
ATOM 6112 O O . ILE A 1 768 ? -7.524 -1.185 9.722 1.00 88.75 768 ILE A O 1
ATOM 6116 N N . HIS A 1 769 ? -8.518 -2.028 7.879 1.00 86.81 769 HIS A N 1
ATOM 6117 C CA . HIS A 1 769 ? -8.624 -3.402 8.375 1.00 86.81 769 HIS A CA 1
ATOM 6118 C C . HIS A 1 769 ? -7.252 -3.954 8.801 1.00 86.81 769 HIS A C 1
ATOM 6120 O O . HIS A 1 769 ? -7.097 -4.431 9.922 1.00 86.81 769 HIS A O 1
ATOM 6126 N N . GLN A 1 770 ? -6.231 -3.786 7.957 1.00 81.31 770 GLN A N 1
ATOM 6127 C CA . GLN A 1 770 ? -4.855 -4.200 8.239 1.00 81.31 770 GLN A CA 1
ATOM 6128 C C . GLN A 1 770 ? -4.241 -3.509 9.461 1.00 81.31 770 GLN A C 1
ATOM 6130 O O . GLN A 1 770 ? -3.407 -4.102 10.146 1.00 81.31 770 GLN A O 1
ATOM 6135 N N . MET A 1 771 ? -4.630 -2.263 9.744 1.00 86.69 771 MET A N 1
ATOM 6136 C CA . MET A 1 771 ? -4.158 -1.541 10.927 1.00 86.69 771 MET A CA 1
ATOM 6137 C C . MET A 1 771 ? -4.764 -2.089 12.220 1.00 86.69 771 MET A C 1
ATOM 6139 O O . MET A 1 771 ? -4.060 -2.153 13.224 1.00 86.69 771 MET A O 1
ATOM 6143 N N . LEU A 1 772 ? -6.018 -2.554 12.202 1.00 88.75 772 LEU A N 1
ATOM 6144 C CA . LEU A 1 772 ? -6.672 -3.098 13.405 1.00 88.75 772 LEU A CA 1
ATOM 6145 C C . LEU A 1 772 ? -5.951 -4.333 13.931 1.00 88.75 772 LEU A C 1
ATOM 6147 O O . LEU A 1 772 ? -5.823 -4.530 15.136 1.00 88.75 772 LEU A O 1
ATOM 6151 N N . HIS A 1 773 ? -5.425 -5.140 13.016 1.00 83.69 773 HIS A N 1
ATOM 6152 C CA . HIS A 1 773 ? -4.747 -6.378 13.365 1.00 83.69 773 HIS A CA 1
ATOM 6153 C C . HIS A 1 773 ? -3.312 -6.189 13.864 1.00 83.69 773 HIS A C 1
ATOM 6155 O O . HIS A 1 773 ? -2.699 -7.151 14.325 1.00 83.69 773 HIS A O 1
ATOM 6161 N N . ARG A 1 774 ? -2.768 -4.962 13.862 1.00 83.06 774 ARG A N 1
ATOM 6162 C CA . ARG A 1 774 ? -1.399 -4.696 14.350 1.00 83.06 774 ARG A CA 1
ATOM 6163 C C . ARG A 1 774 ? -1.250 -4.886 15.855 1.00 83.06 774 ARG A C 1
ATOM 6165 O O . ARG A 1 774 ? -0.164 -5.225 16.319 1.00 83.06 774 ARG A O 1
ATOM 6172 N N . ILE A 1 775 ? -2.340 -4.751 16.608 1.00 86.94 775 ILE A N 1
ATOM 6173 C CA . ILE A 1 775 ? -2.379 -5.083 18.041 1.00 86.94 775 ILE A CA 1
ATOM 6174 C C . ILE A 1 775 ? -2.757 -6.553 18.310 1.00 86.94 775 ILE A C 1
ATOM 6176 O O . ILE A 1 775 ? -2.935 -6.935 19.464 1.00 86.94 775 ILE A O 1
ATOM 6180 N N . ARG A 1 776 ? -2.862 -7.375 17.249 1.00 85.69 776 ARG A N 1
ATOM 6181 C CA . ARG A 1 776 ? -3.166 -8.820 17.257 1.00 85.69 776 ARG A CA 1
ATOM 6182 C C . ARG A 1 776 ? -4.370 -9.194 18.145 1.00 85.69 776 ARG A C 1
ATOM 6184 O O . ARG A 1 776 ? -4.240 -10.066 19.001 1.00 85.69 776 ARG A O 1
ATOM 6191 N N . PRO A 1 777 ? -5.554 -8.586 17.935 1.00 87.50 777 PRO A N 1
ATOM 6192 C CA . PRO A 1 777 ? -6.711 -8.805 18.805 1.00 87.50 777 PRO A CA 1
ATOM 6193 C C . PRO A 1 777 ? -7.206 -10.258 18.804 1.00 87.50 777 PRO A C 1
ATOM 6195 O O . PRO A 1 777 ? -7.783 -10.710 19.780 1.00 87.50 777 PRO A O 1
ATOM 6198 N N . VAL A 1 778 ? -6.971 -11.013 17.730 1.00 85.31 778 VAL A N 1
ATOM 6199 C CA . VAL A 1 778 ? -7.367 -12.427 17.622 1.00 85.31 778 VAL A CA 1
ATOM 6200 C C . VAL A 1 778 ? -6.566 -13.340 18.565 1.00 85.31 778 VAL A C 1
ATOM 6202 O O . VAL A 1 778 ? -7.098 -14.329 19.054 1.00 85.31 778 VAL A O 1
ATOM 6205 N N . LEU A 1 779 ? -5.301 -13.008 18.840 1.00 83.50 779 LEU A N 1
ATOM 6206 C CA . LEU A 1 779 ? -4.407 -13.793 19.706 1.00 83.50 779 LEU A CA 1
ATOM 6207 C C . LEU A 1 779 ? -4.256 -13.191 21.110 1.00 83.50 779 LEU A C 1
ATOM 6209 O O . LEU A 1 779 ? -3.386 -13.610 21.869 1.00 83.50 779 LEU A O 1
ATOM 6213 N N . ALA A 1 780 ? -5.019 -12.149 21.433 1.00 83.81 780 ALA A N 1
ATOM 6214 C CA . ALA A 1 780 ? -4.859 -11.436 22.686 1.00 83.81 780 ALA A CA 1
ATOM 6215 C C . ALA A 1 780 ? -5.489 -12.215 23.849 1.00 83.81 780 ALA A C 1
ATOM 6217 O O . ALA A 1 780 ? -6.659 -12.589 23.775 1.00 83.81 780 ALA A O 1
ATOM 6218 N N . ASP A 1 781 ? -4.733 -12.393 24.937 1.00 82.50 781 ASP A N 1
ATOM 6219 C CA . ASP A 1 781 ? -5.255 -12.975 26.182 1.00 82.50 781 ASP A CA 1
ATOM 6220 C C . ASP A 1 781 ? -6.338 -12.075 26.805 1.00 82.50 781 ASP A C 1
ATOM 6222 O O . ASP A 1 781 ? -7.388 -12.551 27.236 1.00 82.50 781 ASP A O 1
ATOM 6226 N N . ASP A 1 782 ? -6.100 -10.760 26.788 1.00 83.38 782 ASP A N 1
ATOM 6227 C CA . ASP A 1 782 ? -7.037 -9.741 27.265 1.00 83.38 782 ASP A CA 1
ATOM 6228 C C . ASP A 1 782 ? -7.740 -9.037 26.092 1.00 83.38 782 ASP A C 1
ATOM 6230 O O . ASP A 1 782 ? -7.083 -8.766 25.076 1.00 83.38 782 ASP A O 1
ATOM 6234 N N . PRO A 1 783 ? -9.019 -8.639 26.247 1.00 87.50 783 PRO A N 1
ATOM 6235 C CA . PRO A 1 783 ? -9.712 -7.819 25.262 1.00 87.50 783 PRO A CA 1
ATOM 6236 C C . PRO A 1 783 ? -8.945 -6.535 24.929 1.00 87.50 783 PRO A C 1
ATOM 6238 O O . PRO A 1 783 ? -8.444 -5.841 25.815 1.00 87.50 783 PRO A O 1
ATOM 6241 N N . LYS A 1 784 ? -8.871 -6.206 23.638 1.00 91.00 784 LYS A N 1
ATOM 6242 C CA . LYS A 1 784 ? -8.282 -4.956 23.137 1.00 91.00 784 LYS A CA 1
ATOM 6243 C C . LYS A 1 784 ? -9.356 -3.914 22.836 1.00 91.00 784 LYS A C 1
ATOM 6245 O O . LYS A 1 784 ? -10.433 -4.264 22.362 1.00 91.00 784 LYS A O 1
ATOM 6250 N N . ASP A 1 785 ? -9.045 -2.633 22.984 1.00 92.56 785 ASP A N 1
ATOM 6251 C CA . ASP A 1 785 ? -9.967 -1.559 22.602 1.00 92.56 785 ASP A CA 1
ATOM 6252 C C . ASP A 1 785 ? -9.581 -0.943 21.250 1.00 92.56 785 ASP A C 1
ATOM 6254 O O . ASP A 1 785 ? -8.441 -0.543 21.022 1.00 92.56 785 ASP A O 1
ATOM 6258 N N . ILE A 1 786 ? -10.530 -0.869 20.314 1.00 95.38 786 ILE A N 1
ATOM 6259 C CA . ILE A 1 786 ? -10.286 -0.343 18.966 1.00 95.38 786 ILE A CA 1
ATOM 6260 C C . ILE A 1 786 ? -11.295 0.759 18.661 1.00 95.38 786 ILE A C 1
ATOM 6262 O O . ILE A 1 786 ? -12.502 0.526 18.606 1.00 95.38 786 ILE A O 1
ATOM 6266 N N . TYR A 1 787 ? -10.795 1.959 18.380 1.00 94.81 787 TYR A N 1
ATOM 6267 C CA . TYR A 1 787 ? -11.609 3.130 18.072 1.00 94.81 787 TYR A CA 1
ATOM 6268 C C . TYR A 1 787 ? -11.415 3.566 16.624 1.00 94.81 787 TYR A C 1
ATOM 6270 O O . TYR A 1 787 ? -10.358 4.051 16.226 1.00 94.81 787 TYR A O 1
ATOM 6278 N N . LEU A 1 788 ? -12.470 3.444 15.828 1.00 95.25 788 LEU A N 1
ATOM 6279 C CA . LEU A 1 788 ? -12.514 3.865 14.436 1.00 95.25 788 LEU A CA 1
ATOM 6280 C C . LEU A 1 788 ? -13.134 5.258 14.360 1.00 95.25 788 LEU A C 1
ATOM 6282 O O . LEU A 1 788 ? -14.353 5.415 14.242 1.00 95.25 788 LEU A O 1
ATOM 6286 N N . LEU A 1 789 ? -12.292 6.293 14.397 1.00 94.12 789 LEU A N 1
ATOM 6287 C CA . LEU A 1 789 ? -12.712 7.687 14.237 1.00 94.12 789 LEU A CA 1
ATOM 6288 C C . LEU A 1 789 ? -12.922 8.017 12.750 1.00 94.12 789 LEU A C 1
ATOM 6290 O O . LEU A 1 789 ? -12.338 8.948 12.193 1.00 94.12 789 LEU A O 1
ATOM 6294 N N . THR A 1 790 ? -13.735 7.205 12.082 1.00 91.06 790 THR A N 1
ATOM 6295 C CA . THR A 1 790 ? -14.064 7.302 10.665 1.00 91.06 790 THR A CA 1
ATOM 6296 C C . THR A 1 790 ? -15.398 6.629 10.388 1.00 91.06 790 THR A C 1
ATOM 6298 O O . THR A 1 790 ? -15.662 5.542 10.889 1.00 91.06 790 THR A O 1
ATOM 6301 N N . ASN A 1 791 ? -16.220 7.223 9.529 1.00 89.44 791 ASN A N 1
ATOM 6302 C CA . ASN A 1 791 ? -17.494 6.627 9.132 1.00 89.44 791 ASN A CA 1
ATOM 6303 C C . ASN A 1 791 ? -17.379 5.615 7.982 1.00 89.44 791 ASN A C 1
ATOM 6305 O O . ASN A 1 791 ? -18.402 5.178 7.463 1.00 89.44 791 ASN A O 1
ATOM 6309 N N . VAL A 1 792 ? -16.164 5.280 7.542 1.00 89.75 792 VAL A N 1
ATOM 6310 C CA . VAL A 1 792 ? -15.922 4.320 6.458 1.00 89.75 792 VAL A CA 1
ATOM 6311 C C . VAL A 1 792 ? -16.322 2.922 6.912 1.00 89.75 792 VAL A C 1
ATOM 6313 O O . VAL A 1 792 ? -15.664 2.401 7.810 1.00 89.75 792 VAL A O 1
ATOM 6316 N N . PRO A 1 793 ? -17.350 2.288 6.318 1.00 89.44 793 PRO A N 1
ATOM 6317 C CA . PRO A 1 793 ? -17.682 0.915 6.666 1.00 89.44 793 PRO A CA 1
ATOM 6318 C C . PRO A 1 793 ? -16.537 0.004 6.240 1.00 89.44 793 PRO A C 1
ATOM 6320 O O . PRO A 1 793 ? -16.122 0.028 5.079 1.00 89.44 793 PRO A O 1
ATOM 6323 N N . ILE A 1 794 ? -16.040 -0.776 7.188 1.00 88.38 794 ILE A N 1
ATOM 6324 C CA . ILE A 1 794 ? -14.978 -1.757 6.988 1.00 88.38 794 ILE A CA 1
ATOM 6325 C C . ILE A 1 794 ? -15.524 -3.158 7.237 1.00 88.38 794 ILE A C 1
ATOM 6327 O O . ILE A 1 794 ? -16.571 -3.322 7.864 1.00 88.38 794 ILE A O 1
ATOM 6331 N N . ASP A 1 795 ? -14.821 -4.163 6.724 1.00 84.75 795 ASP A N 1
ATOM 6332 C CA . ASP A 1 795 ? -15.291 -5.547 6.733 1.00 84.75 795 ASP A CA 1
ATOM 6333 C C . ASP A 1 795 ? -14.960 -6.298 8.035 1.00 84.75 795 ASP A C 1
ATOM 6335 O O . ASP A 1 795 ? -14.501 -7.431 8.014 1.00 84.75 795 ASP A O 1
ATOM 6339 N N . VAL A 1 796 ? -15.193 -5.650 9.179 1.00 86.25 796 VAL A N 1
ATOM 6340 C CA . VAL A 1 796 ? -14.905 -6.174 10.523 1.00 86.25 796 VAL A CA 1
ATOM 6341 C C . VAL A 1 796 ? -16.145 -5.996 11.407 1.00 86.25 796 VAL A C 1
ATOM 6343 O O . VAL A 1 796 ? -16.762 -4.927 11.335 1.00 86.25 796 VAL A O 1
ATOM 6346 N N . PRO A 1 797 ? -16.555 -7.000 12.210 1.00 88.56 797 PRO A N 1
ATOM 6347 C CA . PRO A 1 797 ? -17.700 -6.870 13.109 1.00 88.56 797 PRO A CA 1
ATOM 6348 C C . PRO A 1 797 ? -17.512 -5.716 14.098 1.00 88.56 797 PRO A C 1
ATOM 6350 O O . PRO A 1 797 ? -16.528 -5.655 14.827 1.00 88.56 797 PRO A O 1
ATOM 6353 N N . ILE A 1 798 ? -18.463 -4.789 14.118 1.00 89.94 798 ILE A N 1
ATOM 6354 C CA . ILE A 1 798 ? -18.436 -3.617 14.985 1.00 89.94 798 ILE A CA 1
ATOM 6355 C C . ILE A 1 798 ? -19.216 -3.927 16.257 1.00 89.94 798 ILE A C 1
ATOM 6357 O O . ILE A 1 798 ? -20.377 -4.327 16.209 1.00 89.94 798 ILE A O 1
ATOM 6361 N N . THR A 1 799 ? -18.588 -3.682 17.402 1.00 89.31 799 THR A N 1
ATOM 6362 C CA . THR A 1 799 ? -19.200 -3.864 18.719 1.00 89.31 799 THR A CA 1
ATOM 6363 C C . THR A 1 799 ? -20.149 -2.715 19.056 1.00 89.31 799 THR A C 1
ATOM 6365 O O . THR A 1 799 ? -21.223 -2.940 19.614 1.00 89.31 799 THR A O 1
ATOM 6368 N N . THR A 1 800 ? -19.759 -1.488 18.699 1.00 87.62 800 THR A N 1
ATOM 6369 C CA . THR A 1 800 ? -20.468 -0.256 19.061 1.00 87.62 800 THR A CA 1
ATOM 6370 C C . THR A 1 800 ? -20.443 0.747 17.907 1.00 87.62 800 THR A C 1
ATOM 6372 O O . THR A 1 800 ? -19.371 1.171 17.477 1.00 87.62 800 THR A O 1
ATOM 6375 N N . LEU A 1 801 ? -21.615 1.198 17.447 1.00 89.00 801 LEU A N 1
ATOM 6376 C CA . LEU A 1 801 ? -21.746 2.358 16.556 1.00 89.00 801 LEU A CA 1
ATOM 6377 C C . LEU A 1 801 ? -22.177 3.595 17.343 1.00 89.00 801 LEU A C 1
ATOM 6379 O O . LEU A 1 801 ? -23.102 3.543 18.150 1.00 89.00 801 LEU A O 1
ATOM 6383 N N . THR A 1 802 ? -21.512 4.725 17.112 1.00 87.94 802 THR A N 1
ATOM 6384 C CA . THR A 1 802 ? -21.776 5.968 17.853 1.00 87.94 802 THR A CA 1
ATOM 6385 C C . THR A 1 802 ? -21.455 7.217 17.033 1.00 87.94 802 THR A C 1
ATOM 6387 O O . THR A 1 802 ? -21.061 7.136 15.876 1.00 87.94 802 THR A O 1
ATOM 6390 N N . THR A 1 803 ? -21.617 8.399 17.616 1.00 87.69 803 THR A N 1
ATOM 6391 C CA . THR A 1 803 ? -21.118 9.672 17.081 1.00 87.69 803 THR A CA 1
ATOM 6392 C C . THR A 1 803 ? -19.920 10.159 17.892 1.00 87.69 803 THR A C 1
ATOM 6394 O O . THR A 1 803 ? -19.769 9.820 19.065 1.00 87.69 803 THR A O 1
ATOM 6397 N N . MET A 1 804 ? -19.089 11.030 17.317 1.00 87.81 804 MET A N 1
ATOM 6398 C CA . MET A 1 804 ? -17.967 11.643 18.040 1.00 87.81 804 MET A CA 1
ATOM 6399 C C . MET A 1 804 ? -18.436 12.441 19.269 1.00 87.81 804 MET A C 1
ATOM 6401 O O . MET A 1 804 ? -17.691 12.636 20.225 1.00 87.81 804 MET A O 1
ATOM 6405 N N . GLU A 1 805 ? -19.654 12.986 19.242 1.00 84.75 805 GLU A N 1
ATOM 6406 C CA . GLU A 1 805 ? -20.212 13.729 20.378 1.00 84.75 805 GLU A CA 1
ATOM 6407 C C . GLU A 1 805 ? -20.620 12.800 21.512 1.00 84.75 805 GLU A C 1
ATOM 6409 O O . GLU A 1 805 ? -20.251 13.049 22.657 1.00 84.75 805 GLU A O 1
ATOM 6414 N N . GLN A 1 806 ? -21.325 11.717 21.189 1.00 81.50 806 GLN A N 1
ATOM 6415 C CA . GLN A 1 806 ? -21.692 10.692 22.161 1.00 81.50 806 GLN A CA 1
ATOM 6416 C C . GLN A 1 806 ? -20.452 10.028 22.758 1.00 81.50 806 GLN A C 1
ATOM 6418 O O . GLN A 1 806 ? -20.375 9.911 23.975 1.00 81.50 806 GLN A O 1
ATOM 6423 N N . LEU A 1 807 ? -19.453 9.697 21.936 1.00 85.38 807 LEU A N 1
ATOM 6424 C CA . LEU A 1 807 ? -18.188 9.125 22.396 1.00 85.38 807 LEU A CA 1
ATOM 6425 C C . LEU A 1 807 ? -17.485 10.037 23.413 1.00 85.38 807 LEU A C 1
ATOM 6427 O O . LEU A 1 807 ? -17.160 9.608 24.517 1.00 85.38 807 LEU A O 1
ATOM 6431 N N . LEU A 1 808 ? -17.333 11.328 23.094 1.00 85.06 808 LEU A N 1
ATOM 6432 C CA . LEU A 1 808 ? -16.768 12.307 24.028 1.00 85.06 808 LEU A CA 1
ATOM 6433 C C . LEU A 1 808 ? -17.637 12.511 25.270 1.00 85.06 808 LEU A C 1
ATOM 6435 O O . LEU A 1 808 ? -17.106 12.702 26.359 1.00 85.06 808 LEU A O 1
ATOM 6439 N N . ARG A 1 809 ? -18.966 12.500 25.124 1.00 79.31 809 ARG A N 1
ATOM 6440 C CA . ARG A 1 809 ? -19.900 12.618 26.247 1.00 79.31 809 ARG A CA 1
ATOM 6441 C C . ARG A 1 809 ? -19.721 11.454 27.217 1.00 79.31 809 ARG A C 1
ATOM 6443 O O . ARG A 1 809 ? -19.587 11.702 28.408 1.00 79.31 809 ARG A O 1
ATOM 6450 N N . TRP A 1 810 ? -19.641 10.224 26.718 1.00 74.62 810 TRP A N 1
ATOM 6451 C CA . TRP A 1 810 ? -19.411 9.035 27.540 1.00 74.62 810 TRP A CA 1
ATOM 6452 C C . TRP A 1 810 ? -18.067 9.059 28.255 1.00 74.62 810 TRP A C 1
ATOM 6454 O O . TRP A 1 810 ? -17.980 8.574 29.373 1.00 74.62 810 TRP A O 1
ATOM 6464 N N . ARG A 1 811 ? -17.044 9.669 27.646 1.00 74.00 811 ARG A N 1
ATOM 6465 C CA . ARG A 1 811 ? -15.740 9.863 28.292 1.00 74.00 811 ARG A CA 1
ATOM 6466 C C . ARG A 1 811 ? -15.692 11.036 29.263 1.00 74.00 811 ARG A C 1
ATOM 6468 O O . ARG A 1 811 ? -14.803 11.075 30.105 1.00 74.00 811 ARG A O 1
ATOM 6475 N N . ARG A 1 812 ? -16.586 12.021 29.125 1.00 70.69 812 ARG A N 1
ATOM 6476 C CA . ARG A 1 812 ? -16.712 13.184 30.027 1.00 70.69 812 ARG A CA 1
ATOM 6477 C C . ARG A 1 812 ? -17.561 12.898 31.249 1.00 70.69 812 ARG A C 1
ATOM 6479 O O . ARG A 1 812 ? -17.313 13.484 32.296 1.00 70.69 812 ARG A O 1
ATOM 6486 N N . GLU A 1 813 ? -18.581 12.075 31.085 1.00 61.03 813 GLU A N 1
ATOM 6487 C CA . GLU A 1 813 ? -19.419 11.629 32.181 1.00 61.03 813 GLU A CA 1
ATOM 6488 C C . GLU A 1 813 ? -18.631 10.588 32.990 1.00 61.03 813 GLU A C 1
ATOM 6490 O O . GLU A 1 813 ? -18.205 9.571 32.454 1.00 61.03 813 GLU A O 1
ATOM 6495 N N . GLU A 1 814 ? -18.415 10.892 34.273 1.00 55.06 814 GLU A N 1
ATOM 6496 C CA . GLU A 1 814 ? -17.926 9.980 35.319 1.00 55.06 814 GLU A CA 1
ATOM 6497 C C . GLU A 1 814 ? -18.738 8.657 35.371 1.00 55.06 814 GLU A C 1
ATOM 6499 O O . GLU A 1 814 ? -19.726 8.545 34.630 1.00 55.06 814 GLU A O 1
ATOM 6504 N N . PRO A 1 815 ? -18.356 7.648 36.201 1.00 57.12 815 PRO A N 1
ATOM 6505 C CA . PRO A 1 815 ? -19.106 6.398 36.405 1.00 57.12 815 PRO A CA 1
ATOM 6506 C C . PRO A 1 815 ? -20.609 6.600 36.299 1.00 57.12 815 PRO A C 1
ATOM 6508 O O . PRO A 1 815 ? -21.115 7.635 36.745 1.00 57.12 815 PRO A O 1
ATOM 6511 N N . ILE A 1 816 ? -21.286 5.632 35.665 1.00 61.53 816 ILE A N 1
ATOM 6512 C CA . ILE A 1 816 ? -22.689 5.726 35.234 1.00 61.53 816 ILE A CA 1
ATOM 6513 C C . ILE A 1 816 ? -23.459 6.564 36.242 1.00 61.53 816 ILE A C 1
ATOM 6515 O O . ILE A 1 816 ? -23.500 6.225 37.423 1.00 61.53 816 ILE A O 1
ATOM 6519 N N . THR A 1 817 ? -23.986 7.708 35.797 1.00 61.88 817 THR A N 1
ATOM 6520 C CA . THR A 1 817 ? -24.639 8.669 36.688 1.00 61.88 817 THR A CA 1
ATOM 6521 C C . THR A 1 817 ? -25.996 8.113 37.111 1.00 61.88 817 THR A C 1
ATOM 6523 O O . THR A 1 817 ? -27.039 8.536 36.628 1.00 61.88 817 THR A O 1
ATOM 6526 N N . ILE A 1 818 ? -25.962 7.116 37.993 1.00 68.81 818 ILE A N 1
ATOM 6527 C CA . ILE A 1 818 ? -27.123 6.456 38.588 1.00 68.81 818 ILE A CA 1
ATOM 6528 C C . ILE A 1 818 ? -27.762 7.385 39.624 1.00 68.81 818 ILE A C 1
ATOM 6530 O O . ILE A 1 818 ? -28.976 7.411 39.805 1.00 68.81 818 ILE A O 1
ATOM 6534 N N . LEU A 1 819 ? -26.923 8.173 40.300 1.00 72.38 819 LEU A N 1
ATOM 6535 C CA . LEU A 1 819 ? -27.313 9.121 41.327 1.00 72.38 819 LEU A CA 1
ATOM 6536 C C . LEU A 1 819 ? -26.900 10.535 40.943 1.00 72.38 819 LEU A C 1
ATOM 6538 O O . LEU A 1 819 ? -25.800 10.777 40.446 1.00 72.38 819 LEU A O 1
ATOM 6542 N N . ARG A 1 820 ? -27.777 11.498 41.239 1.00 77.62 820 ARG A N 1
ATOM 6543 C CA . ARG A 1 820 ? -27.421 12.918 41.166 1.00 77.62 820 ARG A CA 1
ATOM 6544 C C . ARG A 1 820 ? -26.269 13.217 42.136 1.00 77.62 820 ARG A C 1
ATOM 6546 O O . ARG A 1 820 ? -26.195 12.571 43.184 1.00 77.62 820 ARG A O 1
ATOM 6553 N N . PRO A 1 821 ? -25.435 14.244 41.867 1.00 79.44 821 PRO A N 1
ATOM 6554 C CA . PRO A 1 821 ? -24.224 14.512 42.649 1.00 79.44 821 PRO A CA 1
ATOM 6555 C C . PRO A 1 821 ? -24.451 14.525 44.166 1.00 79.44 821 PRO A C 1
ATOM 6557 O O . PRO A 1 821 ? -23.736 13.867 44.908 1.00 79.44 821 PRO A O 1
ATOM 6560 N N . LYS A 1 822 ? -25.527 15.178 44.627 1.00 83.50 822 LYS A N 1
ATOM 6561 C CA . LYS A 1 822 ? -25.832 15.278 46.061 1.00 83.50 822 LYS A CA 1
ATOM 6562 C C . LYS A 1 822 ? -26.241 13.947 46.700 1.00 83.50 822 LYS A C 1
ATOM 6564 O O . LYS A 1 822 ? -25.950 13.722 47.867 1.00 83.50 822 LYS A O 1
ATOM 6569 N N . ALA A 1 823 ? -26.933 13.081 45.963 1.00 84.50 823 ALA A N 1
ATOM 6570 C CA . ALA A 1 823 ? -27.312 11.758 46.450 1.00 84.50 823 ALA A CA 1
ATOM 6571 C C . ALA A 1 823 ? -26.089 10.836 46.555 1.00 84.50 823 ALA A C 1
ATOM 6573 O O . ALA A 1 823 ? -25.983 10.097 47.528 1.00 84.50 823 ALA A O 1
ATOM 6574 N N . ARG A 1 824 ? -25.145 10.947 45.608 1.00 82.12 824 ARG A N 1
ATOM 6575 C CA . ARG A 1 824 ? -23.852 10.248 45.650 1.00 82.12 824 ARG A CA 1
ATOM 6576 C C . ARG A 1 824 ? -23.018 10.679 46.856 1.00 82.12 824 ARG A C 1
ATOM 6578 O O . ARG A 1 824 ? -22.622 9.834 47.638 1.00 82.12 824 ARG A O 1
ATOM 6585 N N . GLU A 1 825 ? -22.871 11.981 47.094 1.00 84.56 825 GLU A N 1
ATOM 6586 C CA . GLU A 1 825 ? -22.119 12.480 48.259 1.00 84.56 825 GLU A CA 1
ATOM 6587 C C . GLU A 1 825 ? -22.732 12.036 49.602 1.00 84.56 825 GLU A C 1
ATOM 6589 O O . GLU A 1 825 ? -22.018 11.760 50.564 1.00 84.56 825 GLU A O 1
ATOM 6594 N N . ILE A 1 826 ? -24.068 11.971 49.692 1.00 86.75 826 ILE A N 1
ATOM 6595 C CA . ILE A 1 826 ? -24.753 11.434 50.878 1.00 86.75 826 ILE A CA 1
ATOM 6596 C C . ILE A 1 826 ? -24.506 9.928 51.009 1.00 86.75 826 ILE A C 1
ATOM 6598 O O . ILE A 1 826 ? -24.311 9.447 52.122 1.00 86.75 826 ILE A O 1
ATOM 6602 N N . LEU A 1 827 ? -24.523 9.190 49.900 1.00 86.25 827 LEU A N 1
ATOM 6603 C CA . LEU A 1 827 ? -24.252 7.757 49.877 1.00 86.25 827 LEU A CA 1
ATOM 6604 C C . LEU A 1 827 ? -22.818 7.449 50.330 1.00 86.25 827 LEU A C 1
ATOM 6606 O O . LEU A 1 827 ? -22.652 6.603 51.203 1.00 86.25 827 LEU A O 1
ATOM 6610 N N . ASP A 1 828 ? -21.824 8.177 49.816 1.00 83.88 828 ASP A N 1
ATOM 6611 C CA . ASP A 1 828 ? -20.416 8.048 50.211 1.00 83.88 828 ASP A CA 1
ATOM 6612 C C . ASP A 1 828 ? -20.264 8.306 51.718 1.00 83.88 828 ASP A C 1
ATOM 6614 O O . ASP A 1 828 ? -19.698 7.495 52.449 1.00 83.88 828 ASP A O 1
ATOM 6618 N N . LEU A 1 829 ? -20.891 9.378 52.223 1.00 85.12 829 LEU A N 1
ATOM 6619 C CA . LEU A 1 829 ? -20.916 9.698 53.652 1.00 85.12 829 LEU A CA 1
ATOM 6620 C C . LEU A 1 829 ? -21.543 8.573 54.495 1.00 85.12 829 LEU A C 1
ATOM 6622 O O . LEU A 1 829 ? -21.075 8.292 55.597 1.00 85.12 829 LEU A O 1
ATOM 6626 N N . VAL A 1 830 ? -22.616 7.948 54.010 1.00 85.25 830 VAL A N 1
ATOM 6627 C CA . VAL A 1 830 ? -23.292 6.826 54.681 1.00 85.25 830 VAL A CA 1
ATOM 6628 C C . VAL A 1 830 ? -22.434 5.558 54.629 1.00 85.25 830 VAL A C 1
ATOM 6630 O O . VAL A 1 830 ? -22.382 4.833 55.622 1.00 85.25 830 VAL A O 1
ATOM 6633 N N . SER A 1 831 ? -21.728 5.308 53.525 1.00 83.69 831 SER A N 1
ATOM 6634 C CA . SER A 1 831 ? -20.772 4.202 53.399 1.00 83.69 831 SER A CA 1
ATOM 6635 C C . SER A 1 831 ? -19.615 4.360 54.389 1.00 83.69 831 SER A C 1
ATOM 6637 O O . SER A 1 831 ? -19.344 3.453 55.176 1.00 83.69 831 SER A O 1
ATOM 6639 N N . ASP A 1 832 ? -19.030 5.558 54.466 1.00 82.50 832 ASP A N 1
ATOM 6640 C CA . ASP A 1 832 ? -17.975 5.895 55.428 1.00 82.50 832 ASP A CA 1
ATOM 6641 C C . ASP A 1 832 ? -18.412 5.672 56.883 1.00 82.50 832 ASP A C 1
ATOM 6643 O O . ASP A 1 832 ? -17.612 5.277 57.734 1.00 82.50 832 ASP A O 1
ATOM 6647 N N . LEU A 1 833 ? -19.684 5.936 57.206 1.00 81.75 833 LEU A N 1
ATOM 6648 C CA . LEU A 1 833 ? -20.229 5.699 58.546 1.00 81.75 833 LEU A CA 1
ATOM 6649 C C . LEU A 1 833 ? -20.313 4.208 58.898 1.00 81.75 833 LEU A C 1
ATOM 6651 O O . LEU A 1 833 ? -20.163 3.871 60.074 1.00 81.75 833 LEU A O 1
ATOM 6655 N N . TYR A 1 834 ? -20.536 3.329 57.917 1.00 82.88 834 TYR A N 1
ATOM 6656 C CA . TYR A 1 834 ? -20.501 1.881 58.129 1.00 82.88 834 TYR A CA 1
ATOM 6657 C C . TYR A 1 834 ? -19.084 1.357 58.344 1.00 82.88 834 TYR A C 1
ATOM 6659 O O . TYR A 1 834 ? -18.881 0.474 59.181 1.00 82.88 834 TYR A O 1
ATOM 6667 N N . ASP A 1 835 ? -18.116 1.897 57.608 1.00 80.62 835 ASP A N 1
ATOM 6668 C CA . ASP A 1 835 ? -16.724 1.452 57.680 1.00 80.62 835 ASP A CA 1
ATOM 6669 C C . ASP A 1 835 ? -15.971 2.072 58.864 1.00 80.62 835 ASP A C 1
ATOM 6671 O O . ASP A 1 835 ? -15.041 1.475 59.410 1.00 80.62 835 ASP A O 1
ATOM 6675 N N . SER A 1 836 ? -16.365 3.271 59.294 1.00 79.00 836 SER A N 1
ATOM 6676 C CA . SER A 1 836 ? -15.738 4.023 60.384 1.00 79.00 836 SER A CA 1
ATOM 6677 C C . SER A 1 836 ? -16.772 4.834 61.181 1.00 79.00 836 SER A C 1
ATOM 6679 O O . SER A 1 836 ? -16.848 6.066 61.056 1.00 79.00 836 SER A O 1
ATOM 6681 N N . PRO A 1 837 ? -17.563 4.173 62.051 1.00 71.56 837 PRO A N 1
ATOM 6682 C CA . PRO A 1 837 ? -18.563 4.854 62.862 1.00 71.56 837 PRO A CA 1
ATOM 6683 C C . PRO A 1 837 ? -17.901 5.884 63.798 1.00 71.56 837 PRO A C 1
ATOM 6685 O O . PRO A 1 837 ? -16.823 5.632 64.352 1.00 71.56 837 PRO A O 1
ATOM 6688 N N . PRO A 1 838 ? -18.510 7.068 63.990 1.00 64.88 838 PRO A N 1
ATOM 6689 C CA . PRO A 1 838 ? -17.915 8.140 64.777 1.00 64.88 838 PRO A CA 1
ATOM 6690 C C . PRO A 1 838 ? -17.711 7.709 66.237 1.00 64.88 838 PRO A C 1
ATOM 6692 O O . PRO A 1 838 ? -18.646 7.302 66.918 1.00 64.88 838 PRO A O 1
ATOM 6695 N N . GLN A 1 839 ? -16.478 7.841 66.739 1.00 56.19 839 GLN A N 1
ATOM 6696 C CA . GLN A 1 839 ? -16.118 7.486 68.122 1.00 56.19 839 GLN A CA 1
ATOM 6697 C C . GLN A 1 839 ? -16.516 8.549 69.167 1.00 56.19 839 GLN A C 1
ATOM 6699 O O . GLN A 1 839 ? -16.289 8.343 70.359 1.00 56.19 839 GLN A O 1
ATOM 6704 N N . SER A 1 840 ? -17.062 9.702 68.760 1.00 52.81 840 SER A N 1
ATOM 6705 C CA . SER A 1 840 ? -17.383 10.802 69.675 1.00 52.81 840 SER A CA 1
ATOM 6706 C C . SER A 1 840 ? -18.836 10.749 70.168 1.00 52.81 840 SER A C 1
ATOM 6708 O O . SER A 1 840 ? -19.792 10.753 69.391 1.00 52.81 840 SER A O 1
ATOM 6710 N N . GLU A 1 841 ? -18.996 10.762 71.495 1.00 51.84 841 GLU A N 1
ATOM 6711 C CA . GLU A 1 841 ? -20.287 10.735 72.203 1.00 51.84 841 GLU A CA 1
ATOM 6712 C C . GLU A 1 841 ? -21.347 11.762 71.716 1.00 51.84 841 GLU A C 1
ATOM 6714 O O . GLU A 1 841 ? -22.518 11.389 71.717 1.00 51.84 841 GLU A O 1
ATOM 6719 N N . PRO A 1 842 ? -21.033 12.986 71.219 1.00 53.97 842 PRO A N 1
ATOM 6720 C CA . PRO A 1 842 ? -22.073 13.942 70.807 1.00 53.97 842 PRO A CA 1
ATOM 6721 C C . PRO A 1 842 ? -22.824 13.575 69.517 1.00 53.97 842 PRO A C 1
ATOM 6723 O O . PRO A 1 842 ? -23.984 13.947 69.368 1.00 53.97 842 PRO A O 1
ATOM 6726 N N . LEU A 1 843 ? -22.179 12.873 68.576 1.00 52.66 843 LEU A N 1
ATOM 6727 C CA . LEU A 1 843 ? -22.787 12.496 67.288 1.00 52.66 843 LEU A CA 1
ATOM 6728 C C . LEU A 1 843 ? -23.534 11.160 67.376 1.00 52.66 843 LEU A C 1
ATOM 6730 O O . LEU A 1 843 ? -24.494 10.945 66.641 1.00 52.66 843 LEU A O 1
ATOM 6734 N N . SER A 1 844 ? -23.135 10.288 68.306 1.00 51.31 844 SER A N 1
ATOM 6735 C CA . SER A 1 844 ? -23.739 8.962 68.499 1.00 51.31 844 SER A CA 1
ATOM 6736 C C . SER A 1 844 ? -25.202 8.990 68.966 1.00 51.31 844 SER A C 1
ATOM 6738 O O . SER A 1 844 ? -25.921 8.019 68.764 1.00 51.31 844 SER A O 1
ATOM 6740 N N . GLU A 1 845 ? -25.670 10.100 69.553 1.00 56.97 845 GLU A N 1
ATOM 6741 C CA . GLU A 1 845 ? -27.075 10.262 69.963 1.00 56.97 845 GLU A CA 1
ATOM 6742 C C . GLU A 1 845 ? -27.999 10.697 68.809 1.00 56.97 845 GLU A C 1
ATOM 6744 O O . GLU A 1 845 ? -29.214 10.523 68.903 1.00 56.97 845 GLU A O 1
ATOM 6749 N N . LEU A 1 846 ? -27.441 11.255 67.726 1.00 58.78 846 LEU A N 1
ATOM 6750 C CA . LEU A 1 846 ? -28.194 11.760 66.566 1.00 58.78 846 LEU A CA 1
ATOM 6751 C C . LEU A 1 846 ? -28.468 10.672 65.515 1.00 58.78 846 LEU A C 1
ATOM 6753 O O . LEU A 1 846 ? -29.299 10.863 64.632 1.00 58.78 846 LEU A O 1
ATOM 6757 N N . TRP A 1 847 ? -27.787 9.528 65.610 1.00 67.44 847 TRP A N 1
ATOM 6758 C CA . TRP A 1 847 ? -27.856 8.448 64.632 1.00 67.44 847 TRP A CA 1
ATOM 6759 C C . TRP A 1 847 ? -28.058 7.113 65.333 1.00 67.44 847 TRP A C 1
ATOM 6761 O O . TRP A 1 847 ? -27.319 6.760 66.248 1.00 67.44 847 TRP A O 1
ATOM 6771 N N . HIS A 1 848 ? -29.015 6.324 64.858 1.00 71.94 848 HIS A N 1
ATOM 6772 C CA . HIS A 1 848 ? -29.067 4.910 65.205 1.00 71.94 848 HIS A CA 1
ATOM 6773 C C . HIS A 1 848 ? -28.338 4.141 64.107 1.00 71.94 848 HIS A C 1
ATOM 6775 O O . HIS A 1 848 ? -28.923 3.826 63.074 1.00 71.94 848 HIS A O 1
ATOM 6781 N N . ILE A 1 849 ? -27.043 3.920 64.326 1.00 72.50 849 ILE A N 1
ATOM 6782 C CA . ILE A 1 849 ? -26.193 3.084 63.477 1.00 72.50 849 ILE A CA 1
ATOM 6783 C C . ILE A 1 849 ? -26.117 1.713 64.143 1.00 72.50 849 ILE A C 1
ATOM 6785 O O . ILE A 1 849 ? -25.600 1.600 65.257 1.00 72.50 849 ILE A O 1
ATOM 6789 N N . ASP A 1 850 ? -26.636 0.688 63.482 1.00 74.69 850 ASP A N 1
ATOM 6790 C CA . ASP A 1 850 ? -26.338 -0.702 63.819 1.00 74.69 850 ASP A CA 1
ATOM 6791 C C . ASP A 1 850 ? -25.557 -1.375 62.674 1.00 74.69 850 ASP A C 1
ATOM 6793 O O . ASP A 1 850 ? -25.173 -0.727 61.698 1.00 74.69 850 ASP A O 1
ATOM 6797 N N . GLU A 1 851 ? -25.224 -2.661 62.822 1.00 72.00 851 GLU A N 1
ATOM 6798 C CA . GLU A 1 851 ? -24.412 -3.380 61.828 1.00 72.00 851 GLU A CA 1
ATOM 6799 C C . GLU A 1 851 ? -25.120 -3.546 60.466 1.00 72.00 851 GLU A C 1
ATOM 6801 O O . GLU A 1 851 ? -24.440 -3.793 59.463 1.00 72.00 851 GLU A O 1
ATOM 6806 N N . GLU A 1 852 ? -26.451 -3.392 60.409 1.00 82.56 852 GLU A N 1
ATOM 6807 C CA . GLU A 1 852 ? -27.287 -3.699 59.242 1.00 82.56 852 GLU A CA 1
ATOM 6808 C C . GLU A 1 852 ? -28.010 -2.479 58.638 1.00 82.56 852 GLU A C 1
ATOM 6810 O O . GLU A 1 852 ? -28.263 -2.466 57.432 1.00 82.56 852 GLU A O 1
ATOM 6815 N N . GLU A 1 853 ? -28.317 -1.436 59.410 1.00 88.06 853 GLU A N 1
ATOM 6816 C CA . GLU A 1 853 ? -29.084 -0.260 58.986 1.00 88.06 853 GLU A CA 1
ATOM 6817 C C . GLU A 1 853 ? -28.625 1.037 59.684 1.00 88.06 853 GLU A C 1
ATOM 6819 O O . GLU A 1 853 ? -28.223 1.060 60.848 1.00 88.06 853 GLU A O 1
ATOM 6824 N N . ILE A 1 854 ? -28.697 2.152 58.953 1.00 85.81 854 ILE A N 1
ATOM 6825 C CA . ILE A 1 854 ? -28.518 3.502 59.490 1.00 85.81 854 ILE A CA 1
ATOM 6826 C C . ILE A 1 854 ? -29.875 4.193 59.515 1.00 85.81 854 ILE A C 1
ATOM 6828 O O . ILE A 1 854 ? -30.520 4.369 58.481 1.00 85.81 854 ILE A O 1
ATOM 6832 N N . LYS A 1 855 ? -30.294 4.632 60.702 1.00 87.56 855 LYS A N 1
ATOM 6833 C CA . LYS A 1 855 ? -31.503 5.431 60.918 1.00 87.56 855 LYS A CA 1
ATOM 6834 C C . LYS A 1 855 ? -31.135 6.863 61.276 1.00 87.56 855 LYS A C 1
ATOM 6836 O O . LYS A 1 855 ? -30.442 7.103 62.265 1.00 87.56 855 LYS A O 1
ATOM 6841 N N . THR A 1 856 ? -31.630 7.808 60.482 1.00 88.00 856 THR A N 1
ATOM 6842 C CA . THR A 1 856 ? -31.255 9.228 60.564 1.00 88.00 856 THR A CA 1
ATOM 6843 C C . THR A 1 856 ? -32.401 10.155 60.155 1.00 88.00 856 THR A C 1
ATOM 6845 O O . THR A 1 856 ? -33.368 9.722 59.522 1.00 88.00 856 THR A O 1
ATOM 6848 N N . THR A 1 857 ? -32.328 11.440 60.497 1.00 88.62 857 THR A N 1
ATOM 6849 C CA . THR A 1 857 ? -33.215 12.474 59.944 1.00 88.62 857 THR A CA 1
ATOM 6850 C C . THR A 1 857 ? -32.456 13.405 58.998 1.00 88.62 857 THR A C 1
ATOM 6852 O O . THR A 1 857 ? -31.231 13.490 59.019 1.00 88.62 857 THR A O 1
ATOM 6855 N N . ILE A 1 858 ? -33.184 14.170 58.176 1.00 88.56 858 ILE A N 1
ATOM 6856 C CA . ILE A 1 858 ? -32.573 15.192 57.304 1.00 88.56 858 ILE A CA 1
ATOM 6857 C C . ILE A 1 858 ? -31.760 16.208 58.118 1.00 88.56 858 ILE A C 1
ATOM 6859 O O . ILE A 1 858 ? -30.716 16.656 57.655 1.00 88.56 858 ILE A O 1
ATOM 6863 N N . SER A 1 859 ? -32.220 16.559 59.323 1.00 85.62 859 SER A N 1
ATOM 6864 C CA . SER A 1 859 ? -31.511 17.495 60.200 1.00 85.62 859 SER A CA 1
ATOM 6865 C C . SER A 1 859 ? -30.177 16.915 60.681 1.00 85.62 859 SER A C 1
ATOM 6867 O O . SER A 1 859 ? -29.191 17.647 60.786 1.00 85.62 859 SER A O 1
ATOM 6869 N N . ASP A 1 860 ? -30.136 15.609 60.944 1.00 84.62 860 ASP A N 1
ATOM 6870 C CA . ASP A 1 860 ? -28.938 14.918 61.429 1.00 84.62 860 ASP A CA 1
ATOM 6871 C C . ASP A 1 860 ? -27.915 14.769 60.296 1.00 84.62 860 ASP A C 1
ATOM 6873 O O . ASP A 1 860 ? -26.750 15.134 60.460 1.00 84.62 860 ASP A O 1
ATOM 6877 N N . LEU A 1 861 ? -28.377 14.354 59.108 1.00 83.75 861 LEU A N 1
ATOM 6878 C CA . LEU A 1 861 ? -27.596 14.342 57.866 1.00 83.75 861 LEU A CA 1
ATOM 6879 C C . LEU A 1 861 ? -27.032 15.720 57.530 1.00 83.75 861 LEU A C 1
ATOM 6881 O O . LEU A 1 861 ? -25.851 15.842 57.230 1.00 83.75 861 LEU A O 1
ATOM 6885 N N . TYR A 1 862 ? -27.856 16.764 57.607 1.00 86.25 862 TYR A N 1
ATOM 6886 C CA . TYR A 1 862 ? -27.432 18.137 57.352 1.00 86.25 862 TYR A CA 1
ATOM 6887 C C . TYR A 1 862 ? -26.321 18.581 58.305 1.00 86.25 862 TYR A C 1
ATOM 6889 O O . TYR A 1 862 ? -25.324 19.151 57.860 1.00 86.25 862 TYR A O 1
ATOM 6897 N N . THR A 1 863 ? -26.472 18.284 59.598 1.00 83.94 863 THR A N 1
ATOM 6898 C CA . THR A 1 863 ? -25.476 18.627 60.621 1.00 83.94 863 THR A CA 1
ATOM 6899 C C . THR A 1 863 ? -24.154 17.921 60.333 1.00 83.94 863 THR A C 1
ATOM 6901 O O . THR A 1 863 ? -23.117 18.576 60.260 1.00 83.94 863 THR A O 1
ATOM 6904 N N . LEU A 1 864 ? -24.198 16.613 60.066 1.00 78.06 864 LEU A N 1
ATOM 6905 C CA . LEU A 1 864 ? -23.010 15.819 59.761 1.00 78.06 864 LEU A CA 1
ATOM 6906 C C . LEU A 1 864 ? -22.317 16.272 58.468 1.00 78.06 864 LEU A C 1
ATOM 6908 O O . LEU A 1 864 ? -21.092 16.381 58.418 1.00 78.06 864 LEU A O 1
ATOM 6912 N N . TYR A 1 865 ? -23.097 16.559 57.427 1.00 83.44 865 TYR A N 1
ATOM 6913 C CA . TYR A 1 865 ? -22.578 17.016 56.143 1.00 83.44 865 TYR A CA 1
ATOM 6914 C C . TYR A 1 865 ? -21.844 18.358 56.288 1.00 83.44 865 TYR A C 1
ATOM 6916 O O . TYR A 1 865 ? -20.741 18.518 55.763 1.00 83.44 865 TYR A O 1
ATOM 6924 N N . CYS A 1 866 ? -22.416 19.295 57.056 1.00 81.19 866 CYS A N 1
ATOM 6925 C CA . CYS A 1 866 ? -21.784 20.583 57.359 1.00 81.19 866 CYS A CA 1
ATOM 6926 C C . CYS A 1 866 ? -20.500 20.441 58.189 1.00 81.19 866 CYS A C 1
ATOM 6928 O O . CYS A 1 866 ? -19.620 21.293 58.092 1.00 81.19 866 CYS A O 1
ATOM 6930 N N . GLU A 1 867 ? -20.393 19.398 59.014 1.00 78.25 867 GLU A N 1
ATOM 6931 C CA . GLU A 1 867 ? -19.205 19.134 59.831 1.00 78.25 867 GLU A CA 1
ATOM 6932 C C . GLU A 1 867 ? -18.068 18.452 59.056 1.00 78.25 867 GLU A C 1
ATOM 6934 O O . GLU A 1 867 ? -16.903 18.665 59.396 1.00 78.25 867 GLU A O 1
ATOM 6939 N N . ARG A 1 868 ? -18.379 17.634 58.038 1.00 74.44 868 ARG A N 1
ATOM 6940 C CA . ARG A 1 868 ? -17.386 16.801 57.333 1.00 74.44 868 ARG A CA 1
ATOM 6941 C C . ARG A 1 868 ? -16.983 17.287 55.943 1.00 74.44 868 ARG A C 1
ATOM 6943 O O . ARG A 1 868 ? -15.835 17.074 55.571 1.00 74.44 868 ARG A O 1
ATOM 6950 N N . ILE A 1 869 ? -17.900 17.875 55.174 1.00 71.50 869 ILE A N 1
ATOM 6951 C CA . ILE A 1 869 ? -17.697 18.102 53.734 1.00 71.50 869 ILE A CA 1
ATOM 6952 C C . ILE A 1 869 ? -17.717 19.600 53.413 1.00 71.50 869 ILE A C 1
ATOM 6954 O O . ILE A 1 869 ? -16.668 20.184 53.154 1.00 71.50 869 ILE A O 1
ATOM 6958 N N . GLU A 1 870 ? -18.891 20.244 53.441 1.00 74.31 870 GLU A N 1
ATOM 6959 C CA . GLU A 1 870 ? -19.038 21.661 53.073 1.00 74.31 870 GLU A CA 1
ATOM 6960 C C . GLU A 1 870 ? -20.369 22.261 53.574 1.00 74.31 870 GLU A C 1
ATOM 6962 O O . GLU A 1 870 ? -21.308 21.543 53.926 1.00 74.31 870 GLU A O 1
ATOM 6967 N N . ALA A 1 871 ? -20.478 23.595 53.573 1.00 76.31 871 ALA A N 1
ATOM 6968 C CA . ALA A 1 871 ? -21.723 24.305 53.850 1.00 76.31 871 ALA A CA 1
ATOM 6969 C C . ALA A 1 871 ? -22.765 24.046 52.746 1.00 76.31 871 ALA A C 1
ATOM 6971 O O . ALA A 1 871 ? -22.630 24.503 51.613 1.00 76.31 871 ALA A O 1
ATOM 6972 N N . VAL A 1 872 ? -23.845 23.351 53.098 1.00 84.38 872 VAL A N 1
ATOM 6973 C CA . VAL A 1 872 ? -24.964 23.030 52.197 1.00 84.38 872 VAL A CA 1
ATOM 6974 C C . VAL A 1 872 ? -26.273 23.613 52.729 1.00 84.38 872 VAL A C 1
ATOM 6976 O O . VAL A 1 872 ? -26.287 24.282 53.756 1.00 84.38 872 VAL A O 1
ATOM 6979 N N . SER A 1 873 ? -27.392 23.400 52.032 1.00 88.75 873 SER A N 1
ATOM 6980 C CA . SER A 1 873 ? -28.729 23.705 52.564 1.00 88.75 873 SER A CA 1
ATOM 6981 C C . SER A 1 873 ? -29.461 22.420 52.943 1.00 88.75 873 SER A C 1
ATOM 6983 O O . SER A 1 873 ? -29.309 21.394 52.280 1.00 88.75 873 SER A O 1
ATOM 6985 N N . GLU A 1 874 ? -30.321 22.485 53.960 1.00 86.94 874 GLU A N 1
ATOM 6986 C CA . GLU A 1 874 ? -31.175 21.356 54.359 1.00 86.94 874 GLU A CA 1
ATOM 6987 C C . GLU A 1 874 ? -32.064 20.878 53.193 1.00 86.94 874 GLU A C 1
ATOM 6989 O O . GLU A 1 874 ? -32.328 19.687 53.041 1.00 86.94 874 GLU A O 1
ATOM 6994 N N . GLN A 1 875 ? -32.471 21.796 52.308 1.00 86.50 875 GLN A N 1
ATOM 6995 C CA . GLN A 1 875 ? -33.221 21.463 51.096 1.00 86.50 875 GLN A CA 1
ATOM 6996 C C . GLN A 1 875 ? -32.396 20.630 50.106 1.00 86.50 875 GLN A C 1
ATOM 6998 O O . GLN A 1 875 ? -32.943 19.744 49.458 1.00 86.50 875 GLN A O 1
ATOM 7003 N N . SER A 1 876 ? -31.091 20.884 49.991 1.00 86.12 876 SER A N 1
ATOM 7004 C CA . SER A 1 876 ? -30.207 20.097 49.128 1.00 86.12 876 SER A CA 1
ATOM 7005 C C . SER A 1 876 ? -30.052 18.668 49.652 1.00 86.12 876 SER A C 1
ATOM 7007 O O . SER A 1 876 ? -30.184 17.730 48.871 1.00 86.12 876 SER A O 1
ATOM 7009 N N . ILE A 1 877 ? -29.886 18.500 50.970 1.00 89.69 877 ILE A N 1
ATOM 7010 C CA . ILE A 1 877 ? -29.865 17.180 51.622 1.00 89.69 877 ILE A CA 1
ATOM 7011 C C . ILE A 1 877 ? -31.201 16.459 51.443 1.00 89.69 877 ILE A C 1
ATOM 7013 O O . ILE A 1 877 ? -31.227 15.280 51.108 1.00 89.69 877 ILE A O 1
ATOM 7017 N N . ARG A 1 878 ? -32.321 17.173 51.597 1.00 90.44 878 ARG A N 1
ATOM 7018 C CA . ARG A 1 878 ? -33.660 16.627 51.348 1.00 90.44 878 ARG A CA 1
ATOM 7019 C C . ARG A 1 878 ? -33.819 16.137 49.913 1.00 90.44 878 ARG A C 1
ATOM 7021 O O . ARG A 1 878 ? -34.343 15.052 49.717 1.00 90.44 878 ARG A O 1
ATOM 7028 N N . ASN A 1 879 ? -33.371 16.913 48.929 1.00 86.88 879 ASN A N 1
ATOM 7029 C CA . ASN A 1 879 ? -33.428 16.503 47.528 1.00 86.88 879 ASN A CA 1
ATOM 7030 C C . ASN A 1 879 ? -32.584 15.241 47.291 1.00 86.88 879 ASN A C 1
ATOM 7032 O O . ASN A 1 879 ? -33.094 14.300 46.700 1.00 86.88 879 ASN A O 1
ATOM 7036 N N . GLY A 1 880 ? -31.360 15.180 47.830 1.00 87.06 880 GLY A N 1
ATOM 7037 C CA . GLY A 1 880 ? -30.514 13.987 47.722 1.00 87.06 880 GLY A CA 1
ATOM 7038 C C . GLY A 1 880 ? -31.110 12.755 48.415 1.00 87.06 880 GLY A C 1
ATOM 7039 O O . GLY A 1 880 ? -31.092 11.669 47.852 1.00 87.06 880 GLY A O 1
ATOM 7040 N N . MET A 1 881 ? -31.721 12.914 49.593 1.00 89.56 881 MET A N 1
ATOM 7041 C CA . MET A 1 881 ? -32.431 11.820 50.270 1.00 89.56 881 MET A CA 1
ATOM 7042 C C . MET A 1 881 ? -33.681 11.366 49.520 1.00 89.56 881 MET A C 1
ATOM 7044 O O . MET A 1 881 ? -33.974 10.176 49.513 1.00 89.56 881 MET A O 1
ATOM 7048 N N . ASN A 1 882 ? -34.407 12.288 48.885 1.00 86.06 882 ASN A N 1
ATOM 7049 C CA . ASN A 1 882 ? -35.538 11.934 48.032 1.00 86.06 882 ASN A CA 1
ATOM 7050 C C . ASN A 1 882 ? -35.072 11.161 46.790 1.00 86.06 882 ASN A C 1
ATOM 7052 O O . ASN A 1 882 ? -35.753 10.228 46.382 1.00 86.06 882 ASN A O 1
ATOM 7056 N N . ASP A 1 883 ? -33.919 11.517 46.213 1.00 82.25 883 ASP A N 1
ATOM 7057 C CA . ASP A 1 883 ? -33.323 10.768 45.102 1.00 82.25 883 ASP A CA 1
ATOM 7058 C C . ASP A 1 883 ? -32.929 9.340 45.559 1.00 82.25 883 ASP A C 1
ATOM 7060 O O . ASP A 1 883 ? -33.211 8.372 44.858 1.00 82.25 883 ASP A O 1
ATOM 7064 N N . LEU A 1 884 ? -32.360 9.180 46.766 1.00 85.69 884 LEU A N 1
ATOM 7065 C CA . LEU A 1 884 ? -32.051 7.864 47.359 1.00 85.69 884 LEU A CA 1
ATOM 7066 C C . LEU A 1 884 ? -33.310 7.041 47.687 1.00 85.69 884 LEU A C 1
ATOM 7068 O O . LEU A 1 884 ? -33.304 5.817 47.558 1.00 85.69 884 LEU A O 1
ATOM 7072 N N . GLU A 1 885 ? -34.387 7.692 48.124 1.00 85.38 885 GLU A N 1
ATOM 7073 C CA . GLU A 1 885 ? -35.686 7.056 48.374 1.00 85.38 885 GLU A CA 1
ATOM 7074 C C . GLU A 1 885 ? -36.342 6.590 47.069 1.00 85.38 885 GLU A C 1
ATOM 7076 O O . GLU A 1 885 ? -36.832 5.463 47.006 1.00 85.38 885 GLU A O 1
ATOM 7081 N N . ALA A 1 886 ? -36.288 7.409 46.012 1.00 77.81 886 ALA A N 1
ATOM 7082 C CA . ALA A 1 886 ? -36.835 7.078 44.696 1.00 77.81 886 ALA A CA 1
ATOM 7083 C C . ALA A 1 886 ? -36.211 5.803 44.111 1.00 77.81 886 ALA A C 1
ATOM 7085 O O . ALA A 1 886 ? -36.918 4.986 43.531 1.00 77.81 886 ALA A O 1
ATOM 7086 N N . ILE A 1 887 ? -34.914 5.589 44.345 1.00 72.38 887 ILE A N 1
ATOM 7087 C CA . ILE A 1 887 ? -34.197 4.402 43.864 1.00 72.38 887 ILE A CA 1
ATOM 7088 C C . ILE A 1 887 ? -34.227 3.228 44.866 1.00 72.38 887 ILE A C 1
ATOM 7090 O O . ILE A 1 887 ? -33.536 2.224 44.692 1.00 72.38 887 ILE A O 1
ATOM 7094 N N . GLY A 1 888 ? -34.995 3.352 45.956 1.00 77.31 888 GLY A N 1
ATOM 7095 C CA . GLY A 1 888 ? -35.185 2.305 46.962 1.00 77.31 888 GLY A CA 1
ATOM 7096 C C . GLY A 1 888 ? -34.017 2.094 47.935 1.00 77.31 888 GLY A C 1
ATOM 7097 O O . GLY A 1 888 ? -34.008 1.095 48.660 1.00 77.31 888 GLY A O 1
ATOM 7098 N N . LEU A 1 889 ? -33.036 3.000 47.994 1.00 82.19 889 LEU A N 1
ATOM 7099 C CA . LEU A 1 889 ? -31.915 2.920 48.942 1.00 82.19 889 LEU A CA 1
ATOM 7100 C C . LEU A 1 889 ? -32.262 3.442 50.335 1.00 82.19 889 LEU A C 1
ATOM 7102 O O . LEU A 1 889 ? -31.668 2.994 51.314 1.00 82.19 889 LEU A O 1
ATOM 7106 N N . ALA A 1 890 ? -33.220 4.362 50.427 1.00 86.75 890 ALA A N 1
ATOM 7107 C CA . ALA A 1 890 ? -33.710 4.896 51.688 1.00 86.75 890 ALA A CA 1
ATOM 7108 C C . ALA A 1 890 ? -35.198 4.578 51.873 1.00 86.75 890 ALA A C 1
ATOM 7110 O O . ALA A 1 890 ? -36.000 4.762 50.963 1.00 86.75 890 ALA A O 1
ATOM 7111 N N . GLU A 1 891 ? -35.581 4.143 53.070 1.00 87.75 891 GLU A N 1
ATOM 7112 C CA . GLU A 1 891 ? -36.980 3.958 53.452 1.00 87.75 891 GLU A CA 1
ATOM 7113 C C . GLU A 1 891 ? -37.393 5.045 54.439 1.00 87.75 891 GLU A C 1
ATOM 7115 O O . GLU A 1 891 ? -36.855 5.148 55.548 1.00 87.75 891 GLU A O 1
ATOM 7120 N N . GLN A 1 892 ? -38.362 5.870 54.047 1.00 88.69 892 GLN A N 1
ATOM 7121 C CA . GLN A 1 892 ? -38.911 6.888 54.925 1.00 88.69 892 GLN A CA 1
ATOM 7122 C C . GLN A 1 892 ? -39.972 6.283 55.852 1.00 88.69 892 GLN A C 1
ATOM 7124 O O . GLN A 1 892 ? -40.980 5.719 55.429 1.00 88.69 892 GLN A O 1
ATOM 7129 N N . SER A 1 893 ? -39.790 6.475 57.155 1.00 85.25 893 SER A N 1
ATOM 7130 C CA . SER A 1 893 ? -40.775 6.136 58.179 1.00 85.25 893 SER A CA 1
ATOM 7131 C C . SER A 1 893 ? -41.114 7.363 59.027 1.00 85.25 893 SER A C 1
ATOM 7133 O O . SER A 1 893 ? -40.343 8.323 59.119 1.00 85.25 893 SER A O 1
ATOM 7135 N N . ARG A 1 894 ? -42.297 7.366 59.655 1.00 80.56 894 ARG A N 1
ATOM 7136 C CA . ARG A 1 894 ? -42.766 8.502 60.467 1.00 80.56 894 ARG A CA 1
ATOM 7137 C C . ARG A 1 894 ? -43.079 8.117 61.917 1.00 80.56 894 ARG A C 1
ATOM 7139 O O . ARG A 1 894 ? -44.243 8.157 62.327 1.00 80.56 894 ARG A O 1
ATOM 7146 N N . PRO A 1 895 ? -42.069 7.758 62.728 1.00 65.75 895 PRO A N 1
ATOM 7147 C CA . PRO A 1 895 ? -42.251 7.523 64.155 1.00 65.75 895 PRO A CA 1
ATOM 7148 C C . PRO A 1 895 ? -42.385 8.867 64.901 1.00 65.75 895 PRO A C 1
ATOM 7150 O O . PRO A 1 895 ? -41.458 9.350 65.539 1.00 65.75 895 PRO A O 1
ATOM 7153 N N . GLY A 1 896 ? -43.555 9.513 64.819 1.00 67.69 896 GLY A N 1
ATOM 7154 C CA . GLY A 1 896 ? -43.857 10.750 65.559 1.00 67.69 896 GLY A CA 1
ATOM 7155 C C . GLY A 1 896 ? -43.887 12.028 64.707 1.00 67.69 896 GLY A C 1
ATOM 7156 O O . GLY A 1 896 ? -44.601 12.089 63.706 1.00 67.69 896 GLY A O 1
ATOM 7157 N N . ARG A 1 897 ? -43.211 13.105 65.154 1.00 66.12 897 ARG A N 1
ATOM 7158 C CA . ARG A 1 897 ? -43.250 14.440 64.502 1.00 66.12 897 ARG A CA 1
ATOM 7159 C C . ARG A 1 897 ? -42.178 14.656 63.423 1.00 66.12 897 ARG A C 1
ATOM 7161 O O . ARG A 1 897 ? -42.344 15.577 62.626 1.00 66.12 897 ARG A O 1
ATOM 7168 N N . SER A 1 898 ? -41.135 13.830 63.376 1.00 74.25 898 SER A N 1
ATOM 7169 C CA . SER A 1 898 ? -40.053 13.864 62.382 1.00 74.25 898 SER A CA 1
ATOM 7170 C C . SER A 1 898 ? -40.132 12.663 61.430 1.00 74.25 898 SER A C 1
ATOM 7172 O O . SER A 1 898 ? -40.729 11.636 61.759 1.00 74.25 898 SER A O 1
ATOM 7174 N N . TYR A 1 899 ? -39.566 12.819 60.232 1.00 80.31 899 TYR A N 1
ATOM 7175 C CA . TYR A 1 899 ? -39.335 11.715 59.298 1.00 80.31 899 TYR A CA 1
ATOM 7176 C C . TYR A 1 899 ? -37.969 11.101 59.598 1.00 80.31 899 TYR A C 1
ATOM 7178 O O . TYR A 1 899 ? -36.988 11.839 59.699 1.00 80.31 899 TYR A O 1
ATOM 7186 N N . VAL A 1 900 ? -37.930 9.779 59.753 1.00 85.19 900 VAL A N 1
ATOM 7187 C CA . VAL A 1 900 ? -36.706 8.996 59.950 1.00 85.19 900 VAL A CA 1
ATOM 7188 C C . VAL A 1 900 ? -36.482 8.168 58.695 1.00 85.19 900 VAL A C 1
ATOM 7190 O O . VAL A 1 900 ? -37.358 7.396 58.300 1.00 85.19 900 VAL A O 1
ATOM 7193 N N . TYR A 1 901 ? -35.323 8.346 58.079 1.00 88.56 901 TYR A N 1
ATOM 7194 C CA . TYR A 1 901 ? -34.867 7.587 56.927 1.00 88.56 901 TYR A CA 1
ATOM 7195 C C . TYR A 1 901 ? -34.034 6.407 57.410 1.00 88.56 901 TYR A C 1
ATOM 7197 O O . TYR A 1 901 ? -33.157 6.580 58.256 1.00 88.56 901 TYR A O 1
ATOM 7205 N N . THR A 1 902 ? -34.330 5.226 56.878 1.00 88.75 902 THR A N 1
ATOM 7206 C CA . THR A 1 902 ? -33.583 3.990 57.127 1.00 88.75 902 THR A CA 1
ATOM 7207 C C . THR A 1 902 ? -32.817 3.626 55.863 1.00 88.75 902 THR A C 1
ATOM 7209 O O . THR A 1 902 ? -33.426 3.478 54.807 1.00 88.75 902 THR A O 1
ATOM 7212 N N . LEU A 1 903 ? -31.498 3.505 55.962 1.00 88.94 903 LEU A N 1
ATOM 7213 C CA . LEU A 1 903 ? -30.592 3.139 54.873 1.00 88.94 903 LEU A CA 1
ATOM 7214 C C . LEU A 1 903 ? -30.002 1.760 55.201 1.00 88.94 903 LEU A C 1
ATOM 7216 O O . LEU A 1 903 ? -29.197 1.681 56.124 1.00 88.94 903 LEU A O 1
ATOM 7220 N N . PRO A 1 904 ? -30.407 0.668 54.531 1.00 87.81 904 PRO A N 1
ATOM 7221 C CA . PRO A 1 904 ? -29.856 -0.661 54.793 1.00 87.81 904 PRO A CA 1
ATOM 7222 C C . PRO A 1 904 ? -28.449 -0.817 54.202 1.00 87.81 904 PRO A C 1
ATOM 7224 O O . PRO A 1 904 ? -28.244 -0.536 53.017 1.00 87.81 904 PRO A O 1
ATOM 7227 N N . ARG A 1 905 ? -27.506 -1.379 54.970 1.00 84.75 905 ARG A N 1
ATOM 7228 C CA . ARG A 1 905 ? -26.116 -1.622 54.542 1.00 84.75 905 ARG A CA 1
ATOM 7229 C C . ARG A 1 905 ? -26.063 -2.405 53.239 1.00 84.75 905 ARG A C 1
ATOM 7231 O O . ARG A 1 905 ? -25.361 -2.031 52.313 1.00 84.75 905 ARG A O 1
ATOM 7238 N N . THR A 1 906 ? -26.876 -3.455 53.132 1.00 82.62 906 THR A N 1
ATOM 7239 C CA . THR A 1 906 ? -26.934 -4.313 51.940 1.00 82.62 906 THR A CA 1
ATOM 7240 C C . THR A 1 906 ? -27.305 -3.556 50.667 1.00 82.62 906 THR A C 1
ATOM 7242 O O . THR A 1 906 ? -26.795 -3.899 49.606 1.00 82.62 906 THR A O 1
ATOM 7245 N N . ARG A 1 907 ? -28.166 -2.533 50.745 1.00 82.62 907 ARG A N 1
ATOM 7246 C CA . ARG A 1 907 ? -28.565 -1.718 49.588 1.00 82.62 907 ARG A CA 1
ATOM 7247 C C . ARG A 1 907 ? -27.502 -0.672 49.250 1.00 82.62 907 ARG A C 1
ATOM 7249 O O . ARG A 1 907 ? -27.173 -0.522 48.078 1.00 82.62 907 ARG A O 1
ATOM 7256 N N . VAL A 1 908 ? -26.922 -0.036 50.269 1.00 82.56 908 VAL A N 1
ATOM 7257 C CA . VAL A 1 908 ? -25.808 0.920 50.135 1.00 82.56 908 VAL A CA 1
ATOM 7258 C C . VAL A 1 908 ? -24.583 0.253 49.499 1.00 82.56 908 VAL A C 1
ATOM 7260 O O . VAL A 1 908 ? -24.091 0.715 48.478 1.00 82.56 908 VAL A O 1
ATOM 7263 N N . THR A 1 909 ? -24.143 -0.897 50.015 1.00 81.62 909 THR A N 1
ATOM 7264 C CA . THR A 1 909 ? -22.986 -1.624 49.464 1.00 81.62 909 THR A CA 1
ATOM 7265 C C . THR A 1 909 ? -23.239 -2.107 48.036 1.00 81.62 909 THR A C 1
ATOM 7267 O O . THR A 1 909 ? -22.330 -2.114 47.212 1.00 81.62 909 THR A O 1
ATOM 7270 N N . ARG A 1 910 ? -24.479 -2.491 47.717 1.00 81.62 910 ARG A N 1
ATOM 7271 C CA . ARG A 1 910 ? -24.882 -2.921 46.374 1.00 81.62 910 ARG A CA 1
ATOM 7272 C C . ARG A 1 910 ? -24.740 -1.808 45.341 1.00 81.62 910 ARG A C 1
ATOM 7274 O O . ARG A 1 910 ? -24.094 -2.019 44.323 1.00 81.62 910 ARG A O 1
ATOM 7281 N N . ILE A 1 911 ? -25.304 -0.630 45.602 1.00 81.00 911 ILE A N 1
ATOM 7282 C CA . ILE A 1 911 ? -25.160 0.496 44.675 1.00 81.00 911 ILE A CA 1
ATOM 7283 C C . ILE A 1 911 ? -23.700 0.950 44.572 1.00 81.00 911 ILE A C 1
ATOM 7285 O O . ILE A 1 911 ? -23.247 1.251 43.473 1.00 81.00 911 ILE A O 1
ATOM 7289 N N . GLN A 1 912 ? -22.952 0.913 45.680 1.00 78.69 912 GLN A N 1
ATOM 7290 C CA . GLN A 1 912 ? -21.538 1.265 45.683 1.00 78.69 912 GLN A CA 1
ATOM 7291 C C . GLN A 1 912 ? -20.743 0.287 44.821 1.00 78.69 912 GLN A C 1
ATOM 7293 O O . GLN A 1 912 ? -19.958 0.710 43.993 1.00 78.69 912 GLN A O 1
ATOM 7298 N N . THR A 1 913 ? -21.050 -1.011 44.900 1.00 79.44 913 THR A N 1
ATOM 7299 C CA . THR A 1 913 ? -20.452 -2.030 44.024 1.00 79.44 913 THR A CA 1
ATOM 7300 C C . THR A 1 913 ? -20.720 -1.733 42.548 1.00 79.44 913 THR A C 1
ATOM 7302 O O . THR A 1 913 ? -19.823 -1.903 41.731 1.00 79.44 913 THR A O 1
ATOM 7305 N N . VAL A 1 914 ? -21.932 -1.289 42.189 1.00 78.31 914 VAL A N 1
ATOM 7306 C CA . VAL A 1 914 ? -22.252 -0.905 40.803 1.00 78.31 914 VAL A CA 1
ATOM 7307 C C . VAL A 1 914 ? -21.480 0.351 40.394 1.00 78.31 914 VAL A C 1
ATOM 7309 O O . VAL A 1 914 ? -20.917 0.369 39.306 1.00 78.31 914 VAL A O 1
ATOM 7312 N N . LEU A 1 915 ? -21.423 1.381 41.244 1.00 77.12 915 LEU A N 1
ATOM 7313 C CA . LEU A 1 915 ? -20.688 2.619 40.963 1.00 77.12 915 LEU A CA 1
ATOM 7314 C C . LEU A 1 915 ? -19.181 2.365 40.827 1.00 77.12 915 LEU A C 1
ATOM 7316 O O . LEU A 1 915 ? -18.602 2.769 39.820 1.00 77.12 915 LEU A O 1
ATOM 7320 N N . ASP A 1 916 ? -18.591 1.648 41.781 1.00 74.88 916 ASP A N 1
ATOM 7321 C CA . ASP A 1 916 ? -17.166 1.318 41.831 1.00 74.88 916 ASP A CA 1
ATOM 7322 C C . ASP A 1 916 ? -16.766 0.430 40.655 1.00 74.88 916 ASP A C 1
ATOM 7324 O O . ASP A 1 916 ? -15.782 0.707 39.990 1.00 74.88 916 ASP A O 1
ATOM 7328 N N . ARG A 1 917 ? -17.549 -0.605 40.330 1.00 73.88 917 ARG A N 1
ATOM 7329 C CA . ARG A 1 917 ? -17.225 -1.464 39.183 1.00 73.88 917 ARG A CA 1
ATOM 7330 C C . ARG A 1 917 ? -17.560 -0.826 37.846 1.00 73.88 917 ARG A C 1
ATOM 7332 O O . ARG A 1 917 ? -17.010 -1.244 36.838 1.00 73.88 917 ARG A O 1
ATOM 7339 N N . SER A 1 918 ? -18.442 0.178 37.794 1.00 74.31 918 SER A N 1
ATOM 7340 C CA . SER A 1 918 ? -18.798 0.816 36.520 1.00 74.31 918 SER A CA 1
ATOM 7341 C C . SER A 1 918 ? -17.634 1.554 35.857 1.00 74.31 918 SER A C 1
ATOM 7343 O O . SER A 1 918 ? -17.694 1.778 34.648 1.00 74.31 918 SER A O 1
ATOM 7345 N N . THR A 1 919 ? -16.593 1.922 36.614 1.00 65.88 919 THR A N 1
ATOM 7346 C CA . THR A 1 919 ? -15.348 2.469 36.056 1.00 65.88 919 THR A CA 1
ATOM 7347 C C . THR A 1 919 ? -14.492 1.407 35.386 1.00 65.88 919 THR A C 1
ATOM 7349 O O . THR A 1 919 ? -13.811 1.721 34.418 1.00 65.88 919 THR A O 1
ATOM 7352 N N . ASP A 1 920 ? -14.579 0.164 35.858 1.00 66.50 920 ASP A N 1
ATOM 7353 C CA . ASP A 1 920 ? -13.784 -0.967 35.372 1.00 66.50 920 ASP A CA 1
ATOM 7354 C C . ASP A 1 920 ? -14.431 -1.649 34.150 1.00 66.50 920 ASP A C 1
ATOM 7356 O O . ASP A 1 920 ? -13.826 -2.506 33.513 1.00 66.50 920 ASP A O 1
ATOM 7360 N N . LEU A 1 921 ? -15.671 -1.273 33.815 1.00 70.56 921 LEU A N 1
ATOM 7361 C CA . LEU A 1 921 ? -16.405 -1.784 32.660 1.00 70.56 921 LEU A CA 1
ATOM 7362 C C . LEU A 1 921 ? -15.927 -1.147 31.346 1.00 70.56 921 LEU A C 1
ATOM 7364 O O . LEU A 1 921 ? -15.735 0.075 31.241 1.00 70.56 921 LEU A O 1
ATOM 7368 N N . SER A 1 922 ? -15.881 -1.953 30.285 1.00 67.81 922 SER A N 1
ATOM 7369 C CA . SER A 1 922 ? -15.681 -1.470 28.916 1.00 67.81 922 SER A CA 1
ATOM 7370 C C . SER A 1 922 ? -16.780 -0.481 28.500 1.00 67.81 922 SER A C 1
ATOM 7372 O O . SER A 1 922 ? -17.863 -0.401 29.092 1.00 67.81 922 SER A O 1
ATOM 7374 N N . LEU A 1 923 ? -16.539 0.295 27.439 1.00 67.69 923 LEU A N 1
ATOM 7375 C CA . LEU A 1 923 ? -17.516 1.273 26.946 1.00 67.69 923 LEU A CA 1
ATOM 7376 C C . LEU A 1 923 ? -18.863 0.623 26.573 1.00 67.69 923 LEU A C 1
ATOM 7378 O O . LEU A 1 923 ? -19.922 1.182 26.865 1.00 67.69 923 LEU A O 1
ATOM 7382 N N . LYS A 1 924 ? -18.826 -0.561 25.948 1.00 68.56 924 LYS A N 1
ATOM 7383 C CA . LYS A 1 924 ? -20.025 -1.326 25.577 1.00 68.56 924 LYS A CA 1
ATOM 7384 C C . LYS A 1 924 ? -20.801 -1.749 26.819 1.00 68.56 924 LYS A C 1
ATOM 7386 O O . LYS A 1 924 ? -22.013 -1.568 26.886 1.00 68.56 924 LYS A O 1
ATOM 7391 N N . GLU A 1 925 ? -20.102 -2.270 27.818 1.00 73.44 925 GLU A N 1
ATOM 7392 C CA . GLU A 1 925 ? -20.720 -2.712 29.063 1.00 73.44 925 GLU A CA 1
ATOM 7393 C C . GLU A 1 925 ? -21.324 -1.541 29.831 1.00 73.44 925 GLU A C 1
ATOM 7395 O O . GLU A 1 925 ? -22.446 -1.641 30.318 1.00 73.44 925 GLU A O 1
ATOM 7400 N N . ARG A 1 926 ? -20.656 -0.381 29.850 1.00 74.69 926 ARG A N 1
ATOM 7401 C CA . ARG A 1 926 ? -21.225 0.853 30.410 1.00 74.69 926 ARG A CA 1
ATOM 7402 C C . ARG A 1 926 ? -22.507 1.280 29.694 1.00 74.69 926 ARG A C 1
ATOM 7404 O O . ARG A 1 926 ? -23.435 1.758 30.344 1.00 74.69 926 ARG A O 1
ATOM 7411 N N . GLN A 1 927 ? -22.589 1.120 28.373 1.00 71.94 927 GLN A N 1
ATOM 7412 C CA . GLN A 1 927 ? -23.807 1.414 27.609 1.00 71.94 927 GLN A CA 1
ATOM 7413 C C . GLN A 1 927 ? -24.928 0.416 27.896 1.00 71.94 927 GLN A C 1
ATOM 7415 O O . GLN A 1 927 ? -26.068 0.828 28.092 1.00 71.94 927 GLN A O 1
ATOM 7420 N N . GLN A 1 928 ? -24.610 -0.877 27.947 1.00 73.94 928 GLN A N 1
ATOM 7421 C CA . GLN A 1 928 ? -25.573 -1.925 28.285 1.00 73.94 928 GLN A CA 1
ATOM 7422 C C . GLN A 1 928 ? -26.102 -1.737 29.705 1.00 73.94 928 GLN A C 1
ATOM 7424 O O . GLN A 1 928 ? -27.311 -1.752 29.920 1.00 73.94 928 GLN A O 1
ATOM 7429 N N . LEU A 1 929 ? -25.216 -1.443 30.654 1.00 76.25 929 LEU A N 1
ATOM 7430 C CA . LEU A 1 929 ? -25.589 -1.118 32.020 1.00 76.25 929 LEU A CA 1
ATOM 7431 C C . LEU A 1 929 ? -26.467 0.142 32.072 1.00 76.25 929 LEU A C 1
ATOM 7433 O O . LEU A 1 929 ? -27.483 0.138 32.758 1.00 76.25 929 LEU A O 1
ATOM 7437 N N . ARG A 1 930 ? -26.174 1.186 31.283 1.00 73.88 930 ARG A N 1
ATOM 7438 C CA . ARG A 1 930 ? -27.068 2.354 31.130 1.00 73.88 930 ARG A CA 1
ATOM 7439 C C . ARG A 1 930 ? -28.431 2.009 30.528 1.00 73.88 930 ARG A C 1
ATOM 7441 O O . ARG A 1 930 ? -29.394 2.678 30.860 1.00 73.88 930 ARG A O 1
ATOM 7448 N N . ALA A 1 931 ? -28.536 1.017 29.647 1.00 72.94 931 ALA A N 1
ATOM 7449 C CA . ALA A 1 931 ? -29.828 0.599 29.099 1.00 72.94 931 ALA A CA 1
ATOM 7450 C C . ALA A 1 931 ? -30.690 -0.123 30.150 1.00 72.94 931 ALA A C 1
ATOM 7452 O O . ALA A 1 931 ? -31.915 -0.016 30.124 1.00 72.94 931 ALA A O 1
ATOM 7453 N N . VAL A 1 932 ? -30.045 -0.826 31.086 1.00 75.25 932 VAL A N 1
ATOM 7454 C CA . VAL A 1 932 ? -30.696 -1.485 32.229 1.00 75.25 932 VAL A CA 1
ATOM 7455 C C . VAL A 1 932 ? -31.086 -0.472 33.316 1.00 75.25 932 VAL A C 1
ATOM 7457 O O . VAL A 1 932 ? -32.084 -0.667 34.003 1.00 75.25 932 VAL A O 1
ATOM 7460 N N . VAL A 1 933 ? -30.335 0.626 33.465 1.00 70.62 933 VAL A N 1
ATOM 7461 C CA . VAL A 1 933 ? -30.585 1.696 34.447 1.00 70.62 933 VAL A CA 1
ATOM 7462 C C . VAL A 1 933 ? -31.481 2.791 33.832 1.00 70.62 933 VAL A C 1
ATOM 7464 O O . VAL A 1 933 ? -31.005 3.564 33.003 1.00 70.62 933 VAL A O 1
ATOM 7467 N N . PRO A 1 934 ? -32.756 2.943 34.238 1.00 66.00 934 PRO A N 1
ATOM 7468 C CA . PRO A 1 934 ? -33.613 4.012 33.720 1.00 66.00 934 PRO A CA 1
ATOM 7469 C C . PRO A 1 934 ? -33.036 5.405 34.041 1.00 66.00 934 PRO A C 1
ATOM 7471 O O . PRO A 1 934 ? -32.526 5.609 35.141 1.00 66.00 934 PRO A O 1
ATOM 7474 N N . GLU A 1 935 ? -33.177 6.389 33.135 1.00 57.31 935 GLU A N 1
ATOM 7475 C CA . GLU A 1 935 ? -32.732 7.787 33.370 1.00 57.31 935 GLU A CA 1
ATOM 7476 C C . GLU A 1 935 ? -33.348 8.406 34.643 1.00 57.31 935 GLU A C 1
ATOM 7478 O O . GLU A 1 935 ? -32.759 9.288 35.270 1.00 57.31 935 GLU A O 1
ATOM 7483 N N . GLU A 1 936 ? -34.523 7.916 35.041 1.00 59.81 936 GLU A N 1
ATOM 7484 C CA . GLU A 1 936 ? -35.205 8.209 36.300 1.00 59.81 936 GLU A CA 1
ATOM 7485 C C . GLU A 1 936 ? -35.440 6.871 37.017 1.00 59.81 936 GLU A C 1
ATOM 7487 O O . GLU A 1 936 ? -36.464 6.210 36.856 1.00 59.81 936 GLU A O 1
ATOM 7492 N N . ALA A 1 937 ? -34.420 6.402 37.730 1.00 61.16 937 ALA A N 1
ATOM 7493 C CA . ALA A 1 937 ? -34.405 5.115 38.411 1.00 61.16 937 ALA A CA 1
ATOM 7494 C C . ALA A 1 937 ? -35.421 5.069 39.581 1.00 61.16 937 ALA A C 1
ATOM 7496 O O . ALA A 1 937 ? -35.084 5.334 40.725 1.00 61.16 937 ALA A O 1
ATOM 7497 N N . GLU A 1 938 ? -36.686 4.739 39.307 1.00 61.25 938 GLU A N 1
ATOM 7498 C CA . GLU A 1 938 ? -37.772 4.752 40.312 1.00 61.25 938 GLU A CA 1
ATOM 7499 C C . GLU A 1 938 ? -38.069 3.383 40.979 1.00 61.25 938 GLU A C 1
ATOM 7501 O O . GLU A 1 938 ? -39.032 3.264 41.740 1.00 61.25 938 GLU A O 1
ATOM 7506 N N . SER A 1 939 ? -37.305 2.313 40.700 1.00 67.31 939 SER A N 1
ATOM 7507 C CA . SER A 1 939 ? -37.566 0.968 41.264 1.00 67.31 939 SER A CA 1
ATOM 7508 C C . SER A 1 939 ? -36.319 0.281 41.833 1.00 67.31 939 SER A C 1
ATOM 7510 O O . SER A 1 939 ? -35.204 0.666 41.532 1.00 67.31 939 SER A O 1
ATOM 7512 N N . ALA A 1 940 ? -36.477 -0.756 42.662 1.00 66.75 940 ALA A N 1
ATOM 7513 C CA . ALA A 1 940 ? -35.347 -1.566 43.147 1.00 66.75 940 ALA A CA 1
ATOM 7514 C C . ALA A 1 940 ? -34.962 -2.712 42.182 1.00 66.75 940 ALA A C 1
ATOM 7516 O O . ALA A 1 940 ? -33.935 -3.371 42.373 1.00 66.75 940 ALA A O 1
ATOM 7517 N N . ASP A 1 941 ? -35.784 -2.963 41.159 1.00 74.62 941 ASP A N 1
ATOM 7518 C CA . ASP A 1 941 ? -35.623 -4.097 40.245 1.00 74.62 941 ASP A CA 1
ATOM 7519 C C . ASP A 1 941 ? -34.443 -3.872 39.291 1.00 74.62 941 ASP A C 1
ATOM 7521 O O . ASP A 1 941 ? -33.604 -4.761 39.146 1.00 74.62 941 ASP A O 1
ATOM 7525 N N . TRP A 1 942 ? -34.287 -2.652 38.757 1.00 78.25 942 TRP A N 1
ATOM 7526 C CA . TRP A 1 942 ? -33.146 -2.321 37.894 1.00 78.25 942 TRP A CA 1
ATOM 7527 C C . TRP A 1 942 ? -31.813 -2.453 38.638 1.00 78.25 942 TRP A C 1
ATOM 7529 O O . TRP A 1 942 ? -30.826 -2.856 38.038 1.00 78.25 942 TRP A O 1
ATOM 7539 N N . LEU A 1 943 ? -31.763 -2.165 39.948 1.00 75.81 943 LEU A N 1
ATOM 7540 C CA . LEU A 1 943 ? -30.533 -2.301 40.739 1.00 75.81 943 LEU A CA 1
ATOM 7541 C C . LEU A 1 943 ? -30.103 -3.768 40.822 1.00 75.81 943 LEU A C 1
ATOM 7543 O O . LEU A 1 943 ? -28.913 -4.067 40.818 1.00 75.81 943 LEU A O 1
ATOM 7547 N N . THR A 1 944 ? -31.071 -4.684 40.888 1.00 78.19 944 THR A N 1
ATOM 7548 C CA . THR A 1 944 ? -30.800 -6.125 40.883 1.00 78.19 944 THR A CA 1
ATOM 7549 C C . THR A 1 944 ? -30.276 -6.568 39.522 1.00 78.19 944 THR A C 1
ATOM 7551 O O . THR A 1 944 ? -29.282 -7.281 39.466 1.00 78.19 944 THR A O 1
ATOM 7554 N N . GLU A 1 945 ? -30.877 -6.092 38.434 1.00 80.38 945 GLU A N 1
ATOM 7555 C CA . GLU A 1 945 ? -30.410 -6.379 37.072 1.00 80.38 945 GLU A CA 1
ATOM 7556 C C . GLU A 1 945 ? -29.029 -5.765 36.786 1.00 80.38 945 GLU A C 1
ATOM 7558 O O . GLU A 1 945 ? -28.170 -6.422 36.203 1.00 80.38 945 GLU A O 1
ATOM 7563 N N . ALA A 1 946 ? -28.776 -4.545 37.262 1.00 79.12 946 ALA A N 1
ATOM 7564 C CA . ALA A 1 946 ? -27.491 -3.858 37.174 1.00 79.12 946 ALA A CA 1
ATOM 7565 C C . ALA A 1 946 ? -26.396 -4.590 37.964 1.00 79.12 946 ALA A C 1
ATOM 7567 O O . ALA A 1 946 ? -25.281 -4.749 37.478 1.00 79.12 946 ALA A O 1
ATOM 7568 N N . LEU A 1 947 ? -26.710 -5.079 39.166 1.00 79.62 947 LEU A N 1
ATOM 7569 C CA . LEU A 1 947 ? -25.798 -5.920 39.942 1.00 79.62 947 LEU A CA 1
ATOM 7570 C C . LEU A 1 947 ? -25.534 -7.254 39.263 1.00 79.62 947 LEU A C 1
ATOM 7572 O O . LEU A 1 947 ? -24.396 -7.708 39.262 1.00 79.62 947 LEU A O 1
ATOM 7576 N N . ASP A 1 948 ? -26.564 -7.900 38.728 1.00 80.75 948 ASP A N 1
ATOM 7577 C CA . ASP A 1 948 ? -26.403 -9.152 37.996 1.00 80.75 948 ASP A CA 1
ATOM 7578 C C . ASP A 1 948 ? -25.538 -8.946 36.752 1.00 80.75 948 ASP A C 1
ATOM 7580 O O . ASP A 1 948 ? -24.731 -9.813 36.441 1.00 80.75 948 ASP A O 1
ATOM 7584 N N . PHE A 1 949 ? -25.666 -7.805 36.071 1.00 82.25 949 PHE A N 1
ATOM 7585 C CA . PHE A 1 949 ? -24.804 -7.424 34.956 1.00 82.25 949 PHE A CA 1
ATOM 7586 C C . PHE A 1 949 ? -23.350 -7.240 35.405 1.00 82.25 949 PHE A C 1
ATOM 7588 O O . PHE A 1 949 ? -22.461 -7.859 34.847 1.00 82.25 949 PHE A O 1
ATOM 7595 N N . VAL A 1 950 ? -23.122 -6.452 36.457 1.00 78.25 950 VAL A N 1
ATOM 7596 C CA . VAL A 1 950 ? -21.789 -6.124 36.997 1.00 78.25 950 VAL A CA 1
ATOM 7597 C C . VAL A 1 950 ? -21.089 -7.315 37.686 1.00 78.25 950 VAL A C 1
ATOM 7599 O O . VAL A 1 950 ? -19.887 -7.270 37.958 1.00 78.25 950 VAL A O 1
ATOM 7602 N N . ASN A 1 951 ? -21.834 -8.357 38.063 1.00 75.62 951 ASN A N 1
ATOM 7603 C CA . ASN A 1 951 ? -21.298 -9.570 38.694 1.00 75.62 951 ASN A CA 1
ATOM 7604 C C . ASN A 1 951 ? -21.081 -10.738 37.727 1.00 75.62 951 ASN A C 1
ATOM 7606 O O . ASN A 1 951 ? -20.471 -11.728 38.141 1.00 75.62 951 ASN A O 1
ATOM 7610 N N . ARG A 1 952 ? -21.631 -10.663 36.515 1.00 72.19 952 ARG A N 1
ATOM 7611 C CA . ARG A 1 952 ? -21.280 -11.570 35.419 1.00 72.19 952 ARG A CA 1
ATOM 7612 C C . ARG A 1 952 ? -19.946 -11.146 34.837 1.00 72.19 952 ARG A C 1
ATOM 7614 O O . ARG A 1 952 ? -19.232 -12.076 34.410 1.00 72.19 952 ARG A O 1
#

Sequence (952 aa):
MTVQSFKKYPYECEIAGDLSLVVSAKNDADCVLSLYKGDEMVATRECDPEFFDPDTGFDRQQIHALGKELAQSAGIGEETILEGFSGAIFEVQAMRGFPGPRLAPIIEHKHPVASCPAPGWTVTPLDPATKWEELESRFDDWLDRNDLEIWEDDPGTGKTTSAAKAASNSDHSVVFYLPTHRNCQEFLDEDEIPSDYYHLKGAGQPRHKCCMRAKVNESQCSEHDEPEAMCPIYDFPEEHEIRREYERLEREVGGIQAHRELNLFEKDWHGDAVEKSQTDEELVGKCKWLEQFDELDRLSHVVTVHAYLGLGLLDEFECHIIDDLQNEPSIERQVRPSHLEEVSEILNSLAKDTQSPLSPVYEALYQLATEIENTFVQRGGSLGDLSPVSFEIPPIARRHESFNHDRQVAEALAWAKRGYLKDVFGNRNNKNWGHVPTSLDFLLMAAGEVDGGVTKSAARRAIASFRGLTDCPRCGESAITRPDRSPPDSERSDIDLSGPEHRCAECGWDENQDPLITSDTDQARATAWLQHPDTDSSGTRSYLQFRQLRRPDELPPPENTLLLDATPTVAMYKHLFDVKDVHQEGTERIESNANITQIVDGQYHRGTICQTDTAGRGKRRRQRIQEFIDRECEEHEGANEDGPDVILVGHQRAREEGFFQIPSNAEWIDFYTGRGLDRKNAKALIVIGAPYPNPQALSRLAEMLTVGKDIDLGKVVHDTDEQVIDKMIPTHRRYLYDDGEGNGYQVEIKPRWGLLGELLEDKREREIHQMLHRIRPVLADDPKDIYLLTNVPIDVPITTLTTMEQLLRWRREEPITILRPKAREILDLVSDLYDSPPQSEPLSELWHIDEEEIKTTISDLYTLYCERIEAVSEQSIRNGMNDLEAIGLAEQSRPGRSYVYTLPRTRVTRIQTVLDRSTDLSLKERQQLRAVVPEEAESADWLTEALDFVNR

Organism: NCBI:txid2692199

Radius of gyration: 37.96 Å; chains: 1; bounding box: 100×84×118 Å

pLDDT: mean 79.97, std 14.22, range [24.83, 96.69]

Secondary structure (DSSP, 8-state):
--HHHHHHS-EEEEEETTEEEEEEE-SSS-EEEEEEETTEEEEEEEE-GGGG-GGG---HHHHHHHHHHHHHHHT--HHHHHHHHHHHHHHHHHHHH-------S----SSPPEEEEPPP--EE---HHHHHHHHHHHHHHHHHH-S-EEE-PPTTS-HHHHHHHHHHHSSS-EEEEESSHHHHHHHHH-TTS-TT-EE---TTSBSSHHHHHHHHTTS--SS-SSPPBSSGGGGS-TT-HHHHHHHHHHHHH-HHHHHHHTTGGGSTTSS------SSTT------HHHHHHHHGGG-SEEEEEGGGTT-GGGTTSSEEEEE---S--EEEEEE-HHHHHHHHHHHHHHHT-TT-TTHHHHHHHHHHHHHHHHHHHHT---GGGSPP---PPPHHHHT-TTS-HHHHHHHHHHHHHHHHHHHHHHTGGGS--TT--S--HHHHHHHHHHTSS--HHHHHHHHHS-SSSSS-TTT--S-EE-S----TTS---TT-------EETTT--BTTTS-S--TT-PPP-EEEEEEPPPTT-TTPPPEEEEEEEPPGGGS--GGGEEEES--S-HHHHHHHTT-S--EEE--SEE--SEEEEEESS----HHHHS---TT-HHHHHHHHHHHHHHHHHHHTTTS-SSS-SEEEEE-HHHHHTT-SPPPTTEEEEETTTSTT---TT-SEEEEES-----HHHHHHHHHHHTTTS-----EE--STT---TT-----EEE-S---SSSEEEEEE---EEHHHHHHHHIIIIIHHHHHHGGG-GGG-SSPEEEEEES----SS--SEEE-HHHHHHHHHS-S---S-HHHHHHHHHHHHHHHS----HHHHTT-EE-SSEEEE-HHHHHHHHHHHT----HHHHHHHHHHHHHTTS-EEE-SSSS-EEEEEHHHHHHHHHHHHHHTTS-HHHHHHHHHHS-SS---SHHHHHHHHHHH-